Protein AF-0000000082537291 (afdb_homodimer)

Structure (mmCIF, N/CA/C/O backbone):
data_AF-0000000082537291-model_v1
#
loop_
_entity.id
_entity.type
_entity.pdbx_description
1 polymer 'ABC transporter'
#
loop_
_atom_site.group_PDB
_atom_site.id
_atom_site.type_symbol
_atom_site.label_atom_id
_atom_site.label_alt_id
_atom_site.label_comp_id
_atom_site.label_asym_id
_atom_site.label_entity_id
_atom_site.label_seq_id
_atom_site.pdbx_PDB_ins_code
_atom_site.Cartn_x
_atom_site.Cartn_y
_atom_site.Cartn_z
_atom_site.occupancy
_atom_site.B_iso_or_equiv
_atom_site.auth_seq_id
_atom_site.auth_comp_id
_atom_site.auth_asym_id
_atom_site.auth_atom_id
_atom_site.pdbx_PDB_model_num
ATOM 1 N N . MET A 1 1 ? 21.641 7.918 36.719 1 26.25 1 MET A N 1
ATOM 2 C CA . MET A 1 1 ? 20.453 7.102 36.469 1 26.25 1 MET A CA 1
ATOM 3 C C . MET A 1 1 ? 20.688 6.133 35.312 1 26.25 1 MET A C 1
ATOM 5 O O . MET A 1 1 ? 21.078 6.547 34.219 1 26.25 1 MET A O 1
ATOM 9 N N . SER A 1 2 ? 20.906 4.855 35.594 1 30.38 2 SER A N 1
ATOM 10 C CA . SER A 1 2 ? 21.422 3.814 34.719 1 30.38 2 SER A CA 1
ATOM 11 C C . SER A 1 2 ? 20.484 3.6 33.531 1 30.38 2 SER A C 1
ATOM 13 O O . SER A 1 2 ? 19.297 3.891 33.594 1 30.38 2 SER A O 1
ATOM 15 N N . ASP A 1 3 ? 21.094 3.266 32.312 1 40.59 3 ASP A N 1
ATOM 16 C CA . ASP A 1 3 ? 20.547 3.033 30.969 1 40.59 3 ASP A CA 1
ATOM 17 C C . ASP A 1 3 ? 19.391 2.051 31.016 1 40.59 3 ASP A C 1
ATOM 19 O O . ASP A 1 3 ? 18.484 2.113 30.172 1 40.59 3 ASP A O 1
ATOM 23 N N . ASP A 1 4 ? 19.406 1.144 32.031 1 41.31 4 ASP A N 1
ATOM 24 C CA . ASP A 1 4 ? 18.406 0.09 32.156 1 41.31 4 ASP A CA 1
ATOM 25 C C . ASP A 1 4 ? 17.062 0.653 32.625 1 41.31 4 ASP A C 1
ATOM 27 O O . ASP A 1 4 ? 16 0.195 32.188 1 41.31 4 ASP A O 1
ATOM 31 N N . GLU A 1 5 ? 17.078 1.66 33.531 1 39.53 5 GLU A N 1
ATOM 32 C CA . GLU A 1 5 ? 15.844 2.174 34.125 1 39.53 5 GLU A CA 1
ATOM 33 C C . GLU A 1 5 ? 15.039 2.969 33.094 1 39.53 5 GLU A C 1
ATOM 35 O O . GLU A 1 5 ? 13.812 2.984 33.125 1 39.53 5 GLU A O 1
ATOM 40 N N . SER A 1 6 ? 15.773 3.572 32.188 1 35.44 6 SER A N 1
ATOM 41 C CA . SER A 1 6 ? 15.07 4.367 31.188 1 35.44 6 SER A CA 1
ATOM 42 C C . SER A 1 6 ? 14.328 3.477 30.203 1 35.44 6 SER A C 1
ATOM 44 O O . SER A 1 6 ? 13.242 3.826 29.734 1 35.44 6 SER A O 1
ATOM 46 N N . ILE A 1 7 ? 14.875 2.27 30 1 39.62 7 ILE A N 1
ATOM 47 C CA . ILE A 1 7 ? 14.219 1.334 29.094 1 39.62 7 ILE A CA 1
ATOM 48 C C . ILE A 1 7 ? 12.969 0.764 29.75 1 39.62 7 ILE A C 1
ATOM 50 O O . ILE A 1 7 ? 11.93 0.607 29.109 1 39.62 7 ILE A O 1
ATOM 54 N N . GLU A 1 8 ? 13.008 0.673 31.094 1 37.75 8 GLU A N 1
ATOM 55 C CA . GLU A 1 8 ? 11.859 0.119 31.797 1 37.75 8 GLU A CA 1
ATOM 56 C C . GLU A 1 8 ? 10.703 1.115 31.828 1 37.75 8 GLU A C 1
ATOM 58 O O . GLU A 1 8 ? 9.539 0.734 31.672 1 37.75 8 GLU A O 1
ATOM 63 N N . THR A 1 9 ? 11.023 2.363 32.031 1 34.62 9 THR A N 1
ATOM 64 C CA . THR A 1 9 ? 9.961 3.359 32.094 1 34.62 9 THR A CA 1
ATOM 65 C C . THR A 1 9 ? 9.258 3.52 30.766 1 34.62 9 THR A C 1
ATOM 67 O O . THR A 1 9 ? 8.031 3.637 30.703 1 34.62 9 THR A O 1
ATOM 70 N N . ILE A 1 10 ? 10.023 3.416 29.734 1 35.31 10 ILE A N 1
ATOM 71 C CA . ILE A 1 10 ? 9.398 3.525 28.422 1 35.31 10 ILE A CA 1
ATOM 72 C C . ILE A 1 10 ? 8.586 2.268 28.125 1 35.31 10 ILE A C 1
ATOM 74 O O . ILE A 1 10 ? 7.488 2.346 27.562 1 35.31 10 ILE A O 1
ATOM 78 N N . SER A 1 11 ? 8.977 1.147 28.609 1 39.25 11 SER A N 1
ATOM 79 C CA . SER A 1 11 ? 8.211 -0.082 28.453 1 39.25 11 SER A CA 1
ATOM 80 C C . SER A 1 11 ? 6.91 -0.031 29.25 1 39.25 11 SER A C 1
ATOM 82 O O . SER A 1 11 ? 5.875 -0.514 28.797 1 39.25 11 SER A O 1
ATOM 84 N N . MET A 1 12 ? 6.906 0.588 30.484 1 38.28 12 MET A N 1
ATOM 85 C CA . MET A 1 12 ? 5.723 0.685 31.328 1 38.28 12 MET A CA 1
ATOM 86 C C . MET A 1 12 ? 4.715 1.672 30.734 1 38.28 12 MET A C 1
ATOM 88 O O . MET A 1 12 ? 3.506 1.455 30.828 1 38.28 12 MET A O 1
ATOM 92 N N . LEU A 1 13 ? 5.199 2.738 30.266 1 35.38 13 LEU A N 1
ATOM 93 C CA . LEU A 1 13 ? 4.281 3.662 29.609 1 35.38 13 LEU A CA 1
ATOM 94 C C . LEU A 1 13 ? 3.674 3.031 28.359 1 35.38 13 LEU A C 1
ATOM 96 O O . LEU A 1 13 ? 2.492 3.23 28.078 1 35.38 13 LEU A O 1
ATOM 100 N N . ASP A 1 14 ? 4.422 2.193 27.734 1 39.5 14 ASP A N 1
ATOM 101 C CA . ASP A 1 14 ? 3.975 1.479 26.531 1 39.5 14 ASP A CA 1
ATOM 102 C C . ASP A 1 14 ? 2.887 0.463 26.875 1 39.5 14 ASP A C 1
ATOM 104 O O . ASP A 1 14 ? 1.868 0.38 26.188 1 39.5 14 ASP A O 1
ATOM 108 N N . ASP A 1 15 ? 3.074 -0.214 27.984 1 42.41 15 ASP A N 1
ATOM 109 C CA . ASP A 1 15 ? 2.086 -1.213 28.375 1 42.41 15 ASP A CA 1
ATOM 110 C C . ASP A 1 15 ? 0.774 -0.552 28.797 1 42.41 15 ASP A C 1
ATOM 112 O O . ASP A 1 15 ? -0.306 -1.035 28.453 1 42.41 15 ASP A O 1
ATOM 116 N N . ASN A 1 16 ? 0.854 0.568 29.516 1 39.44 16 ASN A N 1
ATOM 117 C CA . ASN A 1 16 ? -0.371 1.223 29.969 1 39.44 16 ASN A CA 1
ATOM 118 C C . ASN A 1 16 ? -1.122 1.86 28.797 1 39.44 16 ASN A C 1
ATOM 120 O O . ASN A 1 16 ? -2.354 1.843 28.766 1 39.44 16 ASN A O 1
ATOM 124 N N . LEU A 1 17 ? -0.414 2.438 27.984 1 38 17 LEU A N 1
ATOM 125 C CA . LEU A 1 17 ? -1.086 2.986 26.812 1 38 17 LEU A CA 1
ATOM 126 C C . LEU A 1 17 ? -1.65 1.873 25.938 1 38 17 LEU A C 1
ATOM 128 O O . LEU A 1 17 ? -2.764 1.988 25.422 1 38 17 LEU A O 1
ATOM 132 N N . ILE A 1 18 ? -0.949 0.779 25.797 1 41.44 18 ILE A N 1
ATOM 133 C CA . ILE A 1 18 ? -1.439 -0.376 25.047 1 41.44 18 ILE A CA 1
ATOM 134 C C . ILE A 1 18 ? -2.656 -0.967 25.75 1 41.44 18 ILE A C 1
ATOM 136 O O . ILE A 1 18 ? -3.652 -1.307 25.109 1 41.44 18 ILE A O 1
ATOM 140 N N . ASP A 1 19 ? -2.588 -1.088 27.078 1 42.56 19 ASP A N 1
ATOM 141 C CA . ASP A 1 19 ? -3.725 -1.593 27.828 1 42.56 19 ASP A CA 1
ATOM 142 C C . ASP A 1 19 ? -4.93 -0.66 27.719 1 42.56 19 ASP A C 1
ATOM 144 O O . ASP A 1 19 ? -6.066 -1.117 27.594 1 42.56 19 ASP A O 1
ATOM 148 N N . MET A 1 20 ? -4.727 0.546 27.688 1 40.16 20 MET A N 1
ATOM 149 C CA . MET A 1 20 ? -5.812 1.507 27.531 1 40.16 20 MET A CA 1
ATOM 150 C C . MET A 1 20 ? -6.395 1.431 26.109 1 40.16 20 MET A C 1
ATOM 152 O O . MET A 1 20 ? -7.609 1.523 25.938 1 40.16 20 MET A O 1
ATOM 156 N N . LEU A 1 21 ? -5.527 1.212 25.188 1 39.09 21 LEU A N 1
ATOM 157 C CA . LEU A 1 21 ? -6.004 1.06 23.812 1 39.09 21 LEU A CA 1
ATOM 158 C C . LEU A 1 21 ? -6.66 -0.303 23.625 1 39.09 21 LEU A C 1
ATOM 160 O O . LEU A 1 21 ? -7.672 -0.413 22.922 1 39.09 21 LEU A O 1
ATOM 164 N N . ASP A 1 22 ? -6.156 -1.408 24.188 1 40.28 22 ASP A N 1
ATOM 165 C CA . ASP A 1 22 ? -6.754 -2.738 24.109 1 40.28 22 ASP A CA 1
ATOM 166 C C . ASP A 1 22 ? -8.109 -2.768 24.797 1 40.28 22 ASP A C 1
ATOM 168 O O . ASP A 1 22 ? -9.039 -3.439 24.344 1 40.28 22 ASP A O 1
ATOM 172 N N . SER A 1 23 ? -8.312 -2.172 25.922 1 40.03 23 SER A N 1
ATOM 173 C CA . SER A 1 23 ? -9.609 -2.16 26.594 1 40.03 23 SER A CA 1
ATOM 174 C C . SER A 1 23 ? -10.664 -1.463 25.75 1 40.03 23 SER A C 1
ATOM 176 O O . SER A 1 23 ? -11.836 -1.844 25.766 1 40.03 23 SER A O 1
ATOM 178 N N . SER A 1 24 ? -10.297 -0.549 25.031 1 36.28 24 SER A N 1
ATOM 179 C CA . SER A 1 24 ? -11.273 0.112 24.172 1 36.28 24 SER A CA 1
ATOM 180 C C . SER A 1 24 ? -11.586 -0.736 22.938 1 36.28 24 SER A C 1
ATOM 182 O O . SER A 1 24 ? -12.711 -0.715 22.438 1 36.28 24 SER A O 1
ATOM 184 N N . VAL A 1 25 ? -10.633 -1.532 22.453 1 36.28 25 VAL A N 1
ATOM 185 C CA . VAL A 1 25 ? -10.836 -2.375 21.281 1 36.28 25 VAL A CA 1
ATOM 186 C C . VAL A 1 25 ? -11.562 -3.656 21.688 1 36.28 25 VAL A C 1
ATOM 188 O O . VAL A 1 25 ? -12.344 -4.199 20.906 1 36.28 25 VAL A O 1
ATOM 191 N N . SER A 1 26 ? -11.461 -4.238 22.812 1 36.31 26 SER A N 1
ATOM 192 C CA . SER A 1 26 ? -12.117 -5.488 23.203 1 36.31 26 SER A CA 1
ATOM 193 C C . SER A 1 26 ? -13.633 -5.359 23.141 1 36.31 26 SER A C 1
ATOM 195 O O . SER A 1 26 ? -14.336 -6.34 22.891 1 36.31 26 SER A O 1
ATOM 197 N N . SER A 1 27 ? -14.188 -4.215 23.422 1 34.38 27 SER A N 1
ATOM 198 C CA . SER A 1 27 ? -15.648 -4.176 23.391 1 34.38 27 SER A CA 1
ATOM 199 C C . SER A 1 27 ? -16.172 -4.387 21.969 1 34.38 27 SER A C 1
ATOM 201 O O . SER A 1 27 ? -17.266 -4.934 21.781 1 34.38 27 SER A O 1
ATOM 203 N N . HIS A 1 28 ? -15.508 -3.93 21 1 31.02 28 HIS A N 1
ATOM 204 C CA . HIS A 1 28 ? -16.094 -3.92 19.656 1 31.02 28 HIS A CA 1
ATOM 205 C C . HIS A 1 28 ? -15.82 -5.23 18.922 1 31.02 28 HIS A C 1
ATOM 207 O O . HIS A 1 28 ? -16.328 -5.445 17.828 1 31.02 28 HIS A O 1
ATOM 213 N N . ASP A 1 29 ? -14.875 -6.027 19.281 1 32.38 29 ASP A N 1
ATOM 214 C CA . ASP A 1 29 ? -14.734 -7.316 18.609 1 32.38 29 ASP A CA 1
ATOM 215 C C . ASP A 1 29 ? -16 -8.156 18.766 1 32.38 29 ASP A C 1
ATOM 217 O O . ASP A 1 29 ? -16.234 -9.094 18 1 32.38 29 ASP A O 1
ATOM 221 N N . ARG A 1 30 ? -16.875 -7.887 19.703 1 33.53 30 ARG A N 1
ATOM 222 C CA . ARG A 1 30 ? -18.125 -8.617 19.875 1 33.53 30 ARG A CA 1
ATOM 223 C C . ARG A 1 30 ? -19.062 -8.359 18.719 1 33.53 30 ARG A C 1
ATOM 225 O O . ARG A 1 30 ? -19.859 -9.234 18.344 1 33.53 30 ARG A O 1
ATOM 232 N N . TYR A 1 31 ? -19.062 -7.109 18.203 1 30.95 31 TYR A N 1
ATOM 233 C CA . TYR A 1 31 ? -20.078 -6.82 17.188 1 30.95 31 TYR A CA 1
ATOM 234 C C . TYR A 1 31 ? -19.781 -7.539 15.883 1 30.95 31 TYR A C 1
ATOM 236 O O . TYR A 1 31 ? -20.688 -7.84 15.102 1 30.95 31 TYR A O 1
ATOM 244 N N . LEU A 1 32 ? -18.516 -7.641 15.5 1 31.53 32 LEU A N 1
ATOM 245 C CA . LEU A 1 32 ? -18.328 -8.344 14.234 1 31.53 32 LEU A CA 1
ATOM 246 C C . LEU A 1 32 ? -18.688 -9.82 14.383 1 31.53 32 LEU A C 1
ATOM 248 O O . LEU A 1 32 ? -18.844 -10.523 13.383 1 31.53 32 LEU A O 1
ATOM 252 N N . ASP A 1 33 ? -18.656 -10.398 15.594 1 32.47 33 ASP A N 1
ATOM 253 C CA . ASP A 1 33 ? -19.062 -11.789 15.797 1 32.47 33 ASP A CA 1
ATOM 254 C C . ASP A 1 33 ? -20.562 -11.961 15.602 1 32.47 33 ASP A C 1
ATOM 256 O O . ASP A 1 33 ? -21.062 -13.086 15.609 1 32.47 33 ASP A O 1
ATOM 260 N N . ASP A 1 34 ? -21.375 -10.945 15.711 1 32.16 34 ASP A N 1
ATOM 261 C CA . ASP A 1 34 ? -22.781 -11.289 15.688 1 32.16 34 ASP A CA 1
ATOM 262 C C . ASP A 1 34 ? -23.188 -11.898 14.344 1 32.16 34 ASP A C 1
ATOM 264 O O . ASP A 1 34 ? -24.328 -12.344 14.172 1 32.16 34 ASP A O 1
ATOM 268 N N . ARG A 1 35 ? -22.625 -11.531 13.227 1 30.55 35 ARG A N 1
ATOM 269 C CA . ARG A 1 35 ? -23.25 -12.266 12.133 1 30.55 35 ARG A CA 1
ATOM 270 C C . ARG A 1 35 ? -22.891 -13.75 12.195 1 30.55 35 ARG A C 1
ATOM 272 O O . ARG A 1 35 ? -23.297 -14.523 11.32 1 30.55 35 ARG A O 1
ATOM 279 N N . LYS A 1 36 ? -21.797 -14.195 12.969 1 30.81 36 LYS A N 1
ATOM 280 C CA . LYS A 1 36 ? -21.625 -15.641 12.938 1 30.81 36 LYS A CA 1
ATOM 281 C C . LYS A 1 36 ? -22.781 -16.344 13.664 1 30.81 36 LYS A C 1
ATOM 283 O O . LYS A 1 36 ? -23.109 -17.484 13.344 1 30.81 36 LYS A O 1
ATOM 288 N N . ASP A 1 37 ? -23.219 -15.844 14.906 1 29 37 ASP A N 1
ATOM 289 C CA . ASP A 1 37 ? -23.781 -16.734 15.906 1 29 37 ASP A CA 1
ATOM 290 C C . ASP A 1 37 ? -25.25 -17.031 15.617 1 29 37 ASP A C 1
ATOM 292 O O . ASP A 1 37 ? -26 -17.469 16.5 1 29 37 ASP A O 1
ATOM 296 N N . SER A 1 38 ? -25.969 -16.891 14.562 1 25.97 38 SER A N 1
ATOM 297 C CA . SER A 1 38 ? -27.25 -17.375 15.055 1 25.97 38 SER A CA 1
ATOM 298 C C . SER A 1 38 ? -27.125 -18.75 15.711 1 25.97 38 SER A C 1
ATOM 300 O O . SER A 1 38 ? -27.812 -19.031 16.688 1 25.97 38 SER A O 1
ATOM 302 N N . HIS A 1 39 ? -26.812 -19.938 15.07 1 24.17 39 HIS A N 1
ATOM 303 C CA . HIS A 1 39 ? -27.203 -21.25 15.562 1 24.17 39 HIS A CA 1
ATOM 304 C C . HIS A 1 39 ? -26.25 -21.734 16.641 1 24.17 39 HIS A C 1
ATOM 306 O O . HIS A 1 39 ? -26.219 -22.938 16.953 1 24.17 39 HIS A O 1
ATOM 312 N N . LYS A 1 40 ? -25.281 -21.016 17.25 1 25.11 40 LYS A N 1
ATOM 313 C CA . LYS A 1 40 ? -24.422 -21.781 18.125 1 25.11 40 LYS A CA 1
ATOM 314 C C . LYS A 1 40 ? -25.172 -22.266 19.359 1 25.11 40 LYS A C 1
ATOM 316 O O . LYS A 1 40 ? -25.703 -21.469 20.109 1 25.11 40 LYS A O 1
ATOM 321 N N . ASP A 1 41 ? -25.828 -23.578 19.297 1 22.61 41 ASP A N 1
ATOM 322 C CA . ASP A 1 41 ? -26.078 -24.359 20.5 1 22.61 41 ASP A CA 1
ATOM 323 C C . ASP A 1 41 ? -24.891 -24.297 21.453 1 22.61 41 ASP A C 1
ATOM 325 O O . ASP A 1 41 ? -23.75 -24.094 21.031 1 22.61 41 ASP A O 1
ATOM 329 N N . SER A 1 42 ? -25.094 -24.156 22.828 1 22.94 42 SER A N 1
ATOM 330 C CA . SER A 1 42 ? -24.406 -23.922 24.094 1 22.94 42 SER A CA 1
ATOM 331 C C . SER A 1 42 ? -23.328 -24.969 24.344 1 22.94 42 SER A C 1
ATOM 333 O O . SER A 1 42 ? -22.75 -25.016 25.438 1 22.94 42 SER A O 1
ATOM 335 N N . HIS A 1 43 ? -23.109 -26.125 23.625 1 22.97 43 HIS A N 1
ATOM 336 C CA . HIS A 1 43 ? -22.406 -27.172 24.359 1 22.97 43 HIS A CA 1
ATOM 337 C C . HIS A 1 43 ? -20.953 -26.781 24.609 1 22.97 43 HIS A C 1
ATOM 339 O O . HIS A 1 43 ? -20.188 -26.641 23.656 1 22.97 43 HIS A O 1
ATOM 345 N N . LYS A 1 44 ? -20.656 -25.859 25.641 1 24.58 44 LYS A N 1
ATOM 346 C CA . LYS A 1 44 ? -19.344 -25.469 26.156 1 24.58 44 LYS A CA 1
ATOM 347 C C . LYS A 1 44 ? -18.562 -26.688 26.625 1 24.58 44 LYS A C 1
ATOM 349 O O . LYS A 1 44 ? -18.812 -27.219 27.719 1 24.58 44 LYS A O 1
ATOM 354 N N . ASP A 1 45 ? -18.406 -27.797 25.75 1 22.44 45 ASP A N 1
ATOM 355 C CA . ASP A 1 45 ? -17.578 -28.844 26.328 1 22.44 45 ASP A CA 1
ATOM 356 C C . ASP A 1 45 ? -16.25 -28.297 26.828 1 22.44 45 ASP A C 1
ATOM 358 O O . ASP A 1 45 ? -15.562 -27.578 26.094 1 22.44 45 ASP A O 1
ATOM 362 N N . ASN A 1 46 ? -16.094 -28.078 28.188 1 23.2 46 ASN A N 1
ATOM 363 C CA . ASN A 1 46 ? -15.078 -27.719 29.172 1 23.2 46 ASN A CA 1
ATOM 364 C C . ASN A 1 46 ? -13.781 -28.484 28.953 1 23.2 46 ASN A C 1
ATOM 366 O O . ASN A 1 46 ? -12.867 -28.406 29.781 1 23.2 46 ASN A O 1
ATOM 370 N N . HIS A 1 47 ? -13.812 -29.531 28.078 1 23.7 47 HIS A N 1
ATOM 371 C CA . HIS A 1 47 ? -12.836 -30.547 28.469 1 23.7 47 HIS A CA 1
ATOM 372 C C . HIS A 1 47 ? -11.414 -30.062 28.219 1 23.7 47 HIS A C 1
ATOM 374 O O . HIS A 1 47 ? -10.461 -30.828 28.312 1 23.7 47 HIS A O 1
ATOM 380 N N . ASP A 1 48 ? -11.281 -28.922 27.562 1 23.59 48 ASP A N 1
ATOM 381 C CA . ASP A 1 48 ? -9.984 -28.953 26.906 1 23.59 48 ASP A CA 1
ATOM 382 C C . ASP A 1 48 ? -8.852 -28.781 27.922 1 23.59 48 ASP A C 1
ATOM 384 O O . ASP A 1 48 ? -7.703 -28.547 27.531 1 23.59 48 ASP A O 1
ATOM 388 N N . ASN A 1 49 ? -9.281 -28.609 29.25 1 22.95 49 ASN A N 1
ATOM 389 C CA . ASN A 1 49 ? -8.211 -27.984 30.016 1 22.95 49 ASN A CA 1
ATOM 390 C C . ASN A 1 49 ? -7 -28.906 30.141 1 22.95 49 ASN A C 1
ATOM 392 O O . ASN A 1 49 ? -5.883 -28.438 30.359 1 22.95 49 ASN A O 1
ATOM 396 N N . GLU A 1 50 ? -7.301 -30.172 30.484 1 23.14 50 GLU A N 1
ATOM 397 C CA . GLU A 1 50 ? -6.426 -30.797 31.469 1 23.14 50 GLU A CA 1
ATOM 398 C C . GLU A 1 50 ? -5.098 -31.219 30.844 1 23.14 50 GLU A C 1
ATOM 400 O O . GLU A 1 50 ? -4.191 -31.672 31.547 1 23.14 50 GLU A O 1
ATOM 405 N N . TYR A 1 51 ? -5.113 -31.375 29.547 1 22.48 51 TYR A N 1
ATOM 406 C CA . TYR A 1 51 ? -4.102 -32.375 29.219 1 22.48 51 TYR A CA 1
ATOM 407 C C . TYR A 1 51 ? -2.699 -31.828 29.438 1 22.48 51 TYR A C 1
ATOM 409 O O . TYR A 1 51 ? -1.71 -32.469 29.094 1 22.48 51 TYR A O 1
ATOM 417 N N . ASP A 1 52 ? -2.641 -30.484 29.656 1 22.8 52 ASP A N 1
ATOM 418 C CA . ASP A 1 52 ? -1.262 -30.062 29.438 1 22.8 52 ASP A CA 1
ATOM 419 C C . ASP A 1 52 ? -0.341 -30.594 30.531 1 22.8 52 ASP A C 1
ATOM 421 O O . ASP A 1 52 ? 0.862 -30.328 30.516 1 22.8 52 ASP A O 1
ATOM 425 N N . ASP A 1 53 ? -1.026 -31.078 31.609 1 23.39 53 ASP A N 1
ATOM 426 C CA . ASP A 1 53 ? -0.149 -31.094 32.781 1 23.39 53 ASP A CA 1
ATOM 427 C C . ASP A 1 53 ? 0.929 -32.156 32.656 1 23.39 53 ASP A C 1
ATOM 429 O O . ASP A 1 53 ? 1.876 -32.188 33.438 1 23.39 53 ASP A O 1
ATOM 433 N N . VAL A 1 54 ? 0.528 -33.281 32 1 24.39 54 VAL A N 1
ATOM 434 C CA . VAL A 1 54 ? 1.216 -34.438 32.531 1 24.39 54 VAL A CA 1
ATOM 435 C C . VAL A 1 54 ? 2.688 -34.406 32.125 1 24.39 54 VAL A C 1
ATOM 437 O O . VAL A 1 54 ? 3.492 -35.188 32.625 1 24.39 54 VAL A O 1
ATOM 440 N N . LEU A 1 55 ? 3.012 -33.75 31.031 1 23.12 55 LEU A N 1
ATOM 441 C CA . LEU A 1 55 ? 4.297 -34.25 30.562 1 23.12 55 LEU A CA 1
ATOM 442 C C . LEU A 1 55 ? 5.434 -33.781 31.453 1 23.12 55 LEU A C 1
ATOM 444 O O . LEU A 1 55 ? 6.594 -33.781 31.047 1 23.12 55 LEU A O 1
ATOM 448 N N . SER A 1 56 ? 5.109 -33.219 32.656 1 23.78 56 SER A N 1
ATOM 449 C CA . SER A 1 56 ? 6.27 -32.688 33.344 1 23.78 56 SER A CA 1
ATOM 450 C C . SER A 1 56 ? 7.191 -33.812 33.844 1 23.78 56 SER A C 1
ATOM 452 O O . SER A 1 56 ? 8 -33.594 34.75 1 23.78 56 SER A O 1
ATOM 454 N N . ALA A 1 57 ? 6.949 -35.094 33.531 1 22.11 57 ALA A N 1
ATOM 455 C CA . ALA A 1 57 ? 7.758 -36 34.344 1 22.11 57 ALA A CA 1
ATOM 456 C C . ALA A 1 57 ? 9.242 -35.656 34.25 1 22.11 57 ALA A C 1
ATOM 458 O O . ALA A 1 57 ? 9.672 -35.031 33.281 1 22.11 57 ALA A O 1
ATOM 459 N N . ASP A 1 58 ? 10.125 -36.25 35.188 1 22.62 58 ASP A N 1
ATOM 460 C CA . ASP A 1 58 ? 11.352 -36.125 35.969 1 22.62 58 ASP A CA 1
ATOM 461 C C . ASP A 1 58 ? 12.586 -36.312 35.094 1 22.62 58 ASP A C 1
ATOM 463 O O . ASP A 1 58 ? 13.711 -36.375 35.594 1 22.62 58 ASP A O 1
ATOM 467 N N . SER A 1 59 ? 12.547 -36.969 33.906 1 25.88 59 SER A N 1
ATOM 468 C CA . SER A 1 59 ? 13.883 -37.5 33.688 1 25.88 59 SER A CA 1
ATOM 469 C C . SER A 1 59 ? 14.93 -36.406 33.625 1 25.88 59 SER A C 1
ATOM 471 O O . SER A 1 59 ? 14.805 -35.469 32.812 1 25.88 59 SER A O 1
ATOM 473 N N . SER A 1 60 ? 15.742 -36.125 34.688 1 25.75 60 SER A N 1
ATOM 474 C CA . SER A 1 60 ? 16.859 -35.281 35.062 1 25.75 60 SER A CA 1
ATOM 475 C C . SER A 1 60 ? 18 -35.344 34.031 1 25.75 60 SER A C 1
ATOM 477 O O . SER A 1 60 ? 19.109 -34.875 34.312 1 25.75 60 SER A O 1
ATOM 479 N N . SER A 1 61 ? 18.016 -36.25 33.062 1 26.69 61 SER A N 1
ATOM 480 C CA . SER A 1 61 ? 19.297 -36.156 32.375 1 26.69 61 SER A CA 1
ATOM 481 C C . SER A 1 61 ? 19.531 -34.75 31.859 1 26.69 61 SER A C 1
ATOM 483 O O . SER A 1 61 ? 18.672 -34.156 31.203 1 26.69 61 SER A O 1
ATOM 485 N N . GLN A 1 62 ? 20.359 -33.938 32.531 1 27.73 62 GLN A N 1
ATOM 486 C CA . GLN A 1 62 ? 20.906 -32.594 32.375 1 27.73 62 GLN A CA 1
ATOM 487 C C . GLN A 1 62 ? 21.344 -32.344 30.938 1 27.73 62 GLN A C 1
ATOM 489 O O . GLN A 1 62 ? 22.547 -32.281 30.656 1 27.73 62 GLN A O 1
ATOM 494 N N . SER A 1 63 ? 20.953 -33.062 29.938 1 29.73 63 SER A N 1
ATOM 495 C CA . SER A 1 63 ? 21.484 -32.531 28.688 1 29.73 63 SER A CA 1
ATOM 496 C C . SER A 1 63 ? 21.172 -31.047 28.547 1 29.73 63 SER A C 1
ATOM 498 O O . SER A 1 63 ? 20.031 -30.625 28.719 1 29.73 63 SER A O 1
ATOM 500 N N . ARG A 1 64 ? 22.156 -30.172 28.938 1 28.95 64 ARG A N 1
ATOM 501 C CA . ARG A 1 64 ? 22.203 -28.734 28.734 1 28.95 64 ARG A CA 1
ATOM 502 C C . ARG A 1 64 ? 21.547 -28.344 27.406 1 28.95 64 ARG A C 1
ATOM 504 O O . ARG A 1 64 ? 22.172 -28.469 26.344 1 28.95 64 ARG A O 1
ATOM 511 N N . GLN A 1 65 ? 20.359 -28.719 27.156 1 32.97 65 GLN A N 1
ATOM 512 C CA . GLN A 1 65 ? 19.656 -28.078 26.047 1 32.97 65 GLN A CA 1
ATOM 513 C C . GLN A 1 65 ? 19.844 -26.562 26.062 1 32.97 65 GLN A C 1
ATOM 515 O O . GLN A 1 65 ? 19.422 -25.891 27 1 32.97 65 GLN A O 1
ATOM 520 N N . THR A 1 66 ? 21.031 -26.078 25.781 1 36.38 66 THR A N 1
ATOM 521 C CA . THR A 1 66 ? 21.297 -24.672 25.562 1 36.38 66 THR A CA 1
ATOM 522 C C . THR A 1 66 ? 20.094 -23.984 24.922 1 36.38 66 THR A C 1
ATOM 524 O O . THR A 1 66 ? 19.656 -24.359 23.828 1 36.38 66 THR A O 1
ATOM 527 N N . SER A 1 67 ? 18.75 -23.484 25.844 1 40.31 67 SER A N 1
ATOM 528 C CA . SER A 1 67 ? 17.516 -22.781 25.5 1 40.31 67 SER A CA 1
ATOM 529 C C . SER A 1 67 ? 17.797 -21.688 24.469 1 40.31 67 SER A C 1
ATOM 531 O O . SER A 1 67 ? 18.625 -20.812 24.688 1 40.31 67 SER A O 1
ATOM 533 N N . LYS A 1 68 ? 18.516 -22.109 22.891 1 52.84 68 LYS A N 1
ATOM 534 C CA . LYS A 1 68 ? 18.469 -21.172 21.766 1 52.84 68 LYS A CA 1
ATOM 535 C C . LYS A 1 68 ? 17.688 -19.922 22.141 1 52.84 68 LYS A C 1
ATOM 537 O O . LYS A 1 68 ? 16.547 -20 22.609 1 52.84 68 LYS A O 1
ATOM 542 N N . ARG A 1 69 ? 18.547 -18.922 22.531 1 59.78 69 ARG A N 1
ATOM 543 C CA . ARG A 1 69 ? 17.922 -17.641 22.844 1 59.78 69 ARG A CA 1
ATOM 544 C C . ARG A 1 69 ? 17.203 -17.062 21.625 1 59.78 69 ARG A C 1
ATOM 546 O O . ARG A 1 69 ? 17.828 -16.859 20.578 1 59.78 69 ARG A O 1
ATOM 553 N N . VAL A 1 70 ? 16 -17.172 21.547 1 70.62 70 VAL A N 1
ATOM 554 C CA . VAL A 1 70 ? 15.125 -16.625 20.516 1 70.62 70 VAL A CA 1
ATOM 555 C C . VAL A 1 70 ? 14.883 -15.141 20.797 1 70.62 70 VAL A C 1
ATOM 557 O O . VAL A 1 70 ? 14.516 -14.758 21.906 1 70.62 70 VAL A O 1
ATOM 560 N N . GLU A 1 71 ? 15.547 -14.289 20 1 80.25 71 GLU A N 1
ATOM 561 C CA . GLU A 1 71 ? 15.305 -12.852 20.125 1 80.25 71 GLU A CA 1
ATOM 562 C C . GLU A 1 71 ? 14.281 -12.383 19.094 1 80.25 71 GLU A C 1
ATOM 564 O O . GLU A 1 71 ? 14.391 -12.695 17.906 1 80.25 71 GLU A O 1
ATOM 569 N N . LYS A 1 72 ? 13.312 -11.766 19.641 1 84.56 72 LYS A N 1
ATOM 570 C CA . LYS A 1 72 ? 12.312 -11.172 18.766 1 84.56 72 LYS A CA 1
ATOM 571 C C . LYS A 1 72 ? 12.797 -9.836 18.203 1 84.56 72 LYS A C 1
ATOM 573 O O . LYS A 1 72 ? 13.602 -9.148 18.844 1 84.56 72 LYS A O 1
ATOM 578 N N . ILE A 1 73 ? 12.461 -9.602 17.078 1 87.94 73 ILE A N 1
ATOM 579 C CA . ILE A 1 73 ? 12.789 -8.297 16.516 1 87.94 73 ILE A CA 1
ATOM 580 C C . ILE A 1 73 ? 12.016 -7.207 17.266 1 87.94 73 ILE A C 1
ATOM 582 O O . ILE A 1 73 ? 10.781 -7.238 17.312 1 87.94 73 ILE A O 1
ATOM 586 N N . ASP A 1 74 ? 12.727 -6.391 17.906 1 87 74 ASP A N 1
ATOM 587 C CA . ASP A 1 74 ? 12.141 -5.285 18.656 1 87 74 ASP A CA 1
ATOM 588 C C . ASP A 1 74 ? 12.375 -3.953 17.938 1 87 74 ASP A C 1
ATOM 590 O O . ASP A 1 74 ? 13.492 -3.432 17.938 1 87 74 ASP A O 1
ATOM 594 N N . ILE A 1 75 ? 11.328 -3.43 17.516 1 87.06 75 ILE A N 1
ATOM 595 C CA . ILE A 1 75 ? 11.398 -2.182 16.766 1 87.06 75 ILE A CA 1
ATOM 596 C C . ILE A 1 75 ? 11.859 -1.052 17.688 1 87.06 75 ILE A C 1
ATOM 598 O O . ILE A 1 75 ? 12.539 -0.124 17.234 1 87.06 75 ILE A O 1
ATOM 602 N N . ASN A 1 76 ? 11.547 -1.094 19.016 1 84.88 76 ASN A N 1
ATOM 603 C CA . ASN A 1 76 ? 11.984 -0.078 19.969 1 84.88 76 ASN A CA 1
ATOM 604 C C . ASN A 1 76 ? 13.508 -0.029 20.062 1 84.88 76 ASN A C 1
ATOM 606 O O . ASN A 1 76 ? 14.094 1.053 20.109 1 84.88 76 ASN A O 1
ATOM 610 N N . SER A 1 77 ? 14.016 -1.187 20.094 1 86.44 77 SER A N 1
ATOM 611 C CA . SER A 1 77 ? 15.469 -1.252 20.188 1 86.44 77 SER A CA 1
ATOM 612 C C . SER A 1 77 ? 16.125 -0.707 18.938 1 86.44 77 SER A C 1
ATOM 614 O O . SER A 1 77 ? 17.188 -0.061 19 1 86.44 77 SER A O 1
ATOM 616 N N . ILE A 1 78 ? 15.539 -0.983 17.844 1 88.88 78 ILE A N 1
ATOM 617 C CA . ILE A 1 78 ? 16.094 -0.521 16.578 1 88.88 78 ILE A CA 1
ATOM 618 C C . ILE A 1 78 ? 16.047 1.005 16.516 1 88.88 78 ILE A C 1
ATOM 620 O O . ILE A 1 78 ? 17.031 1.649 16.156 1 88.88 78 ILE A O 1
ATOM 624 N N . PHE A 1 79 ? 14.961 1.54 16.969 1 85.19 79 PHE A N 1
ATOM 625 C CA . PHE A 1 79 ? 14.82 2.992 16.953 1 85.19 79 PHE A CA 1
ATOM 626 C C . PHE A 1 79 ? 15.734 3.629 18 1 85.19 79 PHE A C 1
ATOM 628 O O . PHE A 1 79 ? 16.312 4.688 17.75 1 85.19 79 PHE A O 1
ATOM 635 N N . TRP A 1 80 ? 15.828 3.025 19.094 1 83.44 80 TRP A N 1
ATOM 636 C CA . TRP A 1 80 ? 16.688 3.547 20.156 1 83.44 80 TRP A CA 1
ATOM 637 C C . TRP A 1 80 ? 18.156 3.547 19.703 1 83.44 80 TRP A C 1
ATOM 639 O O . TRP A 1 80 ? 18.891 4.5 19.969 1 83.44 80 TRP A O 1
ATOM 649 N N . ASP A 1 81 ? 18.484 2.488 19.062 1 86.25 81 ASP A N 1
ATOM 650 C CA . ASP A 1 81 ? 19.859 2.414 18.562 1 86.25 81 ASP A CA 1
ATOM 651 C C . ASP A 1 81 ? 20.109 3.49 17.516 1 86.25 81 ASP A C 1
ATOM 653 O O . ASP A 1 81 ? 21.172 4.113 17.5 1 86.25 81 ASP A O 1
ATOM 657 N N . ALA A 1 82 ? 19.156 3.666 16.703 1 85.88 82 ALA A N 1
ATOM 658 C CA . ALA A 1 82 ? 19.297 4.688 15.672 1 85.88 82 ALA A CA 1
ATOM 659 C C . ALA A 1 82 ? 19.359 6.086 16.281 1 85.88 82 ALA A C 1
ATOM 661 O O . ALA A 1 82 ? 20.141 6.934 15.844 1 85.88 82 ALA A O 1
ATOM 662 N N . LEU A 1 83 ? 18.578 6.293 17.375 1 83.12 83 LEU A N 1
ATOM 663 C CA . LEU A 1 83 ? 18.547 7.574 18.062 1 83.12 83 LEU A CA 1
ATOM 664 C C . LEU A 1 83 ? 19.859 7.824 18.797 1 83.12 83 LEU A C 1
ATOM 666 O O . LEU A 1 83 ? 20.391 8.938 18.766 1 83.12 83 LEU A O 1
ATOM 670 N N . MET A 1 84 ? 20.453 6.785 19.375 1 82.62 84 MET A N 1
ATOM 671 C CA . MET A 1 84 ? 21.688 6.91 20.156 1 82.62 84 MET A CA 1
ATOM 672 C C . MET A 1 84 ? 22.875 7.156 19.25 1 82.62 84 MET A C 1
ATOM 674 O O . MET A 1 84 ? 23.859 7.777 19.656 1 82.62 84 MET A O 1
ATOM 678 N N . GLN A 1 85 ? 22.734 6.688 18.062 1 84.38 85 GLN A N 1
ATOM 679 C CA . GLN A 1 85 ? 23.812 6.914 17.109 1 84.38 85 GLN A CA 1
ATOM 680 C C . GLN A 1 85 ? 23.75 8.328 16.531 1 84.38 85 GLN A C 1
ATOM 682 O O . GLN A 1 85 ? 24.734 8.828 15.992 1 84.38 85 GLN A O 1
ATOM 687 N N . ASN A 1 86 ? 22.578 8.969 16.656 1 82.81 86 ASN A N 1
ATOM 688 C CA . ASN A 1 86 ? 22.391 10.336 16.172 1 82.81 86 ASN A CA 1
ATOM 689 C C . ASN A 1 86 ? 21.984 11.273 17.312 1 82.81 86 ASN A C 1
ATOM 691 O O . ASN A 1 86 ? 20.953 11.953 17.219 1 82.81 86 ASN A O 1
ATOM 695 N N . LYS A 1 87 ? 22.797 11.438 18.266 1 80.31 87 LYS A N 1
ATOM 696 C CA . LYS A 1 87 ? 22.516 12.203 19.484 1 80.31 87 LYS A CA 1
ATOM 697 C C . LYS A 1 87 ? 22.406 13.695 19.172 1 80.31 87 LYS A C 1
ATOM 699 O O . LYS A 1 87 ? 21.891 14.469 19.984 1 80.31 87 LYS A O 1
ATOM 704 N N . ILE A 1 88 ? 22.781 14.016 18 1 81.44 88 ILE A N 1
ATOM 705 C CA . ILE A 1 88 ? 22.797 15.422 17.641 1 81.44 88 ILE A CA 1
ATOM 706 C C . ILE A 1 88 ? 21.359 15.953 17.609 1 81.44 88 ILE A C 1
ATOM 708 O O . ILE A 1 88 ? 21.141 17.156 17.766 1 81.44 88 ILE A O 1
ATOM 712 N N . ILE A 1 89 ? 20.406 15.086 17.594 1 80.81 89 ILE A N 1
ATOM 713 C CA . ILE A 1 89 ? 19 15.5 17.547 1 80.81 89 ILE A CA 1
ATOM 714 C C . ILE A 1 89 ? 18.609 16.125 18.875 1 80.81 89 ILE A C 1
ATOM 716 O O . ILE A 1 89 ? 17.797 17.062 18.906 1 80.81 89 ILE A O 1
ATOM 720 N N . ILE A 1 90 ? 19.188 15.727 19.938 1 77.94 90 ILE A N 1
ATOM 721 C CA . ILE A 1 90 ? 18.891 16.266 21.25 1 77.94 90 ILE A CA 1
ATOM 722 C C . ILE A 1 90 ? 19.438 17.672 21.375 1 77.94 90 ILE A C 1
ATOM 724 O O . ILE A 1 90 ? 18.797 18.547 21.984 1 77.94 90 ILE A O 1
ATOM 728 N N . PHE A 1 91 ? 20.531 17.891 20.625 1 78.62 91 PHE A N 1
ATOM 729 C CA . PHE A 1 91 ? 21.141 19.219 20.672 1 78.62 91 PHE A CA 1
ATOM 730 C C . PHE A 1 91 ? 20.328 20.203 19.844 1 78.62 91 PHE A C 1
ATOM 732 O O . PHE A 1 91 ? 20.422 21.422 20.078 1 78.62 91 PHE A O 1
ATOM 739 N N . ALA A 1 92 ? 19.578 19.578 18.938 1 82.06 92 ALA A N 1
ATOM 740 C CA . ALA A 1 92 ? 18.766 20.469 18.125 1 82.06 92 ALA A CA 1
ATOM 741 C C . ALA A 1 92 ? 17.547 20.984 18.906 1 82.06 92 ALA A C 1
ATOM 743 O O . ALA A 1 92 ? 16.953 22 18.531 1 82.06 92 ALA A O 1
ATOM 744 N N . THR A 1 93 ? 17.219 20.438 20.078 1 81.56 93 THR A N 1
ATOM 745 C CA . THR A 1 93 ? 16.047 20.812 20.859 1 81.56 93 THR A CA 1
ATOM 746 C C . THR A 1 93 ? 16.328 22.078 21.672 1 81.56 93 THR A C 1
ATOM 748 O O . THR A 1 93 ? 15.422 22.875 21.922 1 81.56 93 THR A O 1
ATOM 751 N N . PHE A 1 94 ? 17.594 22.344 21.938 1 83.31 94 PHE A N 1
ATOM 752 C CA . PHE A 1 94 ? 17.922 23.469 22.797 1 83.31 94 PHE A CA 1
ATOM 753 C C . PHE A 1 94 ? 17.719 24.781 22.062 1 83.31 94 PHE A C 1
ATOM 755 O O . PHE A 1 94 ? 17.047 25.688 22.578 1 83.31 94 PHE A O 1
ATOM 762 N N . PRO A 1 95 ? 18.25 24.781 20.859 1 85.56 95 PRO A N 1
ATOM 763 C CA . PRO A 1 95 ? 17.969 26.031 20.141 1 85.56 95 PRO A CA 1
ATOM 764 C C . PRO A 1 95 ? 16.484 26.25 19.891 1 85.56 95 PRO A C 1
ATOM 766 O O . PRO A 1 95 ? 16.031 27.406 19.844 1 85.56 95 PRO A O 1
ATOM 769 N N . LEU A 1 96 ? 15.758 25.266 19.797 1 87.31 96 LEU A N 1
ATOM 770 C CA . LEU A 1 96 ? 14.32 25.391 19.609 1 87.31 96 LEU A CA 1
ATOM 771 C C . LEU A 1 96 ? 13.648 25.938 20.875 1 87.31 96 LEU A C 1
ATOM 773 O O . LEU A 1 96 ? 12.781 26.797 20.797 1 87.31 96 LEU A O 1
ATOM 777 N N . PHE A 1 97 ? 14.133 25.469 22 1 87.5 97 PHE A N 1
ATOM 778 C CA . PHE A 1 97 ? 13.625 25.922 23.281 1 87.5 97 PHE A CA 1
ATOM 779 C C . PHE A 1 97 ? 13.914 27.406 23.484 1 87.5 97 PHE A C 1
ATOM 781 O O . PHE A 1 97 ? 13.016 28.172 23.859 1 87.5 97 PHE A O 1
ATOM 788 N N . VAL A 1 98 ? 15.125 27.75 23.188 1 88.06 98 VAL A N 1
ATOM 789 C CA . VAL A 1 98 ? 15.539 29.125 23.359 1 88.06 98 VAL A CA 1
ATOM 790 C C . VAL A 1 98 ? 14.805 30.031 22.359 1 88.06 98 VAL A C 1
ATOM 792 O O . VAL A 1 98 ? 14.398 31.141 22.703 1 88.06 98 VAL A O 1
ATOM 795 N N . GLY A 1 99 ? 14.617 29.453 21.219 1 89.25 99 GLY A N 1
ATOM 796 C CA . GLY A 1 99 ? 13.898 30.203 20.203 1 89.25 99 GLY A CA 1
ATOM 797 C C . GLY A 1 99 ? 12.469 30.516 20.594 1 89.25 99 GLY A C 1
ATOM 798 O O . GLY A 1 99 ? 12.023 31.672 20.5 1 89.25 99 GLY A O 1
ATOM 799 N N . TYR A 1 100 ? 11.812 29.547 21.109 1 87.38 100 TYR A N 1
ATOM 800 C CA . TYR A 1 100 ? 10.43 29.766 21.531 1 87.38 100 TYR A CA 1
ATOM 801 C C . TYR A 1 100 ? 10.359 30.703 22.719 1 87.38 100 TYR A C 1
ATOM 803 O O . TYR A 1 100 ? 9.445 31.516 22.828 1 87.38 100 TYR A O 1
ATOM 811 N N . TYR A 1 101 ? 11.32 30.578 23.578 1 88.12 101 TYR A N 1
ATOM 812 C CA . TYR A 1 101 ? 11.359 31.453 24.734 1 88.12 101 TYR A CA 1
ATOM 813 C C . TYR A 1 101 ? 11.57 32.906 24.328 1 88.12 101 TYR A C 1
ATOM 815 O O . TYR A 1 101 ? 10.906 33.812 24.844 1 88.12 101 TYR A O 1
ATOM 823 N N . LEU A 1 102 ? 12.414 33.125 23.391 1 88.12 102 LEU A N 1
ATOM 824 C CA . LEU A 1 102 ? 12.695 34.469 22.906 1 88.12 102 LEU A CA 1
ATOM 825 C C . LEU A 1 102 ? 11.492 35.031 22.156 1 88.12 102 LEU A C 1
ATOM 827 O O . LEU A 1 102 ? 11.102 36.188 22.375 1 88.12 102 LEU A O 1
ATOM 831 N N . GLN A 1 103 ? 10.906 34.219 21.375 1 84.81 103 GLN A N 1
ATOM 832 C CA . GLN A 1 103 ? 9.82 34.656 20.5 1 84.81 103 GLN A CA 1
ATOM 833 C C . GLN A 1 103 ? 8.547 34.906 21.312 1 84.81 103 GLN A C 1
ATOM 835 O O . GLN A 1 103 ? 7.852 35.906 21.078 1 84.81 103 GLN A O 1
ATOM 840 N N . ASP A 1 104 ? 8.273 34.094 22.266 1 81.88 104 ASP A N 1
ATOM 841 C CA . ASP A 1 104 ? 6.949 34.125 22.875 1 81.88 104 ASP A CA 1
ATOM 842 C C . ASP A 1 104 ? 6.973 34.875 24.203 1 81.88 104 ASP A C 1
ATOM 844 O O . ASP A 1 104 ? 6.02 35.562 24.547 1 81.88 104 ASP A O 1
ATOM 848 N N . THR A 1 105 ? 8.117 34.781 24.922 1 81.06 105 THR A N 1
ATOM 849 C CA . THR A 1 105 ? 8.141 35.406 26.234 1 81.06 105 THR A CA 1
ATOM 850 C C . THR A 1 105 ? 8.875 36.719 26.203 1 81.06 105 THR A C 1
ATOM 852 O O . THR A 1 105 ? 8.305 37.781 26.531 1 81.06 105 THR A O 1
ATOM 855 N N . ILE A 1 106 ? 10.062 36.719 25.641 1 83 106 ILE A N 1
ATOM 856 C CA . ILE A 1 106 ? 10.875 37.938 25.688 1 83 106 ILE A CA 1
ATOM 857 C C . ILE A 1 106 ? 10.312 38.969 24.703 1 83 106 ILE A C 1
ATOM 859 O O . ILE A 1 106 ? 10.234 40.156 25.031 1 83 106 ILE A O 1
ATOM 863 N N . PHE A 1 107 ? 9.875 38.562 23.625 1 83.62 107 PHE A N 1
ATOM 864 C CA . PHE A 1 107 ? 9.328 39.469 22.625 1 83.62 107 PHE A CA 1
ATOM 865 C C . PHE A 1 107 ? 8.031 40.094 23.125 1 83.62 107 PHE A C 1
ATOM 867 O O . PHE A 1 107 ? 7.84 41.312 23.016 1 83.62 107 PHE A O 1
ATOM 874 N N . THR A 1 108 ? 7.188 39.25 23.688 1 79.12 108 THR A N 1
ATOM 875 C CA . THR A 1 108 ? 5.902 39.75 24.156 1 79.12 108 THR A CA 1
ATOM 876 C C . THR A 1 108 ? 6.094 40.75 25.312 1 79.12 108 THR A C 1
ATOM 878 O O . THR A 1 108 ? 5.391 41.75 25.391 1 79.12 108 THR A O 1
ATOM 881 N N . ARG A 1 109 ? 7.047 40.5 26.156 1 79.56 109 ARG A N 1
ATOM 882 C CA . ARG A 1 109 ? 7.336 41.406 27.25 1 79.56 109 ARG A CA 1
ATOM 883 C C . ARG A 1 109 ? 7.922 42.719 26.75 1 79.56 109 ARG A C 1
ATOM 885 O O . ARG A 1 109 ? 7.617 43.781 27.281 1 79.56 109 ARG A O 1
ATOM 892 N N . SER A 1 110 ? 8.742 42.594 25.719 1 77.75 110 SER A N 1
ATOM 893 C CA . SER A 1 110 ? 9.359 43.781 25.156 1 77.75 110 SER A CA 1
ATOM 894 C C . SER A 1 110 ? 8.32 44.688 24.469 1 77.75 110 SER A C 1
ATOM 896 O O . SER A 1 110 ? 8.375 45.906 24.578 1 77.75 110 SER A O 1
ATOM 898 N N . ILE A 1 111 ? 7.379 44.062 23.797 1 74.12 111 ILE A N 1
ATOM 899 C CA . ILE A 1 111 ? 6.309 44.812 23.141 1 74.12 111 ILE A CA 1
ATOM 900 C C . ILE A 1 111 ? 5.438 45.5 24.203 1 74.12 111 ILE A C 1
ATOM 902 O O . ILE A 1 111 ? 5.008 46.625 24.016 1 74.12 111 ILE A O 1
ATOM 906 N N . ALA A 1 112 ? 5.188 44.781 25.312 1 73.75 112 ALA A N 1
ATOM 907 C CA . ALA A 1 112 ? 4.34 45.281 26.391 1 73.75 112 ALA A CA 1
ATOM 908 C C . ALA A 1 112 ? 4.984 46.5 27.062 1 73.75 112 ALA A C 1
ATOM 910 O O . ALA A 1 112 ? 4.293 47.438 27.453 1 73.75 112 ALA A O 1
ATOM 911 N N . GLU A 1 113 ? 6.285 46.5 27.203 1 72.69 113 GLU A N 1
ATOM 912 C CA . GLU A 1 113 ? 7.004 47.625 27.828 1 72.69 113 GLU A CA 1
ATOM 913 C C . GLU A 1 113 ? 6.949 48.875 26.969 1 72.69 113 GLU A C 1
ATOM 915 O O . GLU A 1 113 ? 6.836 49.969 27.484 1 72.69 113 GLU A O 1
ATOM 920 N N . VAL A 1 114 ? 6.973 48.656 25.688 1 66.31 114 VAL A N 1
ATOM 921 C CA . VAL A 1 114 ? 6.977 49.781 24.781 1 66.31 114 VAL A CA 1
ATOM 922 C C . VAL A 1 114 ? 5.559 50.344 24.641 1 66.31 114 VAL A C 1
ATOM 924 O O . VAL A 1 114 ? 5.367 51.562 24.531 1 66.31 114 VAL A O 1
ATOM 927 N N . THR A 1 115 ? 4.559 49.438 24.734 1 61.12 115 THR A N 1
ATOM 928 C CA . THR A 1 115 ? 3.184 49.875 24.5 1 61.12 115 THR A CA 1
ATOM 929 C C . THR A 1 115 ? 2.582 50.469 25.781 1 61.12 115 THR A C 1
ATOM 931 O O . THR A 1 115 ? 1.646 51.281 25.703 1 61.12 115 THR A O 1
ATOM 934 N N . SER A 1 116 ? 3.018 50.031 27.016 1 57.66 116 SER A N 1
ATOM 935 C CA . SER A 1 116 ? 2.416 50.5 28.266 1 57.66 116 SER A CA 1
ATOM 936 C C . SER A 1 116 ? 2.775 51.969 28.531 1 57.66 116 SER A C 1
ATOM 938 O O . SER A 1 116 ? 2.02 52.688 29.188 1 57.66 116 SER A O 1
ATOM 940 N N . ASP A 1 117 ? 4.16 52.406 28.328 1 50.75 117 ASP A N 1
ATOM 941 C CA . ASP A 1 117 ? 4.57 53.781 28.625 1 50.75 117 ASP A CA 1
ATOM 942 C C . ASP A 1 117 ? 3.859 54.75 27.703 1 50.75 117 ASP A C 1
ATOM 944 O O . ASP A 1 117 ? 4.062 55.969 27.812 1 50.75 117 ASP A O 1
ATOM 948 N N . ILE A 1 118 ? 3.461 54.406 26.688 1 42.06 118 ILE A N 1
ATOM 949 C CA . ILE A 1 118 ? 2.934 55.375 25.734 1 42.06 118 ILE A CA 1
ATOM 950 C C . ILE A 1 118 ? 1.618 55.969 26.266 1 42.06 118 ILE A C 1
ATOM 952 O O . ILE A 1 118 ? 0.605 55.25 26.312 1 42.06 118 ILE A O 1
ATOM 956 N N . PRO A 1 119 ? 1.688 56.719 27.219 1 39 119 PRO A N 1
ATOM 957 C CA . PRO A 1 119 ? 0.487 57.531 27.297 1 39 119 PRO A CA 1
ATOM 958 C C . PRO A 1 119 ? 0.017 58.031 25.922 1 39 119 PRO A C 1
ATOM 960 O O . PRO A 1 119 ? 0.823 58.531 25.125 1 39 119 PRO A O 1
ATOM 963 N N . GLY A 1 120 ? -1.327 57.781 25.438 1 39.97 120 GLY A N 1
ATOM 964 C CA . GLY A 1 120 ? -1.562 58.031 24.016 1 39.97 120 GLY A CA 1
ATOM 965 C C . GLY A 1 120 ? -0.609 57.25 23.125 1 39.97 120 GLY A C 1
ATOM 966 O O . GLY A 1 120 ? 0.608 57.312 23.297 1 39.97 120 GLY A O 1
ATOM 967 N N . PHE A 1 121 ? -0.839 55.969 22.672 1 43.44 121 PHE A N 1
ATOM 968 C CA . PHE A 1 121 ? 0.054 55.094 21.938 1 43.44 121 PHE A CA 1
ATOM 969 C C . PHE A 1 121 ? 1.178 55.875 21.281 1 43.44 121 PHE A C 1
ATOM 971 O O . PHE A 1 121 ? 2.078 55.281 20.672 1 43.44 121 PHE A O 1
ATOM 978 N N . VAL A 1 122 ? 0.909 56.938 20.656 1 41.88 122 VAL A N 1
ATOM 979 C CA . VAL A 1 122 ? 1.601 57.562 19.547 1 41.88 122 VAL A CA 1
ATOM 980 C C . VAL A 1 122 ? 2.918 58.188 20.031 1 41.88 122 VAL A C 1
ATOM 982 O O . VAL A 1 122 ? 3.486 59.062 19.375 1 41.88 122 VAL A O 1
ATOM 985 N N . ALA A 1 123 ? 3.244 58.062 21.203 1 43.97 123 ALA A N 1
ATOM 986 C CA . ALA A 1 123 ? 4.445 58.906 21.312 1 43.97 123 ALA A CA 1
ATOM 987 C C . ALA A 1 123 ? 5.508 58.469 20.312 1 43.97 123 ALA A C 1
ATOM 989 O O . ALA A 1 123 ? 5.363 57.438 19.656 1 43.97 123 ALA A O 1
ATOM 990 N N . ASP A 1 124 ? 6.84 59.062 20.359 1 48.28 124 ASP A N 1
ATOM 991 C CA . ASP A 1 124 ? 7.996 59.031 19.469 1 48.28 124 ASP A CA 1
ATOM 992 C C . ASP A 1 124 ? 8.5 57.625 19.266 1 48.28 124 ASP A C 1
ATOM 994 O O . ASP A 1 124 ? 9.297 57.125 20.062 1 48.28 124 ASP A O 1
ATOM 998 N N . ILE A 1 125 ? 7.695 56.781 18.781 1 54.47 125 ILE A N 1
ATOM 999 C CA . ILE A 1 125 ? 8.203 55.469 18.438 1 54.47 125 ILE A CA 1
ATOM 1000 C C . ILE A 1 125 ? 9.445 55.594 17.547 1 54.47 125 ILE A C 1
ATOM 1002 O O . ILE A 1 125 ? 9.359 56.062 16.422 1 54.47 125 ILE A O 1
ATOM 1006 N N . ASP A 1 126 ? 10.617 55.812 18.25 1 60.91 126 ASP A N 1
ATOM 1007 C CA . ASP A 1 126 ? 11.914 55.781 17.594 1 60.91 126 ASP A CA 1
ATOM 1008 C C . ASP A 1 126 ? 12.164 54.438 16.922 1 60.91 126 ASP A C 1
ATOM 1010 O O . ASP A 1 126 ? 11.828 53.406 17.484 1 60.91 126 ASP A O 1
ATOM 1014 N N . VAL A 1 127 ? 12.289 54.438 15.688 1 63.12 127 VAL A N 1
ATOM 1015 C CA . VAL A 1 127 ? 12.625 53.281 14.867 1 63.12 127 VAL A CA 1
ATOM 1016 C C . VAL A 1 127 ? 13.617 52.406 15.617 1 63.12 127 VAL A C 1
ATOM 1018 O O . VAL A 1 127 ? 13.539 51.156 15.539 1 63.12 127 VAL A O 1
ATOM 1021 N N . LYS A 1 128 ? 14.422 53.031 16.391 1 68.19 128 LYS A N 1
ATOM 1022 C CA . LYS A 1 128 ? 15.43 52.25 17.125 1 68.19 128 LYS A CA 1
ATOM 1023 C C . LYS A 1 128 ? 14.773 51.375 18.188 1 68.19 128 LYS A C 1
ATOM 1025 O O . LYS A 1 128 ? 15.172 50.25 18.391 1 68.19 128 LYS A O 1
ATOM 1030 N N . LYS A 1 129 ? 13.719 51.812 18.75 1 69.88 129 LYS A N 1
ATOM 1031 C CA . LYS A 1 129 ? 13.047 51.031 19.797 1 69.88 129 LYS A CA 1
ATOM 1032 C C . LYS A 1 129 ? 12.273 49.875 19.188 1 69.88 129 LYS A C 1
ATOM 1034 O O . LYS A 1 129 ? 12.227 48.781 19.781 1 69.88 129 LYS A O 1
ATOM 1039 N N . VAL A 1 130 ? 11.828 50.094 18 1 70.06 130 VAL A N 1
ATOM 1040 C CA . VAL A 1 130 ? 11.078 49.031 17.344 1 70.06 130 VAL A CA 1
ATOM 1041 C C . VAL A 1 130 ? 12.023 47.875 16.953 1 70.06 130 VAL A C 1
ATOM 1043 O O . VAL A 1 130 ? 11.688 46.719 17.109 1 70.06 130 VAL A O 1
ATOM 1046 N N . LEU A 1 131 ? 13.141 48.312 16.531 1 71.31 131 LEU A N 1
ATOM 1047 C CA . LEU A 1 131 ? 14.117 47.281 16.125 1 71.31 131 LEU A CA 1
ATOM 1048 C C . LEU A 1 131 ? 14.602 46.5 17.328 1 71.31 131 LEU A C 1
ATOM 1050 O O . LEU A 1 131 ? 14.844 45.281 17.219 1 71.31 131 LEU A O 1
ATOM 1054 N N . ILE A 1 132 ? 14.727 47.125 18.422 1 75.25 132 ILE A N 1
ATOM 1055 C CA . ILE A 1 132 ? 15.18 46.469 19.641 1 75.25 132 ILE A CA 1
ATOM 1056 C C . ILE A 1 132 ? 14.109 45.5 20.125 1 75.25 132 ILE A C 1
ATOM 1058 O O . ILE A 1 132 ? 14.422 44.406 20.609 1 75.25 132 ILE A O 1
ATOM 1062 N N . VAL A 1 133 ? 12.875 45.875 19.859 1 76.69 133 VAL A N 1
ATOM 1063 C CA . VAL A 1 133 ? 11.773 45.031 20.297 1 76.69 133 VAL A CA 1
ATOM 1064 C C . VAL A 1 133 ? 11.68 43.781 19.406 1 76.69 133 VAL A C 1
ATOM 1066 O O . VAL A 1 133 ? 11.297 42.719 19.859 1 76.69 133 VAL A O 1
ATOM 1069 N N . MET A 1 134 ? 12.219 43.906 18.156 1 80.88 134 MET A N 1
ATOM 1070 C CA . MET A 1 134 ? 12.078 42.812 17.203 1 80.88 134 MET A CA 1
ATOM 1071 C C . MET A 1 134 ? 13.297 41.875 17.25 1 80.88 134 MET A C 1
ATOM 1073 O O . MET A 1 134 ? 13.266 40.781 16.703 1 80.88 134 MET A O 1
ATOM 1077 N N . LEU A 1 135 ? 14.328 42.281 17.922 1 83.25 135 LEU A N 1
ATOM 1078 C CA . LEU A 1 135 ? 15.586 41.562 17.938 1 83.25 135 LEU A CA 1
ATOM 1079 C C . LEU A 1 135 ? 15.367 40.125 18.453 1 83.25 135 LEU A C 1
ATOM 1081 O O . LEU A 1 135 ? 15.852 39.156 17.844 1 83.25 135 LEU A O 1
ATOM 1085 N N . PRO A 1 136 ? 14.594 39.938 19.562 1 86.25 136 PRO A N 1
ATOM 1086 C CA . PRO A 1 136 ? 14.391 38.562 20.016 1 86.25 136 PRO A CA 1
ATOM 1087 C C . PRO A 1 136 ? 13.688 37.688 18.969 1 86.25 136 PRO A C 1
ATOM 1089 O O . PRO A 1 136 ? 13.984 36.5 18.859 1 86.25 136 PRO A O 1
ATOM 1092 N N . TYR A 1 137 ? 12.914 38.25 18.234 1 85.19 137 TYR A N 1
ATOM 1093 C CA . TYR A 1 137 ? 12.195 37.5 17.219 1 85.19 137 TYR A CA 1
ATOM 1094 C C . TYR A 1 137 ? 13.125 37.125 16.078 1 85.19 137 TYR A C 1
ATOM 1096 O O . TYR A 1 137 ? 13.023 36 15.539 1 85.19 137 TYR A O 1
ATOM 1104 N N . ILE A 1 138 ? 14.016 37.969 15.68 1 85.69 138 ILE A N 1
ATOM 1105 C CA . ILE A 1 138 ? 14.961 37.719 14.602 1 85.69 138 ILE A CA 1
ATOM 1106 C C . ILE A 1 138 ? 15.938 36.625 15.039 1 85.69 138 ILE A C 1
ATOM 1108 O O . ILE A 1 138 ? 16.25 35.719 14.273 1 85.69 138 ILE A O 1
ATOM 1112 N N . VAL A 1 139 ? 16.375 36.75 16.312 1 88.75 139 VAL A N 1
ATOM 1113 C CA . VAL A 1 139 ? 17.297 35.719 16.828 1 88.75 139 VAL A CA 1
ATOM 1114 C C . VAL A 1 139 ? 16.578 34.375 16.906 1 88.75 139 VAL A C 1
ATOM 1116 O O . VAL A 1 139 ? 17.188 33.344 16.609 1 88.75 139 VAL A O 1
ATOM 1119 N N . ALA A 1 140 ? 15.352 34.406 17.281 1 90.38 140 ALA A N 1
ATOM 1120 C CA . ALA A 1 140 ? 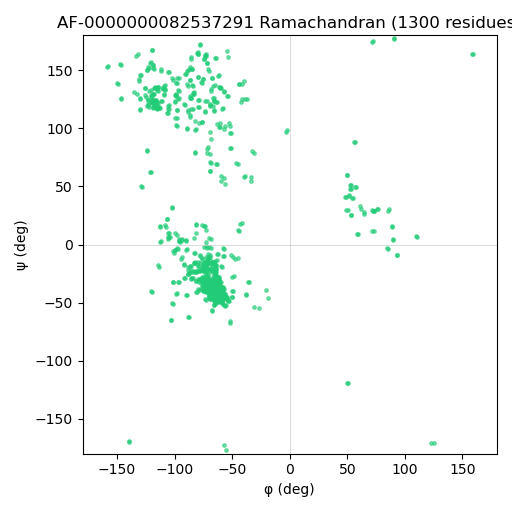14.578 33.156 17.344 1 90.38 140 ALA A CA 1
ATOM 1121 C C . ALA A 1 140 ? 14.477 32.531 15.953 1 90.38 140 ALA A C 1
ATOM 1123 O O . ALA A 1 140 ? 14.578 31.312 15.82 1 90.38 140 ALA A O 1
ATOM 1124 N N . LEU A 1 141 ? 14.344 33.312 14.93 1 88.75 141 LEU A N 1
ATOM 1125 C CA . LEU A 1 141 ? 14.227 32.812 13.57 1 88.75 141 LEU A CA 1
ATOM 1126 C C . LEU A 1 141 ? 15.508 32.094 13.133 1 88.75 141 LEU A C 1
ATOM 1128 O O . LEU A 1 141 ? 15.461 31.078 12.461 1 88.75 141 LEU A O 1
ATOM 1132 N N . ILE A 1 142 ? 16.578 32.688 13.531 1 89.88 142 ILE A N 1
ATOM 1133 C CA . ILE A 1 142 ? 17.875 32.094 13.195 1 89.88 142 ILE A CA 1
ATOM 1134 C C . ILE A 1 142 ? 18.047 30.766 13.938 1 89.88 142 ILE A C 1
ATOM 1136 O O . ILE A 1 142 ? 18.5 29.781 13.359 1 89.88 142 ILE A O 1
ATOM 1140 N N . LEU A 1 143 ? 17.625 30.75 15.172 1 90.69 143 LEU A N 1
ATOM 1141 C CA . LEU A 1 143 ? 17.734 29.531 15.961 1 90.69 143 LEU A CA 1
ATOM 1142 C C . LEU A 1 143 ? 16.812 28.453 15.406 1 90.69 143 LEU A C 1
ATOM 1144 O O . LEU A 1 143 ? 17.172 27.266 15.375 1 90.69 143 LEU A O 1
ATOM 1148 N N . PHE A 1 144 ? 15.656 28.906 14.961 1 89.56 144 PHE A N 1
ATOM 1149 C CA . PHE A 1 144 ? 14.734 27.953 14.367 1 89.56 144 PHE A CA 1
ATOM 1150 C C . PHE A 1 144 ? 15.328 27.359 13.086 1 89.56 144 PHE A C 1
ATOM 1152 O O . PHE A 1 144 ? 15.195 26.156 12.836 1 89.56 144 PHE A O 1
ATOM 1159 N N . TYR A 1 145 ? 15.953 28.203 12.344 1 89.12 145 TYR A N 1
ATOM 1160 C CA . TYR A 1 145 ? 16.562 27.766 11.094 1 89.12 145 TYR A CA 1
ATOM 1161 C C . TYR A 1 145 ? 17.625 26.703 11.352 1 89.12 145 TYR A C 1
ATOM 1163 O O . TYR A 1 145 ? 17.625 25.641 10.719 1 89.12 145 TYR A O 1
ATOM 1171 N N . ILE A 1 146 ? 18.469 26.938 12.289 1 88.44 146 ILE A N 1
ATOM 1172 C CA . ILE A 1 146 ? 19.562 26.031 12.602 1 88.44 146 ILE A CA 1
ATOM 1173 C C . ILE A 1 146 ? 19.016 24.734 13.18 1 88.44 146 ILE A C 1
ATOM 1175 O O . ILE A 1 146 ? 19.406 23.641 12.766 1 88.44 146 ILE A O 1
ATOM 1179 N N . SER A 1 147 ? 18.109 24.859 14.07 1 89.06 147 SER A N 1
ATOM 1180 C CA . SER A 1 147 ? 17.547 23.672 14.727 1 89.06 147 SER A CA 1
ATOM 1181 C C . SER A 1 147 ? 16.812 22.781 13.734 1 89.06 147 SER A C 1
ATOM 1183 O O . SER A 1 147 ? 16.953 21.562 13.781 1 89.06 147 SER A O 1
ATOM 1185 N N . ASN A 1 148 ? 16.141 23.391 12.789 1 87.69 148 ASN A N 1
ATOM 1186 C CA . ASN A 1 148 ? 15.336 22.594 11.867 1 87.69 148 ASN A CA 1
ATOM 1187 C C . ASN A 1 148 ? 16.203 21.875 10.844 1 87.69 148 ASN A C 1
ATOM 1189 O O . ASN A 1 148 ? 15.859 20.797 10.375 1 87.69 148 ASN A O 1
ATOM 1193 N N . ILE A 1 149 ? 17.328 22.453 10.547 1 87.25 149 ILE A N 1
ATOM 1194 C CA . ILE A 1 149 ? 18.234 21.781 9.625 1 87.25 149 ILE A CA 1
ATOM 1195 C C . ILE A 1 149 ? 18.812 20.531 10.289 1 87.25 149 ILE A C 1
ATOM 1197 O O . ILE A 1 149 ? 18.859 19.453 9.68 1 87.25 149 ILE A O 1
ATOM 1201 N N . ILE A 1 150 ? 19.188 20.719 11.484 1 87.31 150 ILE A N 1
ATOM 1202 C CA . ILE A 1 150 ? 19.781 19.609 12.219 1 87.31 150 ILE A CA 1
ATOM 1203 C C . ILE A 1 150 ? 18.734 18.531 12.438 1 87.31 150 ILE A C 1
ATOM 1205 O O . ILE A 1 150 ? 19.031 17.328 12.281 1 87.31 150 ILE A O 1
ATOM 1209 N N . MET A 1 151 ? 17.609 18.953 12.711 1 85.75 151 MET A N 1
ATOM 1210 C CA . MET A 1 151 ? 16.516 18 12.977 1 85.75 151 MET A CA 1
ATOM 1211 C C . MET A 1 151 ? 16.156 17.219 11.719 1 85.75 151 MET A C 1
ATOM 1213 O O . MET A 1 151 ? 15.961 16.016 11.766 1 85.75 151 MET A O 1
ATOM 1217 N N . ALA A 1 152 ? 16.062 17.922 10.656 1 83.31 152 ALA A N 1
ATOM 1218 C CA . ALA A 1 152 ? 15.688 17.281 9.398 1 83.31 152 ALA A CA 1
ATOM 1219 C C . ALA A 1 152 ? 16.734 16.234 8.992 1 83.31 152 ALA A C 1
ATOM 1221 O O . ALA A 1 152 ? 16.391 15.133 8.578 1 83.31 152 ALA A O 1
ATOM 1222 N N . LYS A 1 153 ? 17.984 16.578 9.156 1 86.12 153 LYS A N 1
ATOM 1223 C CA . LYS A 1 153 ? 19.078 15.664 8.812 1 86.12 153 LYS A CA 1
ATOM 1224 C C . LYS A 1 153 ? 19.094 14.461 9.75 1 86.12 153 LYS A C 1
ATOM 1226 O O . LYS A 1 153 ? 19.25 13.32 9.305 1 86.12 153 LYS A O 1
ATOM 1231 N N . SER A 1 154 ? 18.922 14.758 10.992 1 87 154 SER A N 1
ATOM 1232 C CA . SER A 1 154 ? 18.984 13.695 11.992 1 87 154 SER A CA 1
ATOM 1233 C C . SER A 1 154 ? 17.797 12.742 11.875 1 87 154 SER A C 1
ATOM 1235 O O . SER A 1 154 ? 17.953 11.531 11.992 1 87 154 SER A O 1
ATOM 1237 N N . THR A 1 155 ? 16.609 13.25 11.688 1 86 155 THR A N 1
ATOM 1238 C CA . THR A 1 155 ? 15.43 12.406 11.602 1 86 155 THR A CA 1
ATOM 1239 C C . THR A 1 155 ? 15.484 11.523 10.359 1 86 155 THR A C 1
ATOM 1241 O O . THR A 1 155 ? 15.07 10.359 10.398 1 86 155 THR A O 1
ATOM 1244 N N . THR A 1 156 ? 15.961 12.094 9.281 1 87.75 156 THR A N 1
ATOM 1245 C CA . THR A 1 156 ? 16.094 11.297 8.07 1 87.75 156 THR A CA 1
ATOM 1246 C C . THR A 1 156 ? 17.109 10.18 8.266 1 87.75 156 THR A C 1
ATOM 1248 O O . THR A 1 156 ? 16.891 9.047 7.824 1 87.75 156 THR A O 1
ATOM 1251 N N . ARG A 1 157 ? 18.203 10.531 8.867 1 88.56 157 ARG A N 1
ATOM 1252 C CA . ARG A 1 157 ? 19.219 9.523 9.133 1 88.56 157 ARG A CA 1
ATOM 1253 C C . ARG A 1 157 ? 18.672 8.414 10.031 1 88.56 157 ARG A C 1
ATOM 1255 O O . ARG A 1 157 ? 18.953 7.234 9.797 1 88.56 157 ARG A O 1
ATOM 1262 N N . ILE A 1 158 ? 17.969 8.758 11.031 1 88.5 158 ILE A N 1
ATOM 1263 C CA . ILE A 1 158 ? 17.391 7.785 11.961 1 88.5 158 ILE A CA 1
ATOM 1264 C C . ILE A 1 158 ? 16.422 6.875 11.219 1 88.5 158 ILE A C 1
ATOM 1266 O O . ILE A 1 15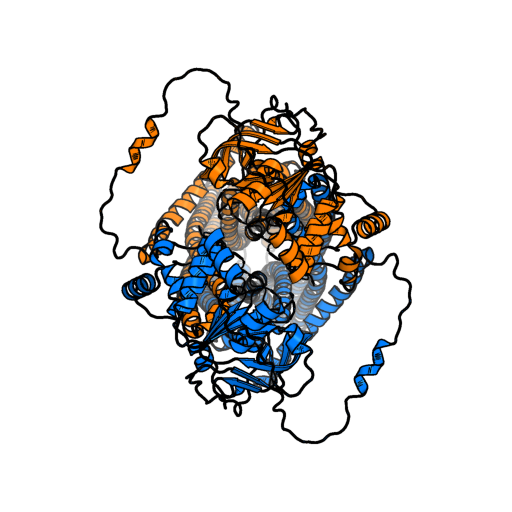8 ? 16.422 5.656 11.406 1 88.5 158 ILE A O 1
ATOM 1270 N N . GLU A 1 159 ? 15.539 7.461 10.422 1 89 159 GLU A N 1
ATOM 1271 C CA . GLU A 1 159 ? 14.555 6.695 9.664 1 89 159 GLU A CA 1
ATOM 1272 C C . GLU A 1 159 ? 15.234 5.684 8.742 1 89 159 GLU A C 1
ATOM 1274 O O . GLU A 1 159 ? 14.875 4.504 8.742 1 89 159 GLU A O 1
ATOM 1279 N N . LEU A 1 160 ? 16.25 6.16 8.023 1 90.56 160 LEU A N 1
ATOM 1280 C CA . LEU A 1 160 ? 16.906 5.297 7.047 1 90.56 160 LEU A CA 1
ATOM 1281 C C . LEU A 1 160 ? 17.734 4.23 7.746 1 90.56 160 LEU A C 1
ATOM 1283 O O . LEU A 1 160 ? 17.812 3.092 7.277 1 90.56 160 LEU A O 1
ATOM 1287 N N . MET A 1 161 ? 18.359 4.586 8.828 1 90.62 161 MET A N 1
ATOM 1288 C CA . MET A 1 161 ? 19.109 3.604 9.609 1 90.62 161 MET A CA 1
ATOM 1289 C C . MET A 1 161 ? 18.188 2.547 10.195 1 90.62 161 MET A C 1
ATOM 1291 O O . MET A 1 161 ? 18.547 1.37 10.273 1 90.62 161 MET A O 1
ATOM 1295 N N . ALA A 1 162 ? 17.031 3.02 10.641 1 90.12 162 ALA A N 1
ATOM 1296 C CA . ALA A 1 162 ? 16.062 2.078 11.188 1 90.12 162 ALA A CA 1
ATOM 1297 C C . ALA A 1 162 ? 15.586 1.099 10.117 1 90.12 162 ALA A C 1
ATOM 1299 O O . ALA A 1 162 ? 15.453 -0.099 10.375 1 90.12 162 ALA A O 1
ATOM 1300 N N . ILE A 1 163 ? 15.328 1.599 8.945 1 91.44 163 ILE A N 1
ATOM 1301 C CA . ILE A 1 163 ? 14.875 0.75 7.852 1 91.44 163 ILE A CA 1
ATOM 1302 C C . ILE A 1 163 ? 15.961 -0.271 7.508 1 91.44 163 ILE A C 1
ATOM 1304 O O . ILE A 1 163 ? 15.672 -1.457 7.328 1 91.44 163 ILE A O 1
ATOM 1308 N N . GLN A 1 164 ? 17.156 0.21 7.469 1 91.31 164 GLN A N 1
ATOM 1309 C CA . GLN A 1 164 ? 18.281 -0.678 7.148 1 91.31 164 GLN A CA 1
ATOM 1310 C C . GLN A 1 164 ? 18.453 -1.742 8.227 1 91.31 164 GLN A C 1
ATOM 1312 O O . GLN A 1 164 ? 18.609 -2.926 7.918 1 91.31 164 GLN A O 1
ATOM 1317 N N . SER A 1 165 ? 18.5 -1.277 9.438 1 90.62 165 SER A N 1
ATOM 1318 C CA . SER A 1 165 ? 18.672 -2.213 10.547 1 90.62 165 SER A CA 1
ATOM 1319 C C . SER A 1 165 ? 17.531 -3.234 10.586 1 90.62 165 SER A C 1
ATOM 1321 O O . SER A 1 165 ? 17.766 -4.414 10.859 1 90.62 165 SER A O 1
ATOM 1323 N N . LEU A 1 166 ? 16.328 -2.783 10.352 1 91.5 166 LEU A N 1
ATOM 1324 C CA . LEU A 1 166 ? 15.188 -3.686 10.328 1 91.5 166 LEU A CA 1
ATOM 1325 C C . LEU A 1 166 ? 15.32 -4.703 9.195 1 91.5 166 LEU A C 1
ATOM 1327 O O . LEU A 1 166 ? 15.047 -5.891 9.391 1 91.5 166 LEU A O 1
ATOM 1331 N N . THR A 1 167 ? 15.695 -4.238 8.047 1 90.56 167 THR A N 1
ATOM 1332 C CA . THR A 1 167 ? 15.859 -5.129 6.902 1 90.56 167 THR A CA 1
ATOM 1333 C C . THR A 1 167 ? 16.922 -6.18 7.188 1 90.56 167 THR A C 1
ATOM 1335 O O . THR A 1 167 ? 16.75 -7.355 6.859 1 90.56 167 THR A O 1
ATOM 1338 N N . ASP A 1 168 ? 18.016 -5.73 7.781 1 88.62 168 ASP A N 1
ATOM 1339 C CA . ASP A 1 168 ? 19.078 -6.652 8.156 1 88.62 168 ASP A CA 1
ATOM 1340 C C . ASP A 1 168 ? 18.562 -7.73 9.109 1 88.62 168 ASP A C 1
ATOM 1342 O O . ASP A 1 168 ? 18.844 -8.914 8.922 1 88.62 168 ASP A O 1
ATOM 1346 N N . LYS A 1 169 ? 17.859 -7.359 10.062 1 88.69 169 LYS A N 1
ATOM 1347 C CA . LYS A 1 169 ? 17.328 -8.289 11.055 1 88.69 169 LYS A CA 1
ATOM 1348 C C . LYS A 1 169 ? 16.281 -9.211 10.445 1 88.69 169 LYS A C 1
ATOM 1350 O O . LYS A 1 169 ? 16.172 -10.375 10.836 1 88.69 169 LYS A O 1
ATOM 1355 N N . LEU A 1 170 ? 15.531 -8.648 9.547 1 89.06 170 LEU A N 1
ATOM 1356 C CA . LEU A 1 170 ? 14.523 -9.461 8.867 1 89.06 170 LEU A CA 1
ATOM 1357 C C . LEU A 1 170 ? 15.18 -10.57 8.047 1 89.06 170 LEU A C 1
ATOM 1359 O O . LEU A 1 170 ? 14.727 -11.719 8.078 1 89.06 170 LEU A O 1
ATOM 1363 N N . ILE A 1 171 ? 16.203 -10.219 7.324 1 85.31 171 ILE A N 1
ATOM 1364 C CA . ILE A 1 171 ? 16.922 -11.203 6.527 1 85.31 171 ILE A CA 1
ATOM 1365 C C . ILE A 1 171 ? 17.5 -12.281 7.445 1 85.31 171 ILE A C 1
ATOM 1367 O O . ILE A 1 171 ? 17.422 -13.477 7.145 1 85.31 171 ILE A O 1
ATOM 1371 N N . GLU A 1 172 ? 17.969 -11.781 8.508 1 82.5 172 GLU A N 1
ATOM 1372 C CA . GLU A 1 172 ? 18.531 -12.719 9.477 1 82.5 172 GLU A CA 1
ATOM 1373 C C . GLU A 1 172 ? 17.438 -13.609 10.07 1 82.5 172 GLU A C 1
ATOM 1375 O O . GLU A 1 172 ? 17.641 -14.805 10.289 1 82.5 172 GLU A O 1
ATOM 1380 N N . SER A 1 173 ? 16.312 -13.039 10.344 1 83.38 173 SER A N 1
ATOM 1381 C CA . SER A 1 173 ? 15.195 -13.789 10.922 1 83.38 173 SER A CA 1
ATOM 1382 C C . SER A 1 173 ? 14.672 -14.836 9.945 1 83.38 173 SER A C 1
ATOM 1384 O O . SER A 1 173 ? 14.359 -15.961 10.344 1 83.38 173 SER A O 1
ATOM 1386 N N . ILE A 1 174 ? 14.547 -14.445 8.758 1 78.94 174 ILE A N 1
ATOM 1387 C CA . ILE A 1 174 ? 14.047 -15.375 7.75 1 78.94 174 ILE A CA 1
ATOM 1388 C C . ILE A 1 174 ? 15.031 -16.531 7.566 1 78.94 174 ILE A C 1
ATOM 1390 O O . ILE A 1 174 ? 14.625 -17.672 7.352 1 78.94 174 ILE A O 1
ATOM 1394 N N . LYS A 1 175 ? 16.234 -16.094 7.711 1 72.38 175 LYS A N 1
ATOM 1395 C CA . LYS A 1 175 ? 17.266 -17.125 7.637 1 72.38 175 LYS A CA 1
ATOM 1396 C C . LYS A 1 175 ? 17.109 -18.141 8.758 1 72.38 175 LYS A C 1
ATOM 1398 O O . LYS A 1 175 ? 17.297 -19.344 8.547 1 72.38 175 LYS A O 1
ATOM 1403 N N . THR A 1 176 ? 16.578 -17.594 9.859 1 70.25 176 THR A N 1
ATOM 1404 C CA . THR A 1 176 ? 16.547 -18.453 11.023 1 70.25 176 THR A CA 1
ATOM 1405 C C . THR A 1 176 ? 15.172 -19.094 11.195 1 70.25 176 THR A C 1
ATOM 1407 O O . THR A 1 176 ? 15.062 -20.266 11.539 1 70.25 176 THR A O 1
ATOM 1410 N N . THR A 1 177 ? 14.016 -18.297 11 1 66.12 177 THR A N 1
ATOM 1411 C CA . THR A 1 177 ? 12.688 -18.797 11.32 1 66.12 177 THR A CA 1
ATOM 1412 C C . THR A 1 177 ? 12.047 -19.453 10.102 1 66.12 177 THR A C 1
ATOM 1414 O O . THR A 1 177 ? 11.188 -20.328 10.242 1 66.12 177 THR A O 1
ATOM 1417 N N . LYS A 1 178 ? 12.523 -19.219 8.953 1 61.91 178 LYS A N 1
ATOM 1418 C CA . LYS A 1 178 ? 12.148 -19.812 7.672 1 61.91 178 LYS A CA 1
ATOM 1419 C C . LYS A 1 178 ? 10.641 -19.797 7.477 1 61.91 178 LYS A C 1
ATOM 1421 O O . LYS A 1 178 ? 10.055 -20.781 7.012 1 61.91 178 LYS A O 1
ATOM 1426 N N . LYS A 1 179 ? 9.844 -18.828 8.031 1 63.34 179 LYS A N 1
ATOM 1427 C CA . LYS A 1 179 ? 8.406 -18.656 7.84 1 63.34 179 LYS A CA 1
ATOM 1428 C C . LYS A 1 179 ? 8.117 -17.875 6.566 1 63.34 179 LYS A C 1
ATOM 1430 O O . LYS A 1 179 ? 8.859 -16.953 6.211 1 63.34 179 LYS A O 1
ATOM 1435 N N . PRO A 1 180 ? 7.043 -18.469 5.855 1 65.94 180 PRO A N 1
ATOM 1436 C CA . PRO A 1 180 ? 6.656 -17.672 4.688 1 65.94 180 PRO A CA 1
ATOM 1437 C C . PRO A 1 180 ? 6.191 -16.266 5.059 1 65.94 180 PRO A C 1
ATOM 1439 O O . PRO A 1 180 ? 5.57 -16.062 6.105 1 65.94 180 PRO A O 1
ATOM 1442 N N . ILE A 1 181 ? 6.707 -15.375 4.289 1 73.44 181 ILE A N 1
ATOM 1443 C CA . ILE A 1 181 ? 6.395 -13.977 4.578 1 73.44 181 ILE A CA 1
ATOM 1444 C C . ILE A 1 181 ? 5.57 -13.383 3.436 1 73.44 181 ILE A C 1
ATOM 1446 O O . ILE A 1 181 ? 5.848 -13.641 2.262 1 73.44 181 ILE A O 1
ATOM 1450 N N . ASN A 1 182 ? 4.52 -12.719 3.797 1 75.5 182 ASN A N 1
ATOM 1451 C CA . ASN A 1 182 ? 3.84 -11.867 2.828 1 75.5 182 ASN A CA 1
ATOM 1452 C C . ASN A 1 182 ? 4.602 -10.562 2.598 1 75.5 182 ASN A C 1
ATOM 1454 O O . ASN A 1 182 ? 4.543 -9.648 3.428 1 75.5 182 ASN A O 1
ATOM 1458 N N . VAL A 1 183 ? 5.203 -10.539 1.482 1 83.12 183 VAL A N 1
ATOM 1459 C CA . VAL A 1 183 ? 6.141 -9.453 1.217 1 83.12 183 VAL A CA 1
ATOM 1460 C C . VAL A 1 183 ? 5.395 -8.125 1.139 1 83.12 183 VAL A C 1
ATOM 1462 O O . VAL A 1 183 ? 5.879 -7.105 1.628 1 83.12 183 VAL A O 1
ATOM 1465 N N . ASN A 1 184 ? 4.223 -8.086 0.558 1 75 184 ASN A N 1
ATOM 1466 C CA . ASN A 1 184 ? 3.455 -6.852 0.441 1 75 184 ASN A CA 1
ATOM 1467 C C . ASN A 1 184 ? 3.059 -6.309 1.811 1 75 184 ASN A C 1
ATOM 1469 O O . ASN A 1 184 ? 3.166 -5.105 2.061 1 75 184 ASN A O 1
ATOM 1473 N N . ASP A 1 185 ? 2.617 -7.234 2.643 1 75.5 185 ASP A N 1
ATOM 1474 C CA . ASP A 1 185 ? 2.275 -6.824 4 1 75.5 185 ASP A CA 1
ATOM 1475 C C . ASP A 1 185 ? 3.504 -6.312 4.746 1 75.5 185 ASP A C 1
ATOM 1477 O O . ASP A 1 185 ? 3.416 -5.352 5.516 1 75.5 185 ASP A O 1
ATOM 1481 N N . LEU A 1 186 ? 4.562 -6.969 4.508 1 86.69 186 LEU A N 1
ATOM 1482 C CA . LEU A 1 186 ? 5.82 -6.582 5.137 1 86.69 186 LEU A CA 1
ATOM 1483 C C . LEU A 1 186 ? 6.215 -5.164 4.734 1 86.69 186 LEU A C 1
ATOM 1485 O O . LEU A 1 186 ? 6.559 -4.344 5.59 1 86.69 186 LEU A O 1
ATOM 1489 N N . ILE A 1 187 ? 6.102 -4.883 3.48 1 85.25 187 ILE A N 1
ATOM 1490 C CA . ILE A 1 187 ? 6.508 -3.578 2.969 1 85.25 187 ILE A CA 1
ATOM 1491 C C . ILE A 1 187 ? 5.578 -2.496 3.514 1 85.25 187 ILE A C 1
ATOM 1493 O O . ILE A 1 187 ? 6.02 -1.388 3.824 1 85.25 187 ILE A O 1
ATOM 1497 N N . LEU A 1 188 ? 4.312 -2.818 3.639 1 78 188 LEU A N 1
ATOM 1498 C CA . LEU A 1 188 ? 3.35 -1.872 4.191 1 78 188 LEU A CA 1
ATOM 1499 C C . LEU A 1 188 ? 3.721 -1.492 5.621 1 78 188 LEU A C 1
ATOM 1501 O O . LEU A 1 188 ? 3.594 -0.329 6.012 1 78 188 LEU A O 1
ATOM 1505 N N . HIS A 1 189 ? 4.195 -2.41 6.395 1 82.38 189 HIS A N 1
ATOM 1506 C CA . HIS A 1 189 ? 4.57 -2.139 7.777 1 82.38 189 HIS A CA 1
ATOM 1507 C C . HIS A 1 189 ? 5.906 -1.404 7.852 1 82.38 189 HIS A C 1
ATOM 1509 O O . HIS A 1 189 ? 6.117 -0.583 8.75 1 82.38 189 HIS A O 1
ATOM 1515 N N . ILE A 1 190 ? 6.766 -1.695 6.887 1 87.94 190 ILE A N 1
ATOM 1516 C CA . ILE A 1 190 ? 8.047 -0.995 6.863 1 87.94 190 ILE A CA 1
ATOM 1517 C C . ILE A 1 190 ? 7.824 0.48 6.539 1 87.94 190 ILE A C 1
ATOM 1519 O O . ILE A 1 190 ? 8.477 1.354 7.113 1 87.94 190 ILE A O 1
ATOM 1523 N N . LYS A 1 191 ? 6.883 0.706 5.668 1 81.62 191 LYS A N 1
ATOM 1524 C CA . LYS A 1 191 ? 6.582 2.078 5.266 1 81.62 191 LYS A CA 1
ATOM 1525 C C . LYS A 1 191 ? 6.062 2.893 6.445 1 81.62 191 LYS A C 1
ATOM 1527 O O . LYS A 1 191 ? 6.199 4.117 6.469 1 81.62 191 LYS A O 1
ATOM 1532 N N . LYS A 1 192 ? 5.566 2.277 7.461 1 79.5 192 LYS A N 1
ATOM 1533 C CA . LYS A 1 192 ? 5.035 2.955 8.641 1 79.5 192 LYS A CA 1
ATOM 1534 C C . LYS A 1 192 ? 6.156 3.521 9.5 1 79.5 192 LYS A C 1
ATOM 1536 O O . LYS A 1 192 ? 5.918 4.363 10.367 1 79.5 192 LYS A O 1
ATOM 1541 N N . ILE A 1 193 ? 7.359 3.09 9.281 1 81.62 193 ILE A N 1
ATOM 1542 C CA . ILE A 1 193 ? 8.508 3.586 10.023 1 81.62 193 ILE A CA 1
ATOM 1543 C C . ILE A 1 193 ? 8.695 5.078 9.758 1 81.62 193 ILE A C 1
ATOM 1545 O O . ILE A 1 193 ? 9.156 5.82 10.625 1 81.62 193 ILE A O 1
ATOM 1549 N N . GLY A 1 194 ? 8.258 5.445 8.562 1 73.81 194 GLY A N 1
ATOM 1550 C CA . GLY A 1 194 ? 8.367 6.852 8.211 1 73.81 194 GLY A CA 1
ATOM 1551 C C . GLY A 1 194 ? 7.5 7.75 9.078 1 73.81 194 GLY A C 1
ATOM 1552 O O . GLY A 1 194 ? 7.77 8.945 9.203 1 73.81 194 GLY A O 1
ATOM 1553 N N . ASP A 1 195 ? 6.535 7.188 9.758 1 68 195 ASP A N 1
ATOM 1554 C CA . ASP A 1 195 ? 5.637 7.965 10.609 1 68 195 ASP A CA 1
ATOM 1555 C C . ASP A 1 195 ? 6.359 8.469 11.859 1 68 195 ASP A C 1
ATOM 1557 O O . ASP A 1 195 ? 5.898 9.398 12.516 1 68 195 ASP A O 1
ATOM 1561 N N . THR A 1 196 ? 7.535 7.926 12.164 1 65.5 196 THR A N 1
ATOM 1562 C CA . THR A 1 196 ? 8.297 8.367 13.328 1 65.5 196 THR A CA 1
ATOM 1563 C C . THR A 1 196 ? 8.75 9.812 13.164 1 65.5 196 THR A C 1
ATOM 1565 O O . THR A 1 196 ? 8.766 10.578 14.133 1 65.5 196 THR A O 1
ATOM 1568 N N . LYS A 1 197 ? 9.031 10.125 11.914 1 69.5 197 LYS A N 1
ATOM 1569 C CA . LYS A 1 197 ? 9.406 11.508 11.625 1 69.5 197 LYS A CA 1
ATOM 1570 C C . LYS A 1 197 ? 8.266 12.469 11.969 1 69.5 197 LYS A C 1
ATOM 1572 O O . LYS A 1 197 ? 8.508 13.555 12.5 1 69.5 197 LYS A O 1
ATOM 1577 N N . HIS A 1 198 ? 7.168 11.953 11.883 1 71.06 198 HIS A N 1
ATOM 1578 C CA . HIS A 1 198 ? 5.996 12.781 12.133 1 71.06 198 HIS A CA 1
ATOM 1579 C C . HIS A 1 198 ? 5.785 13 13.625 1 71.06 198 HIS A C 1
ATOM 1581 O O . HIS A 1 198 ? 5.387 14.086 14.047 1 71.06 198 HIS A O 1
ATOM 1587 N N . ILE A 1 199 ? 6.199 12.039 14.461 1 75.19 199 ILE A N 1
ATOM 1588 C CA . ILE A 1 199 ? 6.023 12.133 15.906 1 75.19 199 ILE A CA 1
ATOM 1589 C C . ILE A 1 199 ? 6.941 13.211 16.469 1 75.19 199 ILE A C 1
ATOM 1591 O O . ILE A 1 199 ? 6.504 14.062 17.25 1 75.19 199 ILE A O 1
ATOM 1595 N N . TYR A 1 200 ? 8.125 13.195 16.047 1 73.19 200 TYR A N 1
ATOM 1596 C CA . TYR A 1 200 ? 9.094 14.172 16.531 1 73.19 200 TYR A CA 1
ATOM 1597 C C . TYR A 1 200 ? 8.688 15.586 16.125 1 73.19 200 TYR A C 1
ATOM 1599 O O . TYR A 1 200 ? 8.773 16.516 16.938 1 73.19 200 TYR A O 1
ATOM 1607 N N . ASN A 1 201 ? 8.219 15.672 14.93 1 74.31 201 ASN A N 1
ATOM 1608 C CA . ASN A 1 201 ? 7.824 17 14.445 1 74.31 201 ASN A CA 1
ATOM 1609 C C . ASN A 1 201 ? 6.613 17.531 15.211 1 74.31 201 ASN A C 1
ATOM 1611 O O . ASN A 1 201 ? 6.527 18.719 15.492 1 74.31 201 ASN A O 1
ATOM 1615 N N . ILE A 1 202 ? 5.73 16.688 15.609 1 78.12 202 ILE A N 1
ATOM 1616 C CA . ILE A 1 202 ? 4.531 17.078 16.344 1 78.12 202 ILE A CA 1
ATOM 1617 C C . ILE A 1 202 ? 4.914 17.562 17.734 1 78.12 202 ILE A C 1
ATOM 1619 O O . ILE A 1 202 ? 4.445 18.609 18.172 1 78.12 202 ILE A O 1
ATOM 1623 N N . VAL A 1 203 ? 5.859 16.906 18.375 1 78.25 203 VAL A N 1
ATOM 1624 C CA . VAL A 1 203 ? 6.25 17.234 19.75 1 78.25 203 VAL A CA 1
ATOM 1625 C C . VAL A 1 203 ? 7.02 18.547 19.75 1 78.25 203 VAL A C 1
ATOM 1627 O O . VAL A 1 203 ? 6.742 19.438 20.578 1 78.25 203 VAL A O 1
ATOM 1630 N N . MET A 1 204 ? 7.797 18.75 18.734 1 78.88 204 MET A N 1
ATOM 1631 C CA . MET A 1 204 ? 8.68 19.906 18.75 1 78.88 204 MET A CA 1
ATOM 1632 C C . MET A 1 204 ? 7.953 21.141 18.234 1 78.88 204 MET A C 1
ATOM 1634 O O . MET A 1 204 ? 8.234 22.266 18.688 1 78.88 204 MET A O 1
ATOM 1638 N N . THR A 1 205 ? 7 20.875 17.359 1 76.38 205 THR A N 1
ATOM 1639 C CA . THR A 1 205 ? 6.379 22.031 16.719 1 76.38 205 THR A CA 1
ATOM 1640 C C . THR A 1 205 ? 5.156 22.484 17.5 1 76.38 205 THR A C 1
ATOM 1642 O O . THR A 1 205 ? 4.844 23.688 17.516 1 76.38 205 THR A O 1
ATOM 1645 N N . TYR A 1 206 ? 4.488 21.562 18.203 1 81.12 206 TYR A N 1
ATOM 1646 C CA . TYR A 1 206 ? 3.221 21.969 18.797 1 81.12 206 TYR A CA 1
ATOM 1647 C C . TYR A 1 206 ? 3.25 21.828 20.312 1 81.12 206 TYR A C 1
ATOM 1649 O O . TYR A 1 206 ? 2.9 22.766 21.031 1 81.12 206 TYR A O 1
ATOM 1657 N N . ILE A 1 207 ? 3.812 20.812 20.844 1 83.81 207 ILE A N 1
ATOM 1658 C CA . ILE A 1 207 ? 3.736 20.547 22.281 1 83.81 207 ILE A CA 1
ATOM 1659 C C . ILE A 1 207 ? 4.75 21.406 23.031 1 83.81 207 ILE A C 1
ATOM 1661 O O . ILE A 1 207 ? 4.422 22.031 24.031 1 83.81 207 ILE A O 1
ATOM 1665 N N . LEU A 1 208 ? 5.918 21.531 22.484 1 85.94 208 LEU A N 1
ATOM 1666 C CA . LEU A 1 208 ? 6.992 22.25 23.156 1 85.94 208 LEU A CA 1
ATOM 1667 C C . LEU A 1 208 ? 6.652 23.734 23.297 1 85.94 208 LEU A C 1
ATOM 1669 O O . LEU A 1 208 ? 6.75 24.297 24.391 1 85.94 208 LEU A O 1
ATOM 1673 N N . PRO A 1 209 ? 6.188 24.328 22.172 1 87.06 209 PRO A N 1
ATOM 1674 C CA . PRO A 1 209 ? 5.859 25.75 22.328 1 87.06 209 PRO A CA 1
ATOM 1675 C C . PRO A 1 209 ? 4.711 25.984 23.312 1 87.06 209 PRO A C 1
ATOM 1677 O O . PRO A 1 209 ? 4.703 26.984 24.016 1 87.06 209 PRO A O 1
ATOM 1680 N N . THR A 1 210 ? 3.764 25.094 23.359 1 87.75 210 THR A N 1
ATOM 1681 C CA . THR A 1 210 ? 2.639 25.219 24.266 1 87.75 210 THR A CA 1
ATOM 1682 C C . THR A 1 210 ? 3.113 25.172 25.719 1 87.75 210 THR A C 1
ATOM 1684 O O . THR A 1 210 ? 2.658 25.953 26.562 1 87.75 210 THR A O 1
ATOM 1687 N N . LEU A 1 211 ? 4.082 24.391 26.016 1 89.06 211 LEU A N 1
ATOM 1688 C CA . LEU A 1 211 ? 4.617 24.25 27.359 1 89.06 211 LEU A CA 1
ATOM 1689 C C . LEU A 1 211 ? 5.445 25.484 27.734 1 89.06 211 LEU A C 1
ATOM 1691 O O . LEU A 1 211 ? 5.359 25.969 28.875 1 89.06 211 LEU A O 1
ATOM 1695 N N . ILE A 1 212 ? 6.152 26 26.797 1 90.19 212 ILE A N 1
ATOM 1696 C CA . ILE A 1 212 ? 7.031 27.125 27.062 1 90.19 212 ILE A CA 1
ATOM 1697 C C . ILE A 1 212 ? 6.191 28.375 27.359 1 90.19 212 ILE A C 1
ATOM 1699 O O . ILE A 1 212 ? 6.449 29.078 28.344 1 90.19 212 ILE A O 1
ATOM 1703 N N . VAL A 1 213 ? 5.168 28.578 26.5 1 90.19 213 VAL A N 1
ATOM 1704 C CA . VAL A 1 213 ? 4.309 29.734 26.719 1 90.19 213 VAL A CA 1
ATOM 1705 C C . VAL A 1 213 ? 3.521 29.562 28.016 1 90.19 213 VAL A C 1
ATOM 1707 O O . VAL A 1 213 ? 3.303 30.531 28.75 1 90.19 213 VAL A O 1
ATOM 1710 N N . GLY A 1 214 ? 3.109 28.328 28.266 1 90.75 214 GLY A N 1
ATOM 1711 C CA . GLY A 1 214 ? 2.434 28.047 29.516 1 90.75 214 GLY A CA 1
ATOM 1712 C C . GLY A 1 214 ? 3.287 28.359 30.734 1 90.75 214 GLY A C 1
ATOM 1713 O O . GLY A 1 214 ? 2.818 29 31.688 1 90.75 214 GLY A O 1
ATOM 1714 N N . PHE A 1 215 ? 4.543 28.078 30.672 1 91.94 215 PHE A N 1
ATOM 1715 C CA . PHE A 1 215 ? 5.469 28.359 31.766 1 91.94 215 PHE A CA 1
ATOM 1716 C C . PHE A 1 215 ? 5.711 29.859 31.891 1 91.94 215 PHE A C 1
ATOM 1718 O O . PHE A 1 215 ? 5.863 30.375 33 1 91.94 215 PHE A O 1
ATOM 1725 N N . GLY A 1 216 ? 5.762 30.469 30.703 1 90.81 216 GLY A N 1
ATOM 1726 C CA . GLY A 1 216 ? 5.902 31.922 30.734 1 90.81 216 GLY A CA 1
ATOM 1727 C C . GLY A 1 216 ? 4.742 32.625 31.406 1 90.81 216 GLY A C 1
ATOM 1728 O O . GLY A 1 216 ? 4.941 33.594 32.156 1 90.81 216 GLY A O 1
ATOM 1729 N N . LEU A 1 217 ? 3.553 32.156 31.203 1 92.56 217 LEU A N 1
ATOM 1730 C CA . LEU A 1 217 ? 2.361 32.719 31.828 1 92.56 217 LEU A CA 1
ATOM 1731 C C . LEU A 1 217 ? 2.393 32.531 33.344 1 92.56 217 LEU A C 1
ATOM 1733 O O . LEU A 1 217 ? 2.105 33.469 34.094 1 92.56 217 LEU A O 1
ATOM 1737 N N . VAL A 1 218 ? 2.768 31.359 33.781 1 93.62 218 VAL A N 1
ATOM 1738 C CA . VAL A 1 218 ? 2.84 31.062 35.188 1 93.62 218 VAL A CA 1
ATOM 1739 C C . VAL A 1 218 ? 3.898 31.953 35.844 1 93.62 218 VAL A C 1
ATOM 1741 O O . VAL A 1 218 ? 3.678 32.5 36.938 1 93.62 218 VAL A O 1
ATOM 1744 N N . TYR A 1 219 ? 4.977 32.156 35.156 1 92 219 TYR A N 1
ATOM 1745 C CA . TYR A 1 219 ? 6.078 32.938 35.688 1 92 219 TYR A CA 1
ATOM 1746 C C . TYR A 1 219 ? 5.648 34.406 35.875 1 92 219 TYR A C 1
ATOM 1748 O O . TYR A 1 219 ? 6.02 35.031 36.844 1 92 219 TYR A O 1
ATOM 1756 N N . ASN A 1 220 ? 4.867 34.969 34.938 1 90.44 220 ASN A N 1
ATOM 1757 C CA . ASN A 1 220 ? 4.391 36.344 35.031 1 90.44 220 ASN A CA 1
ATOM 1758 C C . ASN A 1 220 ? 3.498 36.531 36.25 1 90.44 220 ASN A C 1
ATOM 1760 O O . ASN A 1 220 ? 3.541 37.594 36.906 1 90.44 220 ASN A O 1
ATOM 1764 N N . PHE A 1 221 ? 2.721 35.594 36.594 1 93.12 221 PHE A N 1
ATOM 1765 C CA . PHE A 1 221 ? 1.812 35.688 37.719 1 93.12 221 PHE A CA 1
ATOM 1766 C C . PHE A 1 221 ? 2.561 35.531 39.031 1 93.12 221 PHE A C 1
ATOM 1768 O O . PHE A 1 221 ? 2.238 36.156 40.031 1 93.12 221 PHE A O 1
ATOM 1775 N N . VAL A 1 222 ? 3.57 34.688 39.031 1 93.06 222 VAL A N 1
ATOM 1776 C CA . VAL A 1 222 ? 4.344 34.438 40.25 1 93.06 222 VAL A CA 1
ATOM 1777 C C . VAL A 1 222 ? 5.098 35.719 40.656 1 93.06 222 VAL A C 1
ATOM 1779 O O . VAL A 1 222 ? 5.312 35.969 41.844 1 93.06 222 VAL A O 1
ATOM 1782 N N . GLN A 1 223 ? 5.512 36.531 39.688 1 89.56 223 GLN A N 1
ATOM 1783 C CA . GLN A 1 223 ? 6.188 37.781 40 1 89.56 223 GLN A CA 1
ATOM 1784 C C . GLN A 1 223 ? 5.266 38.75 40.719 1 89.56 223 GLN A C 1
ATOM 1786 O O . GLN A 1 223 ? 5.727 39.594 41.5 1 89.56 223 GLN A O 1
ATOM 1791 N N . GLY A 1 224 ? 4.012 38.625 40.531 1 87.5 224 GLY A N 1
ATOM 1792 C CA . GLY A 1 224 ? 3.059 39.438 41.25 1 87.5 224 GLY A CA 1
ATOM 1793 C C . GLY A 1 224 ? 2.65 38.844 42.562 1 87.5 224 GLY A C 1
ATOM 1794 O O . GLY A 1 224 ? 2.852 39.438 43.625 1 87.5 224 GLY A O 1
ATOM 1795 N N . ASP A 1 225 ? 2.018 37.656 42.5 1 92.06 225 ASP A N 1
ATOM 1796 C CA . ASP A 1 225 ? 1.542 36.938 43.656 1 92.06 225 ASP A CA 1
ATOM 1797 C C . ASP A 1 225 ? 1.642 35.438 43.438 1 92.06 225 ASP A C 1
ATOM 1799 O O . ASP A 1 225 ? 1.06 34.906 42.5 1 92.06 225 ASP A O 1
ATOM 1803 N N . GLY A 1 226 ? 2.295 34.75 44.312 1 91.12 226 GLY A N 1
ATOM 1804 C CA . GLY A 1 226 ? 2.514 33.312 44.219 1 91.12 226 GLY A CA 1
ATOM 1805 C C . GLY A 1 226 ? 1.225 32.5 44.188 1 91.12 226 GLY A C 1
ATOM 1806 O O . GLY A 1 226 ? 1.136 31.484 43.531 1 91.12 226 GLY A O 1
ATOM 1807 N N . TYR A 1 227 ? 0.234 33.062 44.906 1 92.19 227 TYR A N 1
ATOM 1808 C CA . TYR A 1 227 ? -1.047 32.375 44.969 1 92.19 227 TYR A CA 1
ATOM 1809 C C . TYR A 1 227 ? -1.729 32.375 43.594 1 92.19 227 TYR A C 1
ATOM 1811 O O . TYR A 1 227 ? -2.238 31.328 43.156 1 92.19 227 TYR A O 1
ATOM 1819 N N . TYR A 1 228 ? -1.649 33.438 42.844 1 91.81 228 TYR A N 1
ATOM 1820 C CA . TYR A 1 228 ? -2.26 33.531 41.531 1 91.81 228 TYR A CA 1
ATOM 1821 C C . TYR A 1 228 ? -1.477 32.719 40.5 1 91.81 228 TYR A C 1
ATOM 1823 O O . TYR A 1 228 ? -2.057 32.156 39.594 1 91.81 228 TYR A O 1
ATOM 1831 N N . GLY A 1 229 ? -0.184 32.594 40.75 1 93.44 229 GLY A N 1
ATOM 1832 C CA . GLY A 1 229 ? 0.623 31.75 39.906 1 93.44 229 GLY A CA 1
ATOM 1833 C C . GLY A 1 229 ? 0.257 30.281 40 1 93.44 229 GLY A C 1
ATOM 1834 O O . GLY A 1 229 ? 0.177 29.594 38.969 1 93.44 229 GLY A O 1
ATOM 1835 N N . LEU A 1 230 ? 0.012 29.891 41.125 1 94.12 230 LEU A N 1
ATOM 1836 C CA . LEU A 1 230 ? -0.379 28.5 41.344 1 94.12 230 LEU A CA 1
ATOM 1837 C C . LEU A 1 230 ? -1.756 28.234 40.75 1 94.12 230 LEU A C 1
ATOM 1839 O O . LEU A 1 230 ? -1.994 27.156 40.219 1 94.12 230 LEU A O 1
ATOM 1843 N N . LEU A 1 231 ? -2.604 29.188 40.875 1 93.38 231 LEU A N 1
ATOM 1844 C CA . LEU A 1 231 ? -3.945 29.016 40.312 1 93.38 231 LEU A CA 1
ATOM 1845 C C . LEU A 1 231 ? -3.9 28.875 38.781 1 93.38 231 LEU A C 1
ATOM 1847 O O . LEU A 1 231 ? -4.594 28.031 38.219 1 93.38 231 LEU A O 1
ATOM 1851 N N . VAL A 1 232 ? -3.09 29.672 38.156 1 94.56 232 VAL A N 1
ATOM 1852 C CA . VAL A 1 232 ? -2.961 29.609 36.719 1 94.56 232 VAL A CA 1
ATOM 1853 C C . VAL A 1 232 ? -2.322 28.281 36.312 1 94.56 232 VAL A C 1
ATOM 1855 O O . VAL A 1 232 ? -2.725 27.656 35.312 1 94.56 232 VAL A O 1
ATOM 1858 N N . ALA A 1 233 ? -1.365 27.844 37.094 1 94.56 233 ALA A N 1
ATOM 1859 C CA . ALA A 1 233 ? -0.729 26.562 36.812 1 94.56 233 ALA A CA 1
ATOM 1860 C C . ALA A 1 233 ? -1.741 25.422 36.875 1 94.56 233 ALA A C 1
ATOM 1862 O O . ALA A 1 233 ? -1.726 24.516 36.031 1 94.56 233 ALA A O 1
ATOM 1863 N N . ILE A 1 234 ? -2.611 25.469 37.781 1 94.06 234 ILE A N 1
ATOM 1864 C CA . ILE A 1 234 ? -3.627 24.438 37.938 1 94.06 234 ILE A CA 1
ATOM 1865 C C . ILE A 1 234 ? -4.594 24.469 36.75 1 94.06 234 ILE A C 1
ATOM 1867 O O . ILE A 1 234 ? -4.973 23.422 36.219 1 94.06 234 ILE A O 1
ATOM 1871 N N . ILE A 1 235 ? -4.949 25.641 36.344 1 92.88 235 ILE A N 1
ATOM 1872 C CA . ILE A 1 235 ? -5.859 25.781 35.188 1 92.88 235 ILE A CA 1
ATOM 1873 C C . ILE A 1 235 ? -5.23 25.156 33.938 1 92.88 235 ILE A C 1
ATOM 1875 O O . ILE A 1 235 ? -5.883 24.406 33.219 1 92.88 235 ILE A O 1
ATOM 1879 N N . LEU A 1 236 ? -3.988 25.406 33.781 1 92.69 236 LEU A N 1
ATOM 1880 C CA . LEU A 1 236 ? -3.303 24.906 32.594 1 92.69 236 LEU A CA 1
ATOM 1881 C C . LEU A 1 236 ? -3.133 23.391 32.656 1 92.69 236 LEU A C 1
ATOM 1883 O O . LEU A 1 236 ? -3.311 22.703 31.641 1 92.69 236 LEU A O 1
ATOM 1887 N N . ILE A 1 237 ? -2.828 22.891 33.781 1 91.25 237 ILE A N 1
ATOM 1888 C CA . ILE A 1 237 ? -2.635 21.453 33.938 1 91.25 237 ILE A CA 1
ATOM 1889 C C . ILE A 1 237 ? -3.963 20.734 33.719 1 91.25 237 ILE A C 1
ATOM 1891 O O . ILE A 1 237 ? -4.012 19.703 33.062 1 91.25 237 ILE A O 1
ATOM 1895 N N . VAL A 1 238 ? -5.023 21.25 34.281 1 90.88 238 VAL A N 1
ATOM 1896 C CA . VAL A 1 238 ? -6.344 20.656 34.125 1 90.88 238 VAL A CA 1
ATOM 1897 C C . VAL A 1 238 ? -6.758 20.672 32.656 1 90.88 238 VAL A C 1
ATOM 1899 O O . VAL A 1 238 ? -7.312 19.688 32.156 1 90.88 238 VAL A O 1
ATOM 1902 N N . MET A 1 239 ? -6.445 21.734 31.984 1 89.94 239 MET A N 1
ATOM 1903 C CA . MET A 1 239 ? -6.766 21.844 30.578 1 89.94 239 MET A CA 1
ATOM 1904 C C . MET A 1 239 ? -6.031 20.781 29.766 1 89.94 239 MET A C 1
ATOM 1906 O O . MET A 1 239 ? -6.617 20.156 28.875 1 89.94 239 MET A O 1
ATOM 1910 N N . MET A 1 240 ? -4.855 20.578 30.078 1 87.25 240 MET A N 1
ATOM 1911 C CA . MET A 1 240 ? -4.055 19.594 29.359 1 87.25 240 MET A CA 1
ATOM 1912 C C . MET A 1 240 ? -4.551 18.188 29.625 1 87.25 240 MET A C 1
ATOM 1914 O O . MET A 1 240 ? -4.574 17.344 28.719 1 87.25 240 MET A O 1
ATOM 1918 N N . LEU A 1 241 ? -4.949 17.938 30.812 1 88 241 LEU A N 1
ATOM 1919 C CA . LEU A 1 241 ? -5.434 16.609 31.172 1 88 241 LEU A CA 1
ATOM 1920 C C . LEU A 1 241 ? -6.77 16.312 30.5 1 88 241 LEU A C 1
ATOM 1922 O O . LEU A 1 241 ? -6.992 15.211 30 1 88 241 LEU A O 1
ATOM 1926 N N . VAL A 1 242 ? -7.621 17.297 30.5 1 88.88 242 VAL A N 1
ATOM 1927 C CA . VAL A 1 242 ? -8.922 17.125 29.859 1 88.88 242 VAL A CA 1
ATOM 1928 C C . VAL A 1 242 ? -8.734 16.891 28.359 1 88.88 242 VAL A C 1
ATOM 1930 O O . VAL A 1 242 ? -9.43 16.062 27.766 1 88.88 242 VAL A O 1
ATOM 1933 N N . THR A 1 243 ? -7.797 17.594 27.812 1 86.94 243 THR A N 1
ATOM 1934 C CA . THR A 1 243 ? -7.516 17.438 26.391 1 86.94 243 THR A CA 1
ATOM 1935 C C . THR A 1 243 ? -7.062 16.016 26.078 1 86.94 243 THR A C 1
ATOM 1937 O O . THR A 1 243 ? -7.566 15.375 25.156 1 86.94 243 THR A O 1
ATOM 1940 N N . THR A 1 244 ? -6.199 15.508 26.906 1 83 244 THR A N 1
ATOM 1941 C CA . THR A 1 244 ? -5.652 14.18 26.672 1 83 244 THR A CA 1
ATOM 1942 C C . THR A 1 244 ? -6.73 13.109 26.828 1 83 244 THR A C 1
ATOM 1944 O O . THR A 1 244 ? -6.805 12.172 26.031 1 83 244 THR A O 1
ATOM 1947 N N . LYS A 1 245 ? -7.555 13.297 27.75 1 85.12 245 LYS A N 1
ATOM 1948 C CA . LYS A 1 245 ? -8.602 12.312 28.016 1 85.12 245 LYS A CA 1
ATOM 1949 C C . LYS A 1 245 ? -9.625 12.289 26.875 1 85.12 245 LYS A C 1
ATOM 1951 O O . LYS A 1 245 ? -10 11.227 26.391 1 85.12 245 LYS A O 1
ATOM 1956 N N . LEU A 1 246 ? -10.047 13.469 26.469 1 84.38 246 LEU A N 1
ATOM 1957 C CA . LEU A 1 246 ? -11.062 13.562 25.422 1 84.38 246 LEU A CA 1
ATOM 1958 C C . LEU A 1 246 ? -10.508 13.078 24.078 1 84.38 246 LEU A C 1
ATOM 1960 O O . LEU A 1 246 ? -11.227 12.445 23.297 1 84.38 246 LEU A O 1
ATOM 1964 N N . GLU A 1 247 ? -9.273 13.336 23.875 1 81.06 247 GLU A N 1
ATOM 1965 C CA . GLU A 1 247 ? -8.656 12.922 22.609 1 81.06 247 GLU A CA 1
ATOM 1966 C C . GLU A 1 247 ? -8.461 11.414 22.562 1 81.06 247 GLU A C 1
ATOM 1968 O O . GLU A 1 247 ? -8.602 10.797 21.5 1 81.06 247 GLU A O 1
ATOM 1973 N N . LEU A 1 248 ? -8.164 10.812 23.641 1 77.88 248 LEU A N 1
ATOM 1974 C CA . LEU A 1 248 ? -7.996 9.359 23.703 1 77.88 248 LEU A CA 1
ATOM 1975 C C . LEU A 1 248 ? -9.312 8.648 23.375 1 77.88 248 LEU A C 1
ATOM 1977 O O . LEU A 1 248 ? -9.312 7.617 22.703 1 77.88 248 LEU A O 1
ATOM 1981 N N . ASP A 1 249 ? -10.383 9.242 23.75 1 77.62 249 ASP A N 1
ATOM 1982 C CA . ASP A 1 249 ? -11.695 8.672 23.453 1 77.62 249 ASP A CA 1
ATOM 1983 C C . ASP A 1 249 ? -12.008 8.789 21.969 1 77.62 249 ASP A C 1
ATOM 1985 O O . ASP A 1 249 ? -12.648 7.906 21.391 1 77.62 249 ASP A O 1
ATOM 1989 N N . SER A 1 250 ? -11.609 9.805 21.406 1 78.69 250 SER A N 1
ATOM 1990 C CA . SER A 1 250 ? -11.867 10.047 19.984 1 78.69 250 SER A CA 1
ATOM 1991 C C . SER A 1 250 ? -11.086 9.07 19.109 1 78.69 250 SER A C 1
ATOM 1993 O O . SER A 1 250 ? -11.469 8.812 17.969 1 78.69 250 SER A O 1
ATOM 1995 N N . ILE A 1 251 ? -10.086 8.516 19.641 1 74.56 251 ILE A N 1
ATOM 1996 C CA . ILE A 1 251 ? -9.211 7.633 18.875 1 74.56 251 ILE A CA 1
ATOM 1997 C C . ILE A 1 251 ? -9.93 6.32 18.578 1 74.56 251 ILE A C 1
ATOM 1999 O O . ILE A 1 251 ? -9.789 5.75 17.5 1 74.56 251 ILE A O 1
ATOM 2003 N N . SER A 1 252 ? -10.688 5.875 19.516 1 76.19 252 SER A N 1
ATOM 2004 C CA . SER A 1 252 ? -11.414 4.621 19.312 1 76.19 252 SER A CA 1
ATOM 2005 C C . SER A 1 252 ? -12.375 4.723 18.141 1 76.19 252 SER A C 1
ATOM 2007 O O . SER A 1 252 ? -12.5 3.785 17.344 1 76.19 252 SER A O 1
ATOM 2009 N N . HIS A 1 253 ? -13.008 5.832 18.031 1 78.25 253 HIS A N 1
ATOM 2010 C CA . HIS A 1 253 ? -13.938 6.035 16.922 1 78.25 253 HIS A CA 1
ATOM 2011 C C . HIS A 1 253 ? -13.195 6.141 15.586 1 78.25 253 HIS A C 1
ATOM 2013 O O . HIS A 1 253 ? -13.664 5.629 14.57 1 78.25 253 HIS A O 1
ATOM 2019 N N . ALA A 1 254 ? -12.07 6.746 15.648 1 74.88 254 ALA A N 1
ATOM 2020 C CA . ALA A 1 254 ? -11.258 6.883 14.438 1 74.88 254 ALA A CA 1
ATOM 2021 C C . ALA A 1 254 ? -10.758 5.52 13.961 1 74.88 254 ALA A C 1
ATOM 2023 O O . ALA A 1 254 ? -10.734 5.25 12.758 1 74.88 254 ALA A O 1
ATOM 2024 N N . TYR A 1 255 ? -10.484 4.734 14.898 1 74.94 255 TYR A N 1
ATOM 2025 C CA . TYR A 1 255 ? -10.008 3.391 14.586 1 74.94 255 TYR A CA 1
ATOM 2026 C C . TYR A 1 255 ? -11.094 2.574 13.898 1 74.94 255 TYR A C 1
ATOM 2028 O O . TYR A 1 255 ? -10.828 1.878 12.914 1 74.94 255 TYR A O 1
ATOM 2036 N N . ASN A 1 256 ? -12.266 2.699 14.367 1 79.31 256 ASN A N 1
ATOM 2037 C CA . ASN A 1 256 ? -13.383 1.961 13.781 1 79.31 256 ASN A CA 1
ATOM 2038 C C . ASN A 1 256 ? -13.664 2.41 12.352 1 79.31 256 ASN A C 1
ATOM 2040 O O . ASN A 1 256 ? -13.984 1.591 11.492 1 79.31 256 ASN A O 1
ATOM 2044 N N . THR A 1 257 ? -13.57 3.645 12.188 1 81.81 257 THR A N 1
ATOM 2045 C CA . THR A 1 257 ? -13.781 4.168 10.836 1 81.81 257 THR A CA 1
ATOM 2046 C C . THR A 1 257 ? -12.688 3.674 9.891 1 81.81 257 THR A C 1
ATOM 2048 O O . THR A 1 257 ? -12.977 3.244 8.773 1 81.81 257 THR A O 1
ATOM 2051 N N . GLU A 1 258 ? -11.508 3.691 10.352 1 77.81 258 GLU A N 1
ATOM 2052 C CA . GLU A 1 258 ? -10.383 3.246 9.531 1 77.81 258 GLU A CA 1
ATOM 2053 C C . GLU A 1 258 ? -10.508 1.765 9.188 1 77.81 258 GLU A C 1
ATOM 2055 O O . GLU A 1 258 ? -10.219 1.358 8.062 1 77.81 258 GLU A O 1
ATOM 2060 N N . THR A 1 259 ? -10.891 1.019 10.117 1 79.69 259 THR A N 1
ATOM 2061 C CA . THR A 1 259 ? -11.086 -0.409 9.883 1 79.69 259 THR A CA 1
ATOM 2062 C C . THR A 1 259 ? -12.18 -0.648 8.852 1 79.69 259 THR A C 1
ATOM 2064 O O . THR A 1 259 ? -12.047 -1.522 7.992 1 79.69 259 THR A O 1
ATOM 2067 N N . SER A 1 260 ? -13.234 0.121 8.984 1 85 260 SER A N 1
ATOM 2068 C CA . SER A 1 260 ? -14.328 -0.029 8.031 1 85 260 SER A CA 1
ATOM 2069 C C . SER A 1 260 ? -13.891 0.381 6.625 1 85 260 SER A C 1
ATOM 2071 O O . SER A 1 260 ? -14.32 -0.219 5.637 1 85 260 SER A O 1
ATOM 2073 N N . VAL A 1 261 ? -13.117 1.374 6.539 1 85.5 261 VAL A N 1
ATOM 2074 C CA . VAL A 1 261 ? -12.586 1.801 5.25 1 85.5 261 VAL A CA 1
ATOM 2075 C C . VAL A 1 261 ? -11.695 0.707 4.672 1 85.5 261 VAL A C 1
ATOM 2077 O O . VAL A 1 261 ? -11.734 0.429 3.473 1 85.5 261 VAL A O 1
ATOM 2080 N N . ASN A 1 262 ? -10.93 0.078 5.473 1 82.31 262 ASN A N 1
ATOM 2081 C CA . ASN A 1 262 ? -10.078 -1.019 5.031 1 82.31 262 ASN A CA 1
ATOM 2082 C C . ASN A 1 262 ? -10.898 -2.201 4.523 1 82.31 262 ASN A C 1
ATOM 2084 O O . ASN A 1 262 ? -10.5 -2.879 3.576 1 82.31 262 ASN A O 1
ATOM 2088 N N . VAL A 1 263 ? -11.969 -2.426 5.191 1 87.25 263 VAL A N 1
ATOM 2089 C CA . VAL A 1 263 ? -12.867 -3.48 4.73 1 87.25 263 VAL A CA 1
ATOM 2090 C C . VAL A 1 263 ? -13.383 -3.145 3.336 1 87.25 263 VAL A C 1
ATOM 2092 O O . VAL A 1 263 ? -13.5 -4.027 2.482 1 87.25 263 VAL A O 1
ATOM 2095 N N . LEU A 1 264 ? -13.672 -1.932 3.17 1 89.62 264 LEU A N 1
ATOM 2096 C CA . LEU A 1 264 ? -14.125 -1.485 1.859 1 89.62 264 LEU A CA 1
ATOM 2097 C C . LEU A 1 264 ? -13.055 -1.727 0.8 1 89.62 264 LEU A C 1
ATOM 2099 O O . LEU A 1 264 ? -13.352 -2.252 -0.276 1 89.62 264 LEU A O 1
ATOM 2103 N N . TYR A 1 265 ? -11.836 -1.404 1.074 1 87 265 TYR A N 1
ATOM 2104 C CA . TYR A 1 265 ? -10.727 -1.626 0.15 1 87 265 TYR A CA 1
ATOM 2105 C C . TYR A 1 265 ? -10.5 -3.115 -0.086 1 87 265 TYR A C 1
ATOM 2107 O O . TYR A 1 265 ? -10.195 -3.531 -1.204 1 87 265 TYR A O 1
ATOM 2115 N N . ASP A 1 266 ? -10.664 -3.838 0.942 1 86.44 266 ASP A N 1
ATOM 2116 C CA . ASP A 1 266 ? -10.516 -5.285 0.823 1 86.44 266 ASP A CA 1
ATOM 2117 C C . ASP A 1 266 ? -11.578 -5.875 -0.098 1 86.44 266 ASP A C 1
ATOM 2119 O O . ASP A 1 266 ? -11.305 -6.793 -0.871 1 86.44 266 ASP A O 1
ATOM 2123 N N . GLU A 1 267 ? -12.75 -5.402 0.084 1 90.31 267 GLU A N 1
ATOM 2124 C CA . GLU A 1 267 ? -13.836 -5.871 -0.771 1 90.31 267 GLU A CA 1
ATOM 2125 C C . GLU A 1 267 ? -13.578 -5.523 -2.234 1 90.31 267 GLU A C 1
ATOM 2127 O O . GLU A 1 267 ? -13.82 -6.34 -3.123 1 90.31 267 GLU A O 1
ATOM 2132 N N . ILE A 1 268 ? -13.133 -4.328 -2.477 1 92.06 268 ILE A N 1
ATOM 2133 C CA . ILE A 1 268 ? -12.797 -3.932 -3.84 1 92.06 268 ILE A CA 1
ATOM 2134 C C . ILE A 1 268 ? -11.656 -4.805 -4.359 1 92.06 268 ILE A C 1
ATOM 2136 O O . ILE A 1 268 ? -11.672 -5.238 -5.516 1 92.06 268 ILE A O 1
ATOM 2140 N N . HIS A 1 269 ? -10.688 -4.996 -3.49 1 88.31 269 HIS A N 1
ATOM 2141 C CA . HIS A 1 269 ? -9.57 -5.867 -3.838 1 88.31 269 HIS A CA 1
ATOM 2142 C C . HIS A 1 269 ? -10.055 -7.258 -4.223 1 88.31 269 HIS A C 1
ATOM 2144 O O . HIS A 1 269 ? -9.578 -7.84 -5.199 1 88.31 269 HIS A O 1
ATOM 2150 N N . GLU A 1 270 ? -10.953 -7.742 -3.512 1 89.12 270 GLU A N 1
ATOM 2151 C CA . GLU A 1 270 ? -11.508 -9.07 -3.77 1 89.12 270 GLU A CA 1
ATOM 2152 C C . GLU A 1 270 ? -12.273 -9.102 -5.09 1 89.12 270 GLU A C 1
ATOM 2154 O O . GLU A 1 270 ? -12.141 -10.055 -5.867 1 89.12 270 GLU A O 1
ATOM 2159 N N . ILE A 1 271 ? -13.078 -8.148 -5.309 1 90.31 271 ILE A N 1
ATOM 2160 C CA . ILE A 1 271 ? -13.867 -8.062 -6.535 1 90.31 271 ILE A CA 1
ATOM 2161 C C . ILE A 1 271 ? -12.93 -8 -7.742 1 90.31 271 ILE A C 1
ATOM 2163 O O . ILE A 1 271 ? -13.117 -8.727 -8.719 1 90.31 271 ILE A O 1
ATOM 2167 N N . MET A 1 272 ? -11.867 -7.227 -7.586 1 88.31 272 MET A N 1
ATOM 2168 C CA . MET A 1 272 ? -10.953 -7.023 -8.711 1 88.31 272 MET A CA 1
ATOM 2169 C C . MET A 1 272 ? -10.078 -8.25 -8.93 1 88.31 272 MET A C 1
ATOM 2171 O O . MET A 1 272 ? -9.719 -8.57 -10.062 1 88.31 272 MET A O 1
ATOM 2175 N N . THR A 1 273 ? -9.734 -8.852 -7.883 1 86.06 273 THR A N 1
ATOM 2176 C CA . THR A 1 273 ? -8.93 -10.07 -7.977 1 86.06 273 THR A CA 1
ATOM 2177 C C . THR A 1 273 ? -9.734 -11.195 -8.633 1 86.06 273 THR A C 1
ATOM 2179 O O . THR A 1 273 ? -9.188 -11.984 -9.406 1 86.06 273 THR A O 1
ATOM 2182 N N . ASN A 1 274 ? -11.047 -11.219 -8.289 1 87.94 274 ASN A N 1
ATOM 2183 C CA . ASN A 1 274 ? -11.93 -12.25 -8.82 1 87.94 274 ASN A CA 1
ATOM 2184 C C . ASN A 1 274 ? -12.805 -11.719 -9.961 1 87.94 274 ASN A C 1
ATOM 2186 O O . ASN A 1 274 ? -13.938 -12.156 -10.125 1 87.94 274 ASN A O 1
ATOM 2190 N N . ILE A 1 275 ? -12.305 -10.82 -10.672 1 86.06 275 ILE A N 1
ATOM 2191 C CA . ILE A 1 275 ? -13.117 -10.102 -11.648 1 86.06 275 ILE A CA 1
ATOM 2192 C C . ILE A 1 275 ? -13.609 -11.07 -12.719 1 86.06 275 ILE A C 1
ATOM 2194 O O . ILE A 1 275 ? -14.734 -10.938 -13.211 1 86.06 275 ILE A O 1
ATOM 2198 N N . ASP A 1 276 ? -12.781 -12.07 -13.141 1 81.31 276 ASP A N 1
ATOM 2199 C CA . ASP A 1 276 ? -13.195 -13.039 -14.148 1 81.31 276 ASP A CA 1
ATOM 2200 C C . ASP A 1 276 ? -14.414 -13.836 -13.672 1 81.31 276 ASP A C 1
ATOM 2202 O O . ASP A 1 276 ? -15.367 -14.039 -14.43 1 81.31 276 ASP A O 1
ATOM 2206 N N . SER A 1 277 ? -14.297 -14.188 -12.422 1 85.44 277 SER A N 1
ATOM 2207 C CA . SER A 1 277 ? -15.414 -14.938 -11.852 1 85.44 277 SER A CA 1
ATOM 2208 C C . SER A 1 277 ? -16.656 -14.055 -11.719 1 85.44 277 SER A C 1
ATOM 2210 O O . SER A 1 277 ? -17.781 -14.523 -11.922 1 85.44 277 SER A O 1
ATOM 2212 N N . VAL A 1 278 ? -16.469 -12.82 -11.406 1 87.94 278 VAL A N 1
ATOM 2213 C CA . VAL A 1 278 ? -17.578 -11.883 -11.234 1 87.94 278 VAL A CA 1
ATOM 2214 C C . VAL A 1 278 ? -18.281 -11.664 -12.57 1 87.94 278 VAL A C 1
ATOM 2216 O O . VAL A 1 278 ? -19.516 -11.625 -12.633 1 87.94 278 VAL A O 1
ATOM 2219 N N . LEU A 1 279 ? -17.531 -11.555 -13.578 1 82.44 279 LEU A N 1
ATOM 2220 C CA . LEU A 1 279 ? -18.078 -11.305 -14.906 1 82.44 279 LEU A CA 1
ATOM 2221 C C . LEU A 1 279 ? -18.75 -12.555 -15.461 1 82.44 279 LEU A C 1
ATOM 2223 O O . LEU A 1 279 ? -19.828 -12.477 -16.062 1 82.44 279 LEU A O 1
ATOM 2227 N N . THR A 1 280 ? -18.141 -13.672 -15.234 1 83.56 280 THR A N 1
ATOM 2228 C CA . THR A 1 280 ? -18.625 -14.898 -15.836 1 83.56 280 THR A CA 1
ATOM 2229 C C . THR A 1 280 ? -19.812 -15.453 -15.055 1 83.56 280 THR A C 1
ATOM 2231 O O . THR A 1 280 ? -20.609 -16.234 -15.586 1 83.56 280 THR A O 1
ATOM 2234 N N . SER A 1 281 ? -19.922 -15.047 -13.773 1 86.44 281 SER A N 1
ATOM 2235 C CA . SER A 1 281 ? -21.031 -15.516 -12.961 1 86.44 281 SER A CA 1
ATOM 2236 C C . SER A 1 281 ? -22.172 -14.492 -12.945 1 86.44 281 SER A C 1
ATOM 2238 O O . SER A 1 281 ? -23.188 -14.703 -12.281 1 86.44 281 SER A O 1
ATOM 2240 N N . ASN A 1 282 ? -22.094 -13.414 -13.641 1 83.5 282 ASN A N 1
ATOM 2241 C CA . ASN A 1 282 ? -23.109 -12.367 -13.742 1 83.5 282 ASN A CA 1
ATOM 2242 C C . ASN A 1 282 ? -23.516 -11.844 -12.359 1 83.5 282 ASN A C 1
ATOM 2244 O O . ASN A 1 282 ? -24.703 -11.734 -12.062 1 83.5 282 ASN A O 1
ATOM 2248 N N . THR A 1 283 ? -22.547 -11.703 -11.516 1 87.81 283 THR A N 1
ATOM 2249 C CA . THR A 1 283 ? -22.812 -11.242 -10.156 1 87.81 283 THR A CA 1
ATOM 2250 C C . THR A 1 283 ? -22.344 -9.805 -9.969 1 87.81 283 THR A C 1
ATOM 2252 O O . THR A 1 283 ? -22.125 -9.359 -8.836 1 87.81 283 THR A O 1
ATOM 2255 N N . GLN A 1 284 ? -22.219 -9.078 -11.008 1 86.56 284 GLN A N 1
ATOM 2256 C CA . GLN A 1 284 ? -21.719 -7.707 -10.93 1 86.56 284 GLN A CA 1
ATOM 2257 C C . GLN A 1 284 ? -22.641 -6.84 -10.07 1 86.56 284 GLN A C 1
ATOM 2259 O O . GLN A 1 284 ? -22.172 -6.105 -9.195 1 86.56 284 GLN A O 1
ATOM 2264 N N . GLU A 1 285 ? -23.922 -6.949 -10.297 1 85.75 285 GLU A N 1
ATOM 2265 C CA . GLU A 1 285 ? -24.891 -6.121 -9.578 1 85.75 285 GLU A CA 1
ATOM 2266 C C . GLU A 1 285 ? -24.906 -6.465 -8.086 1 85.75 285 GLU A C 1
ATOM 2268 O O . GLU A 1 285 ? -25.016 -5.578 -7.242 1 85.75 285 GLU A O 1
ATOM 2273 N N . GLN A 1 286 ? -24.766 -7.715 -7.891 1 88.75 286 GLN A N 1
ATOM 2274 C CA . GLN A 1 286 ? -24.734 -8.141 -6.496 1 88.75 286 GLN A CA 1
ATOM 2275 C C . GLN A 1 286 ? -23.5 -7.602 -5.781 1 88.75 286 GLN A C 1
ATOM 2277 O O . GLN A 1 286 ? -23.578 -7.164 -4.633 1 88.75 286 GLN A O 1
ATOM 2282 N N . GLU A 1 287 ? -22.375 -7.699 -6.434 1 90.5 287 GLU A N 1
ATOM 2283 C CA . GLU A 1 287 ? -21.141 -7.203 -5.836 1 90.5 287 GLU A CA 1
ATOM 2284 C C . GLU A 1 287 ? -21.188 -5.691 -5.633 1 90.5 287 GLU A C 1
ATOM 2286 O O . GLU A 1 287 ? -20.688 -5.18 -4.633 1 90.5 287 GLU A O 1
ATOM 2291 N N . ILE A 1 288 ? -21.859 -5.012 -6.543 1 89.88 288 ILE A N 1
ATOM 2292 C CA . ILE A 1 288 ? -22 -3.562 -6.434 1 89.88 288 ILE A CA 1
ATOM 2293 C C . ILE A 1 288 ? -22.938 -3.221 -5.27 1 89.88 288 ILE A C 1
ATOM 2295 O O . ILE A 1 288 ? -22.688 -2.262 -4.535 1 89.88 288 ILE A O 1
ATOM 2299 N N . GLU A 1 289 ? -23.922 -3.988 -5.102 1 90.69 289 GLU A N 1
ATOM 2300 C CA . GLU A 1 289 ? -24.844 -3.775 -3.99 1 90.69 289 GLU A CA 1
ATOM 2301 C C . GLU A 1 289 ? -24.172 -4.043 -2.65 1 90.69 289 GLU A C 1
ATOM 2303 O O . GLU A 1 289 ? -24.391 -3.316 -1.679 1 90.69 289 GLU A O 1
ATOM 2308 N N . ASN A 1 290 ? -23.422 -5.09 -2.627 1 90.38 290 ASN A N 1
ATOM 2309 C CA . ASN A 1 290 ? -22.656 -5.379 -1.417 1 90.38 290 ASN A CA 1
ATOM 2310 C C . ASN A 1 290 ? -21.688 -4.25 -1.081 1 90.38 290 ASN A C 1
ATOM 2312 O O . ASN A 1 290 ? -21.531 -3.889 0.086 1 90.38 290 ASN A O 1
ATOM 2316 N N . LEU A 1 291 ? -21.094 -3.771 -2.092 1 91.75 291 LEU A N 1
ATOM 2317 C CA . LEU A 1 291 ? -20.172 -2.66 -1.912 1 91.75 291 LEU A CA 1
ATOM 2318 C C . LEU A 1 291 ? -20.906 -1.421 -1.405 1 91.75 291 LEU A C 1
ATOM 2320 O O . LEU A 1 291 ? -20.375 -0.678 -0.577 1 91.75 291 LEU A O 1
ATOM 2324 N N . GLN A 1 292 ? -22.125 -1.203 -1.882 1 92.62 292 GLN A N 1
ATOM 2325 C CA . GLN A 1 292 ? -22.922 -0.069 -1.44 1 92.62 292 GLN A CA 1
ATOM 2326 C C . GLN A 1 292 ? -23.297 -0.202 0.032 1 92.62 292 GLN A C 1
ATOM 2328 O O . GLN A 1 292 ? -23.312 0.787 0.768 1 92.62 292 GLN A O 1
ATOM 2333 N N . ALA A 1 293 ? -23.578 -1.378 0.411 1 92.5 293 ALA A N 1
ATOM 2334 C CA . ALA A 1 293 ? -23.906 -1.616 1.812 1 92.5 293 ALA A CA 1
ATOM 2335 C C . ALA A 1 293 ? -22.719 -1.329 2.719 1 92.5 293 ALA A C 1
ATOM 2337 O O . ALA A 1 293 ? -22.875 -0.701 3.77 1 92.5 293 ALA A O 1
ATOM 2338 N N . THR A 1 294 ? -21.578 -1.786 2.316 1 91.75 294 THR A N 1
ATOM 2339 C CA . THR A 1 294 ? -20.375 -1.531 3.088 1 91.75 294 THR A CA 1
ATOM 2340 C C . THR A 1 294 ? -20.031 -0.042 3.096 1 91.75 294 THR A C 1
ATOM 2342 O O . THR A 1 294 ? -19.578 0.493 4.113 1 91.75 294 THR A O 1
ATOM 2345 N N . LYS A 1 295 ? -20.266 0.572 1.934 1 92.38 295 LYS A N 1
ATOM 2346 C CA . LYS A 1 295 ? -20.062 2.014 1.822 1 92.38 295 LYS A CA 1
ATOM 2347 C C . LYS A 1 295 ? -20.953 2.771 2.799 1 92.38 295 LYS A C 1
ATOM 2349 O O . LYS A 1 295 ? -20.5 3.689 3.484 1 92.38 295 LYS A O 1
ATOM 2354 N N . ASN A 1 296 ? -22.219 2.402 2.922 1 92.5 296 ASN A N 1
ATOM 2355 C CA . ASN A 1 296 ? -23.156 3.074 3.816 1 92.5 296 ASN A CA 1
ATOM 2356 C C . ASN A 1 296 ? -22.781 2.871 5.281 1 92.5 296 ASN A C 1
ATOM 2358 O O . ASN A 1 296 ? -22.875 3.799 6.086 1 92.5 296 ASN A O 1
ATOM 2362 N N . LYS A 1 297 ? -22.375 1.71 5.539 1 92.25 297 LYS A N 1
ATOM 2363 C CA . LYS A 1 297 ? -21.906 1.446 6.898 1 92.25 297 LYS A CA 1
ATOM 2364 C C . LYS A 1 297 ? -20.688 2.283 7.234 1 92.25 297 LYS A C 1
ATOM 2366 O O . LYS A 1 297 ? -20.578 2.838 8.328 1 92.25 297 LYS A O 1
ATOM 2371 N N . THR A 1 298 ? -19.766 2.336 6.312 1 90.56 298 THR A N 1
ATOM 2372 C CA . THR A 1 298 ? -18.547 3.131 6.504 1 90.56 298 THR A CA 1
ATOM 2373 C C . THR A 1 298 ? -18.891 4.609 6.652 1 90.56 298 THR A C 1
ATOM 2375 O O . THR A 1 298 ? -18.297 5.312 7.469 1 90.56 298 THR A O 1
ATOM 2378 N N . TYR A 1 299 ? -19.875 5.035 5.895 1 91.19 299 TYR A N 1
ATOM 2379 C CA . TYR A 1 299 ? -20.312 6.426 5.973 1 91.19 299 TYR A CA 1
ATOM 2380 C C . TYR A 1 299 ? -20.875 6.746 7.355 1 91.19 299 TYR A C 1
ATOM 2382 O O . TYR A 1 299 ? -20.531 7.773 7.945 1 91.19 299 TYR A O 1
ATOM 2390 N N . ASP A 1 300 ? -21.672 5.871 7.871 1 91 300 ASP A N 1
ATOM 2391 C CA . ASP A 1 300 ? -22.281 6.098 9.18 1 91 300 ASP A CA 1
ATOM 2392 C C . ASP A 1 300 ? -21.234 6.141 10.281 1 91 300 ASP A C 1
ATOM 2394 O O . ASP A 1 300 ? -21.281 7.004 11.156 1 91 300 ASP A O 1
ATOM 2398 N N . LEU A 1 301 ? -20.312 5.293 10.211 1 88.75 301 LEU A N 1
ATOM 2399 C CA . LEU A 1 301 ? -19.234 5.266 11.203 1 88.75 301 LEU A CA 1
ATOM 2400 C C . LEU A 1 301 ? -18.359 6.508 11.078 1 88.75 301 LEU A C 1
ATOM 2402 O O . LEU A 1 301 ? -17.938 7.074 12.094 1 88.75 301 LEU A O 1
ATOM 2406 N N . ALA A 1 302 ? -18.109 6.879 9.844 1 86.25 302 ALA A N 1
ATOM 2407 C CA . ALA A 1 302 ? -17.281 8.062 9.602 1 86.25 302 ALA A CA 1
ATOM 2408 C C . ALA A 1 302 ? -17.984 9.328 10.094 1 86.25 302 ALA A C 1
ATOM 2410 O O . ALA A 1 302 ? -17.344 10.219 10.648 1 86.25 302 ALA A O 1
ATOM 2411 N N . CYS A 1 303 ? -19.281 9.406 9.898 1 87.62 303 CYS A N 1
ATOM 2412 C CA . CYS A 1 303 ? -20.047 10.555 10.359 1 87.62 303 CYS A CA 1
ATOM 2413 C C . CYS A 1 303 ? -20.062 10.625 11.883 1 87.62 303 CYS A C 1
ATOM 2415 O O . CYS A 1 303 ? -19.922 11.703 12.461 1 87.62 303 CYS A O 1
ATOM 2417 N N . LEU A 1 304 ? -20.203 9.492 12.5 1 86.62 304 LEU A N 1
ATOM 2418 C CA . LEU A 1 304 ? -20.172 9.445 13.961 1 86.62 304 LEU A CA 1
ATOM 2419 C C . LEU A 1 304 ? -18.812 9.852 14.492 1 86.62 304 LEU A C 1
ATOM 2421 O O . LEU A 1 304 ? -18.719 10.617 15.453 1 86.62 304 LEU A O 1
ATOM 2425 N N . SER A 1 305 ? -17.797 9.359 13.867 1 86.06 305 SER A N 1
ATOM 2426 C CA . SER A 1 305 ? -16.438 9.703 14.273 1 86.06 305 SER A CA 1
ATOM 2427 C C . SER A 1 305 ? -16.172 11.195 14.078 1 86.06 305 SER A C 1
ATOM 2429 O O . SER A 1 305 ? -15.539 11.828 14.922 1 86.06 305 SER A O 1
ATOM 2431 N N . SER A 1 306 ? -16.672 11.734 12.977 1 83.56 306 SER A N 1
ATOM 2432 C CA . SER A 1 306 ? -16.5 13.156 12.695 1 83.56 306 SER A CA 1
ATOM 2433 C C . SER A 1 306 ? -17.25 14.016 13.703 1 83.56 306 SER A C 1
ATOM 2435 O O . SER A 1 306 ? -16.75 15.062 14.133 1 83.56 306 SER A O 1
ATOM 2437 N N . LEU A 1 307 ? -18.391 13.617 14.117 1 86.31 307 LEU A N 1
ATOM 2438 C CA . LEU A 1 307 ? -19.172 14.344 15.117 1 86.31 307 LEU A CA 1
ATOM 2439 C C . LEU A 1 307 ? -18.453 14.328 16.469 1 86.31 307 LEU A C 1
ATOM 2441 O O . LEU A 1 307 ? -18.391 15.359 17.141 1 86.31 307 LEU A O 1
ATOM 2445 N N . ASN A 1 308 ? -18 13.18 16.781 1 86.5 308 ASN A N 1
ATOM 2446 C CA . ASN A 1 308 ? -17.281 13.078 18.047 1 86.5 308 ASN A CA 1
ATOM 2447 C C . ASN A 1 308 ? -16.016 13.914 18.047 1 86.5 308 ASN A C 1
ATOM 2449 O O . ASN A 1 308 ? -15.68 14.562 19.031 1 86.5 308 ASN A O 1
ATOM 2453 N N . ASN A 1 309 ? -15.336 13.859 16.938 1 84.19 309 ASN A N 1
ATOM 2454 C CA . ASN A 1 309 ? -14.133 14.672 16.797 1 84.19 309 ASN A CA 1
ATOM 2455 C C . ASN A 1 309 ? -14.453 16.172 16.859 1 84.19 309 ASN A C 1
ATOM 2457 O O . ASN A 1 309 ? -13.711 16.938 17.453 1 84.19 309 ASN A O 1
ATOM 2461 N N . ASN A 1 310 ? -15.523 16.5 16.234 1 85.94 310 ASN A N 1
ATOM 2462 C CA . ASN A 1 310 ? -15.953 17.891 16.25 1 85.94 310 ASN A CA 1
ATOM 2463 C C . ASN A 1 310 ? -16.359 18.328 17.672 1 85.94 310 ASN A C 1
ATOM 2465 O O . ASN A 1 310 ? -16.016 19.422 18.094 1 85.94 310 ASN A O 1
ATOM 2469 N N . ASN A 1 311 ? -17.016 17.438 18.328 1 87.56 311 ASN A N 1
ATOM 2470 C CA . ASN A 1 311 ? -17.406 17.734 19.703 1 87.56 311 ASN A CA 1
ATOM 2471 C C . ASN A 1 311 ? -16.188 17.891 20.609 1 87.56 311 ASN A C 1
ATOM 2473 O O . ASN A 1 311 ? -16.141 18.797 21.453 1 87.56 311 ASN A O 1
ATOM 2477 N N . THR A 1 312 ? -15.281 17.078 20.359 1 86.56 312 THR A N 1
ATOM 2478 C CA . THR A 1 312 ? -14.062 17.156 21.156 1 86.56 312 THR A CA 1
ATOM 2479 C C . THR A 1 312 ? -13.273 18.422 20.844 1 86.56 312 THR A C 1
ATOM 2481 O O . THR A 1 312 ? -12.891 19.156 21.734 1 86.56 312 THR A O 1
ATOM 2484 N N . THR A 1 313 ? -13.109 18.734 19.547 1 85.5 313 THR A N 1
ATOM 2485 C CA . THR A 1 313 ? -12.305 19.875 19.125 1 85.5 313 THR A CA 1
ATOM 2486 C C . THR A 1 313 ? -12.93 21.188 19.578 1 85.5 313 THR A C 1
ATOM 2488 O O . THR A 1 313 ? -12.266 22 20.219 1 85.5 313 THR A O 1
ATOM 2491 N N . TYR A 1 314 ? -14.148 21.359 19.375 1 86.56 314 TYR A N 1
ATOM 2492 C CA . TYR A 1 314 ? -14.773 22.625 19.688 1 86.56 314 TYR A CA 1
ATOM 2493 C C . TYR A 1 314 ? -15.156 22.719 21.156 1 86.56 314 TYR A C 1
ATOM 2495 O O . TYR A 1 314 ? -15.227 23.812 21.719 1 86.56 314 TYR A O 1
ATOM 2503 N N . GLY A 1 315 ? -15.312 21.453 21.766 1 86.69 315 GLY A N 1
ATOM 2504 C CA . GLY A 1 315 ? -15.43 21.453 23.203 1 86.69 315 GLY A CA 1
ATOM 2505 C C . GLY A 1 315 ? -14.172 21.938 23.906 1 86.69 315 GLY A C 1
ATOM 2506 O O . GLY A 1 315 ? -14.234 22.75 24.828 1 86.69 315 GLY A O 1
ATOM 2507 N N . LEU A 1 316 ? -13.109 21.531 23.375 1 88.56 316 LEU A N 1
ATOM 2508 C CA . LEU A 1 316 ? -11.828 21.922 23.953 1 88.56 316 LEU A CA 1
ATOM 2509 C C . LEU A 1 316 ? -11.516 23.375 23.641 1 88.56 316 LEU A C 1
ATOM 2511 O O . LEU A 1 316 ? -10.898 24.078 24.453 1 88.56 316 LEU A O 1
ATOM 2515 N N . GLN A 1 317 ? -11.953 23.859 22.5 1 87.19 317 GLN A N 1
ATOM 2516 C CA . GLN A 1 317 ? -11.766 25.266 22.172 1 87.19 317 GLN A CA 1
ATOM 2517 C C . GLN A 1 317 ? -12.586 26.156 23.094 1 87.19 317 GLN A C 1
ATOM 2519 O O . GLN A 1 317 ? -12.117 27.234 23.5 1 87.19 317 GLN A O 1
ATOM 2524 N N . ALA A 1 318 ? -13.766 25.672 23.406 1 85.75 318 ALA A N 1
ATOM 2525 C CA . ALA A 1 318 ? -14.586 26.406 24.359 1 85.75 318 ALA A CA 1
ATOM 2526 C C . ALA A 1 318 ? -13.922 26.469 25.719 1 85.75 318 ALA A C 1
ATOM 2528 O O . ALA A 1 318 ? -13.93 27.516 26.375 1 85.75 318 ALA A O 1
ATOM 2529 N N . ILE A 1 319 ? -13.32 25.406 26.047 1 88.25 319 ILE A N 1
ATOM 2530 C CA . ILE A 1 319 ? -12.625 25.359 27.328 1 88.25 319 ILE A CA 1
ATOM 2531 C C . ILE A 1 319 ? -11.414 26.281 27.297 1 88.25 319 ILE A C 1
ATOM 2533 O O . ILE A 1 319 ? -11.094 26.938 28.281 1 88.25 319 ILE A O 1
ATOM 2537 N N . SER A 1 320 ? -10.812 26.312 26.109 1 88.25 320 SER A N 1
ATOM 2538 C CA . SER A 1 320 ? -9.648 27.188 25.969 1 88.25 320 SER A CA 1
ATOM 2539 C C . SER A 1 320 ? -10.047 28.656 26.109 1 88.25 320 SER A C 1
ATOM 2541 O O . SER A 1 320 ? -9.328 29.438 26.75 1 88.25 320 SER A O 1
ATOM 2543 N N . ILE A 1 321 ? -11.148 29.031 25.594 1 84.38 321 ILE A N 1
ATOM 2544 C CA . ILE A 1 321 ? -11.617 30.406 25.688 1 84.38 321 ILE A CA 1
ATOM 2545 C C . ILE A 1 321 ? -11.984 30.734 27.125 1 84.38 321 ILE A C 1
ATOM 2547 O O . ILE A 1 321 ? -11.633 31.797 27.641 1 84.38 321 ILE A O 1
ATOM 2551 N N . ALA A 1 322 ? -12.625 29.797 27.719 1 85.12 322 ALA A N 1
ATOM 2552 C CA . ALA A 1 322 ? -13 29.984 29.125 1 85.12 322 ALA A CA 1
ATOM 2553 C C . ALA A 1 322 ? -11.766 30.156 30 1 85.12 322 ALA A C 1
ATOM 2555 O O . ALA A 1 322 ? -11.75 31 30.906 1 85.12 322 ALA A O 1
ATOM 2556 N N . SER A 1 323 ? -10.789 29.375 29.703 1 88.19 323 SER A N 1
ATOM 2557 C CA . SER A 1 323 ? -9.555 29.469 30.469 1 88.19 323 SER A CA 1
ATOM 2558 C C . SER A 1 323 ? -8.852 30.797 30.234 1 88.19 323 SER A C 1
ATOM 2560 O O . SER A 1 323 ? -8.305 31.406 31.156 1 88.19 323 SER A O 1
ATOM 2562 N N . MET A 1 324 ? -8.867 31.234 29 1 85.88 324 MET A N 1
ATOM 2563 C CA . MET A 1 324 ? -8.25 32.5 28.656 1 85.88 324 MET A CA 1
ATOM 2564 C C . MET A 1 324 ? -8.945 33.656 29.391 1 85.88 324 MET A C 1
ATOM 2566 O O . MET A 1 324 ? -8.281 34.562 29.906 1 85.88 324 MET A O 1
ATOM 2570 N N . LEU A 1 325 ? -10.25 33.594 29.469 1 83.69 325 LEU A N 1
ATOM 2571 C CA . LEU A 1 325 ? -11.008 34.625 30.172 1 83.69 325 LEU A CA 1
ATOM 2572 C C . LEU A 1 325 ? -10.711 34.594 31.672 1 83.69 325 LEU A C 1
ATOM 2574 O O . LEU A 1 325 ? -10.562 35.625 32.312 1 83.69 325 LEU A O 1
ATOM 2578 N N . GLY A 1 326 ? -10.625 33.344 32.125 1 85 326 GLY A N 1
ATOM 2579 C CA . GLY A 1 326 ? -10.281 33.219 33.531 1 85 326 GLY A CA 1
ATOM 2580 C C . GLY A 1 326 ? -8.906 33.75 33.875 1 85 326 GLY A C 1
ATOM 2581 O O . GLY A 1 326 ? -8.742 34.469 34.875 1 85 326 GLY A O 1
ATOM 2582 N N . ILE A 1 327 ? -7.953 33.5 33.062 1 89.44 327 ILE A N 1
ATOM 2583 C CA . ILE A 1 327 ? -6.582 33.938 33.281 1 89.44 327 ILE A CA 1
ATOM 2584 C C . ILE A 1 327 ? -6.5 35.469 33.188 1 89.44 327 ILE A C 1
ATOM 2586 O O . ILE A 1 327 ? -5.824 36.125 33.969 1 89.44 327 ILE A O 1
ATOM 2590 N N . ASN A 1 328 ? -7.152 36 32.188 1 83.25 328 ASN A N 1
ATOM 2591 C CA . ASN A 1 328 ? -7.129 37.469 32 1 83.25 328 ASN A CA 1
ATOM 2592 C C . ASN A 1 328 ? -7.867 38.156 33.156 1 83.25 328 ASN A C 1
ATOM 2594 O O . ASN A 1 328 ? -7.488 39.25 33.531 1 83.25 328 ASN A O 1
ATOM 2598 N N . TYR A 1 329 ? -8.859 37.5 33.656 1 83.19 329 TYR A N 1
ATOM 2599 C CA . TYR A 1 329 ? -9.555 38.062 34.812 1 83.19 329 TYR A CA 1
ATOM 2600 C C . TYR A 1 329 ? -8.641 38.062 36.031 1 83.19 329 TYR A C 1
ATOM 2602 O O . TYR A 1 329 ? -8.609 39.062 36.781 1 83.19 329 TYR A O 1
ATOM 2610 N N . LEU A 1 330 ? -7.957 37.062 36.219 1 88.44 330 LEU A N 1
ATOM 2611 C CA . LEU A 1 330 ? -7.02 37 37.344 1 88.44 330 LEU A CA 1
ATOM 2612 C C . LEU A 1 330 ? -5.918 38.062 37.188 1 88.44 330 LEU A C 1
ATOM 2614 O O . LEU A 1 330 ? -5.484 38.656 38.156 1 88.44 330 LEU A O 1
ATOM 2618 N N . SER A 1 331 ? -5.523 38.25 36 1 87 331 SER A N 1
ATOM 2619 C CA . SER A 1 331 ? -4.504 39.281 35.719 1 87 331 SER A CA 1
ATOM 2620 C C . SER A 1 331 ? -5.031 40.688 36 1 87 331 SER A C 1
ATOM 2622 O O . SER A 1 331 ? -4.297 41.531 36.5 1 87 331 SER A O 1
ATOM 2624 N N . TYR A 1 332 ? -6.234 40.812 35.656 1 80.44 332 TYR A N 1
ATOM 2625 C CA . TYR A 1 332 ? -6.867 42.094 35.938 1 80.44 332 TYR A CA 1
ATOM 2626 C C . TYR A 1 332 ? -6.977 42.344 37.438 1 80.44 332 TYR A C 1
ATOM 2628 O O . TYR A 1 332 ? -6.754 43.469 37.906 1 80.44 332 TYR A O 1
ATOM 2636 N N . ARG A 1 333 ? -7.34 41.406 38.156 1 83.88 333 ARG A N 1
ATOM 2637 C CA . ARG A 1 333 ? -7.441 41.531 39.625 1 83.88 333 ARG A CA 1
ATOM 2638 C C . ARG A 1 333 ? -6.09 41.875 40.219 1 83.88 333 ARG A C 1
ATOM 2640 O O . ARG A 1 333 ? -6.012 42.688 41.156 1 83.88 333 ARG A O 1
ATOM 2647 N N . LEU A 1 334 ? -5.082 41.312 39.719 1 88 334 LEU A N 1
ATOM 2648 C CA . LEU A 1 334 ? -3.742 41.625 40.219 1 88 334 LEU A CA 1
ATOM 2649 C C . LEU A 1 334 ? -3.318 43.031 39.875 1 88 334 LEU A C 1
ATOM 2651 O O . LEU A 1 334 ? -2.662 43.719 40.656 1 88 334 LEU A O 1
ATOM 2655 N N . TYR A 1 335 ? -3.688 43.375 38.719 1 82.31 335 TYR A N 1
ATOM 2656 C CA . TYR A 1 335 ? -3.363 44.719 38.281 1 82.31 335 TYR A CA 1
ATOM 2657 C C . TYR A 1 335 ? -4.109 45.781 39.094 1 82.31 335 TYR A C 1
ATOM 2659 O O . TYR A 1 335 ? -3.539 46.812 39.469 1 82.31 335 TYR A O 1
ATOM 2667 N N . SER A 1 336 ? -5.402 45.531 39.406 1 81.38 336 SER A N 1
ATOM 2668 C CA . SER A 1 336 ? -6.223 46.469 40.188 1 81.38 336 SER A CA 1
ATOM 2669 C C . SER A 1 336 ? -5.699 46.594 41.594 1 81.38 336 SER A C 1
ATOM 2671 O O . SER A 1 336 ? -5.879 47.656 42.25 1 81.38 336 SER A O 1
ATOM 2673 N N . GLN A 1 337 ? -5.074 45.594 42.031 1 87.44 337 GLN A N 1
ATOM 2674 C CA . GLN A 1 337 ? -4.512 45.625 43.375 1 87.44 337 GLN A CA 1
ATOM 2675 C C . GLN A 1 337 ? -3.086 46.156 43.375 1 87.44 337 GLN A C 1
ATOM 2677 O O . GLN A 1 337 ? -2.398 46.125 44.406 1 87.44 337 GLN A O 1
ATOM 2682 N N . SER A 1 338 ? -2.564 46.594 42.188 1 85.56 338 SER A N 1
ATOM 2683 C CA . SER A 1 338 ? -1.252 47.188 42 1 85.56 338 SER A CA 1
ATOM 2684 C C . SER A 1 338 ? -0.135 46.219 42.312 1 85.56 338 SER A C 1
ATOM 2686 O O . SER A 1 338 ? 0.911 46.594 42.844 1 85.56 338 SER A O 1
ATOM 2688 N N . LYS A 1 339 ? -0.465 45.031 42.156 1 89.31 339 LYS A N 1
ATOM 2689 C CA . LYS A 1 339 ? 0.546 44.031 42.375 1 89.31 339 LYS A CA 1
ATOM 2690 C C . LYS A 1 339 ? 1.383 43.75 41.125 1 89.31 339 LYS A C 1
ATOM 2692 O O . LYS A 1 339 ? 2.49 43.219 41.219 1 89.31 339 LYS A O 1
ATOM 2697 N N . ILE A 1 340 ? 0.838 44.031 40.031 1 86.44 340 ILE A N 1
ATOM 2698 C CA . ILE A 1 340 ? 1.582 43.938 38.781 1 86.44 340 ILE A CA 1
ATOM 2699 C C . ILE A 1 340 ? 1.565 45.25 38.031 1 86.44 340 ILE A C 1
ATOM 2701 O O . ILE A 1 340 ? 0.667 46.094 38.25 1 86.44 340 ILE A O 1
ATOM 2705 N N . THR A 1 341 ? 2.688 45.406 37.281 1 81.38 341 THR A N 1
ATOM 2706 C CA . THR A 1 341 ? 2.824 46.656 36.531 1 81.38 341 THR A CA 1
ATOM 2707 C C . THR A 1 341 ? 1.996 46.625 35.25 1 81.38 341 THR A C 1
ATOM 2709 O O . THR A 1 341 ? 1.529 45.531 34.844 1 81.38 341 THR A O 1
ATOM 2712 N N . GLY A 1 342 ? 1.753 47.688 34.656 1 74.5 342 GLY A N 1
ATOM 2713 C CA . GLY A 1 342 ? 1.015 47.812 33.406 1 74.5 342 GLY A CA 1
ATOM 2714 C C . GLY A 1 342 ? 1.594 46.969 32.281 1 74.5 342 GLY A C 1
ATOM 2715 O O . GLY A 1 342 ? 0.882 46.156 31.672 1 74.5 342 GLY A O 1
ATOM 2716 N N . PRO A 1 343 ? 2.916 47.062 32.188 1 75.81 343 PRO A N 1
ATOM 2717 C CA . PRO A 1 343 ? 3.545 46.25 31.156 1 75.81 343 PRO A CA 1
ATOM 2718 C C . PRO A 1 343 ? 3.404 44.75 31.406 1 75.81 343 PRO A C 1
ATOM 2720 O O . PRO A 1 343 ? 3.191 43.969 30.453 1 75.81 343 PRO A O 1
ATOM 2723 N N . LEU A 1 344 ? 3.486 44.375 32.562 1 83.44 344 LEU A N 1
ATOM 2724 C CA . LEU A 1 344 ? 3.355 42.938 32.875 1 83.44 344 LEU A CA 1
ATOM 2725 C C . LEU A 1 344 ? 1.929 42.469 32.656 1 83.44 344 LEU A C 1
ATOM 2727 O O . LEU A 1 344 ? 1.714 41.312 32.25 1 83.44 344 LEU A O 1
ATOM 2731 N N . PHE A 1 345 ? 0.976 43.281 32.906 1 81.25 345 PHE A N 1
ATOM 2732 C CA . PHE A 1 345 ? -0.417 42.969 32.625 1 81.25 345 PHE A CA 1
ATOM 2733 C C . PHE A 1 345 ? -0.64 42.75 31.125 1 81.25 345 PHE A C 1
ATOM 2735 O O . PHE A 1 345 ? -1.237 41.781 30.719 1 81.25 345 PHE A O 1
ATOM 2742 N N . THR A 1 346 ? -0.073 43.719 30.328 1 75.5 346 THR A N 1
ATOM 2743 C CA . THR A 1 346 ? -0.219 43.625 28.875 1 75.5 346 THR A CA 1
ATOM 2744 C C . THR A 1 346 ? 0.487 42.375 28.344 1 75.5 346 THR A C 1
ATOM 2746 O O . THR A 1 346 ? -0.022 41.719 27.438 1 75.5 346 THR A O 1
ATOM 2749 N N . ALA A 1 347 ? 1.545 42.125 28.875 1 82.19 347 ALA A N 1
ATOM 2750 C CA . ALA A 1 347 ? 2.285 40.938 28.453 1 82.19 347 ALA A CA 1
ATOM 2751 C C . ALA A 1 347 ? 1.489 39.656 28.734 1 82.19 347 ALA A C 1
ATOM 2753 O O . ALA A 1 347 ? 1.504 38.719 27.938 1 82.19 347 ALA A O 1
ATOM 2754 N N . THR A 1 348 ? 0.852 39.562 29.859 1 84.12 348 THR A N 1
ATOM 2755 C CA . THR A 1 348 ? 0.072 38.406 30.234 1 84.12 348 THR A CA 1
ATOM 2756 C C . THR A 1 348 ? -1.112 38.219 29.281 1 84.12 348 THR A C 1
ATOM 2758 O O . THR A 1 348 ? -1.444 37.094 28.906 1 84.12 348 THR A O 1
ATOM 2761 N N . VAL A 1 349 ? -1.719 39.25 28.875 1 78.06 349 VAL A N 1
ATOM 2762 C CA . VAL A 1 349 ? -2.854 39.188 27.953 1 78.06 349 VAL A CA 1
ATOM 2763 C C . VAL A 1 349 ? -2.385 38.688 26.594 1 78.06 349 VAL A C 1
ATOM 2765 O O . VAL A 1 349 ? -3.008 37.781 26 1 78.06 349 VAL A O 1
ATOM 2768 N N . LEU A 1 350 ? -1.253 39.219 26.109 1 76.94 350 LEU A N 1
ATOM 2769 C CA . LEU A 1 350 ? -0.715 38.781 24.828 1 76.94 350 LEU A CA 1
ATOM 2770 C C . LEU A 1 350 ? -0.288 37.344 24.859 1 76.94 350 LEU A C 1
ATOM 2772 O O . LEU A 1 350 ? -0.556 36.562 23.922 1 76.94 350 LEU A O 1
ATOM 2776 N N . MET A 1 351 ? 0.293 36.938 25.906 1 85.88 351 MET A N 1
ATOM 2777 C CA . MET A 1 351 ? 0.767 35.562 26.031 1 85.88 351 MET A CA 1
ATOM 2778 C C . MET A 1 351 ? -0.405 34.594 26.141 1 85.88 351 MET A C 1
ATOM 2780 O O . MET A 1 351 ? -0.317 33.469 25.672 1 85.88 351 MET A O 1
ATOM 2784 N N . SER A 1 352 ? -1.459 35.062 26.781 1 85.31 352 SER A N 1
ATOM 2785 C CA . SER A 1 352 ? -2.637 34.188 26.859 1 85.31 352 SER A CA 1
ATOM 2786 C C . SER A 1 352 ? -3.238 33.969 25.484 1 85.31 352 SER A C 1
ATOM 2788 O O . SER A 1 352 ? -3.744 32.875 25.203 1 85.31 352 SER A O 1
ATOM 2790 N N . LEU A 1 353 ? -3.143 34.938 24.625 1 78.56 353 LEU A N 1
ATOM 2791 C CA . LEU A 1 353 ? -3.611 34.781 23.25 1 78.56 353 LEU A CA 1
ATOM 2792 C C . LEU A 1 353 ? -2.723 33.781 22.484 1 78.56 353 LEU A C 1
ATOM 2794 O O . LEU A 1 353 ? -3.221 32.938 21.734 1 78.56 353 LEU A O 1
ATOM 2798 N N . LEU A 1 354 ? -1.449 33.969 22.703 1 84 354 LEU A N 1
ATOM 2799 C CA . LEU A 1 354 ? -0.507 33.062 22.062 1 84 354 LEU A CA 1
ATOM 2800 C C . LEU A 1 354 ? -0.727 31.609 22.531 1 84 354 LEU A C 1
ATOM 2802 O O . LEU A 1 354 ? -0.655 30.672 21.75 1 84 354 LEU A O 1
ATOM 2806 N N . PHE A 1 355 ? -0.965 31.516 23.812 1 87.12 355 PHE A N 1
ATOM 2807 C CA . PHE A 1 355 ? -1.211 30.203 24.391 1 87.12 355 PHE A CA 1
ATOM 2808 C C . PHE A 1 355 ? -2.436 29.562 23.75 1 87.12 355 PHE A C 1
ATOM 2810 O O . PHE A 1 355 ? -2.428 28.359 23.453 1 87.12 355 PHE A O 1
ATOM 2817 N N . MET A 1 356 ? -3.43 30.344 23.625 1 83.75 356 MET A N 1
ATOM 2818 C CA . MET A 1 356 ? -4.648 29.812 23 1 83.75 356 MET A CA 1
ATOM 2819 C C . MET A 1 356 ? -4.375 29.312 21.594 1 83.75 356 MET A C 1
ATOM 2821 O O . MET A 1 356 ? -4.891 28.266 21.203 1 83.75 356 MET A O 1
ATOM 2825 N N . ASP A 1 357 ? -3.609 29.969 20.906 1 78.38 357 ASP A N 1
ATOM 2826 C CA . ASP A 1 357 ? -3.262 29.578 19.547 1 78.38 357 ASP A CA 1
ATOM 2827 C C . ASP A 1 357 ? -2.48 28.266 19.531 1 78.38 357 ASP A C 1
ATOM 2829 O O . ASP A 1 357 ? -2.828 27.344 18.781 1 78.38 357 ASP A O 1
ATOM 2833 N N . TYR A 1 358 ? -1.443 28.203 20.297 1 84.94 358 TYR A N 1
ATOM 2834 C CA . TYR A 1 358 ? -0.641 27 20.391 1 84.94 358 TYR A CA 1
ATOM 2835 C C . TYR A 1 358 ? -1.484 25.812 20.875 1 84.94 358 TYR A C 1
ATOM 2837 O O . TYR A 1 358 ? -1.296 24.688 20.406 1 84.94 358 TYR A O 1
ATOM 2845 N N . TYR A 1 359 ? -2.367 26.156 21.75 1 86.38 359 TYR A N 1
ATOM 2846 C CA . TYR A 1 359 ? -3.215 25.109 22.328 1 86.38 359 TYR A CA 1
ATOM 2847 C C . TYR A 1 359 ? -4.125 24.516 21.25 1 86.38 359 TYR A C 1
ATOM 2849 O O . TYR A 1 359 ? -4.355 23.297 21.234 1 86.38 359 TYR A O 1
ATOM 2857 N N . ASN A 1 360 ? -4.621 25.297 20.438 1 80.62 360 ASN A N 1
ATOM 2858 C CA . ASN A 1 360 ? -5.461 24.797 19.359 1 80.62 360 ASN A CA 1
ATOM 2859 C C . ASN A 1 360 ? -4.703 23.828 18.453 1 80.62 360 ASN A C 1
ATOM 2861 O O . ASN A 1 360 ? -5.246 22.797 18.047 1 80.62 360 ASN A O 1
ATOM 2865 N N . TYR A 1 361 ? -3.52 24.109 18.266 1 77.56 361 TYR A N 1
ATOM 2866 C CA . TYR A 1 361 ? -2.713 23.219 17.453 1 77.56 361 TYR A CA 1
ATOM 2867 C C . TYR A 1 361 ? -2.377 21.938 18.203 1 77.56 361 TYR A C 1
ATOM 2869 O O . TYR A 1 361 ? -2.275 20.859 17.609 1 77.56 361 TYR A O 1
ATOM 2877 N N . CYS A 1 362 ? -2.199 22.109 19.422 1 81.5 362 CYS A N 1
ATOM 2878 C CA . CYS A 1 362 ? -1.868 20.969 20.266 1 81.5 362 CYS A CA 1
ATOM 2879 C C . CYS A 1 362 ? -3.008 19.953 20.297 1 81.5 362 CYS A C 1
ATOM 2881 O O . CYS A 1 362 ? -2.771 18.75 20.359 1 81.5 362 CYS A O 1
ATOM 2883 N N . ILE A 1 363 ? -4.211 20.5 20.203 1 82 363 ILE A N 1
ATOM 2884 C CA . ILE A 1 363 ? -5.375 19.625 20.172 1 82 363 ILE A CA 1
ATOM 2885 C C . ILE A 1 363 ? -5.285 18.672 18.984 1 82 363 ILE A C 1
ATOM 2887 O O . ILE A 1 363 ? -5.406 17.453 19.141 1 82 363 ILE A O 1
ATOM 2891 N N . HIS A 1 364 ? -4.941 19.172 17.828 1 72.56 364 HIS A N 1
ATOM 2892 C CA . HIS A 1 364 ? -4.84 18.359 16.625 1 72.56 364 HIS A CA 1
ATOM 2893 C C . HIS A 1 364 ? -3.602 17.469 16.656 1 72.56 364 HIS A C 1
ATOM 2895 O O . HIS A 1 364 ? -3.648 16.312 16.219 1 72.56 364 HIS A O 1
ATOM 2901 N N . ALA A 1 365 ? -2.59 17.953 17.219 1 76.69 365 ALA A N 1
ATOM 2902 C CA . ALA A 1 365 ? -1.316 17.25 17.297 1 76.69 365 ALA A CA 1
ATOM 2903 C C . ALA A 1 365 ? -1.429 16.016 18.188 1 76.69 365 ALA A C 1
ATOM 2905 O O . ALA A 1 365 ? -0.848 14.969 17.891 1 76.69 365 ALA A O 1
ATOM 2906 N N . ILE A 1 366 ? -2.189 16.203 19.25 1 79.12 366 ILE A N 1
ATOM 2907 C CA . ILE A 1 366 ? -2.328 15.086 20.172 1 79.12 366 ILE A CA 1
ATOM 2908 C C . ILE A 1 366 ? -3.084 13.938 19.5 1 79.12 366 ILE A C 1
ATOM 2910 O O . ILE A 1 366 ? -2.725 12.773 19.672 1 79.12 366 ILE A O 1
ATOM 2914 N N . GLY A 1 367 ? -4.082 14.281 18.719 1 70.94 367 GLY A N 1
ATOM 2915 C CA . GLY A 1 367 ? -4.789 13.258 17.953 1 70.94 367 GLY A CA 1
ATOM 2916 C C . GLY A 1 367 ? -3.896 12.523 16.969 1 70.94 367 GLY A C 1
ATOM 2917 O O . GLY A 1 367 ? -3.924 11.289 16.906 1 70.94 367 GLY A O 1
ATOM 2918 N N . ASP A 1 368 ? -3.051 13.25 16.328 1 72.5 368 ASP A N 1
ATOM 2919 C CA . ASP A 1 368 ? -2.109 12.672 15.367 1 72.5 368 ASP A CA 1
ATOM 2920 C C . ASP A 1 368 ? -1.091 11.781 16.078 1 72.5 368 ASP A C 1
ATOM 2922 O O . ASP A 1 368 ? -0.703 10.734 15.562 1 72.5 368 ASP A O 1
ATOM 2926 N N . LEU A 1 369 ? -0.679 12.234 17.234 1 75.88 369 LEU A N 1
ATOM 2927 C CA . LEU A 1 369 ? 0.291 11.484 18.031 1 75.88 369 LEU A CA 1
ATOM 2928 C C . LEU A 1 369 ? -0.281 10.141 18.469 1 75.88 369 LEU A C 1
ATOM 2930 O O . LEU A 1 369 ? 0.386 9.109 18.344 1 75.88 369 LEU A O 1
ATOM 2934 N N . ILE A 1 370 ? -1.455 10.195 18.844 1 71.81 370 ILE A N 1
ATOM 2935 C CA . ILE A 1 370 ? -2.096 8.969 19.312 1 71.81 370 ILE A CA 1
ATOM 2936 C C . ILE A 1 370 ? -2.279 8.008 18.141 1 71.81 370 ILE A C 1
ATOM 2938 O O . ILE A 1 370 ? -2.016 6.809 18.281 1 71.81 370 ILE A O 1
ATOM 2942 N N . ASN A 1 371 ? -2.652 8.523 16.969 1 69.38 371 ASN A N 1
ATOM 2943 C CA . ASN A 1 371 ? -2.787 7.699 15.766 1 69.38 371 ASN A CA 1
ATOM 2944 C C . ASN A 1 371 ? -1.454 7.082 15.359 1 69.38 371 ASN A C 1
ATOM 2946 O O . ASN A 1 371 ? -1.396 5.906 14.992 1 69.38 371 ASN A O 1
ATOM 2950 N N . SER A 1 372 ? -0.45 7.891 15.43 1 72.38 372 SER A N 1
ATOM 2951 C CA . SER A 1 372 ? 0.883 7.398 15.094 1 72.38 372 SER A CA 1
ATOM 2952 C C . SER A 1 372 ? 1.344 6.332 16.078 1 72.38 372 SER A C 1
ATOM 2954 O O . SER A 1 372 ? 1.998 5.363 15.688 1 72.38 372 SER A O 1
ATOM 2956 N N . MET A 1 373 ? 0.955 6.527 17.297 1 73.88 373 MET A N 1
ATOM 2957 C CA . MET A 1 373 ? 1.302 5.543 18.312 1 73.88 373 MET A CA 1
ATOM 2958 C C . MET A 1 373 ? 0.563 4.23 18.078 1 73.88 373 MET A C 1
ATOM 2960 O O . MET A 1 373 ? 1.109 3.152 18.328 1 73.88 373 MET A O 1
ATOM 2964 N N . GLY A 1 374 ? -0.627 4.348 17.609 1 68.38 374 GLY A N 1
ATOM 2965 C CA . GLY A 1 374 ? -1.366 3.152 17.234 1 68.38 374 GLY A CA 1
ATOM 2966 C C . GLY A 1 374 ? -0.707 2.377 16.109 1 68.38 374 GLY A C 1
ATOM 2967 O O . GLY A 1 374 ? -0.562 1.154 16.188 1 68.38 374 GLY A O 1
ATOM 2968 N N . ARG A 1 375 ? -0.244 3.105 15.102 1 72.25 375 ARG A N 1
ATOM 2969 C CA . ARG A 1 375 ? 0.467 2.469 13.992 1 72.25 375 ARG A CA 1
ATOM 2970 C C . ARG A 1 375 ? 1.768 1.834 14.477 1 72.25 375 ARG A C 1
ATOM 2972 O O . ARG A 1 375 ? 2.15 0.759 14.008 1 72.25 375 ARG A O 1
ATOM 2979 N N . PHE A 1 376 ? 2.355 2.496 15.352 1 76.19 376 PHE A N 1
ATOM 2980 C CA . PHE A 1 376 ? 3.59 1.973 15.93 1 76.19 376 PHE A CA 1
ATOM 2981 C C . PHE A 1 376 ? 3.33 0.676 16.688 1 76.19 376 PHE A C 1
ATOM 2983 O O . PHE A 1 376 ? 4.125 -0.264 16.609 1 76.19 376 PHE A O 1
ATOM 2990 N N . LYS A 1 377 ? 2.273 0.657 17.328 1 75.19 377 LYS A N 1
ATOM 2991 C CA . LYS A 1 377 ? 1.91 -0.548 18.078 1 75.19 377 LYS A CA 1
ATOM 2992 C C . LYS A 1 377 ? 1.645 -1.715 17.125 1 75.19 377 LYS A C 1
ATOM 2994 O O . LYS A 1 377 ? 2.037 -2.85 17.406 1 75.19 377 LYS A O 1
ATOM 2999 N N . GLU A 1 378 ? 1.017 -1.453 16.125 1 77.5 378 GLU A N 1
ATOM 3000 C CA . GLU A 1 378 ? 0.767 -2.48 15.117 1 77.5 378 GLU A CA 1
ATOM 3001 C C . GLU A 1 378 ? 2.072 -3.002 14.523 1 77.5 378 GLU A C 1
ATOM 3003 O O . GLU A 1 378 ? 2.227 -4.207 14.312 1 77.5 378 GLU A O 1
ATOM 3008 N N . MET A 1 379 ? 2.967 -2.096 14.281 1 82 379 MET A N 1
ATOM 3009 C CA . MET A 1 379 ? 4.27 -2.475 13.742 1 82 379 MET A CA 1
ATOM 3010 C C . MET A 1 379 ? 5.031 -3.352 14.734 1 82 379 MET A C 1
ATOM 3012 O O . MET A 1 379 ? 5.656 -4.34 14.344 1 82 379 MET A O 1
ATOM 3016 N N . LYS A 1 380 ? 4.965 -2.936 15.977 1 82.81 380 LYS A N 1
ATOM 3017 C CA . LYS A 1 380 ? 5.648 -3.689 17.016 1 82.81 380 LYS A CA 1
ATOM 3018 C C . LYS A 1 380 ? 5.109 -5.113 17.109 1 82.81 380 LYS A C 1
ATOM 3020 O O . LYS A 1 380 ? 5.879 -6.066 17.25 1 82.81 380 LYS A O 1
ATOM 3025 N N . LYS A 1 381 ? 3.846 -5.215 16.984 1 82.31 381 LYS A N 1
ATOM 3026 C CA . LYS A 1 381 ? 3.215 -6.531 17.031 1 82.31 381 LYS A CA 1
ATOM 3027 C C . LYS A 1 381 ? 3.584 -7.359 15.805 1 82.31 381 LYS A C 1
ATOM 3029 O O . LYS A 1 381 ? 3.906 -8.547 15.922 1 82.31 381 LYS A O 1
ATOM 3034 N N . TYR A 1 382 ? 3.557 -6.781 14.703 1 83.12 382 TYR A N 1
ATOM 3035 C CA . TYR A 1 382 ? 3.848 -7.48 13.461 1 83.12 382 TYR A CA 1
ATOM 3036 C C . TYR A 1 382 ? 5.289 -7.977 13.43 1 83.12 382 TYR A C 1
ATOM 3038 O O . TYR A 1 382 ? 5.543 -9.148 13.148 1 83.12 382 TYR A O 1
ATOM 3046 N N . PHE A 1 383 ? 6.227 -7.098 13.734 1 88.38 383 PHE A N 1
ATOM 3047 C CA . PHE A 1 383 ? 7.637 -7.449 13.625 1 88.38 383 PHE A CA 1
ATOM 3048 C C . PHE A 1 383 ? 8.07 -8.297 14.812 1 88.38 383 PHE A C 1
ATOM 3050 O O . PHE A 1 383 ? 9.086 -9 14.742 1 88.38 383 PHE A O 1
ATOM 3057 N N . GLY A 1 384 ? 7.336 -8.156 15.836 1 84.62 384 GLY A N 1
ATOM 3058 C CA . GLY A 1 384 ? 7.621 -8.992 17 1 84.62 384 GLY A CA 1
ATOM 3059 C C . GLY A 1 384 ? 7.418 -10.469 16.719 1 84.62 384 GLY A C 1
ATOM 3060 O O . GLY A 1 384 ? 7.941 -11.312 17.453 1 84.62 384 GLY A O 1
ATOM 3061 N N . GLU A 1 385 ? 6.711 -10.781 15.703 1 81.12 385 GLU A N 1
ATOM 3062 C CA . GLU A 1 385 ? 6.461 -12.18 15.344 1 81.12 385 GLU A CA 1
ATOM 3063 C C . GLU A 1 385 ? 7.695 -12.812 14.711 1 81.12 385 GLU A C 1
ATOM 3065 O O . GLU A 1 385 ? 7.816 -14.039 14.68 1 81.12 385 GLU A O 1
ATOM 3070 N N . PHE A 1 386 ? 8.57 -11.977 14.25 1 83.94 386 PHE A N 1
ATOM 3071 C CA . PHE A 1 386 ? 9.789 -12.5 13.641 1 83.94 386 PHE A CA 1
ATOM 3072 C C . PHE A 1 386 ? 10.852 -12.766 14.703 1 83.94 386 PHE A C 1
ATOM 3074 O O . PHE A 1 386 ? 11.125 -11.906 15.539 1 83.94 386 PHE A O 1
ATOM 3081 N N . LYS A 1 387 ? 11.344 -13.984 14.703 1 80.94 387 LYS A N 1
ATOM 3082 C CA . LYS A 1 387 ? 12.305 -14.391 15.727 1 80.94 387 LYS A CA 1
ATOM 3083 C C . LYS A 1 387 ? 13.672 -14.68 15.109 1 80.94 387 LYS A C 1
ATOM 3085 O O . LYS A 1 387 ? 13.758 -15.195 14 1 80.94 387 LYS A O 1
ATOM 3090 N N . ILE A 1 388 ? 14.633 -14.188 15.75 1 77.25 388 ILE A N 1
ATOM 3091 C CA . ILE A 1 388 ? 16.016 -14.469 15.375 1 77.25 388 ILE A CA 1
ATOM 3092 C C . ILE A 1 388 ? 16.625 -15.461 16.359 1 77.25 388 ILE A C 1
ATOM 3094 O O . ILE A 1 388 ? 16.578 -15.258 17.562 1 77.25 388 ILE A O 1
ATOM 3098 N N . ILE A 1 389 ? 17.031 -16.562 15.852 1 66.69 389 ILE A N 1
ATOM 3099 C CA . ILE A 1 389 ? 17.656 -17.578 16.688 1 66.69 389 ILE A CA 1
ATOM 3100 C C . ILE A 1 389 ? 19.156 -17.344 16.766 1 66.69 389 ILE A C 1
ATOM 3102 O O . ILE A 1 389 ? 19.859 -17.391 15.734 1 66.69 389 ILE A O 1
ATOM 3106 N N . LYS A 1 390 ? 19.562 -16.734 17.859 1 62.12 390 LYS A N 1
ATOM 3107 C CA . LYS A 1 390 ? 21 -16.594 18.047 1 62.12 390 LYS A CA 1
ATOM 3108 C C . LYS A 1 390 ? 21.609 -17.875 18.609 1 62.12 390 LYS A C 1
ATOM 3110 O O . LYS A 1 390 ? 21.188 -18.375 19.641 1 62.12 390 LYS A O 1
ATOM 3115 N N . LEU A 1 391 ? 22.203 -18.688 17.75 1 54.41 391 LEU A N 1
ATOM 3116 C CA . LEU A 1 391 ? 22.875 -19.891 18.219 1 54.41 391 LEU A CA 1
ATOM 3117 C C . LEU A 1 391 ? 23.906 -19.562 19.297 1 54.41 391 LEU A C 1
ATOM 3119 O O . LEU A 1 391 ? 24.531 -18.5 19.25 1 54.41 391 LEU A O 1
ATOM 3123 N N . PRO A 1 392 ? 23.922 -20.188 20.469 1 48.59 392 PRO A N 1
ATOM 3124 C CA . PRO A 1 392 ? 24.922 -19.984 21.516 1 48.59 392 PRO A CA 1
ATOM 3125 C C . PRO A 1 392 ? 26.344 -19.938 20.969 1 48.59 392 PRO A C 1
ATOM 3127 O O . PRO A 1 392 ? 26.641 -20.516 19.922 1 48.59 392 PRO A O 1
ATOM 3130 N N . GLU A 1 393 ? 27.125 -19.016 21.484 1 48.06 393 GLU A N 1
ATOM 3131 C CA . GLU A 1 393 ? 28.531 -18.859 21.172 1 48.06 393 GLU A CA 1
ATOM 3132 C C . GLU A 1 393 ? 29.219 -20.219 21 1 48.06 393 GLU A C 1
ATOM 3134 O O . GLU A 1 393 ? 30.125 -20.359 20.172 1 48.06 393 GLU A O 1
ATOM 3139 N N . GLU A 1 394 ? 28.922 -21.125 21.844 1 43.81 394 GLU A N 1
ATOM 3140 C CA . GLU A 1 394 ? 29.531 -22.453 21.797 1 43.81 394 GLU A CA 1
ATOM 3141 C C . GLU A 1 394 ? 29.141 -23.203 20.531 1 43.81 394 GLU A C 1
ATOM 3143 O O . GLU A 1 394 ? 29.875 -24.062 20.062 1 43.81 394 GLU A O 1
ATOM 3148 N N . GLU A 1 395 ? 27.938 -23.328 20.141 1 45.62 395 GLU A N 1
ATOM 3149 C CA . GLU A 1 395 ? 27.5 -23.953 18.906 1 45.62 395 GLU A CA 1
ATOM 3150 C C . GLU A 1 395 ? 27.906 -23.125 17.688 1 45.62 395 GLU A C 1
ATOM 3152 O O . GLU A 1 395 ? 27.438 -23.375 16.578 1 45.62 395 GLU A O 1
ATOM 3157 N N . LYS A 1 396 ? 28.453 -22.094 17.938 1 50.12 396 LYS A N 1
ATOM 3158 C CA . LYS A 1 396 ? 29.375 -21.453 17 1 50.12 396 LYS A CA 1
ATOM 3159 C C . LYS A 1 396 ? 30.328 -22.469 16.375 1 50.12 396 LYS A C 1
ATOM 3161 O O . LYS A 1 396 ? 31.266 -22.094 15.664 1 50.12 396 LYS A O 1
ATOM 3166 N N . SER A 1 397 ? 29.906 -23.547 16.656 1 54.31 397 SER A N 1
ATOM 3167 C CA . SER A 1 397 ? 30.703 -24.734 16.328 1 54.31 397 SER A CA 1
ATOM 3168 C C . SER A 1 397 ? 30.5 -25.141 14.883 1 54.31 397 SER A C 1
ATOM 3170 O O . SER A 1 397 ? 31.047 -26.172 14.445 1 54.31 397 SER A O 1
ATOM 3172 N N . ARG A 1 398 ? 29.562 -24.5 14.203 1 66.5 398 ARG A N 1
ATOM 3173 C CA . ARG A 1 398 ? 29.594 -24.844 12.789 1 66.5 398 ARG A CA 1
ATOM 3174 C C . ARG A 1 398 ? 30.906 -24.391 12.141 1 66.5 398 ARG A C 1
ATOM 3176 O O . ARG A 1 398 ? 30.984 -23.281 11.602 1 66.5 398 ARG A O 1
ATOM 3183 N N . GLN A 1 399 ? 31.859 -25 12.5 1 72.25 399 GLN A N 1
ATOM 3184 C CA . GLN A 1 399 ? 33.188 -24.641 12.047 1 72.25 399 GLN A CA 1
ATOM 3185 C C . GLN A 1 399 ? 33.625 -25.516 10.875 1 72.25 399 GLN A C 1
ATOM 3187 O O . GLN A 1 399 ? 34.562 -25.156 10.148 1 72.25 399 GLN A O 1
ATOM 3192 N N . LEU A 1 400 ? 32.625 -26.422 10.68 1 85.31 400 LEU A N 1
ATOM 3193 C CA . LEU A 1 400 ? 33.125 -27.344 9.648 1 85.31 400 LEU A CA 1
ATOM 3194 C C . LEU A 1 400 ? 32.75 -26.828 8.258 1 85.31 400 LEU A C 1
ATOM 3196 O O . LEU A 1 400 ? 31.672 -26.266 8.062 1 85.31 400 LEU A O 1
ATOM 3200 N N . THR A 1 401 ? 33.656 -26.891 7.258 1 90.56 401 THR A N 1
ATOM 3201 C CA . THR A 1 401 ? 33.375 -26.547 5.867 1 90.56 401 THR A CA 1
ATOM 3202 C C . THR A 1 401 ? 32.938 -27.781 5.078 1 90.56 401 THR A C 1
ATOM 3204 O O . THR A 1 401 ? 33.656 -28.766 5.012 1 90.56 401 THR A O 1
ATOM 3207 N N . LEU A 1 402 ? 31.797 -27.688 4.551 1 91.75 402 LEU A N 1
ATOM 3208 C CA . LEU A 1 402 ? 31.266 -28.812 3.787 1 91.75 402 LEU A CA 1
ATOM 3209 C C . LEU A 1 402 ? 32.031 -29 2.482 1 91.75 402 LEU A C 1
ATOM 3211 O O . LEU A 1 402 ? 32.188 -28.047 1.703 1 91.75 402 LEU A O 1
ATOM 3215 N N . LYS A 1 403 ? 32.594 -30.094 2.326 1 91.94 403 LYS A N 1
ATOM 3216 C CA . LYS A 1 403 ? 33.25 -30.484 1.076 1 91.94 403 LYS A CA 1
ATOM 3217 C C . LYS A 1 403 ? 32.531 -31.688 0.441 1 91.94 403 LYS A C 1
ATOM 3219 O O . LYS A 1 403 ? 32.562 -32.781 1.002 1 91.94 403 LYS A O 1
ATOM 3224 N N . VAL A 1 404 ? 32.031 -31.453 -0.673 1 93.44 404 VAL A N 1
ATOM 3225 C CA . VAL A 1 404 ? 31.25 -32.531 -1.302 1 93.44 404 VAL A CA 1
ATOM 3226 C C . VAL A 1 404 ? 32.125 -33.25 -2.35 1 93.44 404 VAL A C 1
ATOM 3228 O O . VAL A 1 404 ? 32.656 -32.594 -3.25 1 93.44 404 VAL A O 1
ATOM 3231 N N . SER A 1 405 ? 32.281 -34.469 -2.211 1 90.81 405 SER A N 1
ATOM 3232 C CA . SER A 1 405 ? 33 -35.281 -3.18 1 90.81 405 SER A CA 1
ATOM 3233 C C . SER A 1 405 ? 32.031 -36.094 -4.066 1 90.81 405 SER A C 1
ATOM 3235 O O . SER A 1 405 ? 31.844 -35.75 -5.238 1 90.81 405 SER A O 1
ATOM 3237 N N . LYS A 1 406 ? 31.281 -37.031 -3.516 1 90.69 406 LYS A N 1
ATOM 3238 C CA . LYS A 1 406 ? 30.328 -37.844 -4.262 1 90.69 406 LYS A CA 1
ATOM 3239 C C . LYS A 1 406 ? 28.922 -37.25 -4.16 1 90.69 406 LYS A C 1
ATOM 3241 O O . LYS A 1 406 ? 28.156 -37.281 -5.125 1 90.69 406 LYS A O 1
ATOM 3246 N N . GLY A 1 407 ? 28.641 -36.656 -3.068 1 94.44 407 GLY A N 1
ATOM 3247 C CA . GLY A 1 407 ? 27.328 -36.094 -2.854 1 94.44 407 GLY A CA 1
ATOM 3248 C C . GLY A 1 407 ? 26.312 -37.062 -2.324 1 94.44 407 GLY A C 1
ATOM 3249 O O . GLY A 1 407 ? 25.125 -37.031 -2.682 1 94.44 407 GLY A O 1
ATOM 3250 N N . ASP A 1 408 ? 26.766 -38.094 -1.552 1 94.81 408 ASP A N 1
ATOM 3251 C CA . ASP A 1 408 ? 25.875 -39.031 -0.874 1 94.81 408 ASP A CA 1
ATOM 3252 C C . ASP A 1 408 ? 25.109 -38.312 0.243 1 94.81 408 ASP A C 1
ATOM 3254 O O . ASP A 1 408 ? 25.672 -37.562 1.021 1 94.81 408 ASP A O 1
ATOM 3258 N N . ILE A 1 409 ? 23.812 -38.562 0.278 1 95.62 409 ILE A N 1
ATOM 3259 C CA . ILE A 1 409 ? 22.984 -37.938 1.3 1 95.62 409 ILE A CA 1
ATOM 3260 C C . ILE A 1 409 ? 22.328 -39 2.164 1 95.62 409 ILE A C 1
ATOM 3262 O O . ILE A 1 409 ? 21.703 -39.938 1.646 1 95.62 409 ILE A O 1
ATOM 3266 N N . ASN A 1 410 ? 22.562 -38.969 3.424 1 94.62 410 ASN A N 1
ATOM 3267 C CA . ASN A 1 410 ? 21.969 -39.906 4.387 1 94.62 410 ASN A CA 1
ATOM 3268 C C . ASN A 1 410 ? 21.203 -39.156 5.477 1 94.62 410 ASN A C 1
ATOM 3270 O O . ASN A 1 410 ? 21.766 -38.312 6.176 1 94.62 410 ASN A O 1
ATOM 3274 N N . ILE A 1 411 ? 19.953 -39.438 5.59 1 93.81 411 ILE A N 1
ATOM 3275 C CA . ILE A 1 411 ? 19.078 -38.812 6.594 1 93.81 411 ILE A CA 1
ATOM 3276 C C . ILE A 1 411 ? 18.672 -39.875 7.621 1 93.81 411 ILE A C 1
ATOM 3278 O O . ILE A 1 411 ? 18.141 -40.938 7.262 1 93.81 411 ILE A O 1
ATOM 3282 N N . LYS A 1 412 ? 18.969 -39.562 8.867 1 90.81 412 LYS A N 1
ATOM 3283 C CA . LYS A 1 412 ? 18.641 -40.469 9.961 1 90.81 412 LYS A CA 1
ATOM 3284 C C . LYS A 1 412 ? 17.766 -39.781 11.008 1 90.81 412 LYS A C 1
ATOM 3286 O O . LYS A 1 412 ? 18.141 -38.75 11.547 1 90.81 412 LYS A O 1
ATOM 3291 N N . ASN A 1 413 ? 16.594 -40.375 11.305 1 89.56 413 ASN A N 1
ATOM 3292 C CA . ASN A 1 413 ? 15.68 -39.938 12.352 1 89.56 413 ASN A CA 1
ATOM 3293 C C . ASN A 1 413 ? 15.344 -38.469 12.219 1 89.56 413 ASN A C 1
ATOM 3295 O O . ASN A 1 413 ? 15.5 -37.688 13.172 1 89.56 413 ASN A O 1
ATOM 3299 N N . LEU A 1 414 ? 14.969 -38.156 11.094 1 89.38 414 LEU A N 1
ATOM 3300 C CA . LEU A 1 414 ? 14.656 -36.75 10.812 1 89.38 414 LEU A CA 1
ATOM 3301 C C . LEU A 1 414 ? 13.266 -36.375 11.328 1 89.38 414 LEU A C 1
ATOM 3303 O O . LEU A 1 414 ? 12.297 -37.094 11.07 1 89.38 414 LEU A O 1
ATOM 3307 N N . THR A 1 415 ? 13.195 -35.406 12.117 1 88.25 415 THR A N 1
ATOM 3308 C CA . THR A 1 415 ? 11.945 -34.781 12.531 1 88.25 415 THR A CA 1
ATOM 3309 C C . THR A 1 415 ? 11.898 -33.344 12.094 1 88.25 415 THR A C 1
ATOM 3311 O O . THR A 1 415 ? 12.797 -32.562 12.398 1 88.25 415 THR A O 1
ATOM 3314 N N . LEU A 1 416 ? 10.938 -33.031 11.281 1 85.69 416 LEU A N 1
ATOM 3315 C CA . LEU A 1 416 ? 10.82 -31.672 10.711 1 85.69 416 LEU A CA 1
ATOM 3316 C C . LEU A 1 416 ? 9.406 -31.141 10.883 1 85.69 416 LEU A C 1
ATOM 3318 O O . LEU A 1 416 ? 8.43 -31.844 10.617 1 85.69 416 LEU A O 1
ATOM 3322 N N . LYS A 1 417 ? 9.305 -30 11.469 1 74.81 417 LYS A N 1
ATOM 3323 C CA . LYS A 1 417 ? 8.031 -29.312 11.625 1 74.81 417 LYS A CA 1
ATOM 3324 C C . LYS A 1 417 ? 7.957 -28.078 10.734 1 74.81 417 LYS A C 1
ATOM 3326 O O . LYS A 1 417 ? 8.953 -27.359 10.562 1 74.81 417 LYS A O 1
ATOM 3331 N N . TYR A 1 418 ? 6.875 -27.938 9.953 1 67.94 418 TYR A N 1
ATOM 3332 C CA . TYR A 1 418 ? 6.629 -26.766 9.133 1 67.94 418 TYR A CA 1
ATOM 3333 C C . TYR A 1 418 ? 5.32 -26.078 9.531 1 67.94 418 TYR A C 1
ATOM 3335 O O . TYR A 1 418 ? 4.258 -26.703 9.492 1 67.94 418 TYR A O 1
ATOM 3343 N N . GLU A 1 419 ? 5.371 -24.812 9.867 1 61.88 419 GLU A N 1
ATOM 3344 C CA . GLU A 1 419 ? 4.223 -24.016 10.305 1 61.88 419 GLU A CA 1
ATOM 3345 C C . GLU A 1 419 ? 3.469 -24.719 11.43 1 61.88 419 GLU A C 1
ATOM 3347 O O . GLU A 1 419 ? 2.246 -24.875 11.367 1 61.88 419 GLU A O 1
ATOM 3352 N N . GLY A 1 420 ? 4.176 -25.266 12.32 1 62.84 420 GLY A N 1
ATOM 3353 C CA . GLY A 1 420 ? 3.588 -25.859 13.508 1 62.84 420 GLY A CA 1
ATOM 3354 C C . GLY A 1 420 ? 3.133 -27.297 13.289 1 62.84 420 GLY A C 1
ATOM 3355 O O . GLY A 1 420 ? 2.742 -27.984 14.242 1 62.84 420 GLY A O 1
ATOM 3356 N N . LYS A 1 421 ? 3.252 -27.781 12.094 1 69.25 421 LYS A N 1
ATOM 3357 C CA . LYS A 1 421 ? 2.826 -29.141 11.789 1 69.25 421 LYS A CA 1
ATOM 3358 C C . LYS A 1 421 ? 4.027 -30.047 11.523 1 69.25 421 LYS A C 1
ATOM 3360 O O . LYS A 1 421 ? 4.996 -29.641 10.891 1 69.25 421 LYS A O 1
ATOM 3365 N N . THR A 1 422 ? 3.957 -31.188 12.133 1 80.44 422 THR A N 1
ATOM 3366 C CA . THR A 1 422 ? 5.027 -32.156 11.906 1 80.44 422 THR A CA 1
ATOM 3367 C C . THR A 1 422 ? 4.906 -32.781 10.516 1 80.44 422 THR A C 1
ATOM 3369 O O . THR A 1 422 ? 3.902 -33.406 10.203 1 80.44 422 THR A O 1
ATOM 3372 N N . VAL A 1 423 ? 5.82 -32.531 9.68 1 81.69 423 VAL A N 1
ATOM 3373 C CA . VAL A 1 423 ? 5.812 -33.031 8.312 1 81.69 423 VAL A CA 1
ATOM 3374 C C . VAL A 1 423 ? 6.52 -34.406 8.266 1 81.69 423 VAL A C 1
ATOM 3376 O O . VAL A 1 423 ? 6.062 -35.312 7.586 1 81.69 423 VAL A O 1
ATOM 3379 N N . PHE A 1 424 ? 7.645 -34.5 8.961 1 86.56 424 PHE A N 1
ATOM 3380 C CA . PHE A 1 424 ? 8.406 -35.75 9.047 1 86.56 424 PHE A CA 1
ATOM 3381 C C . PHE A 1 424 ? 8.633 -36.125 10.5 1 86.56 424 PHE A C 1
ATOM 3383 O O . PHE A 1 424 ? 8.883 -35.281 11.352 1 86.56 424 PHE A O 1
ATOM 3390 N N . SER A 1 425 ? 8.406 -37.375 10.758 1 87.44 425 SER A N 1
ATOM 3391 C CA . SER A 1 425 ? 8.695 -37.938 12.07 1 87.44 425 SER A CA 1
ATOM 3392 C C . SER A 1 425 ? 9.523 -39.219 11.945 1 87.44 425 SER A C 1
ATOM 3394 O O . SER A 1 425 ? 9.062 -40.219 11.391 1 87.44 425 SER A O 1
ATOM 3396 N N . ASP A 1 426 ? 10.758 -39.188 12.484 1 86.25 426 ASP A N 1
ATOM 3397 C CA . ASP A 1 426 ? 11.688 -40.312 12.445 1 86.25 426 ASP A CA 1
ATOM 3398 C C . ASP A 1 426 ? 11.867 -40.812 11.023 1 86.25 426 ASP A C 1
ATOM 3400 O O . ASP A 1 426 ? 11.688 -42.031 10.766 1 86.25 426 ASP A O 1
ATOM 3404 N N . PHE A 1 427 ? 12.078 -39.906 10.172 1 89.12 427 PHE A N 1
ATOM 3405 C CA . PHE A 1 427 ? 12.188 -40.188 8.75 1 89.12 427 PHE A CA 1
ATOM 3406 C C . PHE A 1 427 ? 13.625 -40.562 8.383 1 89.12 427 PHE A C 1
ATOM 3408 O O . PHE A 1 427 ? 14.57 -39.906 8.805 1 89.12 427 PHE A O 1
ATOM 3415 N N . ASN A 1 428 ? 13.812 -41.75 7.723 1 90.81 428 ASN A N 1
ATOM 3416 C CA . ASN A 1 428 ? 15.117 -42.219 7.277 1 90.81 428 ASN A CA 1
ATOM 3417 C C . ASN A 1 428 ? 15.18 -42.375 5.758 1 90.81 428 ASN A C 1
ATOM 3419 O O . ASN A 1 428 ? 14.273 -42.938 5.145 1 90.81 428 ASN A O 1
ATOM 3423 N N . LEU A 1 429 ? 16.234 -41.781 5.199 1 91.81 429 LEU A N 1
ATOM 3424 C CA . LEU A 1 429 ? 16.359 -41.781 3.744 1 91.81 429 LEU A CA 1
ATOM 3425 C C . LEU A 1 429 ? 17.828 -41.781 3.328 1 91.81 429 LEU A C 1
ATOM 3427 O O . LEU A 1 429 ? 18.656 -41.156 3.969 1 91.81 429 LEU A O 1
ATOM 3431 N N . ALA A 1 430 ? 18.141 -42.594 2.309 1 92.38 430 ALA A N 1
ATOM 3432 C CA . ALA A 1 430 ? 19.484 -42.594 1.742 1 92.38 430 ALA A CA 1
ATOM 3433 C C . ALA A 1 430 ? 19.453 -42.344 0.238 1 92.38 430 ALA A C 1
ATOM 3435 O O . ALA A 1 430 ? 18.688 -42.969 -0.49 1 92.38 430 ALA A O 1
ATOM 3436 N N . ILE A 1 431 ? 20.188 -41.406 -0.193 1 93.75 431 ILE A N 1
ATOM 3437 C CA . ILE A 1 431 ? 20.297 -41.062 -1.608 1 93.75 431 ILE A CA 1
ATOM 3438 C C . ILE A 1 431 ? 21.75 -41.25 -2.066 1 93.75 431 ILE A C 1
ATOM 3440 O O . ILE A 1 431 ? 22.672 -40.719 -1.457 1 93.75 431 ILE A O 1
ATOM 3444 N N . LYS A 1 432 ? 21.891 -41.969 -3.158 1 91.5 432 LYS A N 1
ATOM 3445 C CA . LYS A 1 432 ? 23.234 -42.219 -3.68 1 91.5 432 LYS A CA 1
ATOM 3446 C C . LYS A 1 432 ? 23.781 -41 -4.414 1 91.5 432 LYS A C 1
ATOM 3448 O O . LYS A 1 432 ? 23.047 -40.344 -5.152 1 91.5 432 LYS A O 1
ATOM 3453 N N . GLY A 1 433 ? 25.031 -40.719 -4.23 1 93.31 433 GLY A N 1
ATOM 3454 C CA . GLY A 1 433 ? 25.688 -39.594 -4.855 1 93.31 433 GLY A CA 1
ATOM 3455 C C . GLY A 1 433 ? 25.922 -39.781 -6.344 1 93.31 433 GLY A C 1
ATOM 3456 O O . GLY A 1 433 ? 25.906 -40.906 -6.84 1 93.31 433 GLY A O 1
ATOM 3457 N N . ASN A 1 434 ? 26.047 -38.656 -7.031 1 92.62 434 ASN A N 1
ATOM 3458 C CA . ASN A 1 434 ? 26.375 -38.625 -8.453 1 92.62 434 ASN A CA 1
ATOM 3459 C C . ASN A 1 434 ? 25.312 -39.312 -9.289 1 92.62 434 ASN A C 1
ATOM 3461 O O . ASN A 1 434 ? 25.625 -40.062 -10.219 1 92.62 434 ASN A O 1
ATOM 3465 N N . THR A 1 435 ? 24.094 -39.219 -8.766 1 91.12 435 THR A N 1
ATOM 3466 C CA . THR A 1 435 ? 22.953 -39.781 -9.484 1 91.12 435 THR A CA 1
ATOM 3467 C C . THR A 1 435 ? 21.797 -38.781 -9.547 1 91.12 435 THR A C 1
ATOM 3469 O O . THR A 1 435 ? 21.797 -37.781 -8.844 1 91.12 435 THR A O 1
ATOM 3472 N N . VAL A 1 436 ? 20.906 -39.094 -10.453 1 92.62 436 VAL A N 1
ATOM 3473 C CA . VAL A 1 436 ? 19.672 -38.344 -10.555 1 92.62 436 VAL A CA 1
ATOM 3474 C C . VAL A 1 436 ? 18.531 -39.094 -9.859 1 92.62 436 VAL A C 1
ATOM 3476 O O . VAL A 1 436 ? 18.141 -40.188 -10.312 1 92.62 436 VAL A O 1
ATOM 3479 N N . THR A 1 437 ? 18.094 -38.594 -8.758 1 92.69 437 THR A N 1
ATOM 3480 C CA . THR A 1 437 ? 17.047 -39.25 -7.961 1 92.69 437 THR A CA 1
ATOM 3481 C C . THR A 1 437 ? 15.742 -38.469 -8.055 1 92.69 437 THR A C 1
ATOM 3483 O O . THR A 1 437 ? 15.734 -37.219 -7.98 1 92.69 437 THR A O 1
ATOM 3486 N N . GLY A 1 438 ? 14.695 -39.156 -8.273 1 91.44 438 GLY A N 1
ATOM 3487 C CA . GLY A 1 438 ? 13.367 -38.562 -8.305 1 91.44 438 GLY A CA 1
ATOM 3488 C C . GLY A 1 438 ? 12.602 -38.75 -7.008 1 91.44 438 GLY A C 1
ATOM 3489 O O . GLY A 1 438 ? 12.602 -39.844 -6.426 1 91.44 438 GLY A O 1
ATOM 3490 N N . LEU A 1 439 ? 12.094 -37.656 -6.484 1 90.69 439 LEU A N 1
ATOM 3491 C CA . LEU A 1 439 ? 11.195 -37.688 -5.336 1 90.69 439 LEU A CA 1
ATOM 3492 C C . LEU A 1 439 ? 9.734 -37.594 -5.785 1 90.69 439 LEU A C 1
ATOM 3494 O O . LEU A 1 439 ? 9.312 -36.594 -6.367 1 90.69 439 LEU A O 1
ATOM 3498 N N . VAL A 1 440 ? 9.039 -38.656 -5.512 1 82.38 440 VAL A N 1
ATOM 3499 C CA . VAL A 1 440 ? 7.645 -38.719 -5.926 1 82.38 440 VAL A CA 1
ATOM 3500 C C . VAL A 1 440 ? 6.75 -38.906 -4.707 1 82.38 440 VAL A C 1
ATOM 3502 O O . VAL A 1 440 ? 7.219 -39.312 -3.637 1 82.38 440 VAL A O 1
ATOM 3505 N N . GLY A 1 441 ? 5.508 -38.531 -4.82 1 75.62 441 GLY A N 1
ATOM 3506 C CA . GLY A 1 441 ? 4.516 -38.594 -3.76 1 75.62 441 GLY A CA 1
ATOM 3507 C C . GLY A 1 441 ? 3.348 -37.656 -3.953 1 75.62 441 GLY A C 1
ATOM 3508 O O . GLY A 1 441 ? 3.414 -36.75 -4.77 1 75.62 441 GLY A O 1
ATOM 3509 N N . PRO A 1 442 ? 2.375 -37.938 -3.24 1 70.25 442 PRO A N 1
ATOM 3510 C CA . PRO A 1 442 ? 1.203 -37.062 -3.355 1 70.25 442 PRO A CA 1
ATOM 3511 C C . PRO A 1 442 ? 1.483 -35.656 -2.891 1 70.25 442 PRO A C 1
ATOM 3513 O O . PRO A 1 442 ? 2.498 -35.406 -2.236 1 70.25 442 PRO A O 1
ATOM 3516 N N . ILE A 1 443 ? 0.621 -34.781 -3.342 1 67.94 443 ILE A N 1
ATOM 3517 C CA . ILE A 1 443 ? 0.709 -33.406 -2.914 1 67.94 443 ILE A CA 1
ATOM 3518 C C . ILE A 1 443 ? 0.62 -33.312 -1.393 1 67.94 443 ILE A C 1
ATOM 3520 O O . ILE A 1 443 ? -0.206 -34 -0.776 1 67.94 443 ILE A O 1
ATOM 3524 N N . GLY A 1 444 ? 1.494 -32.594 -0.771 1 69.88 444 GLY A N 1
ATOM 3525 C CA . GLY A 1 444 ? 1.496 -32.438 0.673 1 69.88 444 GLY A CA 1
ATOM 3526 C C . GLY A 1 444 ? 2.314 -33.469 1.396 1 69.88 444 GLY A C 1
ATOM 3527 O O . GLY A 1 444 ? 2.338 -33.531 2.629 1 69.88 444 GLY A O 1
ATOM 3528 N N . SER A 1 445 ? 2.977 -34.312 0.612 1 75.94 445 SER A N 1
ATOM 3529 C CA . SER A 1 445 ? 3.736 -35.375 1.235 1 75.94 445 SER A CA 1
ATOM 3530 C C . SER A 1 445 ? 5 -34.844 1.904 1 75.94 445 SER A C 1
ATOM 3532 O O . SER A 1 445 ? 5.609 -35.531 2.725 1 75.94 445 SER A O 1
ATOM 3534 N N . GLY A 1 446 ? 5.434 -33.625 1.59 1 81.81 446 GLY A N 1
ATOM 3535 C CA . GLY A 1 446 ? 6.59 -33.031 2.236 1 81.81 446 GLY A CA 1
ATOM 3536 C C . GLY A 1 446 ? 7.789 -32.906 1.315 1 81.81 446 GLY A C 1
ATOM 3537 O O . GLY A 1 446 ? 8.891 -32.562 1.762 1 81.81 446 GLY A O 1
ATOM 3538 N N . LYS A 1 447 ? 7.695 -33.188 0.055 1 87.44 447 LYS A N 1
ATOM 3539 C CA . LYS A 1 447 ? 8.789 -33.156 -0.91 1 87.44 447 LYS A CA 1
ATOM 3540 C C . LYS A 1 447 ? 9.5 -31.797 -0.876 1 87.44 447 LYS A C 1
ATOM 3542 O O . LYS A 1 447 ? 10.727 -31.734 -0.784 1 87.44 447 LYS A O 1
ATOM 3547 N N . THR A 1 448 ? 8.68 -30.703 -0.929 1 83.62 448 THR A N 1
ATOM 3548 C CA . THR A 1 448 ? 9.227 -29.344 -0.93 1 83.62 448 THR A CA 1
ATOM 3549 C C . THR A 1 448 ? 9.969 -29.062 0.373 1 83.62 448 THR A C 1
ATOM 3551 O O . THR A 1 448 ? 11.047 -28.469 0.36 1 83.62 448 THR A O 1
ATOM 3554 N N . THR A 1 449 ? 9.43 -29.484 1.474 1 83.81 449 THR A N 1
ATOM 3555 C CA . THR A 1 449 ? 10.031 -29.281 2.783 1 83.81 449 THR A CA 1
ATOM 3556 C C . THR A 1 449 ? 11.375 -30 2.887 1 83.81 449 THR A C 1
ATOM 3558 O O . THR A 1 449 ? 12.328 -29.469 3.467 1 83.81 449 THR A O 1
ATOM 3561 N N . LEU A 1 450 ? 11.383 -31.172 2.361 1 90.12 450 LEU A N 1
ATOM 3562 C CA . LEU A 1 450 ? 12.609 -31.969 2.379 1 90.12 450 LEU A CA 1
ATOM 3563 C C . LEU A 1 450 ? 13.703 -31.281 1.571 1 90.12 450 LEU A C 1
ATOM 3565 O O . LEU A 1 450 ? 14.852 -31.203 2.02 1 90.12 450 LEU A O 1
ATOM 3569 N N . LEU A 1 451 ? 13.383 -30.828 0.388 1 91.56 451 LEU A N 1
ATOM 3570 C CA . LEU A 1 451 ? 14.352 -30.156 -0.468 1 91.56 451 LEU A CA 1
ATOM 3571 C C . LEU A 1 451 ? 14.852 -28.875 0.187 1 91.56 451 LEU A C 1
ATOM 3573 O O . LEU A 1 451 ? 16.047 -28.562 0.138 1 91.56 451 LEU A O 1
ATOM 3577 N N . LYS A 1 452 ? 13.984 -28.125 0.769 1 85.62 452 LYS A N 1
ATOM 3578 C CA . LYS A 1 452 ? 14.359 -26.891 1.447 1 85.62 452 LYS A CA 1
ATOM 3579 C C . LYS A 1 452 ? 15.297 -27.172 2.621 1 85.62 452 LYS A C 1
ATOM 3581 O O . LYS A 1 452 ? 16.203 -26.391 2.893 1 85.62 452 LYS A O 1
ATOM 3586 N N . MET A 1 453 ? 15.047 -28.188 3.297 1 86.19 453 MET A N 1
ATOM 3587 C CA . MET A 1 453 ? 15.906 -28.594 4.402 1 86.19 453 MET A CA 1
ATOM 3588 C C . MET A 1 453 ? 17.312 -28.906 3.906 1 86.19 453 MET A C 1
ATOM 3590 O O . MET A 1 453 ? 18.297 -28.469 4.496 1 86.19 453 MET A O 1
ATOM 3594 N N . LEU A 1 454 ? 17.344 -29.641 2.85 1 90.62 454 LEU A N 1
ATOM 3595 C CA . LEU A 1 454 ? 18.625 -30.016 2.289 1 90.62 454 LEU A CA 1
ATOM 3596 C C . LEU A 1 454 ? 19.391 -28.797 1.794 1 90.62 454 LEU A C 1
ATOM 3598 O O . LEU A 1 454 ? 20.625 -28.797 1.792 1 90.62 454 LEU A O 1
ATOM 3602 N N . ALA A 1 455 ? 18.625 -27.812 1.359 1 88.19 455 ALA A N 1
ATOM 3603 C CA . ALA A 1 455 ? 19.234 -26.578 0.865 1 88.19 455 ALA A CA 1
ATOM 3604 C C . ALA A 1 455 ? 19.688 -25.688 2.02 1 88.19 455 ALA A C 1
ATOM 3606 O O . ALA A 1 455 ? 20.328 -24.656 1.802 1 88.19 455 ALA A O 1
ATOM 3607 N N . GLY A 1 456 ? 19.297 -26.062 3.219 1 79.25 456 GLY A N 1
ATOM 3608 C CA . GLY A 1 456 ? 19.672 -25.281 4.391 1 79.25 456 GLY A CA 1
ATOM 3609 C C . GLY A 1 456 ? 18.688 -24.172 4.711 1 79.25 456 GLY A C 1
ATOM 3610 O O . GLY A 1 456 ? 19.016 -23.25 5.461 1 79.25 456 GLY A O 1
ATOM 3611 N N . ILE A 1 457 ? 17.562 -24.188 4.176 1 75.44 457 ILE A N 1
ATOM 3612 C CA . ILE A 1 457 ? 16.594 -23.109 4.312 1 75.44 457 ILE A CA 1
ATOM 3613 C C . ILE A 1 457 ? 15.727 -23.344 5.551 1 75.44 457 ILE A C 1
ATOM 3615 O O . ILE A 1 457 ? 15.242 -22.391 6.164 1 75.44 457 ILE A O 1
ATOM 3619 N N . THR A 1 458 ? 15.562 -24.641 6.004 1 73.94 458 THR A N 1
ATOM 3620 C CA . THR A 1 458 ? 14.695 -24.969 7.129 1 73.94 458 THR A CA 1
ATOM 3621 C C . THR A 1 458 ? 15.469 -25.688 8.227 1 73.94 458 THR A C 1
ATOM 3623 O O . THR A 1 458 ? 16.422 -26.422 7.941 1 73.94 458 THR A O 1
ATOM 3626 N N . GLU A 1 459 ? 14.977 -25.5 9.414 1 73.06 459 GLU A N 1
ATOM 3627 C CA . GLU A 1 459 ? 15.586 -26.203 10.539 1 73.06 459 GLU A CA 1
ATOM 3628 C C . GLU A 1 459 ? 15 -27.609 10.68 1 73.06 459 GLU A C 1
ATOM 3630 O O . GLU A 1 459 ? 13.898 -27.875 10.203 1 73.06 459 GLU A O 1
ATOM 3635 N N . TYR A 1 460 ? 15.906 -28.391 11.219 1 79.62 460 TYR A N 1
ATOM 3636 C CA . TYR A 1 460 ? 15.5 -29.781 11.391 1 79.62 460 TYR A CA 1
ATOM 3637 C C . TYR A 1 460 ? 16.141 -30.391 12.633 1 79.62 460 TYR A C 1
ATOM 3639 O O . TYR A 1 460 ? 17.078 -29.828 13.195 1 79.62 460 TYR A O 1
ATOM 3647 N N . ASN A 1 461 ? 15.477 -31.359 13.102 1 82.75 461 ASN A N 1
ATOM 3648 C CA . ASN A 1 461 ? 16.047 -32.219 14.133 1 82.75 461 ASN A CA 1
ATOM 3649 C C . ASN A 1 461 ? 16.391 -33.594 13.586 1 82.75 461 ASN A C 1
ATOM 3651 O O . ASN A 1 461 ? 15.633 -34.156 12.781 1 82.75 461 ASN A O 1
ATOM 3655 N N . GLY A 1 462 ? 17.531 -34.062 13.992 1 88.31 462 GLY A N 1
ATOM 3656 C CA . GLY A 1 462 ? 18.031 -35.312 13.469 1 88.31 462 GLY A CA 1
ATOM 3657 C C . GLY A 1 462 ? 19.391 -35.188 12.82 1 88.31 462 GLY A C 1
ATOM 3658 O O . GLY A 1 462 ? 20.094 -34.219 13.016 1 88.31 462 GLY A O 1
ATOM 3659 N N . ASP A 1 463 ? 19.75 -36.344 12.148 1 90.12 463 ASP A N 1
ATOM 3660 C CA . ASP A 1 463 ? 21.078 -36.344 11.539 1 90.12 463 ASP A CA 1
ATOM 3661 C C . ASP A 1 463 ? 20.984 -36.375 10.016 1 90.12 463 ASP A C 1
ATOM 3663 O O . ASP A 1 463 ? 20.359 -37.281 9.445 1 90.12 463 ASP A O 1
ATOM 3667 N N . VAL A 1 464 ? 21.469 -35.375 9.461 1 93.06 464 VAL A N 1
ATOM 3668 C CA . VAL A 1 464 ? 21.562 -35.312 8.008 1 93.06 464 VAL A CA 1
ATOM 3669 C C . VAL A 1 464 ? 23.031 -35.25 7.586 1 93.06 464 VAL A C 1
ATOM 3671 O O . VAL A 1 464 ? 23.75 -34.312 7.973 1 93.06 464 VAL A O 1
ATOM 3674 N N . LEU A 1 465 ? 23.391 -36.25 6.82 1 94.56 465 LEU A N 1
ATOM 3675 C CA . LEU A 1 465 ? 24.797 -36.344 6.43 1 94.56 465 LEU A CA 1
ATOM 3676 C C . LEU A 1 465 ? 24.953 -36.219 4.918 1 94.56 465 LEU A C 1
ATOM 3678 O O . LEU A 1 465 ? 24.172 -36.781 4.156 1 94.56 465 LEU A O 1
ATOM 3682 N N . ILE A 1 466 ? 25.891 -35.438 4.516 1 95.25 466 ILE A N 1
ATOM 3683 C CA . ILE A 1 466 ? 26.344 -35.375 3.129 1 95.25 466 ILE A CA 1
ATOM 3684 C C . ILE A 1 466 ? 27.797 -35.875 3.041 1 95.25 466 ILE A C 1
ATOM 3686 O O . ILE A 1 466 ? 28.703 -35.281 3.621 1 95.25 466 ILE A O 1
ATOM 3690 N N . ASP A 1 467 ? 27.984 -36.938 2.33 1 95.25 467 ASP A N 1
ATOM 3691 C CA . ASP A 1 467 ? 29.281 -37.625 2.295 1 95.25 467 ASP A CA 1
ATOM 3692 C C . ASP A 1 467 ? 29.828 -37.844 3.705 1 95.25 467 ASP A C 1
ATOM 3694 O O . ASP A 1 467 ? 30.969 -37.5 3.998 1 95.25 467 ASP A O 1
ATOM 3698 N N . ASN A 1 468 ? 29 -38.188 4.57 1 91.94 468 ASN A N 1
ATOM 3699 C CA . ASN A 1 468 ? 29.297 -38.562 5.953 1 91.94 468 ASN A CA 1
ATOM 3700 C C . ASN A 1 468 ? 29.672 -37.344 6.793 1 91.94 468 ASN A C 1
ATOM 3702 O O . ASN A 1 468 ? 30.234 -37.5 7.879 1 91.94 468 ASN A O 1
ATOM 3706 N N . GLN A 1 469 ? 29.453 -36.219 6.273 1 92.81 469 GLN A N 1
ATOM 3707 C CA . GLN A 1 469 ? 29.625 -35 7.035 1 92.81 469 GLN A CA 1
ATOM 3708 C C . GLN A 1 469 ? 28.281 -34.5 7.57 1 92.81 469 GLN A C 1
ATOM 3710 O O . GLN A 1 469 ? 27.328 -34.312 6.809 1 92.81 469 GLN A O 1
ATOM 3715 N N . PRO A 1 470 ? 28.297 -34.25 8.82 1 90.75 470 PRO A N 1
ATOM 3716 C CA . PRO A 1 470 ? 27.031 -33.781 9.383 1 90.75 470 PRO A CA 1
ATOM 3717 C C . PRO A 1 470 ? 26.719 -32.344 8.977 1 90.75 470 PRO A C 1
ATOM 3719 O O . PRO A 1 470 ? 27.484 -31.406 9.273 1 90.75 470 PRO A O 1
ATOM 3722 N N . LEU A 1 471 ? 25.625 -32.125 8.391 1 89.62 471 LEU A N 1
ATOM 3723 C CA . LEU A 1 471 ? 25.203 -30.812 7.895 1 89.62 471 LEU A CA 1
ATOM 3724 C C . LEU A 1 471 ? 25.047 -29.828 9.047 1 89.62 471 LEU A C 1
ATOM 3726 O O . LEU A 1 471 ? 25.281 -28.625 8.883 1 89.62 471 LEU A O 1
ATOM 3730 N N . ALA A 1 472 ? 24.641 -30.344 10.195 1 83.12 472 ALA A N 1
ATOM 3731 C CA . ALA A 1 472 ? 24.391 -29.5 11.367 1 83.12 472 ALA A CA 1
ATOM 3732 C C . ALA A 1 472 ? 25.688 -28.844 11.852 1 83.12 472 ALA A C 1
ATOM 3734 O O . ALA A 1 472 ? 25.641 -27.797 12.508 1 83.12 472 ALA A O 1
ATOM 3735 N N . LYS A 1 473 ? 26.797 -29.391 11.484 1 86 473 LYS A N 1
ATOM 3736 C CA . LYS A 1 473 ? 28.094 -28.875 11.938 1 86 473 LYS A CA 1
ATOM 3737 C C . LYS A 1 473 ? 28.75 -28.016 10.867 1 86 473 LYS A C 1
ATOM 3739 O O . LYS A 1 473 ? 29.781 -27.391 11.109 1 86 473 LYS A O 1
ATOM 3744 N N . CYS A 1 474 ? 28.203 -27.984 9.75 1 88.44 474 CYS A N 1
ATOM 3745 C CA . CYS A 1 474 ? 28.781 -27.203 8.656 1 88.44 474 CYS A CA 1
ATOM 3746 C C . CYS A 1 474 ? 28.266 -25.766 8.68 1 88.44 474 CYS A C 1
ATOM 3748 O O . CYS A 1 474 ? 27.172 -25.5 9.156 1 88.44 474 CYS A O 1
ATOM 3750 N N . THR A 1 475 ? 29.156 -24.922 8.188 1 83.88 475 THR A N 1
ATOM 3751 C CA . THR A 1 475 ? 28.75 -23.516 8.094 1 83.88 475 THR A CA 1
ATOM 3752 C C . THR A 1 475 ? 27.703 -23.328 7.004 1 83.88 475 THR A C 1
ATOM 3754 O O . THR A 1 475 ? 27.703 -24.047 6.008 1 83.88 475 THR A O 1
ATOM 3757 N N . TYR A 1 476 ? 26.844 -22.344 7.18 1 81.12 476 TYR A N 1
ATOM 3758 C CA . TYR A 1 476 ? 25.797 -22.047 6.215 1 81.12 476 TYR A CA 1
ATOM 3759 C C . TYR A 1 476 ? 26.391 -21.688 4.855 1 81.12 476 TYR A C 1
ATOM 3761 O O . TYR A 1 476 ? 25.875 -22.109 3.818 1 81.12 476 TYR A O 1
ATOM 3769 N N . GLU A 1 477 ? 27.453 -20.953 4.895 1 83.44 477 GLU A N 1
ATOM 3770 C CA . GLU A 1 477 ? 28.109 -20.516 3.66 1 83.44 477 GLU A CA 1
ATOM 3771 C C . GLU A 1 477 ? 28.594 -21.719 2.85 1 83.44 477 GLU A C 1
ATOM 3773 O O . GLU A 1 477 ? 28.453 -21.75 1.627 1 83.44 477 GLU A O 1
ATOM 3778 N N . SER A 1 478 ? 29.125 -22.672 3.574 1 89 478 SER A N 1
ATOM 3779 C CA . SER A 1 478 ? 29.656 -23.844 2.885 1 89 478 SER A CA 1
ATOM 3780 C C . SER A 1 478 ? 28.531 -24.703 2.295 1 89 478 SER A C 1
ATOM 3782 O O . SER A 1 478 ? 28.703 -25.328 1.249 1 89 478 SER A O 1
ATOM 3784 N N . ILE A 1 479 ? 27.438 -24.703 2.928 1 89.5 479 ILE A N 1
ATOM 3785 C CA . ILE A 1 479 ? 26.297 -25.469 2.426 1 89.5 479 ILE A CA 1
ATOM 3786 C C . ILE A 1 479 ? 25.781 -24.828 1.138 1 89.5 479 ILE A C 1
ATOM 3788 O O . ILE A 1 479 ? 25.578 -25.516 0.133 1 89.5 479 ILE A O 1
ATOM 3792 N N . VAL A 1 480 ? 25.656 -23.578 1.174 1 87.44 480 VAL A N 1
ATOM 3793 C CA . VAL A 1 480 ? 25.062 -22.859 0.054 1 87.44 480 VAL A CA 1
ATOM 3794 C C . VAL A 1 480 ? 26.047 -22.828 -1.121 1 87.44 480 VAL A C 1
ATOM 3796 O O . VAL A 1 480 ? 25.625 -22.719 -2.277 1 87.44 480 VAL A O 1
ATOM 3799 N N . GLU A 1 481 ? 27.266 -22.984 -0.838 1 89.62 481 GLU A N 1
ATOM 3800 C CA . GLU A 1 481 ? 28.266 -23.031 -1.896 1 89.62 481 GLU A CA 1
ATOM 3801 C C . GLU A 1 481 ? 28.234 -24.359 -2.639 1 89.62 481 GLU A C 1
ATOM 3803 O O . GLU A 1 481 ? 28.672 -24.453 -3.783 1 89.62 481 GLU A O 1
ATOM 3808 N N . ASN A 1 482 ? 27.609 -25.312 -2 1 92.94 482 ASN A N 1
ATOM 3809 C CA . ASN A 1 482 ? 27.656 -26.656 -2.59 1 92.94 482 ASN A CA 1
ATOM 3810 C C . ASN A 1 482 ? 26.266 -27.109 -3.043 1 92.94 482 ASN A C 1
ATOM 3812 O O . ASN A 1 482 ? 26.141 -28.031 -3.838 1 92.94 482 ASN A O 1
ATOM 3816 N N . VAL A 1 483 ? 25.281 -26.469 -2.545 1 93.31 483 VAL A N 1
ATOM 3817 C CA . VAL A 1 483 ? 23.906 -26.922 -2.814 1 93.31 483 VAL A CA 1
ATOM 3818 C C . VAL A 1 483 ? 23.125 -25.812 -3.518 1 93.31 483 VAL A C 1
ATOM 3820 O O . VAL A 1 483 ? 23.047 -24.703 -3.018 1 93.31 483 VAL A O 1
ATOM 3823 N N . ALA A 1 484 ? 22.609 -26.125 -4.676 1 92.19 484 ALA A N 1
ATOM 3824 C CA . ALA A 1 484 ? 21.719 -25.219 -5.395 1 92.19 484 ALA A CA 1
ATOM 3825 C C . ALA A 1 484 ? 20.266 -25.641 -5.25 1 92.19 484 ALA A C 1
ATOM 3827 O O . ALA A 1 484 ? 19.969 -26.844 -5.215 1 92.19 484 ALA A O 1
ATOM 3828 N N . TYR A 1 485 ? 19.375 -24.672 -5.152 1 91.56 485 TYR A N 1
ATOM 3829 C CA . TYR A 1 485 ? 17.969 -24.969 -4.977 1 91.56 485 TYR A CA 1
ATOM 3830 C C . TYR A 1 485 ? 17.109 -24.094 -5.895 1 91.56 485 TYR A C 1
ATOM 3832 O O . TYR A 1 485 ? 17.328 -22.891 -5.996 1 91.56 485 TYR A O 1
ATOM 3840 N N . ILE A 1 486 ? 16.219 -24.766 -6.578 1 89.31 486 ILE A N 1
ATOM 3841 C CA . ILE A 1 486 ? 15.211 -24.078 -7.379 1 89.31 486 ILE A CA 1
ATOM 3842 C C . ILE A 1 486 ? 13.812 -24.422 -6.863 1 89.31 486 ILE A C 1
ATOM 3844 O O . ILE A 1 486 ? 13.438 -25.594 -6.816 1 89.31 486 ILE A O 1
ATOM 3848 N N . SER A 1 487 ? 13.102 -23.375 -6.555 1 86.88 487 SER A N 1
ATOM 3849 C CA . SER A 1 487 ? 11.758 -23.562 -6.012 1 86.88 487 SER A CA 1
ATOM 3850 C C . SER A 1 487 ? 10.75 -23.844 -7.121 1 86.88 487 SER A C 1
ATOM 3852 O O . SER A 1 487 ? 11.055 -23.688 -8.305 1 86.88 487 SER A O 1
ATOM 3854 N N . GLN A 1 488 ? 9.602 -24.328 -6.699 1 77.88 488 GLN A N 1
ATOM 3855 C CA . GLN A 1 488 ? 8.508 -24.656 -7.613 1 77.88 488 GLN A CA 1
ATOM 3856 C C . GLN A 1 488 ? 8.07 -23.422 -8.406 1 77.88 488 GLN A C 1
ATOM 3858 O O . GLN A 1 488 ? 7.746 -23.516 -9.594 1 77.88 488 GLN A O 1
ATOM 3863 N N . HIS A 1 489 ? 8.086 -22.266 -7.711 1 78.81 489 HIS A N 1
ATOM 3864 C CA . HIS A 1 489 ? 7.738 -21 -8.336 1 78.81 489 HIS A CA 1
ATOM 3865 C C . HIS A 1 489 ? 8.859 -19.984 -8.18 1 78.81 489 HIS A C 1
ATOM 3867 O O . HIS A 1 489 ? 8.758 -19.062 -7.371 1 78.81 489 HIS A O 1
ATOM 3873 N N . PRO A 1 490 ? 9.781 -20.172 -9.031 1 84.94 490 PRO A N 1
ATOM 3874 C CA . PRO A 1 490 ? 10.93 -19.266 -8.867 1 84.94 490 PRO A CA 1
ATOM 3875 C C . PRO A 1 490 ? 10.586 -17.812 -9.172 1 84.94 490 PRO A C 1
ATOM 3877 O O . PRO A 1 490 ? 9.789 -17.547 -10.07 1 84.94 490 PRO A O 1
ATOM 3880 N N . LYS A 1 491 ? 11.164 -16.969 -8.422 1 86.06 491 LYS A N 1
ATOM 3881 C CA . LYS A 1 491 ? 11.031 -15.539 -8.648 1 86.06 491 LYS A CA 1
ATOM 3882 C C . LYS A 1 491 ? 12.305 -14.953 -9.258 1 86.06 491 LYS A C 1
ATOM 3884 O O . LYS A 1 491 ? 13.383 -15.531 -9.117 1 86.06 491 LYS A O 1
ATOM 3889 N N . LEU A 1 492 ? 12.141 -13.945 -10.055 1 90.31 492 LEU A N 1
ATOM 3890 C CA . LEU A 1 492 ? 13.266 -13.297 -10.719 1 90.31 492 LEU A CA 1
ATOM 3891 C C . LEU A 1 492 ? 13.375 -11.836 -10.297 1 90.31 492 LEU A C 1
ATOM 3893 O O . LEU A 1 492 ? 12.383 -11.219 -9.906 1 90.31 492 LEU A O 1
ATOM 3897 N N . PHE A 1 493 ? 14.586 -11.375 -10.344 1 91.38 493 PHE A N 1
ATOM 3898 C CA . PHE A 1 493 ? 14.828 -9.961 -10.078 1 91.38 493 PHE A CA 1
ATOM 3899 C C . PHE A 1 493 ? 14.406 -9.117 -11.281 1 91.38 493 PHE A C 1
ATOM 3901 O O . PHE A 1 493 ? 14.547 -9.547 -12.43 1 91.38 493 PHE A O 1
ATOM 3908 N N . ASN A 1 494 ? 13.828 -7.922 -10.984 1 90 494 ASN A N 1
ATOM 3909 C CA . ASN A 1 494 ? 13.477 -7 -12.055 1 90 494 ASN A CA 1
ATOM 3910 C C . ASN A 1 494 ? 14.711 -6.406 -12.719 1 90 494 ASN A C 1
ATOM 3912 O O . ASN A 1 494 ? 14.93 -5.191 -12.672 1 90 494 ASN A O 1
ATOM 3916 N N . LYS A 1 495 ? 15.484 -7.258 -13.32 1 92.06 495 LYS A N 1
ATOM 3917 C CA . LYS A 1 495 ? 16.734 -6.945 -14.008 1 92.06 495 LYS A CA 1
ATOM 3918 C C . LYS A 1 495 ? 16.875 -7.742 -15.305 1 92.06 495 LYS A C 1
ATOM 3920 O O . LYS A 1 495 ? 15.906 -8.359 -15.758 1 92.06 495 LYS A O 1
ATOM 3925 N N . SER A 1 496 ? 18.031 -7.699 -15.883 1 93.38 496 SER A N 1
ATOM 3926 C CA . SER A 1 496 ? 18.266 -8.383 -17.156 1 93.38 496 SER A CA 1
ATOM 3927 C C . SER A 1 496 ? 18.375 -9.891 -16.953 1 93.38 496 SER A C 1
ATOM 3929 O O . SER A 1 496 ? 18.594 -10.367 -15.844 1 93.38 496 SER A O 1
ATOM 3931 N N . ILE A 1 497 ? 18.172 -10.641 -18.047 1 94.31 497 ILE A N 1
ATOM 3932 C CA . ILE A 1 497 ? 18.359 -12.086 -18.031 1 94.31 497 ILE A CA 1
ATOM 3933 C C . ILE A 1 497 ? 19.797 -12.406 -17.609 1 94.31 497 ILE A C 1
ATOM 3935 O O . ILE A 1 497 ? 20.031 -13.344 -16.844 1 94.31 497 ILE A O 1
ATOM 3939 N N . TYR A 1 498 ? 20.719 -11.594 -18.047 1 94.38 498 TYR A N 1
ATOM 3940 C CA . TYR A 1 498 ? 22.109 -11.758 -17.672 1 94.38 498 TYR A CA 1
ATOM 3941 C C . TYR A 1 498 ? 22.266 -11.695 -16.156 1 94.38 498 TYR A C 1
ATOM 3943 O O . TYR A 1 498 ? 22.922 -12.555 -15.562 1 94.38 498 TYR A O 1
ATOM 3951 N N . TYR A 1 499 ? 21.688 -10.656 -15.586 1 92.88 499 TYR A N 1
ATOM 3952 C CA . TYR A 1 499 ? 21.781 -10.477 -14.141 1 92.88 499 TYR A CA 1
ATOM 3953 C C . TYR A 1 499 ? 21.172 -11.664 -13.398 1 92.88 499 TYR A C 1
ATOM 3955 O O . TYR A 1 499 ? 21.75 -12.164 -12.43 1 92.88 499 TYR A O 1
ATOM 3963 N N . ASN A 1 500 ? 20.078 -12.102 -13.867 1 94.06 500 ASN A N 1
ATOM 3964 C CA . ASN A 1 500 ? 19.359 -13.188 -13.195 1 94.06 500 ASN A CA 1
ATOM 3965 C C . ASN A 1 500 ? 20.109 -14.508 -13.305 1 94.06 500 ASN A C 1
ATOM 3967 O O . ASN A 1 500 ? 20.172 -15.273 -12.336 1 94.06 500 ASN A O 1
ATOM 3971 N N . ILE A 1 501 ? 20.672 -14.758 -14.445 1 94 501 ILE A N 1
ATOM 3972 C CA . ILE A 1 501 ? 21.391 -16.016 -14.672 1 94 501 ILE A CA 1
ATOM 3973 C C . ILE A 1 501 ? 22.719 -15.992 -13.93 1 94 501 ILE A C 1
ATOM 3975 O O . ILE A 1 501 ? 23.188 -17.031 -13.445 1 94 501 ILE A O 1
ATOM 3979 N N . ASN A 1 502 ? 23.266 -14.805 -13.805 1 92.69 502 ASN A N 1
ATOM 3980 C CA . ASN A 1 502 ? 24.578 -14.656 -13.188 1 92.69 502 ASN A CA 1
ATOM 3981 C C . ASN A 1 502 ? 24.469 -14.359 -11.695 1 92.69 502 ASN A C 1
ATOM 3983 O O . ASN A 1 502 ? 25.469 -14.078 -11.039 1 92.69 502 ASN A O 1
ATOM 3987 N N . TYR A 1 503 ? 23.281 -14.383 -11.195 1 91.44 503 TYR A N 1
ATOM 3988 C CA . TYR A 1 503 ? 23.062 -14.055 -9.797 1 91.44 503 TYR A CA 1
ATOM 3989 C C . TYR A 1 503 ? 23.766 -15.055 -8.883 1 91.44 503 TYR A C 1
ATOM 3991 O O . TYR A 1 503 ? 23.516 -16.266 -8.977 1 91.44 503 TYR A O 1
ATOM 3999 N N . GLY A 1 504 ? 24.609 -14.625 -8.047 1 87.06 504 GLY A N 1
ATOM 4000 C CA . GLY A 1 504 ? 25.359 -15.5 -7.164 1 87.06 504 GLY A CA 1
ATOM 4001 C C . GLY A 1 504 ? 26.703 -15.906 -7.73 1 87.06 504 GLY A C 1
ATOM 4002 O O . GLY A 1 504 ? 27.484 -16.594 -7.066 1 87.06 504 GLY A O 1
ATOM 4003 N N . SER A 1 505 ? 26.922 -15.578 -8.984 1 89.19 505 SER A N 1
ATOM 4004 C CA . SER A 1 505 ? 28.188 -15.828 -9.664 1 89.19 505 SER A CA 1
ATOM 4005 C C . SER A 1 505 ? 28.828 -14.539 -10.156 1 89.19 505 SER A C 1
ATOM 4007 O O . SER A 1 505 ? 28.25 -13.461 -10 1 89.19 505 SER A O 1
ATOM 4009 N N . CYS A 1 506 ? 30.062 -14.633 -10.539 1 87.94 506 CYS A N 1
ATOM 4010 C CA . CYS A 1 506 ? 30.766 -13.445 -11.016 1 87.94 506 CYS A CA 1
ATOM 4011 C C . CYS A 1 506 ? 31.422 -13.711 -12.359 1 87.94 506 CYS A C 1
ATOM 4013 O O . CYS A 1 506 ? 32.625 -13.438 -12.539 1 87.94 506 CYS A O 1
ATOM 4015 N N . TYR A 1 507 ? 30.562 -14.234 -13.211 1 92.12 507 TYR A N 1
ATOM 4016 C CA . TYR A 1 507 ? 31.094 -14.492 -14.547 1 92.12 507 TYR A CA 1
ATOM 4017 C C . TYR A 1 507 ? 30.891 -13.289 -15.461 1 92.12 507 TYR A C 1
ATOM 4019 O O . TYR A 1 507 ? 29.906 -12.547 -15.305 1 92.12 507 TYR A O 1
ATOM 4027 N N . SER A 1 508 ? 31.797 -13.094 -16.328 1 92.94 508 SER A N 1
ATOM 4028 C CA . SER A 1 508 ? 31.641 -12.055 -17.344 1 92.94 508 SER A CA 1
ATOM 4029 C C . SER A 1 508 ? 30.609 -12.461 -18.391 1 92.94 508 SER A C 1
ATOM 4031 O O . SER A 1 508 ? 30.25 -13.633 -18.484 1 92.94 508 SER A O 1
ATOM 4033 N N . LYS A 1 509 ? 30.172 -11.547 -19.109 1 93 509 LYS A N 1
ATOM 4034 C CA . LYS A 1 509 ? 29.188 -11.812 -20.141 1 93 509 LYS A CA 1
ATOM 4035 C C . LYS A 1 509 ? 29.703 -12.812 -21.156 1 93 509 LYS A C 1
ATOM 4037 O O . LYS A 1 509 ? 28.953 -13.672 -21.641 1 93 509 LYS A O 1
ATOM 4042 N N . GLU A 1 510 ? 30.984 -12.68 -21.469 1 92.88 510 GLU A N 1
ATOM 4043 C CA . GLU A 1 510 ? 31.609 -13.586 -22.438 1 92.88 510 GLU A CA 1
ATOM 4044 C C . GLU A 1 510 ? 31.656 -15.016 -21.891 1 92.88 510 GLU A C 1
ATOM 4046 O O . GLU A 1 510 ? 31.406 -15.969 -22.625 1 92.88 510 GLU A O 1
ATOM 4051 N N . GLU A 1 511 ? 31.922 -15.094 -20.656 1 93.81 511 GLU A N 1
ATOM 4052 C CA . GLU A 1 511 ? 31.969 -16.406 -20.031 1 93.81 511 GLU A CA 1
ATOM 4053 C C . GLU A 1 511 ? 30.578 -17.062 -20 1 93.81 511 GLU A C 1
ATOM 4055 O O . GLU A 1 511 ? 30.453 -18.266 -20.203 1 93.81 511 GLU A O 1
ATOM 4060 N N . ILE A 1 512 ? 29.594 -16.281 -19.688 1 93.94 512 ILE A N 1
ATOM 4061 C CA . ILE A 1 512 ? 28.219 -16.781 -19.625 1 93.94 512 ILE A CA 1
ATOM 4062 C C . ILE A 1 512 ? 27.781 -17.266 -21 1 93.94 512 ILE A C 1
ATOM 4064 O O . ILE A 1 512 ? 27.141 -18.312 -21.125 1 93.94 512 ILE A O 1
ATOM 4068 N N . LEU A 1 513 ? 28.188 -16.5 -22.031 1 93.44 513 LEU A N 1
ATOM 4069 C CA . LEU A 1 513 ? 27.828 -16.891 -23.391 1 93.44 513 LEU A CA 1
ATOM 4070 C C . LEU A 1 513 ? 28.484 -18.219 -23.766 1 93.44 513 LEU A C 1
ATOM 4072 O O . LEU A 1 513 ? 27.875 -19.062 -24.422 1 93.44 513 LEU A O 1
ATOM 4076 N N . LYS A 1 514 ? 29.703 -18.359 -23.375 1 92.94 514 LYS A N 1
ATOM 4077 C CA . LYS A 1 514 ? 30.406 -19.609 -23.625 1 92.94 514 LYS A CA 1
ATOM 4078 C C . LYS A 1 514 ? 29.734 -20.781 -22.922 1 92.94 514 LYS A C 1
ATOM 4080 O O . LYS A 1 514 ? 29.578 -21.859 -23.5 1 92.94 514 LYS A O 1
ATOM 4085 N N . LYS A 1 515 ? 29.344 -20.578 -21.703 1 91.25 515 LYS A N 1
ATOM 4086 C CA . LYS A 1 515 ? 28.672 -21.625 -20.922 1 91.25 515 LYS A CA 1
ATOM 4087 C C . LYS A 1 515 ? 27.328 -21.984 -21.516 1 91.25 515 LYS A C 1
ATOM 4089 O O . LYS A 1 515 ? 26.953 -23.156 -21.562 1 91.25 515 LYS A O 1
ATOM 4094 N N . LEU A 1 516 ? 26.672 -21.016 -21.922 1 92.62 516 LEU A N 1
ATOM 4095 C CA . LEU A 1 516 ? 25.359 -21.234 -22.531 1 92.62 516 LEU A CA 1
ATOM 4096 C C . LEU A 1 516 ? 25.5 -22.016 -23.844 1 92.62 516 LEU A C 1
ATOM 4098 O O . LEU A 1 516 ? 24.672 -22.875 -24.141 1 92.62 516 LEU A O 1
ATOM 4102 N N . ASP A 1 517 ? 26.5 -21.672 -24.562 1 91.25 517 ASP A N 1
ATOM 4103 C CA . ASP A 1 517 ? 26.781 -22.375 -25.812 1 91.25 517 ASP A CA 1
ATOM 4104 C C . ASP A 1 517 ? 27.109 -23.844 -25.547 1 91.25 517 ASP A C 1
ATOM 4106 O O . ASP A 1 517 ? 26.641 -24.734 -26.25 1 91.25 517 ASP A O 1
ATOM 4110 N N . GLN A 1 518 ? 27.859 -24.094 -24.562 1 88.12 518 GLN A N 1
ATOM 4111 C CA . GLN A 1 518 ? 28.234 -25.453 -24.188 1 88.12 518 GLN A CA 1
ATOM 4112 C C . GLN A 1 518 ? 27.016 -26.25 -23.75 1 88.12 518 GLN A C 1
ATOM 4114 O O . GLN A 1 518 ? 26.953 -27.469 -23.984 1 88.12 518 GLN A O 1
ATOM 4119 N N . LEU A 1 519 ? 26.078 -25.547 -23.172 1 87.38 519 LEU A N 1
ATOM 4120 C CA . LEU A 1 519 ? 24.891 -26.234 -22.656 1 87.38 519 LEU A CA 1
ATOM 4121 C C . LEU A 1 519 ? 23.812 -26.312 -23.734 1 87.38 519 LEU A C 1
ATOM 4123 O O . LEU A 1 519 ? 22.766 -26.938 -23.531 1 87.38 519 LEU A O 1
ATOM 4127 N N . GLY A 1 520 ? 24.062 -25.703 -24.859 1 84.88 520 GLY A N 1
ATOM 4128 C CA . GLY A 1 520 ? 23.094 -25.734 -25.938 1 84.88 520 GLY A CA 1
ATOM 4129 C C . GLY A 1 520 ? 21.875 -24.859 -25.688 1 84.88 520 GLY A C 1
ATOM 4130 O O . GLY A 1 520 ? 20.766 -25.172 -26.125 1 84.88 520 GLY A O 1
ATOM 4131 N N . LEU A 1 521 ? 22.078 -23.781 -24.906 1 88.75 521 LEU A N 1
ATOM 4132 C CA . LEU A 1 521 ? 20.938 -22.984 -24.484 1 88.75 521 LEU A CA 1
ATOM 4133 C C . LEU A 1 521 ? 20.859 -21.672 -25.266 1 88.75 521 LEU A C 1
ATOM 4135 O O . LEU A 1 521 ? 19.984 -20.844 -25.031 1 88.75 521 LEU A O 1
ATOM 4139 N N . MET A 1 522 ? 21.688 -21.5 -26.25 1 88.69 522 MET A N 1
ATOM 4140 C CA . MET A 1 522 ? 21.75 -20.266 -27.031 1 88.69 522 MET A CA 1
ATOM 4141 C C . MET A 1 522 ? 20.438 -20.016 -27.766 1 88.69 522 MET A C 1
ATOM 4143 O O . MET A 1 522 ? 19.984 -18.875 -27.859 1 88.69 522 MET A O 1
ATOM 4147 N N . PRO A 1 523 ? 19.828 -21.047 -28.281 1 83.69 523 PRO A N 1
ATOM 4148 C CA . PRO A 1 523 ? 18.562 -20.812 -28.953 1 83.69 523 PRO A CA 1
ATOM 4149 C C . PRO A 1 523 ? 17.5 -20.234 -28.031 1 83.69 523 PRO A C 1
ATOM 4151 O O . PRO A 1 523 ? 16.688 -19.391 -28.453 1 83.69 523 PRO A O 1
ATOM 4154 N N . PHE A 1 524 ? 17.516 -20.641 -26.828 1 82.69 524 PHE A N 1
ATOM 4155 C CA . PHE A 1 524 ? 16.562 -20.125 -25.859 1 82.69 524 PHE A CA 1
ATOM 4156 C C . PHE A 1 524 ? 16.781 -18.641 -25.625 1 82.69 524 PHE A C 1
ATOM 4158 O O . PHE A 1 524 ? 15.836 -17.859 -25.594 1 82.69 524 PHE A O 1
ATOM 4165 N N . ILE A 1 525 ? 18 -18.297 -25.469 1 89.06 525 ILE A N 1
ATOM 4166 C CA . ILE A 1 525 ? 18.359 -16.906 -25.188 1 89.06 525 ILE A CA 1
ATOM 4167 C C . ILE A 1 525 ? 18.062 -16.047 -26.422 1 89.06 525 ILE A C 1
ATOM 4169 O O . ILE A 1 525 ? 17.625 -14.914 -26.297 1 89.06 525 ILE A O 1
ATOM 4173 N N . ASN A 1 526 ? 18.297 -16.641 -27.547 1 86.62 526 ASN A N 1
ATOM 4174 C CA . ASN A 1 526 ? 18.109 -15.914 -28.797 1 86.62 526 ASN A CA 1
ATOM 4175 C C . ASN A 1 526 ? 16.625 -15.68 -29.094 1 86.62 526 ASN A C 1
ATOM 4177 O O . ASN A 1 526 ? 16.281 -14.836 -29.922 1 86.62 526 ASN A O 1
ATOM 4181 N N . SER A 1 527 ? 15.789 -16.375 -28.422 1 80.75 527 SER A N 1
ATOM 4182 C CA . SER A 1 527 ? 14.352 -16.203 -28.625 1 80.75 527 SER A CA 1
ATOM 4183 C C . SER A 1 527 ? 13.844 -14.914 -28.016 1 80.75 527 SER A C 1
ATOM 4185 O O . SER A 1 527 ? 12.766 -14.43 -28.375 1 80.75 527 SER A O 1
ATOM 4187 N N . PHE A 1 528 ? 14.656 -14.344 -27.141 1 86.31 528 PHE A N 1
ATOM 4188 C CA . PHE A 1 528 ? 14.281 -13.07 -26.547 1 86.31 528 PHE A CA 1
ATOM 4189 C C . PHE A 1 528 ? 14.734 -11.906 -27.422 1 86.31 528 PHE A C 1
ATOM 4191 O O . PHE A 1 528 ? 15.844 -11.93 -27.953 1 86.31 528 PHE A O 1
ATOM 4198 N N . PRO A 1 529 ? 13.922 -10.844 -27.531 1 82.88 529 PRO A N 1
ATOM 4199 C CA . PRO A 1 529 ? 14.25 -9.727 -28.406 1 82.88 529 PRO A CA 1
ATOM 4200 C C . PRO A 1 529 ? 15.578 -9.062 -28.047 1 82.88 529 PRO A C 1
ATOM 4202 O O . PRO A 1 529 ? 16.359 -8.711 -28.938 1 82.88 529 PRO A O 1
ATOM 4205 N N . GLN A 1 530 ? 15.922 -8.867 -26.828 1 91.75 530 GLN A N 1
ATOM 4206 C CA . GLN A 1 530 ? 17.172 -8.234 -26.391 1 91.75 530 GLN A CA 1
ATOM 4207 C C . GLN A 1 530 ? 18.125 -9.258 -25.781 1 91.75 530 GLN A C 1
ATOM 4209 O O . GLN A 1 530 ? 19.031 -8.898 -25.047 1 91.75 530 GLN A O 1
ATOM 4214 N N . LYS A 1 531 ? 17.844 -10.477 -26.047 1 92.5 531 LYS A N 1
ATOM 4215 C CA . LYS A 1 531 ? 18.688 -11.586 -25.625 1 92.5 531 LYS A CA 1
ATOM 4216 C C . LYS A 1 531 ? 19.031 -11.477 -24.141 1 92.5 531 LYS A C 1
ATOM 4218 O O . LYS A 1 531 ? 18.141 -11.336 -23.297 1 92.5 531 LYS A O 1
ATOM 4223 N N . LEU A 1 532 ? 20.312 -11.375 -23.812 1 92.94 532 LEU A N 1
ATOM 4224 C CA . LEU A 1 532 ? 20.75 -11.367 -22.406 1 92.94 532 LEU A CA 1
ATOM 4225 C C . LEU A 1 532 ? 20.375 -10.047 -21.734 1 92.94 532 LEU A C 1
ATOM 4227 O O . LEU A 1 532 ? 20.281 -9.977 -20.516 1 92.94 532 LEU A O 1
ATOM 4231 N N . ASP A 1 533 ? 20.094 -9.117 -22.516 1 92.69 533 ASP A N 1
ATOM 4232 C CA . ASP A 1 533 ? 19.828 -7.801 -21.953 1 92.69 533 ASP A CA 1
ATOM 4233 C C . ASP A 1 533 ? 18.328 -7.578 -21.766 1 92.69 533 ASP A C 1
ATOM 4235 O O . ASP A 1 533 ? 17.906 -6.531 -21.25 1 92.69 533 ASP A O 1
ATOM 4239 N N . THR A 1 534 ? 17.609 -8.547 -22.031 1 91.31 534 THR A N 1
ATOM 4240 C CA . THR A 1 534 ? 16.156 -8.438 -21.859 1 91.31 534 THR A CA 1
ATOM 4241 C C . THR A 1 534 ? 15.797 -8.281 -20.391 1 91.31 534 THR A C 1
ATOM 4243 O O . THR A 1 534 ? 16.219 -9.078 -19.547 1 91.31 534 THR A O 1
ATOM 4246 N N . VAL A 1 535 ? 15.07 -7.273 -20.125 1 90.19 535 VAL A N 1
ATOM 4247 C CA . VAL A 1 535 ? 14.594 -7.055 -18.766 1 90.19 535 VAL A CA 1
ATOM 4248 C C . VAL A 1 535 ? 13.328 -7.871 -18.531 1 90.19 535 VAL A C 1
ATOM 4250 O O . VAL A 1 535 ? 12.359 -7.766 -19.281 1 90.19 535 VAL A O 1
ATOM 4253 N N . VAL A 1 536 ? 13.281 -8.625 -17.438 1 88.62 536 VAL A N 1
ATOM 4254 C CA . VAL A 1 536 ? 12.219 -9.602 -17.219 1 88.62 536 VAL A CA 1
ATOM 4255 C C . VAL A 1 536 ? 11.016 -8.922 -16.562 1 88.62 536 VAL A C 1
ATOM 4257 O O . VAL A 1 536 ? 9.906 -9.453 -16.594 1 88.62 536 VAL A O 1
ATOM 4260 N N . GLY A 1 537 ? 11.172 -7.777 -15.977 1 81.25 537 GLY A N 1
ATOM 4261 C CA . GLY A 1 537 ? 10.07 -7.082 -15.336 1 81.25 537 GLY A CA 1
ATOM 4262 C C . GLY A 1 537 ? 9.914 -7.434 -13.867 1 81.25 537 GLY A C 1
ATOM 4263 O O . GLY A 1 537 ? 10.578 -8.344 -13.375 1 81.25 537 GLY A O 1
ATOM 4264 N N . LYS A 1 538 ? 8.961 -6.766 -13.227 1 77.38 538 LYS A N 1
ATOM 4265 C CA . LYS A 1 538 ? 8.711 -7.016 -11.805 1 77.38 538 LYS A CA 1
ATOM 4266 C C . LYS A 1 538 ? 8.188 -8.438 -11.586 1 77.38 538 LYS A C 1
ATOM 4268 O O . LYS A 1 538 ? 7.195 -8.836 -12.195 1 77.38 538 LYS A O 1
ATOM 4273 N N . GLU A 1 539 ? 8.883 -9.133 -10.773 1 75 539 GLU A N 1
ATOM 4274 C CA . GLU A 1 539 ? 8.562 -10.523 -10.461 1 75 539 GLU A CA 1
ATOM 4275 C C . GLU A 1 539 ? 8.438 -11.359 -11.727 1 75 539 GLU A C 1
ATOM 4277 O O . GLU A 1 539 ? 7.621 -12.281 -11.789 1 75 539 GLU A O 1
ATOM 4282 N N . GLY A 1 540 ? 9.109 -10.922 -12.797 1 76.44 540 GLY A N 1
ATOM 4283 C CA . GLY A 1 540 ? 9.102 -11.656 -14.055 1 76.44 540 GLY A CA 1
ATOM 4284 C C . GLY A 1 540 ? 7.812 -11.492 -14.836 1 76.44 540 GLY A C 1
ATOM 4285 O O . GLY A 1 540 ? 7.379 -12.414 -15.531 1 76.44 540 GLY A O 1
ATOM 4286 N N . SER A 1 541 ? 7.223 -10.359 -14.664 1 70.5 541 SER A N 1
ATOM 4287 C CA . SER A 1 541 ? 5.914 -10.125 -15.266 1 70.5 541 SER A CA 1
ATOM 4288 C C . SER A 1 541 ? 6.008 -10.086 -16.781 1 70.5 541 SER A C 1
ATOM 4290 O O . SER A 1 541 ? 5.012 -10.297 -17.484 1 70.5 541 SER A O 1
ATOM 4292 N N . LYS A 1 542 ? 7.184 -9.961 -17.359 1 73.88 542 LYS A N 1
ATOM 4293 C CA . LYS A 1 542 ? 7.352 -9.797 -18.797 1 73.88 542 LYS A CA 1
ATOM 4294 C C . LYS A 1 542 ? 7.723 -11.125 -19.469 1 73.88 542 LYS A C 1
ATOM 4296 O O . LYS A 1 542 ? 7.914 -11.188 -20.672 1 73.88 542 LYS A O 1
ATOM 4301 N N . VAL A 1 543 ? 7.93 -12.141 -18.688 1 76.38 543 VAL A N 1
ATOM 4302 C CA . VAL A 1 543 ? 8.281 -13.461 -19.219 1 76.38 543 VAL A CA 1
ATOM 4303 C C . VAL A 1 543 ? 7.203 -14.469 -18.828 1 76.38 543 VAL A C 1
ATOM 4305 O O . VAL A 1 543 ? 6.484 -14.273 -17.844 1 76.38 543 VAL A O 1
ATOM 4308 N N . SER A 1 544 ? 7.094 -15.445 -19.578 1 67.62 544 SER A N 1
ATOM 4309 C CA . SER A 1 544 ? 6.109 -16.484 -19.297 1 67.62 544 SER A CA 1
ATOM 4310 C C . SER A 1 544 ? 6.543 -17.344 -18.109 1 67.62 544 SER A C 1
ATOM 4312 O O . SER A 1 544 ? 7.707 -17.312 -17.703 1 67.62 544 SER A O 1
ATOM 4314 N N . GLY A 1 545 ? 5.609 -18.078 -17.516 1 71.69 545 GLY A N 1
ATOM 4315 C CA . GLY A 1 545 ? 5.91 -18.984 -16.422 1 71.69 545 GLY A CA 1
ATOM 4316 C C . GLY A 1 545 ? 6.992 -19.984 -16.75 1 71.69 545 GLY A C 1
ATOM 4317 O O . GLY A 1 545 ? 7.898 -20.219 -15.938 1 71.69 545 GLY A O 1
ATOM 4318 N N . GLY A 1 546 ? 6.902 -20.594 -17.922 1 74.62 546 GLY A N 1
ATOM 4319 C CA . GLY A 1 546 ? 7.91 -21.547 -18.359 1 74.62 546 GLY A CA 1
ATOM 4320 C C . GLY A 1 546 ? 9.281 -20.922 -18.547 1 74.62 546 GLY A C 1
ATOM 4321 O O . GLY A 1 546 ? 10.297 -21.516 -18.188 1 74.62 546 GLY A O 1
ATOM 4322 N N . GLN A 1 547 ? 9.281 -19.703 -19.062 1 77.81 547 GLN A N 1
ATOM 4323 C CA . GLN A 1 547 ? 10.539 -18.984 -19.25 1 77.81 547 GLN A CA 1
ATOM 4324 C C . GLN A 1 547 ? 11.188 -18.672 -17.906 1 77.81 547 GLN A C 1
ATOM 4326 O O . GLN A 1 547 ? 12.406 -18.781 -17.766 1 77.81 547 GLN A O 1
ATOM 4331 N N . LYS A 1 548 ? 10.391 -18.297 -16.984 1 84.81 548 LYS A N 1
ATOM 4332 C CA . LYS A 1 548 ? 10.883 -18 -15.641 1 84.81 548 LYS A CA 1
ATOM 4333 C C . LYS A 1 548 ? 11.57 -19.203 -15.023 1 84.81 548 LYS A C 1
ATOM 4335 O O . LYS A 1 548 ? 12.656 -19.094 -14.445 1 84.81 548 LYS A O 1
ATOM 4340 N N . GLN A 1 549 ? 10.898 -20.281 -15.133 1 84.62 549 GLN A N 1
ATOM 4341 C CA . GLN A 1 549 ? 11.43 -21.531 -14.602 1 84.62 549 GLN A CA 1
ATOM 4342 C C . GLN A 1 549 ? 12.75 -21.906 -15.281 1 84.62 549 GLN A C 1
ATOM 4344 O O . GLN A 1 549 ? 13.688 -22.344 -14.625 1 84.62 549 GLN A O 1
ATOM 4349 N N . PHE A 1 550 ? 12.719 -21.766 -16.5 1 86.25 550 PHE A N 1
ATOM 4350 C CA . PHE A 1 550 ? 13.914 -22.141 -17.266 1 86.25 550 PHE A CA 1
ATOM 4351 C 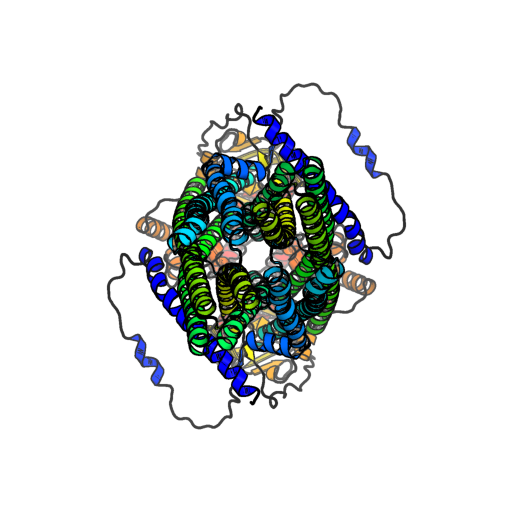C . PHE A 1 550 ? 15.07 -21.203 -16.938 1 86.25 550 PHE A C 1
ATOM 4353 O O . PHE A 1 550 ? 16.219 -21.656 -16.828 1 86.25 550 PHE A O 1
ATOM 4360 N N . ILE A 1 551 ? 14.867 -19.891 -16.812 1 89.94 551 ILE A N 1
ATOM 4361 C CA . ILE A 1 551 ? 15.898 -18.938 -16.422 1 89.94 551 ILE A CA 1
ATOM 4362 C C . ILE A 1 551 ? 16.453 -19.297 -15.055 1 89.94 551 ILE A C 1
ATOM 4364 O O . ILE A 1 551 ? 17.672 -19.25 -14.844 1 89.94 551 ILE A O 1
ATOM 4368 N N . ALA A 1 552 ? 15.602 -19.609 -14.141 1 90.38 552 ALA A N 1
ATOM 4369 C CA . ALA A 1 552 ? 16.031 -20.047 -12.805 1 90.38 552 ALA A CA 1
ATOM 4370 C C . ALA A 1 552 ? 16.875 -21.312 -12.883 1 90.38 552 ALA A C 1
ATOM 4372 O O . ALA A 1 552 ? 17.844 -21.469 -12.125 1 90.38 552 ALA A O 1
ATOM 4373 N N . LEU A 1 553 ? 16.5 -22.188 -13.742 1 89.19 553 LEU A N 1
ATOM 4374 C CA . LEU A 1 553 ? 17.266 -23.422 -13.945 1 89.19 553 LEU A CA 1
ATOM 4375 C C . LEU A 1 553 ? 18.672 -23.109 -14.453 1 89.19 553 LEU A C 1
ATOM 4377 O O . LEU A 1 553 ? 19.656 -23.672 -13.961 1 89.19 553 LEU A O 1
ATOM 4381 N N . ILE A 1 554 ? 18.719 -22.234 -15.484 1 90.44 554 ILE A N 1
ATOM 4382 C CA . ILE A 1 554 ? 20.016 -21.844 -16.047 1 90.44 554 ILE A CA 1
ATOM 4383 C C . ILE A 1 554 ? 20.891 -21.25 -14.953 1 90.44 554 ILE A C 1
ATOM 4385 O O . ILE A 1 554 ? 22.094 -21.516 -14.891 1 90.44 554 ILE A O 1
ATOM 4389 N N . ARG A 1 555 ? 20.312 -20.406 -14.109 1 91.81 555 ARG A N 1
ATOM 4390 C CA . ARG A 1 555 ? 21.031 -19.812 -12.984 1 91.81 555 ARG A CA 1
ATOM 4391 C C . ARG A 1 555 ? 21.688 -20.875 -12.125 1 91.81 555 ARG A C 1
ATOM 4393 O O . ARG A 1 555 ? 22.859 -20.766 -11.773 1 91.81 555 ARG A O 1
ATOM 4400 N N . SER A 1 556 ? 20.938 -21.859 -11.805 1 89.19 556 SER A N 1
ATOM 4401 C CA . SER A 1 556 ? 21.438 -22.922 -10.953 1 89.19 556 SER A CA 1
ATOM 4402 C C . SER A 1 556 ? 22.547 -23.703 -11.641 1 89.19 556 SER A C 1
ATOM 4404 O O . SER A 1 556 ? 23.5 -24.141 -10.984 1 89.19 556 SER A O 1
ATOM 4406 N N . LEU A 1 557 ? 22.453 -23.906 -12.922 1 88.81 557 LEU A N 1
ATOM 4407 C CA . LEU A 1 557 ? 23.453 -24.656 -13.68 1 88.81 557 LEU A CA 1
ATOM 4408 C C . LEU A 1 557 ? 24.75 -23.859 -13.805 1 88.81 557 LEU A C 1
ATOM 4410 O O . LEU A 1 557 ? 25.844 -24.438 -13.758 1 88.81 557 LEU A O 1
ATOM 4414 N N . ILE A 1 558 ? 24.547 -22.578 -13.992 1 89.88 558 ILE A N 1
ATOM 4415 C CA . ILE A 1 558 ? 25.688 -21.703 -14.141 1 89.88 558 ILE A CA 1
ATOM 4416 C C . ILE A 1 558 ? 26.484 -21.672 -12.828 1 89.88 558 ILE A C 1
ATOM 4418 O O . ILE A 1 558 ? 27.719 -21.594 -12.844 1 89.88 558 ILE A O 1
ATOM 4422 N N . GLN A 1 559 ? 25.812 -21.734 -11.734 1 89.94 559 GLN A N 1
ATOM 4423 C CA . GLN A 1 559 ? 26.484 -21.719 -10.438 1 89.94 559 GLN A CA 1
ATOM 4424 C C . GLN A 1 559 ? 27.344 -22.969 -10.25 1 89.94 559 GLN A C 1
ATOM 4426 O O . GLN A 1 559 ? 28.312 -22.953 -9.484 1 89.94 559 GLN A O 1
ATOM 4431 N N . ASP A 1 560 ? 27.031 -24.062 -10.953 1 88.25 560 ASP A N 1
ATOM 4432 C CA . ASP A 1 560 ? 27.844 -25.281 -11.039 1 88.25 560 ASP A CA 1
ATOM 4433 C C . ASP A 1 560 ? 28.094 -25.859 -9.656 1 88.25 560 ASP A C 1
ATOM 4435 O O . ASP A 1 560 ? 29.25 -26.141 -9.297 1 88.25 560 ASP A O 1
ATOM 4439 N N . LYS A 1 561 ? 27.094 -26.016 -8.859 1 92.25 561 LYS A N 1
ATOM 4440 C CA . LYS A 1 561 ? 27.219 -26.594 -7.523 1 92.25 561 LYS A CA 1
ATOM 4441 C C . LYS A 1 561 ? 27.141 -28.109 -7.562 1 92.25 561 LYS A C 1
ATOM 4443 O O . LYS A 1 561 ? 26.672 -28.688 -8.547 1 92.25 561 LYS A O 1
ATOM 4448 N N . SER A 1 562 ? 27.609 -28.75 -6.527 1 94.5 562 SER A N 1
ATOM 4449 C CA . SER A 1 562 ? 27.766 -30.203 -6.504 1 94.5 562 SER A CA 1
ATOM 4450 C C . SER A 1 562 ? 26.422 -30.906 -6.348 1 94.5 562 SER A C 1
ATOM 4452 O O . SER A 1 562 ? 26.25 -32.031 -6.828 1 94.5 562 SER A O 1
ATOM 4454 N N . ILE A 1 563 ? 25.547 -30.312 -5.668 1 95.69 563 ILE A N 1
ATOM 4455 C CA . ILE A 1 563 ? 24.234 -30.875 -5.438 1 95.69 563 ILE A CA 1
ATOM 4456 C C . ILE A 1 563 ? 23.156 -29.938 -5.988 1 95.69 563 ILE A C 1
ATOM 4458 O O . ILE A 1 563 ? 23.172 -28.734 -5.695 1 95.69 563 ILE A O 1
ATOM 4462 N N . LEU A 1 564 ? 22.312 -30.453 -6.793 1 95.25 564 LEU A N 1
ATOM 4463 C CA . LEU A 1 564 ? 21.234 -29.672 -7.395 1 95.25 564 LEU A CA 1
ATOM 4464 C C . LEU A 1 564 ? 19.875 -30.172 -6.918 1 95.25 564 LEU A C 1
ATOM 4466 O O . LEU A 1 564 ? 19.531 -31.328 -7.117 1 95.25 564 LEU A O 1
ATOM 4470 N N . LEU A 1 565 ? 19.141 -29.312 -6.227 1 95.75 565 LEU A N 1
ATOM 4471 C CA . LEU A 1 565 ? 17.797 -29.609 -5.758 1 95.75 565 LEU A CA 1
ATOM 4472 C C . LEU A 1 565 ? 16.75 -28.875 -6.594 1 95.75 565 LEU A C 1
ATOM 4474 O O . LEU A 1 565 ? 16.719 -27.641 -6.598 1 95.75 565 LEU A O 1
ATOM 4478 N N . LEU A 1 566 ? 15.922 -29.609 -7.27 1 93.81 566 LEU A N 1
ATOM 4479 C CA . LEU A 1 566 ? 14.922 -29.016 -8.156 1 93.81 566 LEU A CA 1
ATOM 4480 C C . LEU A 1 566 ? 13.508 -29.375 -7.699 1 93.81 566 LEU A C 1
ATOM 4482 O O . LEU A 1 566 ? 13.141 -30.547 -7.68 1 93.81 566 LEU A O 1
ATOM 4486 N N . ASP A 1 567 ? 12.734 -28.359 -7.363 1 90.06 567 ASP A N 1
ATOM 4487 C CA . ASP A 1 567 ? 11.367 -28.594 -6.902 1 90.06 567 ASP A CA 1
ATOM 4488 C C . ASP A 1 567 ? 10.359 -28.375 -8.031 1 90.06 567 ASP A C 1
ATOM 4490 O O . ASP A 1 567 ? 10.023 -27.234 -8.367 1 90.06 567 ASP A O 1
ATOM 4494 N N . GLU A 1 568 ? 9.875 -29.375 -8.594 1 84.81 568 GLU A N 1
ATOM 4495 C CA . GLU A 1 568 ? 8.914 -29.406 -9.688 1 84.81 568 GLU A CA 1
ATOM 4496 C C . GLU A 1 568 ? 9.352 -28.484 -10.828 1 84.81 568 GLU A C 1
ATOM 4498 O O . GLU A 1 568 ? 8.586 -27.625 -11.266 1 84.81 568 GLU A O 1
ATOM 4503 N N . PRO A 1 569 ? 10.469 -28.734 -11.375 1 85.5 569 PRO A N 1
ATOM 4504 C CA . PRO A 1 569 ? 11.047 -27.812 -12.352 1 85.5 569 PRO A CA 1
ATOM 4505 C C . PRO A 1 569 ? 10.336 -27.844 -13.703 1 85.5 569 PRO A C 1
ATOM 4507 O O . PRO A 1 569 ? 10.492 -26.938 -14.508 1 85.5 569 PRO A O 1
ATOM 4510 N N . SER A 1 570 ? 9.562 -28.906 -14 1 77.44 570 SER A N 1
ATOM 4511 C CA . SER A 1 570 ? 8.992 -29.062 -15.336 1 77.44 570 SER A CA 1
ATOM 4512 C C . SER A 1 570 ? 7.5 -28.75 -15.344 1 77.44 570 SER A C 1
ATOM 4514 O O . SER A 1 570 ? 6.832 -28.891 -16.375 1 77.44 570 SER A O 1
ATOM 4516 N N . SER A 1 571 ? 6.977 -28.281 -14.234 1 71.06 571 SER A N 1
ATOM 4517 C CA . SER A 1 571 ? 5.531 -28.141 -14.094 1 71.06 571 SER A CA 1
ATOM 4518 C C . SER A 1 571 ? 4.973 -27.141 -15.094 1 71.06 571 SER A C 1
ATOM 4520 O O . SER A 1 571 ? 3.857 -27.312 -15.594 1 71.06 571 SER A O 1
ATOM 4522 N N . SER A 1 572 ? 5.734 -26.156 -15.461 1 68.31 572 SER A N 1
ATOM 4523 C CA . SER A 1 572 ? 5.207 -25.109 -16.328 1 68.31 572 SER A CA 1
ATOM 4524 C C . SER A 1 572 ? 5.875 -25.141 -17.703 1 68.31 572 SER A C 1
ATOM 4526 O O . SER A 1 572 ? 5.75 -24.203 -18.484 1 68.31 572 SER A O 1
ATOM 4528 N N . LEU A 1 573 ? 6.562 -26.297 -18 1 73.62 573 LEU A N 1
ATOM 4529 C CA . LEU A 1 573 ? 7.293 -26.359 -19.25 1 73.62 573 LEU A CA 1
ATOM 4530 C C . LEU A 1 573 ? 6.465 -27.078 -20.328 1 73.62 573 LEU A C 1
ATOM 4532 O O . LEU A 1 573 ? 5.742 -28.031 -20.016 1 73.62 573 LEU A O 1
ATOM 4536 N N . ASP A 1 574 ? 6.578 -26.594 -21.547 1 69.62 574 ASP A N 1
ATOM 4537 C CA . ASP A 1 574 ? 6.008 -27.328 -22.672 1 69.62 574 ASP A CA 1
ATOM 4538 C C . ASP A 1 574 ? 6.895 -28.5 -23.062 1 69.62 574 ASP A C 1
ATOM 4540 O O . ASP A 1 574 ? 7.977 -28.688 -22.5 1 69.62 574 ASP A O 1
ATOM 4544 N N . ILE A 1 575 ? 6.379 -29.281 -23.953 1 67.56 575 ILE A N 1
ATOM 4545 C CA . ILE A 1 575 ? 7.039 -30.531 -24.312 1 67.56 575 ILE A CA 1
ATOM 4546 C C . ILE A 1 575 ? 8.43 -30.234 -24.859 1 67.56 575 ILE A C 1
ATOM 4548 O O . ILE A 1 575 ? 9.391 -30.953 -24.562 1 67.56 575 ILE A O 1
ATOM 4552 N N . THR A 1 576 ? 8.5 -29.203 -25.703 1 68.5 576 THR A N 1
ATOM 4553 C CA . THR A 1 576 ? 9.789 -28.844 -26.297 1 68.5 576 THR A CA 1
ATOM 4554 C C . THR A 1 576 ? 10.797 -28.484 -25.203 1 68.5 576 THR A C 1
ATOM 4556 O O . THR A 1 576 ? 11.93 -28.953 -25.219 1 68.5 576 THR A O 1
ATOM 4559 N N . ASN A 1 577 ? 10.383 -27.734 -24.312 1 76.12 577 ASN A N 1
ATOM 4560 C CA . ASN A 1 577 ? 11.258 -27.297 -23.25 1 76.12 577 ASN A CA 1
ATOM 4561 C C . ASN A 1 577 ? 11.523 -28.406 -22.234 1 76.12 577 ASN A C 1
ATOM 4563 O O . ASN A 1 577 ? 12.586 -28.453 -21.625 1 76.12 577 ASN A O 1
ATOM 4567 N N . LYS A 1 578 ? 10.57 -29.266 -22.094 1 79.12 578 LYS A N 1
ATOM 4568 C CA . LYS A 1 578 ? 10.805 -30.438 -21.234 1 79.12 578 LYS A CA 1
ATOM 4569 C C . LYS A 1 578 ? 11.906 -31.312 -21.812 1 79.12 578 LYS A C 1
ATOM 4571 O O . LYS A 1 578 ? 12.742 -31.844 -21.062 1 79.12 578 LYS A O 1
ATOM 4576 N N . ASN A 1 579 ? 11.812 -31.422 -23.141 1 76.75 579 ASN A N 1
ATOM 4577 C CA . ASN A 1 579 ? 12.859 -32.188 -23.797 1 76.75 579 ASN A CA 1
ATOM 4578 C C . ASN A 1 579 ? 14.234 -31.562 -23.609 1 76.75 579 ASN A C 1
ATOM 4580 O O . ASN A 1 579 ? 15.227 -32.25 -23.391 1 76.75 579 ASN A O 1
ATOM 4584 N N . LEU A 1 580 ? 14.25 -30.328 -23.75 1 79.75 580 LEU A N 1
ATOM 4585 C CA . LEU A 1 580 ? 15.5 -29.609 -23.516 1 79.75 580 LEU A CA 1
ATOM 4586 C C . LEU A 1 580 ? 15.969 -29.781 -22.078 1 79.75 580 LEU A C 1
ATOM 4588 O O . LEU A 1 580 ? 17.172 -29.938 -21.844 1 79.75 580 LEU A O 1
ATOM 4592 N N . PHE A 1 581 ? 15.109 -29.766 -21.234 1 85.38 581 PHE A N 1
ATOM 4593 C CA . PHE A 1 581 ? 15.406 -29.969 -19.812 1 85.38 581 PHE A CA 1
ATOM 4594 C C . PHE A 1 581 ? 16.016 -31.344 -19.578 1 85.38 581 PHE A C 1
ATOM 4596 O O . PHE A 1 581 ? 17.031 -31.469 -18.891 1 85.38 581 PHE A O 1
ATOM 4603 N N . ILE A 1 582 ? 15.375 -32.344 -20.141 1 85.56 582 ILE A N 1
ATOM 4604 C CA . ILE A 1 582 ? 15.852 -33.719 -20 1 85.56 582 ILE A CA 1
ATOM 4605 C C . ILE A 1 582 ? 17.266 -33.812 -20.562 1 85.56 582 ILE A C 1
ATOM 4607 O O . ILE A 1 582 ? 18.141 -34.406 -19.938 1 85.56 582 ILE A O 1
ATOM 4611 N N . LYS A 1 583 ? 17.422 -33.188 -21.734 1 83.19 583 LYS A N 1
ATOM 4612 C CA . LYS A 1 583 ? 18.734 -33.25 -22.359 1 83.19 583 LYS A CA 1
ATOM 4613 C C . LYS A 1 583 ? 19.781 -32.562 -21.484 1 83.19 583 LYS A C 1
ATOM 4615 O O . LYS A 1 583 ? 20.906 -33.062 -21.359 1 83.19 583 LYS A O 1
ATOM 4620 N N . LEU A 1 584 ? 19.422 -31.5 -20.906 1 87.69 584 LEU A N 1
ATOM 4621 C CA . LEU A 1 584 ? 20.359 -30.75 -20.078 1 87.69 584 LEU A CA 1
ATOM 4622 C C . LEU A 1 584 ? 20.75 -31.562 -18.844 1 87.69 584 LEU A C 1
ATOM 4624 O O . LEU A 1 584 ? 21.938 -31.641 -18.516 1 87.69 584 LEU A O 1
ATOM 4628 N N . ILE A 1 585 ? 19.828 -32.125 -18.219 1 89.44 585 ILE A N 1
ATOM 4629 C CA . ILE A 1 585 ? 20.078 -32.875 -16.984 1 89.44 585 ILE A CA 1
ATOM 4630 C C . ILE A 1 585 ? 20.875 -34.125 -17.297 1 89.44 585 ILE A C 1
ATOM 4632 O O . ILE A 1 585 ? 21.766 -34.531 -16.531 1 89.44 585 ILE A O 1
ATOM 4636 N N . LYS A 1 586 ? 20.562 -34.812 -18.422 1 86.25 586 LYS A N 1
ATOM 4637 C CA . LYS A 1 586 ? 21.266 -36.031 -18.812 1 86.25 586 LYS A CA 1
ATOM 4638 C C . LYS A 1 586 ? 22.75 -35.75 -19.078 1 86.25 586 LYS A C 1
ATOM 4640 O O . LYS A 1 586 ? 23.594 -36.625 -18.891 1 86.25 586 LYS A O 1
ATOM 4645 N N . ASN A 1 587 ? 22.984 -34.531 -19.484 1 85.06 587 ASN A N 1
ATOM 4646 C CA . ASN A 1 587 ? 24.359 -34.156 -19.844 1 85.06 587 ASN A CA 1
ATOM 4647 C C . ASN A 1 587 ? 25.188 -33.781 -18.609 1 85.06 587 ASN A C 1
ATOM 4649 O O . ASN A 1 587 ? 26.406 -33.719 -18.672 1 85.06 587 ASN A O 1
ATOM 4653 N N . ILE A 1 588 ? 24.516 -33.562 -17.562 1 87.44 588 ILE A N 1
ATOM 4654 C CA . ILE A 1 588 ? 25.234 -33.219 -16.328 1 87.44 588 ILE A CA 1
ATOM 4655 C C . ILE A 1 588 ? 25.781 -34.469 -15.68 1 87.44 588 ILE A C 1
ATOM 4657 O O . ILE A 1 588 ? 25.031 -35.406 -15.406 1 87.44 588 ILE A O 1
ATOM 4661 N N . LYS A 1 589 ? 27.172 -34.406 -15.617 1 82.56 589 LYS A N 1
ATOM 4662 C CA . LYS A 1 589 ? 27.828 -35.562 -15.008 1 82.56 589 LYS A CA 1
ATOM 4663 C C . LYS A 1 589 ? 28.469 -35.188 -13.672 1 82.56 589 LYS A C 1
ATOM 4665 O O . LYS A 1 589 ? 28.75 -34.031 -13.414 1 82.56 589 LYS A O 1
ATOM 4670 N N . ASN A 1 590 ? 28.547 -36.094 -12.758 1 87.88 590 ASN A N 1
ATOM 4671 C CA . ASN A 1 590 ? 29.281 -35.969 -11.508 1 87.88 590 ASN A CA 1
ATOM 4672 C C . ASN A 1 590 ? 28.578 -35.031 -10.531 1 87.88 590 ASN A C 1
ATOM 4674 O O . ASN A 1 590 ? 29.234 -34.25 -9.844 1 87.88 590 ASN A O 1
ATOM 4678 N N . LYS A 1 591 ? 27.344 -34.938 -10.602 1 92.38 591 LYS A N 1
ATOM 4679 C CA . LYS A 1 591 ? 26.562 -34.125 -9.656 1 92.38 591 LYS A CA 1
ATOM 4680 C C . LYS A 1 591 ? 25.406 -34.969 -9.086 1 92.38 591 LYS A C 1
ATOM 4682 O O . LYS A 1 591 ? 24.891 -35.875 -9.75 1 92.38 591 LYS A O 1
ATOM 4687 N N . THR A 1 592 ? 25.094 -34.719 -7.891 1 95.25 592 THR A N 1
ATOM 4688 C CA . THR A 1 592 ? 23.891 -35.312 -7.289 1 95.25 592 THR A CA 1
ATOM 4689 C C . THR A 1 592 ? 22.672 -34.438 -7.543 1 95.25 592 THR A C 1
ATOM 4691 O O . THR A 1 592 ? 22.656 -33.25 -7.141 1 95.25 592 THR A O 1
ATOM 4694 N N . ILE A 1 593 ? 21.75 -34.938 -8.266 1 95.25 593 ILE A N 1
ATOM 4695 C CA . ILE A 1 593 ? 20.562 -34.156 -8.633 1 95.25 593 ILE A CA 1
ATOM 4696 C C . ILE A 1 593 ? 19.328 -34.812 -8.023 1 95.25 593 ILE A C 1
ATOM 4698 O O . ILE A 1 593 ? 19.094 -36 -8.188 1 95.25 593 ILE A O 1
ATOM 4702 N N . ILE A 1 594 ? 18.578 -34.062 -7.258 1 95.56 594 ILE A N 1
ATOM 4703 C CA . ILE A 1 594 ? 17.312 -34.531 -6.68 1 95.56 594 ILE A CA 1
ATOM 4704 C C . ILE A 1 594 ? 16.172 -33.688 -7.254 1 95.56 594 ILE A C 1
ATOM 4706 O O . ILE A 1 594 ? 16.172 -32.469 -7.156 1 95.56 594 ILE A O 1
ATOM 4710 N N . ILE A 1 595 ? 15.227 -34.344 -7.855 1 93.94 595 ILE A N 1
ATOM 4711 C CA . ILE A 1 595 ? 14.125 -33.656 -8.516 1 93.94 595 ILE A CA 1
ATOM 4712 C C . ILE A 1 595 ? 12.797 -34.156 -7.938 1 93.94 595 ILE A C 1
ATOM 4714 O O . ILE A 1 595 ? 12.523 -35.375 -7.922 1 93.94 595 ILE A O 1
ATOM 4718 N N . SER A 1 596 ? 12.039 -33.25 -7.352 1 91.38 596 SER A N 1
ATOM 4719 C CA . SER A 1 596 ? 10.664 -33.562 -7 1 91.38 596 SER A CA 1
ATOM 4720 C C . SER A 1 596 ? 9.727 -33.375 -8.188 1 91.38 596 SER A C 1
ATOM 4722 O O . SER A 1 596 ? 9.844 -32.406 -8.93 1 91.38 596 SER A O 1
ATOM 4724 N N . THR A 1 597 ? 8.898 -34.312 -8.523 1 82.12 597 THR A N 1
ATOM 4725 C CA . THR A 1 597 ? 8.023 -34.156 -9.68 1 82.12 597 THR A CA 1
ATOM 4726 C C . THR A 1 597 ? 6.809 -35.062 -9.57 1 82.12 597 THR A C 1
ATOM 4728 O O . THR A 1 597 ? 6.84 -36.062 -8.852 1 82.12 597 THR A O 1
ATOM 4731 N N . HIS A 1 598 ? 5.848 -34.656 -10.164 1 69.31 598 HIS A N 1
ATOM 4732 C CA . HIS A 1 598 ? 4.699 -35.5 -10.438 1 69.31 598 HIS A CA 1
ATOM 4733 C C . HIS A 1 598 ? 4.562 -35.781 -11.938 1 69.31 598 HIS A C 1
ATOM 4735 O O . HIS A 1 598 ? 3.645 -36.469 -12.359 1 69.31 598 HIS A O 1
ATOM 4741 N N . ASP A 1 599 ? 5.551 -35.219 -12.602 1 71.44 599 ASP A N 1
ATOM 4742 C CA . ASP A 1 599 ? 5.531 -35.312 -14.055 1 71.44 599 ASP A CA 1
ATOM 4743 C C . ASP A 1 599 ? 6.152 -36.656 -14.523 1 71.44 599 ASP A C 1
ATOM 4745 O O . ASP A 1 599 ? 7.363 -36.844 -14.406 1 71.44 599 ASP A O 1
ATOM 4749 N N . LYS A 1 600 ? 5.406 -37.375 -15.094 1 64.12 600 LYS A N 1
ATOM 4750 C CA . LYS A 1 600 ? 5.879 -38.688 -15.547 1 64.12 600 LYS A CA 1
ATOM 4751 C C . LYS A 1 600 ? 6.832 -38.562 -16.734 1 64.12 600 LYS A C 1
ATOM 4753 O O . LYS A 1 600 ? 7.629 -39.438 -17 1 64.12 600 LYS A O 1
ATOM 4758 N N . PHE A 1 601 ? 6.73 -37.406 -17.391 1 66 601 PHE A N 1
ATOM 4759 C CA . PHE A 1 601 ? 7.535 -37.188 -18.594 1 66 601 PHE A CA 1
ATOM 4760 C C . PHE A 1 601 ? 9.023 -37.188 -18.25 1 66 601 PHE A C 1
ATOM 4762 O O . PHE A 1 601 ? 9.852 -37.562 -19.078 1 66 601 PHE A O 1
ATOM 4769 N N . ILE A 1 602 ? 9.328 -36.844 -17.031 1 76.69 602 ILE A N 1
ATOM 4770 C CA . ILE A 1 602 ? 10.734 -36.688 -16.703 1 76.69 602 ILE A CA 1
ATOM 4771 C C . ILE A 1 602 ? 11.219 -37.875 -15.875 1 76.69 602 ILE A C 1
ATOM 4773 O O . ILE A 1 602 ? 12.367 -37.875 -15.43 1 76.69 602 ILE A O 1
ATOM 4777 N N . MET A 1 603 ? 10.422 -38.875 -15.781 1 73.69 603 MET A N 1
ATOM 4778 C CA . MET A 1 603 ? 10.758 -40.031 -14.961 1 73.69 603 MET A CA 1
ATOM 4779 C C . MET A 1 603 ? 11.945 -40.781 -15.547 1 73.69 603 MET A C 1
ATOM 4781 O O . MET A 1 603 ? 12.695 -41.438 -14.812 1 73.69 603 MET A O 1
ATOM 4785 N N . SER A 1 604 ? 12.07 -40.656 -16.875 1 71.56 604 SER A N 1
ATOM 4786 C CA . SER A 1 604 ? 13.148 -41.344 -17.547 1 71.56 604 SER A CA 1
ATOM 4787 C C . SER A 1 604 ? 14.516 -40.844 -17.094 1 71.56 604 SER A C 1
ATOM 4789 O O . SER A 1 604 ? 15.531 -41.531 -17.281 1 71.56 604 SER A O 1
ATOM 4791 N N . LEU A 1 605 ? 14.492 -39.781 -16.438 1 82.56 605 LEU A N 1
ATOM 4792 C CA . LEU A 1 605 ? 15.734 -39.156 -15.992 1 82.56 605 LEU A CA 1
ATOM 4793 C C . LEU A 1 605 ? 16.266 -39.844 -14.742 1 82.56 605 LEU A C 1
ATOM 4795 O O . LEU A 1 605 ? 17.453 -39.75 -14.438 1 82.56 605 LEU A O 1
ATOM 4799 N N . PHE A 1 606 ? 15.406 -40.594 -14.164 1 85.81 606 PHE A N 1
ATOM 4800 C CA . PHE A 1 606 ? 15.758 -41 -12.812 1 85.81 606 PHE A CA 1
ATOM 4801 C C . PHE A 1 606 ? 16.391 -42.375 -12.82 1 85.81 606 PHE A C 1
ATOM 4803 O O . PHE A 1 606 ? 15.906 -43.281 -13.508 1 85.81 606 PHE A O 1
ATOM 4810 N N . GLY A 1 607 ? 17.453 -42.5 -12.148 1 79.31 607 GLY A N 1
ATOM 4811 C CA . GLY A 1 607 ? 17.984 -43.812 -11.828 1 79.31 607 GLY A CA 1
ATOM 4812 C C . GLY A 1 607 ? 17.281 -44.469 -10.664 1 79.31 607 GLY A C 1
ATOM 4813 O O . GLY A 1 607 ? 17.031 -45.688 -10.68 1 79.31 607 GLY A O 1
ATOM 4814 N N . THR A 1 608 ? 16.969 -43.656 -9.734 1 86.38 608 THR A N 1
ATOM 4815 C CA . THR A 1 608 ? 16.281 -44.094 -8.523 1 86.38 608 THR A CA 1
ATOM 4816 C C . THR A 1 608 ? 15.086 -43.219 -8.227 1 86.38 608 THR A C 1
ATOM 4818 O O . THR A 1 608 ? 15.133 -42 -8.469 1 86.38 608 THR A O 1
ATOM 4821 N N . ILE A 1 609 ? 14.062 -43.844 -7.754 1 87.38 609 ILE A N 1
ATOM 4822 C CA . ILE A 1 609 ? 12.859 -43.125 -7.379 1 87.38 609 ILE A CA 1
ATOM 4823 C C . ILE A 1 609 ? 12.531 -43.375 -5.91 1 87.38 609 ILE A C 1
ATOM 4825 O O . ILE A 1 609 ? 12.625 -44.5 -5.441 1 87.38 609 ILE A O 1
ATOM 4829 N N . ILE A 1 610 ? 12.266 -42.312 -5.254 1 88.31 610 ILE A N 1
ATOM 4830 C CA . ILE A 1 610 ? 11.891 -42.406 -3.846 1 88.31 610 ILE A CA 1
ATOM 4831 C C . ILE A 1 610 ? 10.477 -41.906 -3.65 1 88.31 610 ILE A C 1
ATOM 4833 O O . ILE A 1 610 ? 10.18 -40.75 -3.975 1 88.31 610 ILE A O 1
ATOM 4837 N N . ASP A 1 611 ? 9.648 -42.75 -3.199 1 85.5 611 ASP A N 1
ATOM 4838 C CA . ASP A 1 611 ? 8.305 -42.312 -2.807 1 85.5 611 ASP A CA 1
ATOM 4839 C C . ASP A 1 611 ? 8.289 -41.812 -1.363 1 85.5 611 ASP A C 1
ATOM 4841 O O . ASP A 1 611 ? 8.336 -42.625 -0.424 1 85.5 611 ASP A O 1
ATOM 4845 N N . VAL A 1 612 ? 8.109 -40.594 -1.202 1 86.5 612 VAL A N 1
ATOM 4846 C CA . VAL A 1 612 ? 8.234 -39.938 0.101 1 86.5 612 VAL A CA 1
ATOM 4847 C C . VAL A 1 612 ? 7.125 -40.438 1.029 1 86.5 612 VAL A C 1
ATOM 4849 O O . VAL A 1 612 ? 7.344 -40.625 2.23 1 86.5 612 VAL A O 1
ATOM 4852 N N . SER A 1 613 ? 5.945 -40.594 0.514 1 80.75 613 SER A N 1
ATOM 4853 C CA . SER A 1 613 ? 4.836 -41.094 1.328 1 80.75 613 SER A CA 1
ATOM 4854 C C . SER A 1 613 ? 5.102 -42.5 1.855 1 80.75 613 SER A C 1
ATOM 4856 O O . SER A 1 613 ? 4.793 -42.781 3.01 1 80.75 613 SER A O 1
ATOM 4858 N N . LYS A 1 614 ? 5.629 -43.344 1.031 1 76.75 614 LYS A N 1
ATOM 4859 C CA . LYS A 1 614 ? 5.961 -44.688 1.433 1 76.75 614 LYS A CA 1
ATOM 4860 C C . LYS A 1 614 ? 7.117 -44.719 2.428 1 76.75 614 LYS A C 1
ATOM 4862 O O . LYS A 1 614 ? 7.125 -45.5 3.369 1 76.75 614 LYS A O 1
ATOM 4867 N N . ALA A 1 615 ? 8.016 -43.875 2.152 1 79.69 615 ALA A N 1
ATOM 4868 C CA . ALA A 1 615 ? 9.18 -43.781 3.029 1 79.69 615 ALA A CA 1
ATOM 4869 C C . ALA A 1 615 ? 8.781 -43.344 4.43 1 79.69 615 ALA A C 1
ATOM 4871 O O . ALA A 1 615 ? 9.391 -43.75 5.422 1 79.69 615 ALA A O 1
ATOM 4872 N N . LYS A 1 616 ? 7.887 -42.438 4.461 1 82.44 616 LYS A N 1
ATOM 4873 C CA . LYS A 1 616 ? 7.391 -41.938 5.738 1 82.44 616 LYS A CA 1
ATOM 4874 C C . LYS A 1 616 ? 6.777 -43.062 6.57 1 82.44 616 LYS A C 1
ATOM 4876 O O . LYS A 1 616 ? 6.844 -43.031 7.801 1 82.44 616 LYS A O 1
ATOM 4881 N N . ASN A 1 617 ? 6.117 -43.938 5.934 1 71.62 617 ASN A N 1
ATOM 4882 C CA . ASN A 1 617 ? 5.387 -45 6.617 1 71.62 617 ASN A CA 1
ATOM 4883 C C . ASN A 1 617 ? 6.305 -46.188 6.984 1 71.62 617 ASN A C 1
ATOM 4885 O O . ASN A 1 617 ? 5.91 -47.062 7.73 1 71.62 617 ASN A O 1
ATOM 4889 N N . LYS A 1 618 ? 7.41 -46.156 6.348 1 71.69 618 LYS A N 1
ATOM 4890 C CA . LYS A 1 618 ? 8.336 -47.25 6.656 1 71.69 618 LYS A CA 1
ATOM 4891 C C . LYS A 1 618 ? 8.945 -47.094 8.047 1 71.69 618 LYS A C 1
ATOM 4893 O O . LYS A 1 618 ? 9.539 -46.031 8.344 1 71.69 618 LYS A O 1
ATOM 4898 N N . LYS A 1 619 ? 8.211 -47.531 9.117 1 59.56 619 LYS A N 1
ATOM 4899 C CA . LYS A 1 619 ? 8.625 -47.406 10.516 1 59.56 619 LYS A CA 1
ATOM 4900 C C . LYS A 1 619 ? 9.969 -48.094 10.742 1 59.56 619 LYS A C 1
ATOM 4902 O O . LYS A 1 619 ? 10.5 -48.094 11.859 1 59.56 619 LYS A O 1
ATOM 4907 N N . ASN A 1 620 ? 10.555 -48.719 9.82 1 58.81 620 ASN A N 1
ATOM 4908 C CA . ASN A 1 620 ? 11.727 -49.531 10.164 1 58.81 620 ASN A CA 1
ATOM 4909 C C . ASN A 1 620 ? 13 -48.688 10.141 1 58.81 620 ASN A C 1
ATOM 4911 O O . ASN A 1 620 ? 13.047 -47.656 9.5 1 58.81 620 ASN A O 1
ATOM 4915 N N . SER A 1 621 ? 14.039 -49.094 10.961 1 61.31 621 SER A N 1
ATOM 4916 C CA . SER A 1 621 ? 15.328 -48.469 11.258 1 61.31 621 SER A CA 1
ATOM 4917 C C . SER A 1 621 ? 16.188 -48.375 10 1 61.31 621 SER A C 1
ATOM 4919 O O . SER A 1 621 ? 17.219 -47.688 10 1 61.31 621 SER A O 1
ATOM 4921 N N . LYS A 1 622 ? 15.812 -48.969 8.844 1 70.69 622 LYS A N 1
ATOM 4922 C CA . LYS A 1 622 ? 16.719 -48.906 7.699 1 70.69 622 LYS A CA 1
ATOM 4923 C C . LYS A 1 622 ? 16.281 -47.781 6.738 1 70.69 622 LYS A C 1
ATOM 4925 O O . LYS A 1 622 ? 15.094 -47.656 6.441 1 70.69 622 LYS A O 1
ATOM 4930 N N . PRO A 1 623 ? 17.25 -47.062 6.23 1 74.94 623 PRO A N 1
ATOM 4931 C CA . PRO A 1 623 ? 16.938 -45.938 5.316 1 74.94 623 PRO A CA 1
ATOM 4932 C C . PRO A 1 623 ? 16.328 -46.438 4 1 74.94 623 PRO A C 1
ATOM 4934 O O . PRO A 1 623 ? 16.703 -47.5 3.492 1 74.94 623 PRO A O 1
ATOM 4937 N N . ASP A 1 624 ? 15.305 -45.812 3.516 1 76 624 ASP A N 1
ATOM 4938 C CA . ASP A 1 624 ? 14.719 -46.094 2.213 1 76 624 ASP A CA 1
ATOM 4939 C C . ASP A 1 624 ? 15.68 -45.719 1.082 1 76 624 ASP A C 1
ATOM 4941 O O . ASP A 1 624 ? 16.203 -44.625 1.05 1 76 624 ASP A O 1
ATOM 4945 N N . LYS A 1 625 ? 16.062 -46.688 0.274 1 74.94 625 LYS A N 1
ATOM 4946 C CA . LYS A 1 625 ? 17 -46.469 -0.811 1 74.94 625 LYS A CA 1
ATOM 4947 C C . LYS A 1 625 ? 16.281 -46.281 -2.145 1 74.94 625 LYS A C 1
ATOM 4949 O O . LYS A 1 625 ? 16.922 -46.156 -3.189 1 74.94 625 LYS A O 1
ATOM 4954 N N . GLY A 1 626 ? 14.969 -46.188 -2.057 1 73.56 626 GLY A N 1
ATOM 4955 C CA . GLY A 1 626 ? 14.203 -46 -3.279 1 73.56 626 GLY A CA 1
ATOM 4956 C C . GLY A 1 626 ? 14.148 -47.25 -4.141 1 73.56 626 GLY A C 1
ATOM 4957 O O . GLY A 1 626 ? 14.609 -48.312 -3.725 1 73.56 626 GLY A O 1
ATOM 4958 N N . THR A 1 627 ? 13.406 -47.125 -5.16 1 72.62 627 THR A N 1
ATOM 4959 C CA . THR A 1 627 ? 13.266 -48.219 -6.121 1 72.62 627 THR A CA 1
ATOM 4960 C C . THR A 1 627 ? 13.797 -47.812 -7.488 1 72.62 627 THR A C 1
ATOM 4962 O O . THR A 1 627 ? 13.734 -46.625 -7.855 1 72.62 627 THR A O 1
ATOM 4965 N N . SER A 1 628 ? 14.547 -48.719 -8.07 1 68.75 628 SER A N 1
ATOM 4966 C CA . SER A 1 628 ? 15.031 -48.406 -9.422 1 68.75 628 SER A CA 1
ATOM 4967 C C . SER A 1 628 ? 13.875 -48.219 -10.383 1 68.75 628 SER A C 1
ATOM 4969 O O . SER A 1 628 ? 12.797 -48.781 -10.219 1 68.75 628 SER A O 1
ATOM 4971 N N . VAL A 1 629 ? 13.984 -47.188 -11.172 1 63.16 629 VAL A N 1
ATOM 4972 C CA . VAL A 1 629 ? 12.93 -46.844 -12.125 1 63.16 629 VAL A CA 1
ATOM 4973 C C . VAL A 1 629 ? 12.531 -48.094 -12.914 1 63.16 629 VAL A C 1
ATOM 4975 O O . VAL A 1 629 ? 11.344 -48.312 -13.188 1 63.16 629 VAL A O 1
ATOM 4978 N N . GLU A 1 630 ? 13.602 -48.906 -13.273 1 56.62 630 GLU A N 1
ATOM 4979 C CA . GLU A 1 630 ? 13.328 -50.125 -14.016 1 56.62 630 GLU A CA 1
ATOM 4980 C C . GLU A 1 630 ? 12.406 -51.062 -13.227 1 56.62 630 GLU A C 1
ATOM 4982 O O . GLU A 1 630 ? 11.477 -51.625 -13.789 1 56.62 630 GLU A O 1
ATOM 4987 N N . GLU A 1 631 ? 12.781 -51.125 -12.008 1 54.94 631 GLU A N 1
ATOM 4988 C CA . GLU A 1 631 ? 11.984 -51.969 -11.148 1 54.94 631 GLU A CA 1
ATOM 4989 C C . GLU A 1 631 ? 10.578 -51.438 -10.953 1 54.94 631 GLU A C 1
ATOM 4991 O O . GLU A 1 631 ? 9.602 -52.188 -10.953 1 54.94 631 GLU A O 1
ATOM 4996 N N . GLU A 1 632 ? 10.633 -50.188 -10.766 1 57.28 632 GLU A N 1
ATOM 4997 C CA . GLU A 1 632 ? 9.328 -49.562 -10.562 1 57.28 632 GLU A CA 1
ATOM 4998 C C . GLU A 1 632 ? 8.477 -49.625 -11.828 1 57.28 632 GLU A C 1
ATOM 5000 O O . GLU A 1 632 ? 7.27 -49.875 -11.758 1 57.28 632 GLU A O 1
ATOM 5005 N N . MET A 1 633 ? 9.227 -49.344 -12.867 1 52.59 633 MET A N 1
ATOM 5006 C CA . MET A 1 633 ? 8.539 -49.469 -14.148 1 52.59 633 MET A CA 1
ATOM 5007 C C . MET A 1 633 ? 8.125 -50.938 -14.383 1 52.59 633 MET A C 1
ATOM 5009 O O . MET A 1 633 ? 7.043 -51.188 -14.922 1 52.59 633 MET A O 1
ATOM 5013 N N . SER A 1 634 ? 9.133 -51.875 -14.133 1 49.47 634 SER A N 1
ATOM 5014 C CA . SER A 1 634 ? 8.82 -53.312 -14.234 1 49.47 634 SER A CA 1
ATOM 5015 C C . SER A 1 634 ? 7.66 -53.688 -13.328 1 49.47 634 SER A C 1
ATOM 5017 O O . SER A 1 634 ? 6.801 -54.5 -13.719 1 49.47 634 SER A O 1
ATOM 5019 N N . ARG A 1 635 ? 7.922 -53.281 -12.195 1 48.75 635 ARG A N 1
ATOM 5020 C CA . ARG A 1 635 ? 6.859 -53.562 -11.242 1 48.75 635 ARG A CA 1
ATOM 5021 C C . ARG A 1 635 ? 5.531 -52.969 -11.695 1 48.75 635 ARG A C 1
ATOM 5023 O O . ARG A 1 635 ? 4.473 -53.562 -11.477 1 48.75 635 ARG A O 1
ATOM 5030 N N . GLN A 1 636 ? 5.809 -51.781 -12.117 1 44.09 636 GLN A N 1
ATOM 5031 C CA . GLN A 1 636 ? 4.598 -51.156 -12.633 1 44.09 636 GLN A CA 1
ATOM 5032 C C . GLN A 1 636 ? 4.211 -51.75 -13.992 1 44.09 636 GLN A C 1
ATOM 5034 O O . GLN A 1 636 ? 3.148 -51.406 -14.531 1 44.09 636 GLN A O 1
ATOM 5039 N N . GLY A 1 637 ? 4.805 -53 -14.414 1 40.41 637 GLY A N 1
ATOM 5040 C CA . GLY A 1 637 ? 4.539 -53.688 -15.648 1 40.41 637 GLY A CA 1
ATOM 5041 C C . GLY A 1 637 ? 4.84 -52.875 -16.891 1 40.41 637 GLY A C 1
ATOM 5042 O O . GLY A 1 637 ? 4.266 -53.125 -17.953 1 40.41 637 GLY A O 1
ATOM 5043 N N . VAL A 1 638 ? 5.41 -51.812 -16.797 1 38.09 638 VAL A N 1
ATOM 5044 C CA . VAL A 1 638 ? 5.758 -50.969 -17.938 1 38.09 638 VAL A CA 1
ATOM 5045 C C . VAL A 1 638 ? 7.059 -51.469 -18.562 1 38.09 638 VAL A C 1
ATOM 5047 O O . VAL A 1 638 ? 8.102 -51.5 -17.891 1 38.09 638 VAL A O 1
ATOM 5050 N N . ASN A 1 639 ? 7.234 -52.5 -19.375 1 32.44 639 ASN A N 1
ATOM 5051 C CA . ASN A 1 639 ? 8.406 -52.906 -20.141 1 32.44 639 ASN A CA 1
ATOM 5052 C C . ASN A 1 639 ? 9.164 -51.688 -20.703 1 32.44 639 ASN A C 1
ATOM 5054 O O . ASN A 1 639 ? 8.547 -50.688 -21.047 1 32.44 639 ASN A O 1
ATOM 5058 N N . ASN A 1 640 ? 10.547 -51.562 -20.406 1 35.41 640 ASN A N 1
ATOM 5059 C CA . ASN A 1 640 ? 11.562 -50.594 -20.828 1 35.41 640 ASN A CA 1
ATOM 5060 C C . ASN A 1 640 ? 11.273 -50.062 -22.234 1 35.41 640 ASN A C 1
ATOM 5062 O O . ASN A 1 640 ? 11.68 -48.969 -22.578 1 35.41 640 ASN A O 1
ATOM 5066 N N . TYR A 1 641 ? 11.102 -50.938 -23.172 1 31.81 641 TYR A N 1
ATOM 5067 C CA . TYR A 1 641 ? 11.039 -50.688 -24.609 1 31.81 641 TYR A CA 1
ATOM 5068 C C . TYR A 1 641 ? 9.938 -49.688 -24.938 1 31.81 641 TYR A C 1
ATOM 5070 O O . TYR A 1 641 ? 10.102 -48.844 -25.828 1 31.81 641 TYR A O 1
ATOM 5078 N N . GLU A 1 642 ? 8.781 -49.75 -24.25 1 32.91 642 GLU A N 1
ATOM 5079 C CA . GLU A 1 642 ? 7.637 -48.938 -24.672 1 32.91 642 GLU A CA 1
ATOM 5080 C C . GLU A 1 642 ? 7.691 -47.531 -24.094 1 32.91 642 GLU A C 1
ATOM 5082 O O . GLU A 1 642 ? 7.078 -46.625 -24.625 1 32.91 642 GLU A O 1
ATOM 5087 N N . GLN A 1 643 ? 8.336 -47.25 -23.047 1 34.94 643 GLN A N 1
ATOM 5088 C CA . GLN A 1 643 ? 8.586 -45.906 -22.547 1 34.94 643 GLN A CA 1
ATOM 5089 C C . GLN A 1 643 ? 9.516 -45.125 -23.484 1 34.94 643 GLN A C 1
ATOM 5091 O O . GLN A 1 643 ? 9.312 -43.938 -23.719 1 34.94 643 GLN A O 1
ATOM 5096 N N . GLU A 1 644 ? 10.688 -45.688 -23.734 1 35.38 644 GLU A N 1
ATOM 5097 C CA . GLU A 1 644 ? 11.594 -45.031 -24.672 1 35.38 644 GLU A CA 1
ATOM 5098 C C . GLU A 1 644 ? 10.875 -44.688 -25.984 1 35.38 644 GLU A C 1
ATOM 5100 O O . GLU A 1 644 ? 11.109 -43.656 -26.578 1 35.38 644 GLU A O 1
ATOM 5105 N N . ARG A 1 645 ? 10.133 -45.562 -26.531 1 34.03 645 ARG A N 1
ATOM 5106 C CA . ARG A 1 645 ? 9.453 -45.375 -27.812 1 34.03 645 ARG A CA 1
ATOM 5107 C C . ARG A 1 645 ? 8.32 -44.344 -27.688 1 34.03 645 ARG A C 1
ATOM 5109 O O . ARG A 1 645 ? 8.062 -43.594 -28.625 1 34.03 645 ARG A O 1
ATOM 5116 N N . TYR A 1 646 ? 7.625 -44.25 -26.625 1 33.5 646 TYR A N 1
ATOM 5117 C CA . TYR A 1 646 ? 6.602 -43.25 -26.438 1 33.5 646 TYR A CA 1
ATOM 5118 C C . TYR A 1 646 ? 7.227 -41.844 -26.297 1 33.5 646 TYR A C 1
ATOM 5120 O O . TYR A 1 646 ? 6.707 -40.875 -26.844 1 33.5 646 TYR A O 1
ATOM 5128 N N . THR A 1 647 ? 8.242 -41.781 -25.531 1 33.62 647 THR A N 1
ATOM 5129 C CA . THR A 1 647 ? 8.984 -40.5 -25.453 1 33.62 647 THR A CA 1
ATOM 5130 C C . THR A 1 647 ? 9.477 -40.094 -26.828 1 33.62 647 THR A C 1
ATOM 5132 O O . THR A 1 647 ? 9.43 -38.906 -27.172 1 33.62 647 THR A O 1
ATOM 5135 N N . VAL A 1 648 ? 10.148 -40.969 -27.531 1 32.22 648 VAL A N 1
ATOM 5136 C CA . VAL A 1 648 ? 10.711 -40.688 -28.844 1 32.22 648 VAL A CA 1
ATOM 5137 C C . VAL A 1 648 ? 9.578 -40.375 -29.828 1 32.22 648 VAL A C 1
ATOM 5139 O O . VAL A 1 648 ? 9.695 -39.5 -30.672 1 32.22 648 VAL A O 1
ATOM 5142 N N . GLU A 1 649 ? 8.453 -41.094 -29.828 1 30.75 649 GLU A N 1
ATOM 5143 C CA . GLU A 1 649 ? 7.383 -40.938 -30.812 1 30.75 649 GLU A CA 1
ATOM 5144 C C . GLU A 1 649 ? 6.555 -39.688 -30.562 1 30.75 649 GLU A C 1
ATOM 5146 O O . GLU A 1 649 ? 6.117 -39.031 -31.516 1 30.75 649 GLU A O 1
ATOM 5151 N N . MET A 1 650 ? 6.199 -39.25 -29.375 1 33.53 650 MET A N 1
ATOM 5152 C CA . MET A 1 650 ? 5.57 -37.969 -29.062 1 33.53 650 MET A CA 1
ATOM 5153 C C . MET A 1 650 ? 6.488 -36.812 -29.438 1 33.53 650 MET A C 1
ATOM 5155 O O . MET A 1 650 ? 6.016 -35.688 -29.719 1 33.53 650 MET A O 1
ATOM 5159 N N . TYR A 1 651 ? 7.891 -36.844 -29.297 1 31.55 651 TYR A N 1
ATOM 5160 C CA . TYR A 1 651 ? 8.906 -35.875 -29.75 1 31.55 651 TYR A CA 1
ATOM 5161 C C . TYR A 1 651 ? 8.844 -35.719 -31.266 1 31.55 651 TYR A C 1
ATOM 5163 O O . TYR A 1 651 ? 8.992 -34.625 -31.781 1 31.55 651 TYR A O 1
ATOM 5171 N N . ARG A 1 652 ? 8.734 -36.875 -32.094 1 33.84 652 ARG A N 1
ATOM 5172 C CA . ARG A 1 652 ? 8.688 -36.812 -33.531 1 33.84 652 ARG A CA 1
ATOM 5173 C C . ARG A 1 652 ? 7.363 -36.219 -34.031 1 33.84 652 ARG A C 1
ATOM 5175 O O . ARG A 1 652 ? 7.332 -35.469 -35 1 33.84 652 ARG A O 1
ATOM 5182 N N . MET B 1 1 ? -23.469 32.375 -16.812 1 26.05 1 MET B N 1
ATOM 5183 C CA . MET B 1 1 ? -22.172 31.828 -17.203 1 26.05 1 MET B CA 1
ATOM 5184 C C . MET B 1 1 ? -22.234 30.297 -17.281 1 26.05 1 MET B C 1
ATOM 5186 O O . MET B 1 1 ? -22.594 29.641 -16.312 1 26.05 1 MET B O 1
ATOM 5190 N N . SER B 1 2 ? -22.328 29.719 -18.484 1 30.62 2 SER B N 1
ATOM 5191 C CA . SER B 1 2 ? -22.688 28.344 -18.797 1 30.62 2 SER B CA 1
ATOM 5192 C C . SER B 1 2 ? -21.688 27.359 -18.203 1 30.62 2 SER B C 1
ATOM 5194 O O . SER B 1 2 ? -20.531 27.719 -17.953 1 30.62 2 SER B O 1
ATOM 5196 N N . ASP B 1 3 ? -22.219 26.141 -17.75 1 41.28 3 ASP B N 1
ATOM 5197 C CA . ASP B 1 3 ? -21.594 24.984 -17.109 1 41.28 3 ASP B CA 1
ATOM 5198 C C . ASP B 1 3 ? -20.344 24.547 -17.844 1 41.28 3 ASP B C 1
ATOM 5200 O O . ASP B 1 3 ? -19.422 23.984 -17.25 1 41.28 3 ASP B O 1
ATOM 5204 N N . ASP B 1 4 ? -20.297 24.828 -19.188 1 41.19 4 ASP B N 1
ATOM 5205 C CA . ASP B 1 4 ? -19.203 24.391 -20.047 1 41.19 4 ASP B CA 1
ATOM 5206 C C . ASP B 1 4 ? -17.938 25.203 -19.797 1 41.19 4 ASP B C 1
ATOM 5208 O O . ASP B 1 4 ? -16.828 24.672 -19.844 1 41.19 4 ASP B O 1
ATOM 5212 N N . GLU B 1 5 ? -18.094 26.547 -19.531 1 39.31 5 GLU B N 1
ATOM 5213 C CA . GLU B 1 5 ? -16.922 27.406 -19.406 1 39.31 5 GLU B CA 1
ATOM 5214 C C . GLU B 1 5 ? -16.156 27.125 -18.125 1 39.31 5 GLU B C 1
ATOM 5216 O O . GLU B 1 5 ? -14.93 27.25 -18.078 1 39.31 5 GLU B O 1
ATOM 5221 N N . SER B 1 6 ? -16.906 26.703 -17.125 1 35.66 6 SER B N 1
ATOM 5222 C CA . SER B 1 6 ? -16.25 26.422 -15.859 1 35.66 6 SER B CA 1
ATOM 5223 C C . SER B 1 6 ? -15.398 25.156 -15.945 1 35.66 6 SER B C 1
ATOM 5225 O O . SER B 1 6 ? -14.336 25.078 -15.32 1 35.66 6 SER B O 1
ATOM 5227 N N . ILE B 1 7 ? -15.836 24.266 -16.812 1 38.72 7 ILE B N 1
ATOM 5228 C CA . ILE B 1 7 ? -15.078 23.016 -17 1 38.72 7 ILE B CA 1
ATOM 5229 C C . ILE B 1 7 ? -13.797 23.312 -17.781 1 38.72 7 ILE B C 1
ATOM 5231 O O . ILE B 1 7 ? -12.734 22.766 -17.469 1 38.72 7 ILE B O 1
ATOM 5235 N N . GLU B 1 8 ? -13.859 24.344 -18.641 1 37.56 8 GLU B N 1
ATOM 5236 C CA . GLU B 1 8 ? -12.688 24.656 -19.453 1 37.56 8 GLU B CA 1
ATOM 5237 C C . GLU B 1 8 ? -11.609 25.359 -18.625 1 37.56 8 GLU B C 1
ATOM 5239 O O . GLU B 1 8 ? -10.422 25.078 -18.781 1 37.56 8 GLU B O 1
ATOM 5244 N N . THR B 1 9 ? -12.023 26.219 -17.75 1 34.22 9 THR B N 1
ATOM 5245 C CA . THR B 1 9 ? -11.047 26.953 -16.953 1 34.22 9 THR B CA 1
ATOM 5246 C C . THR B 1 9 ? -10.312 26.016 -16 1 34.22 9 THR B C 1
ATOM 5248 O O . THR B 1 9 ? -9.102 26.125 -15.82 1 34.22 9 THR B O 1
ATOM 5251 N N . ILE B 1 10 ? -11.031 25.078 -15.492 1 35.22 10 ILE B N 1
ATOM 5252 C CA . ILE B 1 10 ? -10.375 24.141 -14.602 1 35.22 10 ILE B CA 1
ATOM 5253 C C . ILE B 1 10 ? -9.461 23.219 -15.398 1 35.22 10 ILE B C 1
ATOM 5255 O O . ILE B 1 10 ? -8.352 22.891 -14.969 1 35.22 10 ILE B O 1
ATOM 5259 N N . SER B 1 11 ? -9.781 22.922 -16.594 1 38.78 11 SER B N 1
ATOM 5260 C CA . SER B 1 11 ? -8.922 22.109 -17.469 1 38.78 11 SER B CA 1
ATOM 5261 C C . SER B 1 11 ? -7.652 22.875 -17.844 1 38.78 11 SER B C 1
ATOM 5263 O O . SER B 1 11 ? -6.57 22.297 -17.906 1 38.78 11 SER B O 1
ATOM 5265 N N . MET B 1 12 ? -7.738 24.234 -18.062 1 38.19 12 MET B N 1
ATOM 5266 C CA . MET B 1 12 ? -6.59 25.047 -18.438 1 38.19 12 MET B CA 1
ATOM 5267 C C . MET B 1 12 ? -5.648 25.234 -17.25 1 38.19 12 MET B C 1
ATOM 5269 O O . MET B 1 12 ? -4.426 25.266 -17.422 1 38.19 12 MET B O 1
ATOM 5273 N N . LEU B 1 13 ? -6.191 25.438 -16.125 1 35.03 13 LEU B N 1
ATOM 5274 C CA . LEU B 1 13 ? -5.324 25.531 -14.945 1 35.03 13 LEU B CA 1
ATOM 5275 C C . LEU B 1 13 ? -4.637 24.188 -14.688 1 35.03 13 LEU B C 1
ATOM 5277 O O . LEU B 1 13 ? -3.465 24.156 -14.305 1 35.03 13 LEU B O 1
ATOM 5281 N N . ASP B 1 14 ? -5.293 23.125 -15.023 1 39.28 14 ASP B N 1
ATOM 5282 C CA . ASP B 1 14 ? -4.762 21.781 -14.867 1 39.28 14 ASP B CA 1
ATOM 5283 C C . ASP B 1 14 ? -3.611 21.531 -15.844 1 39.28 14 ASP B C 1
ATOM 5285 O O . ASP B 1 14 ? -2.57 20.984 -15.453 1 39.28 14 ASP B O 1
ATOM 5289 N N . ASP B 1 15 ? -3.779 22.016 -17.047 1 42.06 15 ASP B N 1
ATOM 5290 C CA . ASP B 1 15 ? -2.73 21.797 -18.031 1 42.06 15 ASP B CA 1
ATOM 5291 C C . ASP B 1 15 ? -1.485 22.625 -17.703 1 42.06 15 ASP B C 1
ATOM 5293 O O . ASP B 1 15 ? -0.361 22.141 -17.844 1 42.06 15 ASP B O 1
ATOM 5297 N N . ASN B 1 16 ? -1.68 23.859 -17.234 1 39.19 16 ASN B N 1
ATOM 5298 C CA . ASN B 1 16 ? -0.521 24.688 -16.922 1 39.19 16 ASN B CA 1
ATOM 5299 C C . ASN B 1 16 ? 0.221 24.188 -15.688 1 39.19 16 ASN B C 1
ATOM 5301 O O . ASN B 1 16 ? 1.45 24.234 -15.633 1 39.19 16 ASN B O 1
ATOM 5305 N N . LEU B 1 17 ? -0.493 23.828 -14.766 1 37.69 17 LEU B N 1
ATOM 5306 C CA . LEU B 1 17 ? 0.173 23.266 -13.594 1 37.69 17 LEU B CA 1
ATOM 5307 C C . LEU B 1 17 ? 0.841 21.938 -13.945 1 37.69 17 LEU B C 1
ATOM 5309 O O . LEU B 1 17 ? 1.961 21.672 -13.5 1 37.69 17 LEU B O 1
ATOM 5313 N N . ILE B 1 18 ? 0.219 21.109 -14.75 1 41.69 18 ILE B N 1
ATOM 5314 C CA . ILE B 1 18 ? 0.812 19.859 -15.211 1 41.69 18 ILE B CA 1
ATOM 5315 C C . ILE B 1 18 ? 2.045 20.156 -16.062 1 41.69 18 ILE B C 1
ATOM 5317 O O . ILE B 1 18 ? 3.082 19.5 -15.906 1 41.69 18 ILE B O 1
ATOM 5321 N N . ASP B 1 19 ? 1.952 21.156 -16.953 1 42.62 19 ASP B N 1
ATOM 5322 C CA . ASP B 1 19 ? 3.096 21.547 -17.766 1 42.62 19 ASP B CA 1
ATOM 5323 C C . ASP B 1 19 ? 4.234 22.078 -16.906 1 42.62 19 ASP B C 1
ATOM 5325 O O . ASP B 1 19 ? 5.406 21.797 -17.156 1 42.62 19 ASP B O 1
ATOM 5329 N N . MET B 1 20 ? 3.951 22.766 -15.938 1 40.16 20 MET B N 1
ATOM 5330 C CA . MET B 1 20 ? 4.969 23.281 -15.023 1 40.16 20 MET B CA 1
ATOM 5331 C C . MET B 1 20 ? 5.594 22.156 -14.219 1 40.16 20 MET B C 1
ATOM 5333 O O . MET B 1 20 ? 6.805 22.141 -13.984 1 40.16 20 MET B O 1
ATOM 5337 N N . LEU B 1 21 ? 4.77 21.234 -13.875 1 39.22 21 LEU B N 1
ATOM 5338 C CA . LEU B 1 21 ? 5.293 20.062 -13.156 1 39.22 21 LEU B CA 1
ATOM 5339 C C . LEU B 1 21 ? 6.051 19.141 -14.102 1 39.22 21 LEU B C 1
ATOM 5341 O O . LEU B 1 21 ? 7.094 18.594 -13.734 1 39.22 21 LEU B O 1
ATOM 5345 N N . ASP B 1 22 ? 5.617 18.906 -15.352 1 40.47 22 ASP B N 1
ATOM 5346 C CA . ASP B 1 22 ? 6.312 18.094 -16.344 1 40.47 22 ASP B CA 1
ATOM 5347 C C . ASP B 1 22 ? 7.648 18.734 -16.734 1 40.47 22 ASP B C 1
ATOM 5349 O O . ASP B 1 22 ? 8.633 18.031 -16.953 1 40.47 22 ASP B O 1
ATOM 5353 N N . SER B 1 23 ? 7.766 20 -16.906 1 40.47 23 SER B N 1
ATOM 5354 C CA . SER B 1 23 ? 9.031 20.641 -17.25 1 40.47 23 SER B CA 1
ATOM 5355 C C . SER B 1 23 ? 10.062 20.453 -16.141 1 40.47 23 SER B C 1
ATOM 5357 O O . SER B 1 23 ? 11.258 20.344 -16.422 1 40.47 23 SER B O 1
ATOM 5359 N N . SER B 1 24 ? 9.648 20.375 -15 1 36.47 24 SER B N 1
ATOM 5360 C CA . SER B 1 24 ? 10.586 20.141 -13.906 1 36.47 24 SER B CA 1
ATOM 5361 C C . SER B 1 24 ? 11 18.672 -13.836 1 36.47 24 SER B C 1
ATOM 5363 O O . SER B 1 24 ? 12.133 18.359 -13.469 1 36.47 24 SER B O 1
ATOM 5365 N N . VAL B 1 25 ? 10.133 17.766 -14.234 1 36.47 25 VAL B N 1
ATOM 5366 C CA . VAL B 1 25 ? 10.43 16.328 -14.203 1 36.47 25 VAL B CA 1
ATOM 5367 C C . VAL B 1 25 ? 11.25 15.945 -15.43 1 36.47 25 VAL B C 1
ATOM 5369 O O . VAL B 1 25 ? 12.094 15.047 -15.367 1 36.47 25 VAL B O 1
ATOM 5372 N N . SER B 1 26 ? 11.172 16.5 -16.578 1 36.84 26 SER B N 1
ATOM 5373 C CA . SER B 1 26 ? 11.914 16.125 -17.766 1 36.84 26 SER B CA 1
ATOM 5374 C C . SER B 1 26 ? 13.414 16.281 -17.547 1 36.84 26 SER B C 1
ATOM 5376 O O . SER B 1 26 ? 14.211 15.547 -18.141 1 36.84 26 SER B O 1
ATOM 5378 N N . SER B 1 27 ? 13.852 17.188 -16.766 1 34.78 27 SER B N 1
ATOM 5379 C CA . SER B 1 27 ? 15.305 17.297 -16.625 1 34.78 27 SER B CA 1
ATOM 5380 C C . SER B 1 27 ? 15.883 16.078 -15.914 1 34.78 27 SER B C 1
ATOM 5382 O O . SER B 1 27 ? 17.031 15.695 -16.172 1 34.78 27 SER B O 1
ATOM 5384 N N . HIS B 1 28 ? 15.188 15.5 -15.023 1 31.25 28 HIS B N 1
ATOM 5385 C CA . HIS B 1 28 ? 15.789 14.469 -14.18 1 31.25 28 HIS B CA 1
ATOM 5386 C C . HIS B 1 28 ? 15.672 13.094 -14.828 1 31.25 28 HIS B C 1
ATOM 5388 O O . HIS B 1 28 ? 16.266 12.125 -14.352 1 31.25 28 HIS B O 1
ATOM 5394 N N . ASP B 1 29 ? 14.781 12.844 -15.734 1 32.78 29 ASP B N 1
ATOM 5395 C CA . ASP B 1 29 ? 14.797 11.547 -16.406 1 32.78 29 ASP B CA 1
ATOM 5396 C C . ASP B 1 29 ? 16.125 11.305 -17.109 1 32.78 29 ASP B C 1
ATOM 5398 O O . ASP B 1 29 ? 16.484 10.164 -17.391 1 32.78 29 ASP B O 1
ATOM 5402 N N . ARG B 1 30 ? 16.922 12.312 -17.391 1 34 30 ARG B N 1
ATOM 5403 C CA . ARG B 1 30 ? 18.219 12.141 -18.016 1 34 30 ARG B CA 1
ATOM 5404 C C . ARG B 1 30 ? 19.203 11.453 -17.078 1 34 30 ARG B C 1
ATOM 5406 O O . ARG B 1 30 ? 20.094 10.719 -17.516 1 34 30 ARG B O 1
ATOM 5413 N N . TYR B 1 31 ? 19.094 11.766 -15.766 1 31.42 31 TYR B N 1
ATOM 5414 C CA . TYR B 1 31 ? 20.109 11.227 -14.875 1 31.42 31 TYR B CA 1
ATOM 5415 C C . TYR B 1 31 ? 19.938 9.727 -14.688 1 31.42 31 TYR B C 1
ATOM 5417 O O . TYR B 1 31 ? 20.891 9.016 -14.398 1 31.42 31 TYR B O 1
ATOM 5425 N N . LEU B 1 32 ? 18.703 9.242 -14.609 1 31.67 32 LEU B N 1
ATOM 5426 C CA . LEU B 1 32 ? 18.625 7.793 -14.438 1 31.67 32 LEU B CA 1
ATOM 5427 C C . LEU B 1 32 ? 19.125 7.07 -15.688 1 31.67 32 LEU B C 1
ATOM 5429 O O . LEU B 1 32 ? 19.422 5.875 -15.641 1 31.67 32 LEU B O 1
ATOM 5433 N N . ASP B 1 33 ? 19.094 7.715 -16.859 1 32.69 33 ASP B N 1
ATOM 5434 C CA . ASP B 1 33 ? 19.625 7.105 -18.078 1 32.69 33 ASP B CA 1
ATOM 5435 C C . ASP B 1 33 ? 21.156 7.008 -18.016 1 32.69 33 ASP B C 1
ATOM 5437 O O . ASP B 1 33 ? 21.766 6.402 -18.891 1 32.69 33 ASP B O 1
ATOM 5441 N N . ASP B 1 34 ? 21.828 7.77 -17.203 1 32.38 34 ASP B N 1
ATOM 5442 C CA . ASP B 1 34 ? 23.281 7.699 -17.391 1 32.38 34 ASP B CA 1
ATOM 5443 C C . ASP B 1 34 ? 23.812 6.312 -17.047 1 32.38 34 ASP B C 1
ATOM 5445 O O . ASP B 1 34 ? 25 6.047 -17.188 1 32.38 34 ASP B O 1
ATOM 5449 N N . ARG B 1 35 ? 23.234 5.59 -16.125 1 31.17 35 ARG B N 1
ATOM 5450 C CA . ARG B 1 35 ? 23.969 4.332 -16 1 31.17 35 ARG B CA 1
ATOM 5451 C C . ARG B 1 35 ? 23.797 3.467 -17.25 1 31.17 35 ARG B C 1
ATOM 5453 O O . ARG B 1 35 ? 24.312 2.348 -17.312 1 31.17 35 ARG B O 1
ATOM 5460 N N . LYS B 1 36 ? 22.734 3.76 -18.156 1 30.95 36 LYS B N 1
ATOM 5461 C CA . LYS B 1 36 ? 22.719 2.877 -19.328 1 30.95 36 LYS B CA 1
ATOM 5462 C C . LYS B 1 36 ? 23.922 3.152 -20.219 1 30.95 36 LYS B C 1
ATOM 5464 O O . LYS B 1 36 ? 24.438 2.242 -20.875 1 30.95 36 LYS B O 1
ATOM 5469 N N . ASP B 1 37 ? 24.234 4.488 -20.531 1 29.36 37 ASP B N 1
ATOM 5470 C CA . ASP B 1 37 ? 24.859 4.809 -21.812 1 29.36 37 ASP B CA 1
ATOM 5471 C C . ASP B 1 37 ? 26.359 4.559 -21.781 1 29.36 37 ASP B C 1
ATOM 5473 O O . ASP B 1 37 ? 27.109 5.105 -22.594 1 29.36 37 ASP B O 1
ATOM 5477 N N . SER B 1 38 ? 27.094 3.875 -20.984 1 26.3 38 SER B N 1
ATOM 5478 C CA . SER B 1 38 ? 28.406 4.109 -21.562 1 26.3 38 SER B CA 1
ATOM 5479 C C . SER B 1 38 ? 28.422 3.811 -23.047 1 26.3 38 SER B C 1
ATOM 5481 O O . SER B 1 38 ? 29.109 4.48 -23.828 1 26.3 38 SER B O 1
ATOM 5483 N N . HIS B 1 39 ? 28.25 2.57 -23.641 1 24.16 39 HIS B N 1
ATOM 5484 C CA . HIS B 1 39 ? 28.781 2.225 -24.953 1 24.16 39 HIS B CA 1
ATOM 5485 C C . HIS B 1 39 ? 27.859 2.701 -26.078 1 24.16 39 HIS B C 1
ATOM 5487 O O . HIS B 1 39 ? 27.984 2.252 -27.219 1 24.16 39 HIS B O 1
ATOM 5493 N N . LYS B 1 40 ? 26.75 3.447 -25.922 1 24.84 40 LYS B N 1
ATOM 5494 C CA . LYS B 1 40 ? 26 3.564 -27.156 1 24.84 40 LYS B CA 1
ATOM 5495 C C . LYS B 1 40 ? 26.734 4.414 -28.188 1 24.84 40 LYS B C 1
ATOM 5497 O O . LYS B 1 40 ? 27.094 5.562 -27.906 1 24.84 40 LYS B O 1
ATOM 5502 N N . ASP B 1 41 ? 27.531 3.734 -29.203 1 22.55 41 ASP B N 1
ATOM 5503 C CA . ASP B 1 41 ? 27.812 4.281 -30.531 1 22.55 41 ASP B CA 1
ATOM 5504 C C . ASP B 1 41 ? 26.578 4.988 -31.094 1 22.55 41 ASP B C 1
ATOM 5506 O O . ASP B 1 41 ? 25.453 4.664 -30.734 1 22.55 41 ASP B O 1
ATOM 5510 N N . SER B 1 42 ? 26.703 6.188 -31.812 1 23.11 42 SER B N 1
ATOM 5511 C CA . SER B 1 42 ? 25.953 7.285 -32.406 1 23.11 42 SER B CA 1
ATOM 5512 C C . SER B 1 42 ? 24.953 6.777 -33.438 1 23.11 42 SER B C 1
ATOM 5514 O O . SER B 1 42 ? 24.297 7.566 -34.125 1 23.11 42 SER B O 1
ATOM 5516 N N . HIS B 1 43 ? 24.859 5.504 -33.938 1 23 43 HIS B N 1
ATOM 5517 C CA . HIS B 1 43 ? 24.219 5.441 -35.25 1 23 43 HIS B CA 1
ATOM 5518 C C . HIS B 1 43 ? 22.734 5.703 -35.156 1 23 43 HIS B C 1
ATOM 5520 O O . HIS B 1 43 ? 22 4.93 -34.531 1 23 43 HIS B O 1
ATOM 5526 N N . LYS B 1 44 ? 22.25 7.031 -35.031 1 24.27 44 LYS B N 1
ATOM 5527 C CA . LYS B 1 44 ? 20.875 7.508 -35.031 1 24.27 44 LYS B CA 1
ATOM 5528 C C . LYS B 1 44 ? 20.188 7.133 -36.344 1 24.27 44 LYS B C 1
ATOM 5530 O O . LYS B 1 44 ? 20.422 7.754 -37.375 1 24.27 44 LYS B O 1
ATOM 5535 N N . ASP B 1 45 ? 20.172 5.773 -36.75 1 22.5 45 ASP B N 1
ATOM 5536 C CA . ASP B 1 45 ? 19.406 5.543 -37.969 1 22.5 45 ASP B CA 1
ATOM 5537 C C . ASP B 1 45 ? 18 6.117 -37.844 1 22.5 45 ASP B C 1
ATOM 5539 O O . ASP B 1 45 ? 17.312 5.891 -36.844 1 22.5 45 ASP B O 1
ATOM 5543 N N . ASN B 1 46 ? 17.719 7.312 -38.531 1 23.14 46 ASN B N 1
ATOM 5544 C CA . ASN B 1 46 ? 16.625 8.211 -38.844 1 23.14 46 ASN B CA 1
ATOM 5545 C C . ASN B 1 46 ? 15.398 7.453 -39.344 1 23.14 46 ASN B C 1
ATOM 5547 O O . ASN B 1 46 ? 14.398 8.062 -39.719 1 23.14 46 ASN B O 1
ATOM 5551 N N . HIS B 1 47 ? 15.562 6.125 -39.688 1 23.53 47 HIS B N 1
ATOM 5552 C CA . HIS B 1 47 ? 14.656 5.758 -40.781 1 23.53 47 HIS B CA 1
ATOM 5553 C C . HIS B 1 47 ? 13.219 5.672 -40.281 1 23.53 47 HIS B C 1
ATOM 5555 O O . HIS B 1 47 ? 12.328 5.238 -41.031 1 23.53 47 HIS B O 1
ATOM 5561 N N . ASP B 1 48 ? 13.008 5.711 -39 1 23.55 48 ASP B N 1
ATOM 5562 C CA . ASP B 1 48 ? 11.781 4.961 -38.719 1 23.55 48 ASP B CA 1
ATOM 5563 C C . ASP B 1 48 ? 10.555 5.766 -39.156 1 23.55 48 ASP B C 1
ATOM 5565 O O . ASP B 1 48 ? 9.422 5.402 -38.812 1 23.55 48 ASP B O 1
ATOM 5569 N N . ASN B 1 49 ? 10.812 7.043 -39.688 1 23.16 49 ASN B N 1
ATOM 5570 C CA . ASN B 1 49 ? 9.609 7.859 -39.594 1 23.16 49 ASN B CA 1
ATOM 5571 C C . ASN B 1 49 ? 8.516 7.348 -40.531 1 23.16 49 ASN B C 1
ATOM 5573 O O . ASN B 1 49 ? 7.359 7.742 -40.406 1 23.16 49 ASN B O 1
ATOM 5577 N N . GLU B 1 50 ? 8.953 6.887 -41.75 1 23.05 50 GLU B N 1
ATOM 5578 C CA . GLU B 1 50 ? 8.094 7.23 -42.875 1 23.05 50 GLU B CA 1
ATOM 5579 C C . GLU B 1 50 ? 6.836 6.371 -42.875 1 23.05 50 GLU B C 1
ATOM 5581 O O . GLU B 1 50 ? 5.949 6.574 -43.719 1 23.05 50 GLU B O 1
ATOM 5586 N N . TYR B 1 51 ? 6.895 5.234 -42.219 1 22.42 51 TYR B N 1
ATOM 5587 C CA . TYR B 1 51 ? 6 4.285 -42.875 1 22.42 51 TYR B CA 1
ATOM 5588 C C . TYR B 1 51 ? 4.539 4.66 -42.625 1 22.42 51 TYR B C 1
ATOM 5590 O O . TYR B 1 51 ? 3.631 3.92 -43 1 22.42 51 TYR B O 1
ATOM 5598 N N . ASP B 1 52 ? 4.32 5.602 -41.688 1 22.97 52 ASP B N 1
ATOM 5599 C CA . ASP B 1 52 ? 2.92 5.516 -41.281 1 22.97 52 ASP B CA 1
ATOM 5600 C C . ASP B 1 52 ? 2 6.012 -42.375 1 22.97 52 ASP B C 1
ATOM 5602 O O . ASP B 1 52 ? 0.779 6.047 -42.219 1 22.97 52 ASP B O 1
ATOM 5606 N N . ASP B 1 53 ? 2.67 6.664 -43.406 1 23.47 53 ASP B N 1
ATOM 5607 C CA . ASP B 1 53 ? 1.735 7.504 -44.156 1 23.47 53 ASP B CA 1
ATOM 5608 C C . ASP B 1 53 ? 0.775 6.652 -45 1 23.47 53 ASP B C 1
ATOM 5610 O O . ASP B 1 53 ? -0.202 7.168 -45.531 1 23.47 53 ASP B O 1
ATOM 5614 N N . VAL B 1 54 ? 1.283 5.512 -45.469 1 24.25 54 VAL B N 1
ATOM 5615 C CA . VAL B 1 54 ? 0.694 5.195 -46.75 1 24.25 54 VAL B CA 1
ATOM 5616 C C . VAL B 1 54 ? -0.759 4.762 -46.594 1 24.25 54 VAL B C 1
ATOM 5618 O O . VAL B 1 54 ? -1.512 4.664 -47.562 1 24.25 54 VAL B O 1
ATOM 5621 N N . LEU B 1 55 ? -1.114 4.215 -45.438 1 23.19 55 LEU B N 1
ATOM 5622 C CA . LEU B 1 55 ? -2.326 3.432 -45.656 1 23.19 55 LEU B CA 1
ATOM 5623 C C . LEU B 1 55 ? -3.533 4.344 -45.844 1 23.19 55 LEU B C 1
ATOM 5625 O O . LEU B 1 55 ? -4.672 3.928 -45.625 1 23.19 55 LEU B O 1
ATOM 5629 N N . SER B 1 56 ? -3.309 5.66 -46.125 1 23.62 56 SER B N 1
ATOM 5630 C CA . SER B 1 56 ? -4.531 6.453 -46.219 1 23.62 56 SER B CA 1
ATOM 5631 C C . SER B 1 56 ? -5.367 6.074 -47.438 1 23.62 56 SER B C 1
ATOM 5633 O O . SER B 1 56 ? -6.211 6.855 -47.875 1 23.62 56 SER B O 1
ATOM 5635 N N . ALA B 1 57 ? -5.02 5.062 -48.219 1 21.67 57 ALA B N 1
ATOM 5636 C CA . ALA B 1 57 ? -5.766 5.078 -49.469 1 21.67 57 ALA B CA 1
ATOM 5637 C C . ALA B 1 57 ? -7.27 5.121 -49.219 1 21.67 57 ALA B C 1
ATOM 5639 O O . ALA B 1 57 ? -7.734 4.703 -48.156 1 21.67 57 ALA B O 1
ATOM 5640 N N . ASP B 1 58 ? -8.102 5.551 -50.312 1 22.59 58 ASP B N 1
ATOM 5641 C CA . ASP B 1 58 ? -9.359 6.199 -50.656 1 22.59 58 ASP B CA 1
ATOM 5642 C C . ASP B 1 58 ? -10.547 5.262 -50.438 1 22.59 58 ASP B C 1
ATOM 5644 O O . ASP B 1 58 ? -11.672 5.566 -50.844 1 22.59 58 ASP B O 1
ATOM 5648 N N . SER B 1 59 ? -10.414 3.926 -50.281 1 26.34 59 SER B N 1
ATOM 5649 C CA . SER B 1 59 ? -11.688 3.332 -50.688 1 26.34 59 SER B CA 1
ATOM 5650 C C . SER B 1 59 ? -12.828 3.846 -49.812 1 26.34 59 SER B C 1
ATOM 5652 O O . SER B 1 59 ? -12.75 3.781 -48.562 1 26.34 59 SER B O 1
ATOM 5654 N N . SER B 1 60 ? -13.703 4.773 -50.281 1 26.09 60 SER B N 1
ATOM 5655 C CA . SER B 1 60 ? -14.914 5.488 -49.875 1 26.09 60 SER B CA 1
ATOM 5656 C C . SER B 1 60 ? -15.984 4.523 -49.375 1 26.09 60 SER B C 1
ATOM 5658 O O . SER B 1 60 ? -17.141 4.91 -49.188 1 26.09 60 SER B O 1
ATOM 5660 N N . SER B 1 61 ? -15.859 3.203 -49.5 1 27.31 61 SER B N 1
ATOM 5661 C CA . SER B 1 61 ? -17.109 2.611 -49.031 1 27.31 61 SER B CA 1
ATOM 5662 C C . SER B 1 61 ? -17.422 3.029 -47.594 1 27.31 61 SER B C 1
ATOM 5664 O O . SER B 1 61 ? -16.594 2.889 -46.719 1 27.31 61 SER B O 1
ATOM 5666 N N . GLN B 1 62 ? -18.281 4.004 -47.406 1 27.92 62 GLN B N 1
ATOM 5667 C CA . GLN B 1 62 ? -18.906 4.633 -46.25 1 27.92 62 GLN B CA 1
ATOM 5668 C C . GLN B 1 62 ? -19.328 3.59 -45.219 1 27.92 62 GLN B C 1
ATOM 5670 O O . GLN B 1 62 ? -20.516 3.297 -45.094 1 27.92 62 GLN B O 1
ATOM 5675 N N . SER B 1 63 ? -18.828 2.395 -45.219 1 29.69 63 SER B N 1
ATOM 5676 C CA . SER B 1 63 ? -19.344 1.662 -44.062 1 29.69 63 SER B CA 1
ATOM 5677 C C . SER B 1 63 ? -19.172 2.459 -42.75 1 29.69 63 SER B C 1
ATOM 5679 O O . SER B 1 63 ? -18.078 2.955 -42.469 1 29.69 63 SER B O 1
ATOM 5681 N N . ARG B 1 64 ? -20.234 3.176 -42.344 1 29.42 64 ARG B N 1
ATOM 5682 C CA . ARG B 1 64 ? -20.391 3.852 -41.062 1 29.42 64 ARG B CA 1
ATOM 5683 C C . ARG B 1 64 ? -19.703 3.064 -39.969 1 29.42 64 ARG B C 1
ATOM 5685 O O . ARG B 1 64 ? -20.266 2.088 -39.438 1 29.42 64 ARG B O 1
ATOM 5692 N N . GLN B 1 65 ? -18.484 2.801 -40.031 1 32.94 65 GLN B N 1
ATOM 5693 C CA . GLN B 1 65 ? -17.781 2.342 -38.844 1 32.94 65 GLN B CA 1
ATOM 5694 C C . GLN B 1 65 ? -18.125 3.211 -37.656 1 32.94 65 GLN B C 1
ATOM 5696 O O . GLN B 1 65 ? -17.797 4.402 -37.625 1 32.94 65 GLN B O 1
ATOM 5701 N N . THR B 1 66 ? -19.328 3.139 -37.156 1 36.81 66 THR B N 1
ATOM 5702 C CA . THR B 1 66 ? -19.719 3.738 -35.875 1 36.81 66 THR B CA 1
ATOM 5703 C C . THR B 1 66 ? -18.547 3.744 -34.906 1 36.81 66 THR B C 1
ATOM 5705 O O . THR B 1 66 ? -18.031 2.686 -34.531 1 36.81 66 THR B O 1
ATOM 5708 N N . SER B 1 67 ? -17.297 4.914 -35 1 40.53 67 SER B N 1
ATOM 5709 C CA . SER B 1 67 ? -16.125 5.164 -34.156 1 40.53 67 SER B CA 1
ATOM 5710 C C . SER B 1 67 ? -16.438 4.988 -32.688 1 40.53 67 SER B C 1
ATOM 5712 O O . SER B 1 67 ? -17.359 5.621 -32.188 1 40.53 67 SER B O 1
ATOM 5714 N N . LYS B 1 68 ? -17.078 3.406 -32.094 1 52.16 68 LYS B N 1
ATOM 5715 C CA . LYS B 1 68 ? -17.062 3.094 -30.688 1 52.16 68 LYS B CA 1
ATOM 5716 C C . LYS B 1 68 ? -16.406 4.215 -29.875 1 52.16 68 LYS B C 1
ATOM 5718 O O . LYS B 1 68 ? -15.273 4.617 -30.172 1 52.16 68 LYS B O 1
ATOM 5723 N N . ARG B 1 69 ? -17.375 4.992 -29.344 1 61.38 69 ARG B N 1
ATOM 5724 C CA . ARG B 1 69 ? -16.891 6.07 -28.5 1 61.38 69 ARG B CA 1
ATOM 5725 C C . ARG B 1 69 ? -16.156 5.516 -27.281 1 61.38 69 ARG B C 1
ATOM 5727 O O . ARG B 1 69 ? -16.734 4.754 -26.5 1 61.38 69 ARG B O 1
ATOM 5734 N N . VAL B 1 70 ? -14.914 5.551 -27.25 1 70.81 70 VAL B N 1
ATOM 5735 C CA . VAL B 1 70 ? -14.047 5.145 -26.141 1 70.81 70 VAL B CA 1
ATOM 5736 C C . VAL B 1 70 ? -13.953 6.273 -25.125 1 70.81 70 VAL B C 1
ATOM 5738 O O . VAL B 1 70 ? -13.672 7.418 -25.469 1 70.81 70 VAL B O 1
ATOM 5741 N N . GLU B 1 71 ? -14.625 6.09 -23.984 1 80.5 71 GLU B N 1
ATOM 5742 C CA . GLU B 1 71 ? -14.523 7.055 -22.891 1 80.5 71 GLU B CA 1
ATOM 5743 C C . GLU B 1 71 ? -13.5 6.609 -21.859 1 80.5 71 GLU B C 1
ATOM 5745 O O . GLU B 1 71 ? -13.539 5.469 -21.391 1 80.5 71 GLU B O 1
ATOM 5750 N N . LYS B 1 72 ? -12.602 7.512 -21.656 1 84.5 72 LYS B N 1
ATOM 5751 C CA . LYS B 1 72 ? -11.625 7.25 -20.594 1 84.5 72 LYS B CA 1
ATOM 5752 C C . LYS B 1 72 ? -12.203 7.559 -19.219 1 84.5 72 LYS B C 1
ATOM 5754 O O . LYS B 1 72 ? -13.094 8.406 -19.094 1 84.5 72 LYS B O 1
ATOM 5759 N N . ILE B 1 73 ? -11.844 6.836 -18.359 1 88 73 ILE B N 1
ATOM 5760 C CA . ILE B 1 73 ? -12.25 7.145 -16.984 1 88 73 ILE B CA 1
ATOM 5761 C C . ILE B 1 73 ? -11.602 8.445 -16.531 1 88 73 ILE B C 1
ATOM 5763 O O . ILE B 1 73 ? -10.375 8.57 -16.531 1 88 73 ILE B O 1
ATOM 5767 N N . ASP B 1 74 ? -12.414 9.398 -16.297 1 87.06 74 ASP B N 1
ATOM 5768 C CA . ASP B 1 74 ? -11.953 10.703 -15.836 1 87.06 74 ASP B CA 1
ATOM 5769 C C . ASP B 1 74 ? -12.266 10.906 -14.359 1 87.06 74 ASP B C 1
ATOM 5771 O O . ASP B 1 74 ? -13.422 11.117 -13.984 1 87.06 74 ASP B O 1
ATOM 5775 N N . ILE B 1 75 ? -11.258 10.961 -13.641 1 87.12 75 ILE B N 1
ATOM 5776 C CA . ILE B 1 75 ? -11.406 11.102 -12.195 1 87.12 75 ILE B CA 1
ATOM 5777 C C . ILE B 1 75 ? -12 12.461 -11.859 1 87.12 75 ILE B C 1
ATOM 5779 O O . ILE B 1 75 ? -12.734 12.609 -10.883 1 87.12 75 ILE B O 1
ATOM 5783 N N . ASN B 1 76 ? -11.727 13.539 -12.688 1 84.94 76 ASN B N 1
ATOM 5784 C CA . ASN B 1 76 ? -12.289 14.867 -12.461 1 84.94 76 ASN B CA 1
ATOM 5785 C C . ASN B 1 76 ? -13.812 14.852 -12.555 1 84.94 76 ASN B C 1
ATOM 5787 O O . ASN B 1 76 ? -14.492 15.484 -11.742 1 84.94 76 ASN B O 1
ATOM 5791 N N . SER B 1 77 ? -14.211 14.133 -13.523 1 86.56 77 SER B N 1
ATOM 5792 C CA . SER B 1 77 ? -15.656 14.055 -13.695 1 86.56 77 SER B CA 1
ATOM 5793 C C . SER B 1 77 ? -16.312 13.32 -12.531 1 86.56 77 SER B C 1
ATOM 5795 O O . SER B 1 77 ? -17.422 13.68 -12.109 1 86.56 77 SER B O 1
ATOM 5797 N N . ILE B 1 78 ? -15.664 12.336 -12.07 1 89 78 ILE B N 1
ATOM 5798 C CA . ILE B 1 78 ? -16.203 11.555 -10.969 1 89 78 ILE B CA 1
ATOM 5799 C C . ILE B 1 78 ? -16.281 12.422 -9.711 1 89 78 ILE B C 1
ATOM 5801 O O . ILE B 1 78 ? -17.312 12.438 -9.023 1 89 78 ILE B O 1
ATOM 5805 N N . PHE B 1 79 ? -15.266 13.188 -9.484 1 85.31 79 PHE B N 1
ATOM 5806 C CA . PHE B 1 79 ? -15.242 14.062 -8.32 1 85.31 79 PHE B CA 1
ATOM 5807 C C . PHE B 1 79 ? -16.25 15.188 -8.477 1 85.31 79 PHE B C 1
ATOM 5809 O O . PHE B 1 79 ? -16.906 15.578 -7.508 1 85.31 79 PHE B O 1
ATOM 5816 N N . TRP B 1 80 ? -16.359 15.703 -9.633 1 83.56 80 TRP B N 1
ATOM 5817 C CA . TRP B 1 80 ? -17.297 16.781 -9.891 1 83.56 80 TRP B CA 1
ATOM 5818 C C . TRP B 1 80 ? -18.734 16.297 -9.68 1 83.56 80 TRP B C 1
ATOM 5820 O O . TRP B 1 80 ? -19.562 17.031 -9.117 1 83.56 80 TRP B O 1
ATOM 5830 N N . ASP B 1 81 ? -18.953 15.141 -10.164 1 86.44 81 ASP B N 1
ATOM 5831 C CA . ASP B 1 81 ? -20.281 14.578 -9.984 1 86.44 81 ASP B CA 1
ATOM 5832 C C . ASP B 1 81 ? -20.594 14.359 -8.508 1 86.44 81 ASP B C 1
ATOM 5834 O O . ASP B 1 81 ? -21.703 14.633 -8.047 1 86.44 81 ASP B O 1
ATOM 5838 N N . ALA B 1 82 ? -19.641 13.891 -7.828 1 86 82 ALA B N 1
ATOM 5839 C CA . ALA B 1 82 ? -19.812 13.672 -6.395 1 86 82 ALA B CA 1
ATOM 5840 C C . ALA B 1 82 ? -20.016 14.984 -5.652 1 86 82 ALA B C 1
ATOM 5842 O O . ALA B 1 82 ? -20.844 15.07 -4.742 1 86 82 ALA B O 1
ATOM 5843 N N . LEU B 1 83 ? -19.297 16.047 -6.098 1 83.25 83 LEU B N 1
ATOM 5844 C CA . LEU B 1 83 ? -19.406 17.375 -5.488 1 83.25 83 LEU B CA 1
ATOM 5845 C C . LEU B 1 83 ? -20.766 18 -5.785 1 83.25 83 LEU B C 1
ATOM 5847 O O . LEU B 1 83 ? -21.375 18.594 -4.902 1 83.25 83 LEU B O 1
ATOM 5851 N N . MET B 1 84 ? -21.281 17.781 -7.008 1 83.06 84 MET B N 1
ATOM 5852 C CA . MET B 1 84 ? -22.547 18.375 -7.426 1 83.06 84 MET B CA 1
ATOM 5853 C C . MET B 1 84 ? -23.719 17.703 -6.734 1 83.06 84 MET B C 1
ATOM 5855 O O . MET B 1 84 ? -24.781 18.312 -6.539 1 83.06 84 MET B O 1
ATOM 5859 N N . GLN B 1 85 ? -23.484 16.484 -6.383 1 84.56 85 GLN B N 1
ATOM 5860 C CA . GLN B 1 85 ? -24.547 15.766 -5.676 1 84.56 85 GLN B CA 1
ATOM 5861 C C . GLN B 1 85 ? -24.578 16.156 -4.203 1 84.56 85 GLN B C 1
ATOM 5863 O O . GLN B 1 85 ? -25.578 15.938 -3.521 1 84.56 85 GLN B O 1
ATOM 5868 N N . ASN B 1 86 ? -23.484 16.75 -3.711 1 83.06 86 ASN B N 1
ATOM 5869 C CA . ASN B 1 86 ? -23.391 17.188 -2.324 1 83.06 86 ASN B CA 1
ATOM 5870 C C . ASN B 1 86 ? -23.109 18.688 -2.234 1 83.06 86 ASN B C 1
ATOM 5872 O O . ASN B 1 86 ? -22.156 19.109 -1.592 1 83.06 86 ASN B O 1
ATOM 5876 N N . LYS B 1 87 ? -23.984 19.484 -2.713 1 80.44 87 LYS B N 1
ATOM 5877 C CA . LYS B 1 87 ? -23.812 20.922 -2.812 1 80.44 87 LYS B CA 1
ATOM 5878 C C . LYS B 1 87 ? -23.828 21.578 -1.433 1 80.44 87 LYS B C 1
ATOM 5880 O O . LYS B 1 87 ? -23.422 22.734 -1.281 1 80.44 87 LYS B O 1
ATOM 5885 N N . ILE B 1 88 ? -24.172 20.797 -0.492 1 81.62 88 ILE B N 1
ATOM 5886 C CA . ILE B 1 88 ? -24.281 21.344 0.858 1 81.62 88 ILE B CA 1
ATOM 5887 C C . ILE B 1 88 ? -22.906 21.766 1.356 1 81.62 88 ILE B C 1
ATOM 5889 O O . ILE B 1 88 ? -22.797 22.609 2.242 1 81.62 88 ILE B O 1
ATOM 5893 N N . ILE B 1 89 ? -21.875 21.312 0.721 1 80.88 89 ILE B N 1
ATOM 5894 C CA . ILE B 1 89 ? -20.516 21.641 1.145 1 80.88 89 ILE B CA 1
ATOM 5895 C C . ILE B 1 89 ? -20.234 23.109 0.872 1 80.88 89 ILE B C 1
ATOM 5897 O O . ILE B 1 89 ? -19.516 23.766 1.63 1 80.88 89 ILE B O 1
ATOM 5901 N N . ILE B 1 90 ? -20.844 23.672 -0.113 1 77.94 90 ILE B N 1
ATOM 5902 C CA . ILE B 1 90 ? -20.641 25.078 -0.466 1 77.94 90 ILE B CA 1
ATOM 5903 C C . ILE B 1 90 ? -21.312 25.969 0.576 1 77.94 90 ILE B C 1
ATOM 5905 O O . ILE B 1 90 ? -20.781 27.016 0.93 1 77.94 90 ILE B O 1
ATOM 5909 N N . PHE B 1 91 ? -22.375 25.391 1.155 1 78.81 91 PHE B N 1
ATOM 5910 C CA . PHE B 1 91 ? -23.094 26.156 2.158 1 78.81 91 PHE B CA 1
ATOM 5911 C C . PHE B 1 91 ? -22.344 26.156 3.484 1 78.81 91 PHE B C 1
ATOM 5913 O O . PHE B 1 91 ? -22.547 27.047 4.32 1 78.81 91 PHE B O 1
ATOM 5920 N N . ALA B 1 92 ? -21.484 25.141 3.553 1 82.31 92 ALA B N 1
ATOM 5921 C CA . ALA B 1 92 ? -20.703 25.078 4.785 1 82.31 92 ALA B CA 1
ATOM 5922 C C . ALA B 1 92 ? -19.594 26.125 4.781 1 82.31 92 ALA B C 1
ATOM 5924 O O . ALA B 1 92 ? -19.062 26.484 5.836 1 82.31 92 ALA B O 1
ATOM 5925 N N . THR B 1 93 ? -19.281 26.766 3.65 1 81.62 93 THR B N 1
ATOM 5926 C CA . THR B 1 93 ? -18.188 27.719 3.525 1 81.62 93 THR B CA 1
ATOM 5927 C C . THR B 1 93 ? -18.594 29.094 4.039 1 81.62 93 THR B C 1
ATOM 5929 O O . THR B 1 93 ? -17.766 29.828 4.578 1 81.62 93 THR B O 1
ATOM 5932 N N . PHE B 1 94 ? -19.891 29.344 4.035 1 83.5 94 PHE B N 1
ATOM 5933 C CA . PHE B 1 94 ? -20.359 30.672 4.414 1 83.5 94 PHE B CA 1
ATOM 5934 C C . PHE B 1 94 ? -20.219 30.891 5.914 1 83.5 94 PHE B C 1
ATOM 5936 O O . PHE B 1 94 ? -19.656 31.891 6.352 1 83.5 94 PHE B O 1
ATOM 5943 N N . PRO B 1 95 ? -20.688 29.875 6.613 1 85.62 95 PRO B N 1
ATOM 5944 C CA . PRO B 1 95 ? -20.5 30.062 8.055 1 85.62 95 PRO B CA 1
ATOM 5945 C C . PRO B 1 95 ? -19.016 30.125 8.438 1 85.62 95 PRO B C 1
ATOM 5947 O O . PRO B 1 95 ? -18.656 30.812 9.398 1 85.62 95 PRO B O 1
ATOM 5950 N N . LEU B 1 96 ? -18.203 29.531 7.727 1 87.44 96 LEU B N 1
ATOM 5951 C CA . LEU B 1 96 ? -16.781 29.578 8.008 1 87.44 96 LEU B CA 1
ATOM 5952 C C . LEU B 1 96 ? -16.219 30.969 7.711 1 87.44 96 LEU B C 1
ATOM 5954 O O . LEU B 1 96 ? -15.414 31.5 8.484 1 87.44 96 LEU B O 1
ATOM 5958 N N . PHE B 1 97 ? -16.719 31.547 6.645 1 87.44 97 PHE B N 1
ATOM 5959 C CA . PHE B 1 97 ? -16.297 32.875 6.258 1 87.44 97 PHE B CA 1
ATOM 5960 C C . PHE B 1 97 ? -16.719 33.906 7.309 1 87.44 97 PHE B C 1
ATOM 5962 O O . PHE B 1 97 ? -15.906 34.719 7.742 1 87.44 97 PHE B O 1
ATOM 5969 N N . VAL B 1 98 ? -17.938 33.75 7.711 1 88.25 98 VAL B N 1
ATOM 5970 C CA . VAL B 1 98 ? -18.469 34.688 8.695 1 88.25 98 VAL B CA 1
ATOM 5971 C C . VAL B 1 98 ? -17.781 34.5 10.039 1 88.25 98 VAL B C 1
ATOM 5973 O O . VAL B 1 98 ? -17.484 35.469 10.742 1 88.25 98 VAL B O 1
ATOM 5976 N N . GLY B 1 99 ? -17.5 33.25 10.281 1 89.19 99 GLY B N 1
ATOM 5977 C CA . GLY B 1 99 ? -16.797 32.938 11.531 1 89.19 99 GLY B CA 1
ATOM 5978 C C . GLY B 1 99 ? -15.422 33.562 11.602 1 89.19 99 GLY B C 1
ATOM 5979 O O . GLY B 1 99 ? -15.07 34.219 12.594 1 89.19 99 GLY B O 1
ATOM 5980 N N . TYR B 1 100 ? -14.703 33.469 10.539 1 87.38 100 TYR B N 1
ATOM 5981 C CA . TYR B 1 100 ? -13.359 34.031 10.516 1 87.38 100 TYR B CA 1
ATOM 5982 C C . TYR B 1 100 ? -13.422 35.562 10.547 1 87.38 100 TYR B C 1
ATOM 5984 O O . TYR B 1 100 ? -12.586 36.219 11.188 1 87.38 100 TYR B O 1
ATOM 5992 N N . TYR B 1 101 ? -14.406 36.094 9.898 1 88.06 101 TYR B N 1
ATOM 5993 C CA . TYR B 1 101 ? -14.578 37.531 9.891 1 88.06 101 TYR B CA 1
ATOM 5994 C C . TYR B 1 101 ? -14.883 38.062 11.289 1 88.06 101 TYR B C 1
ATOM 5996 O O . TYR B 1 101 ? -14.32 39.062 11.727 1 88.06 101 TYR B O 1
ATOM 6004 N N . LEU B 1 102 ? -15.703 37.375 11.992 1 88.31 102 LEU B N 1
ATOM 6005 C CA . LEU B 1 102 ? -16.062 37.75 13.352 1 88.31 102 LEU B CA 1
ATOM 6006 C C . LEU B 1 102 ? -14.891 37.594 14.297 1 88.31 102 LEU B C 1
ATOM 6008 O O . LEU B 1 102 ? -14.602 38.5 15.102 1 88.31 102 LEU B O 1
ATOM 6012 N N . GLN B 1 103 ? -14.203 36.531 14.133 1 84.81 103 GLN B N 1
ATOM 6013 C CA . GLN B 1 103 ? -13.117 36.188 15.047 1 84.81 103 GLN B CA 1
ATOM 6014 C C . GLN B 1 103 ? -11.906 37.094 14.812 1 84.81 103 GLN B C 1
ATOM 6016 O O . GLN B 1 103 ? -11.289 37.594 15.773 1 84.81 103 GLN B O 1
ATOM 6021 N N . ASP B 1 104 ? -11.617 37.406 13.602 1 82.06 104 ASP B N 1
ATOM 6022 C CA . ASP B 1 104 ? -10.328 38.031 13.32 1 82.06 104 ASP B CA 1
ATOM 6023 C C . ASP B 1 104 ? -10.477 39.531 13.125 1 82.06 104 ASP B C 1
ATOM 6025 O O . ASP B 1 104 ? -9.594 40.312 13.508 1 82.06 104 ASP B O 1
ATOM 6029 N N . THR B 1 105 ? -11.625 39.938 12.578 1 81.25 105 THR B N 1
ATOM 6030 C CA . THR B 1 105 ? -11.766 41.375 12.273 1 81.25 105 THR B CA 1
ATOM 6031 C C . THR B 1 105 ? -12.609 42.062 13.336 1 81.25 105 THR B C 1
ATOM 6033 O O . THR B 1 105 ? -12.141 43 13.992 1 81.25 105 THR B O 1
ATOM 6036 N N . ILE B 1 106 ? -13.766 41.531 13.625 1 82.94 106 ILE B N 1
ATOM 6037 C CA . ILE B 1 106 ? -14.68 42.219 14.539 1 82.94 106 ILE B CA 1
ATOM 6038 C C . ILE B 1 106 ? -14.164 42.094 15.969 1 82.94 106 ILE B C 1
ATOM 6040 O O . ILE B 1 106 ? -14.195 43.062 16.734 1 82.94 106 ILE B O 1
ATOM 6044 N N . PHE B 1 107 ? -13.648 41.031 16.312 1 83.5 107 PHE B N 1
ATOM 6045 C CA . PHE B 1 107 ? -13.133 40.812 17.672 1 83.5 107 PHE B CA 1
ATOM 6046 C C . PHE B 1 107 ? -11.914 41.688 17.922 1 83.5 107 PHE B C 1
ATOM 6048 O O . PHE B 1 107 ? -11.82 42.344 18.969 1 83.5 107 PHE B O 1
ATOM 6055 N N . THR B 1 108 ? -11.031 41.719 16.938 1 79 108 THR B N 1
ATOM 6056 C CA . THR B 1 108 ? -9.82 42.5 17.109 1 79 108 THR B CA 1
ATOM 6057 C C . THR B 1 108 ? -10.141 43.969 17.203 1 79 108 THR B C 1
ATOM 6059 O O . THR B 1 108 ? -9.531 44.719 17.984 1 79 108 THR B O 1
ATOM 6062 N N . ARG B 1 109 ? -11.102 44.438 16.469 1 79.56 109 ARG B N 1
ATOM 6063 C CA . ARG B 1 109 ? -11.516 45.812 16.516 1 79.56 109 ARG B CA 1
ATOM 6064 C C . ARG B 1 109 ? -12.18 46.156 17.844 1 79.56 109 ARG B C 1
ATOM 6066 O O . ARG B 1 109 ? -11.992 47.25 18.391 1 79.56 109 ARG B O 1
ATOM 6073 N N . SER B 1 110 ? -12.945 45.188 18.328 1 77.62 110 SER B N 1
ATOM 6074 C CA . SER B 1 110 ? -13.633 45.375 19.594 1 77.62 110 SER B CA 1
ATOM 6075 C C . SER B 1 110 ? -12.641 45.469 20.75 1 77.62 110 SER B C 1
ATOM 6077 O O . SER B 1 110 ? -12.797 46.25 21.672 1 77.62 110 SER B O 1
ATOM 6079 N N . ILE B 1 111 ? -11.625 44.625 20.703 1 74 111 ILE B N 1
ATOM 6080 C CA . ILE B 1 111 ? -10.594 44.656 21.734 1 74 111 ILE B CA 1
ATOM 6081 C C . ILE B 1 111 ? -9.828 45.969 21.672 1 74 111 ILE B C 1
ATOM 6083 O O . ILE B 1 111 ? -9.484 46.531 22.719 1 74 111 ILE B O 1
ATOM 6087 N N . ALA B 1 112 ? -9.57 46.469 20.453 1 73.81 112 ALA B N 1
ATOM 6088 C CA . ALA B 1 112 ? -8.82 47.688 20.25 1 73.81 112 ALA B CA 1
ATOM 6089 C C . ALA B 1 112 ? -9.594 48.906 20.781 1 73.81 112 ALA B C 1
ATOM 6091 O O . ALA B 1 112 ? -9 49.812 21.344 1 73.81 112 ALA B O 1
ATOM 6092 N N . GLU B 1 113 ? -10.891 48.906 20.656 1 72.81 113 GLU B N 1
ATOM 6093 C CA . GLU B 1 113 ? -11.719 50 21.141 1 72.81 113 GLU B CA 1
ATOM 6094 C C . GLU B 1 113 ? -11.727 50.062 22.672 1 72.81 113 GLU B C 1
ATOM 6096 O O . GLU B 1 113 ? -11.734 51.156 23.25 1 72.81 113 GLU B O 1
ATOM 6101 N N . VAL B 1 114 ? -11.688 48.906 23.25 1 66.19 114 VAL B N 1
ATOM 6102 C CA . VAL B 1 114 ? -11.742 48.875 24.703 1 66.19 114 VAL B CA 1
ATOM 6103 C C . VAL B 1 114 ? -10.375 49.188 25.281 1 66.19 114 VAL B C 1
ATOM 6105 O O . VAL B 1 114 ? -10.281 49.844 26.328 1 66.19 114 VAL B O 1
ATOM 6108 N N . THR B 1 115 ? -9.312 48.844 24.562 1 61.12 115 THR B N 1
ATOM 6109 C CA . THR B 1 115 ? -7.969 49 25.094 1 61.12 115 THR B CA 1
ATOM 6110 C C . THR B 1 115 ? -7.465 50.438 24.828 1 61.12 115 THR B C 1
ATOM 6112 O O . THR B 1 115 ? -6.598 50.938 25.547 1 61.12 115 THR B O 1
ATOM 6115 N N . SER B 1 116 ? -7.914 51.125 23.719 1 57.56 116 SER B N 1
ATOM 6116 C CA . SER B 1 116 ? -7.402 52.438 23.359 1 57.56 116 SER B CA 1
ATOM 6117 C C . SER B 1 116 ? -7.879 53.5 24.359 1 57.56 116 SER B C 1
ATOM 6119 O O . SER B 1 116 ? -7.203 54.5 24.578 1 57.56 116 SER B O 1
ATOM 6121 N N . ASP B 1 117 ? -9.266 53.469 24.781 1 50.69 117 ASP B N 1
ATOM 6122 C CA . ASP B 1 117 ? -9.781 54.5 25.703 1 50.69 117 ASP B CA 1
ATOM 6123 C C . ASP B 1 117 ? -9.117 54.375 27.062 1 50.69 117 ASP B C 1
ATOM 6125 O O . ASP B 1 117 ? -9.414 55.188 27.969 1 50.69 117 ASP B O 1
ATOM 6129 N N . ILE B 1 118 ? -8.656 53.406 27.391 1 42.28 118 ILE B N 1
ATOM 6130 C CA . ILE B 1 118 ? -8.164 53.25 28.766 1 42.28 118 ILE B CA 1
ATOM 6131 C C . ILE B 1 118 ? -6.93 54.125 28.969 1 42.28 118 ILE B C 1
ATOM 6133 O O . ILE B 1 118 ? -5.863 53.844 28.422 1 42.28 118 ILE B O 1
ATOM 6137 N N . PRO B 1 119 ? -7.121 55.312 29.016 1 39.16 119 PRO B N 1
ATOM 6138 C CA . PRO B 1 119 ? -6.004 55.969 29.688 1 39.16 119 PRO B CA 1
ATOM 6139 C C . PRO B 1 119 ? -5.512 55.219 30.922 1 39.16 119 PRO B C 1
ATOM 6141 O O . PRO B 1 119 ? -6.316 54.812 31.75 1 39.16 119 PRO B O 1
ATOM 6144 N N . GLY B 1 120 ? -4.148 54.781 31.062 1 39.97 120 GLY B N 1
ATOM 6145 C CA . GLY B 1 120 ? -3.865 53.812 32.125 1 39.97 120 GLY B CA 1
ATOM 6146 C C . GLY B 1 120 ? -4.711 52.562 32 1 39.97 120 GLY B C 1
ATOM 6147 O O . GLY B 1 120 ? -5.941 52.625 31.922 1 39.97 120 GLY B O 1
ATOM 6148 N N . PHE B 1 121 ? -4.391 51.469 31.281 1 43.19 121 PHE B N 1
ATOM 6149 C CA . PHE B 1 121 ? -5.172 50.281 31 1 43.19 121 PHE B CA 1
ATOM 6150 C C . PHE B 1 121 ? -6.301 50.094 32 1 43.19 121 PHE B C 1
ATOM 6152 O O . PHE B 1 121 ? -7.055 49.125 31.953 1 43.19 121 PHE B O 1
ATOM 6159 N N . VAL B 1 122 ? -6.117 50.344 33.219 1 41.81 122 VAL B N 1
ATOM 6160 C CA . VAL B 1 122 ? -6.801 49.812 34.406 1 41.81 122 VAL B CA 1
ATOM 6161 C C . VAL B 1 122 ? -8.211 50.375 34.5 1 41.81 122 VAL B C 1
ATOM 6163 O O . VAL B 1 122 ? -8.836 50.375 35.562 1 41.81 122 VAL B O 1
ATOM 6166 N N . ALA B 1 123 ? -8.594 51.219 33.656 1 43.62 123 ALA B N 1
ATOM 6167 C CA . ALA B 1 123 ? -9.883 51.688 34.156 1 43.62 123 ALA B CA 1
ATOM 6168 C C . ALA B 1 123 ? -10.844 50.531 34.375 1 43.62 123 ALA B C 1
ATOM 6170 O O . ALA B 1 123 ? -10.578 49.406 33.969 1 43.62 123 ALA B O 1
ATOM 6171 N N . ASP B 1 124 ? -12.211 50.812 34.812 1 48.09 124 ASP B N 1
ATOM 6172 C CA . ASP B 1 124 ? -13.328 50 35.281 1 48.09 124 ASP B CA 1
ATOM 6173 C C . ASP B 1 124 ? -13.711 48.938 34.25 1 48.09 124 ASP B C 1
ATOM 6175 O O . ASP B 1 124 ? -14.492 49.219 33.312 1 48.09 124 ASP B O 1
ATOM 6179 N N . ILE B 1 125 ? -12.812 48.125 33.875 1 54.25 125 ILE B N 1
ATOM 6180 C CA . ILE B 1 125 ? -13.195 47.031 33 1 54.25 125 ILE B CA 1
ATOM 6181 C C . ILE B 1 125 ? -14.398 46.281 33.594 1 54.25 125 ILE B C 1
ATOM 6183 O O . ILE B 1 125 ? -14.305 45.688 34.656 1 54.25 125 ILE B O 1
ATOM 6187 N N . ASP B 1 126 ? -15.617 46.875 33.312 1 60.84 126 ASP B N 1
ATOM 6188 C CA . ASP B 1 126 ? -16.891 46.219 33.625 1 60.84 126 ASP B CA 1
ATOM 6189 C C . ASP B 1 126 ? -16.984 44.875 32.938 1 60.84 126 ASP B C 1
ATOM 6191 O O . ASP B 1 126 ? -16.594 44.75 31.781 1 60.84 126 ASP B O 1
ATOM 6195 N N . VAL B 1 127 ? -17.062 43.875 33.656 1 63.22 127 VAL B N 1
ATOM 6196 C CA . VAL B 1 127 ? -17.266 42.5 33.219 1 63.22 127 VAL B CA 1
ATOM 6197 C C . VAL B 1 127 ? -18.203 42.5 32 1 63.22 127 VAL B C 1
ATOM 6199 O O . VAL B 1 127 ? -18.031 41.719 31.062 1 63.22 127 VAL B O 1
ATOM 6202 N N . LYS B 1 128 ? -19.094 43.438 32 1 68.06 128 LYS B N 1
ATOM 6203 C CA . LYS B 1 128 ? -20.062 43.469 30.906 1 68.06 128 LYS B CA 1
ATOM 6204 C C . LYS B 1 128 ? -19.375 43.875 29.594 1 68.06 128 LYS B C 1
ATOM 6206 O O . LYS B 1 128 ? -19.688 43.312 28.547 1 68.06 128 LYS B O 1
ATOM 6211 N N . LYS B 1 129 ? -18.391 44.656 29.672 1 69.94 129 LYS B N 1
ATOM 6212 C CA . LYS B 1 129 ? -17.688 45.094 28.453 1 69.94 129 LYS B CA 1
ATOM 6213 C C . LYS B 1 129 ? -16.797 43.969 27.906 1 69.94 129 LYS B C 1
ATOM 6215 O O . LYS B 1 129 ? -16.688 43.812 26.688 1 69.94 129 LYS B O 1
ATOM 6220 N N . VAL B 1 130 ? -16.312 43.188 28.812 1 70 130 VAL B N 1
ATOM 6221 C CA . VAL B 1 130 ? -15.461 42.094 28.391 1 70 130 VAL B CA 1
ATOM 6222 C C . VAL B 1 130 ? -16.297 41.031 27.672 1 70 130 VAL B C 1
ATOM 6224 O O . VAL B 1 130 ? -15.867 40.5 26.641 1 70 130 VAL B O 1
ATOM 6227 N N . LEU B 1 131 ? -17.422 40.844 28.203 1 71.25 131 LEU B N 1
ATOM 6228 C CA . LEU B 1 131 ? -18.281 39.844 27.594 1 71.25 131 LEU B CA 1
ATOM 6229 C C . LEU B 1 131 ? -18.75 40.281 26.203 1 71.25 131 LEU B C 1
ATOM 6231 O O . LEU B 1 131 ? -18.875 39.469 25.297 1 71.25 131 LEU B O 1
ATOM 6235 N N . ILE B 1 132 ? -18.969 41.562 26.062 1 75 132 ILE B N 1
ATOM 6236 C CA . ILE B 1 132 ? -19.422 42.094 24.781 1 75 132 ILE B CA 1
ATOM 6237 C C . ILE B 1 132 ? -18.281 41.969 23.766 1 75 132 ILE B C 1
ATOM 6239 O O . ILE B 1 132 ? -18.531 41.688 22.578 1 75 132 ILE B O 1
ATOM 6243 N N . VAL B 1 133 ? -17.078 42.094 24.281 1 76.5 133 VAL B N 1
ATOM 6244 C CA . VAL B 1 133 ? -15.922 42.031 23.391 1 76.5 133 VAL B CA 1
ATOM 6245 C C . VAL B 1 133 ? -15.688 40.594 22.938 1 76.5 133 VAL B C 1
ATOM 6247 O O . VAL B 1 133 ? -15.234 40.344 21.812 1 76.5 133 VAL B O 1
ATOM 6250 N N . MET B 1 134 ? -16.203 39.625 23.75 1 80.75 134 MET B N 1
ATOM 6251 C CA . MET B 1 134 ? -15.93 38.219 23.453 1 80.75 134 MET B CA 1
ATOM 6252 C C . MET B 1 134 ? -17.062 37.625 22.625 1 80.75 134 MET B C 1
ATOM 6254 O O . MET B 1 134 ? -16.922 36.531 22.078 1 80.75 134 MET B O 1
ATOM 6258 N N . LEU B 1 135 ? -18.156 38.312 22.516 1 83.19 135 LEU B N 1
ATOM 6259 C CA . LEU B 1 135 ? -19.344 37.781 21.859 1 83.19 135 LEU B CA 1
ATOM 6260 C C . LEU B 1 135 ? -19.031 37.344 20.422 1 83.19 135 LEU B C 1
ATOM 6262 O O . LEU B 1 135 ? -19.391 36.25 20 1 83.19 135 LEU B O 1
ATOM 6266 N N . PRO B 1 136 ? -18.281 38.188 19.625 1 86.25 136 PRO B N 1
ATOM 6267 C CA . PRO B 1 136 ? -17.984 37.719 18.266 1 86.25 136 PRO B CA 1
ATOM 6268 C C . PRO B 1 136 ? -17.172 36.438 18.234 1 86.25 136 PRO B C 1
ATOM 6270 O O . PRO B 1 136 ? -17.359 35.625 17.328 1 86.25 136 PRO B O 1
ATOM 6273 N N . TYR B 1 137 ? -16.422 36.25 19.172 1 85 137 TYR B N 1
ATOM 6274 C CA . TYR B 1 137 ? -15.594 35.062 19.219 1 85 137 TYR B CA 1
ATOM 6275 C C . TYR B 1 137 ? -16.438 33.844 19.547 1 85 137 TYR B C 1
ATOM 6277 O O . TYR B 1 137 ? -16.219 32.75 18.984 1 85 137 TYR B O 1
ATOM 6285 N N . ILE B 1 138 ? -17.375 33.969 20.422 1 85.62 138 ILE B N 1
ATOM 6286 C CA . ILE B 1 138 ? -18.25 32.875 20.812 1 85.62 138 ILE B CA 1
ATOM 6287 C C . ILE B 1 138 ? -19.156 32.469 19.641 1 85.62 138 ILE B C 1
ATOM 6289 O O . ILE B 1 138 ? -19.344 31.297 19.359 1 85.62 138 ILE B O 1
ATOM 6293 N N . VAL B 1 139 ? -19.656 33.531 18.953 1 88.88 139 VAL B N 1
ATOM 6294 C CA . VAL B 1 139 ? -20.5 33.25 17.797 1 88.88 139 VAL B CA 1
ATOM 6295 C C . VAL B 1 139 ? -19.688 32.562 16.703 1 88.88 139 VAL B C 1
ATOM 6297 O O . VAL B 1 139 ? -20.172 31.672 16.031 1 88.88 139 VAL B O 1
ATOM 6300 N N . ALA B 1 140 ? -18.469 33 16.562 1 90.31 140 ALA B N 1
ATOM 6301 C CA . ALA B 1 140 ? -17.594 32.375 15.57 1 90.31 140 ALA B CA 1
ATOM 6302 C C . ALA B 1 140 ? -17.375 30.891 15.891 1 90.31 140 ALA B C 1
ATOM 6304 O O . ALA B 1 140 ? -17.375 30.047 14.984 1 90.31 140 ALA B O 1
ATOM 6305 N N . LEU B 1 141 ? -17.281 30.547 17.141 1 88.69 141 LEU B N 1
ATOM 6306 C CA . LEU B 1 141 ? -17.062 29.172 17.562 1 88.69 141 LEU B CA 1
ATOM 6307 C C . LEU B 1 141 ? -18.266 28.297 17.203 1 88.69 141 LEU B C 1
ATOM 6309 O O . LEU B 1 141 ? -18.094 27.141 16.781 1 88.69 141 LEU B O 1
ATOM 6313 N N . ILE B 1 142 ? -19.391 28.875 17.375 1 90.12 142 ILE B N 1
ATOM 6314 C CA . ILE B 1 142 ? -20.609 28.141 17.047 1 90.12 142 ILE B CA 1
ATOM 6315 C C . ILE B 1 142 ? -20.703 27.922 15.539 1 90.12 142 ILE B C 1
ATOM 6317 O O . ILE B 1 142 ? -21.047 26.844 15.078 1 90.12 142 ILE B O 1
ATOM 6321 N N . LEU B 1 143 ? -20.344 28.938 14.797 1 90.75 143 LEU B N 1
ATOM 6322 C CA . LEU B 1 143 ? -20.375 28.828 13.344 1 90.75 143 LEU B CA 1
ATOM 6323 C C . LEU B 1 143 ? -19.344 27.828 12.852 1 90.75 143 LEU B C 1
ATOM 6325 O O . LEU B 1 143 ? -19.609 27.078 11.906 1 90.75 143 LEU B O 1
ATOM 6329 N N . PHE B 1 144 ? -18.219 27.844 13.547 1 89.44 144 PHE B N 1
ATOM 6330 C CA . PHE B 1 144 ? -17.188 26.875 13.18 1 89.44 144 PHE B CA 1
ATOM 6331 C C . PHE B 1 144 ? -17.672 25.453 13.453 1 89.44 144 PHE B C 1
ATOM 6333 O O . PHE B 1 144 ? -17.422 24.547 12.656 1 89.44 144 PHE B O 1
ATOM 6340 N N . TYR B 1 145 ? -18.328 25.297 14.523 1 89.31 145 TYR B N 1
ATOM 6341 C CA . TYR B 1 145 ? -18.859 23.984 14.898 1 89.31 145 TYR B CA 1
ATOM 6342 C C . TYR B 1 145 ? -19.844 23.469 13.852 1 89.31 145 TYR B C 1
ATOM 6344 O O . TYR B 1 145 ? -19.719 22.344 13.383 1 89.31 145 TYR B O 1
ATOM 6352 N N . ILE B 1 146 ? -20.734 24.297 13.438 1 88.62 146 ILE B N 1
ATOM 6353 C CA . ILE B 1 146 ? -21.766 23.922 12.469 1 88.62 146 ILE B CA 1
ATOM 6354 C C . ILE B 1 146 ? -21.109 23.656 11.109 1 88.62 146 ILE B C 1
ATOM 6356 O O . ILE B 1 146 ? -21.406 22.641 10.469 1 88.62 146 ILE B O 1
ATOM 6360 N N . SER B 1 147 ? -20.266 24.516 10.727 1 89.19 147 SER B N 1
ATOM 6361 C CA . SER B 1 147 ? -19.625 24.391 9.422 1 89.19 147 SER B CA 1
ATOM 6362 C C . SER B 1 147 ? -18.781 23.125 9.328 1 89.19 147 SER B C 1
ATOM 6364 O O . SER B 1 147 ? -18.812 22.422 8.32 1 89.19 147 SER B O 1
ATOM 6366 N N . ASN B 1 148 ? -18.141 22.781 10.422 1 87.75 148 ASN B N 1
ATOM 6367 C CA . ASN B 1 148 ? -17.234 21.641 10.375 1 87.75 148 ASN B CA 1
ATOM 6368 C C . ASN B 1 148 ? -17.984 20.312 10.375 1 87.75 148 ASN B C 1
ATOM 6370 O O . ASN B 1 148 ? -17.531 19.328 9.805 1 87.75 148 ASN B O 1
ATOM 6374 N N . ILE B 1 149 ? -19.125 20.328 10.961 1 87.31 149 ILE B N 1
ATOM 6375 C CA . ILE B 1 149 ? -19.938 19.125 10.93 1 87.31 149 ILE B CA 1
ATOM 6376 C C . ILE B 1 149 ? -20.438 18.859 9.508 1 87.31 149 ILE B C 1
ATOM 6378 O O . ILE B 1 149 ? -20.375 17.734 9.016 1 87.31 149 ILE B O 1
ATOM 6382 N N . ILE B 1 150 ? -20.891 19.906 8.93 1 87.38 150 ILE B N 1
ATOM 6383 C CA . ILE B 1 150 ? -21.406 19.781 7.578 1 87.38 150 ILE B CA 1
ATOM 6384 C C . ILE B 1 150 ? -20.281 19.391 6.621 1 87.38 150 ILE B C 1
ATOM 6386 O O . ILE B 1 150 ? -20.453 18.531 5.758 1 87.38 150 ILE B O 1
ATOM 6390 N N . MET B 1 151 ? -19.203 19.953 6.844 1 85.75 151 MET B N 1
ATOM 6391 C CA . MET B 1 151 ? -18.062 19.703 5.98 1 85.75 151 MET B CA 1
ATOM 6392 C C . MET B 1 151 ? -17.578 18.266 6.133 1 85.75 151 MET B C 1
ATOM 6394 O O . MET B 1 151 ? -17.281 17.594 5.141 1 85.75 151 MET B O 1
ATOM 6398 N N . ALA B 1 152 ? -17.5 17.828 7.344 1 83.38 152 ALA B N 1
ATOM 6399 C CA . ALA B 1 152 ? -17.016 16.469 7.59 1 83.38 152 ALA B CA 1
ATOM 6400 C C . ALA B 1 152 ? -17.953 15.438 6.965 1 83.38 152 ALA B C 1
ATOM 6402 O O . ALA B 1 152 ? -17.5 14.477 6.344 1 83.38 152 ALA B O 1
ATOM 6403 N N . LYS B 1 153 ? -19.234 15.672 7.074 1 86.19 153 LYS B N 1
ATOM 6404 C CA . LYS B 1 153 ? -20.219 14.758 6.496 1 86.19 153 LYS B CA 1
ATOM 6405 C C . LYS B 1 153 ? -20.172 14.789 4.973 1 86.19 153 LYS B C 1
ATOM 6407 O O . LYS B 1 153 ? -20.203 13.742 4.32 1 86.19 153 LYS B O 1
ATOM 6412 N N . SER B 1 154 ? -20.078 15.969 4.461 1 87.06 154 SER B N 1
ATOM 6413 C CA . SER B 1 154 ? -20.094 16.141 3.012 1 87.06 154 SER B CA 1
ATOM 6414 C C . SER B 1 154 ? -18.828 15.57 2.379 1 87.06 154 SER B C 1
ATOM 6416 O O . SER B 1 154 ? -18.891 14.93 1.329 1 87.06 154 SER B O 1
ATOM 6418 N N . THR B 1 155 ? -17.688 15.82 2.959 1 86.12 155 THR B N 1
ATOM 6419 C CA . THR B 1 155 ? -16.438 15.344 2.393 1 86.12 155 THR B CA 1
ATOM 6420 C C . THR B 1 155 ? -16.375 13.82 2.424 1 86.12 155 THR B C 1
ATOM 6422 O O . THR B 1 155 ? -15.859 13.195 1.491 1 86.12 155 THR B O 1
ATOM 6425 N N . THR B 1 156 ? -16.844 13.266 3.506 1 87.81 156 THR B N 1
ATOM 6426 C CA . THR B 1 156 ? -16.875 11.805 3.596 1 87.81 156 THR B CA 1
ATOM 6427 C C . THR B 1 156 ? -17.797 11.219 2.535 1 87.81 156 THR B C 1
ATOM 6429 O O . THR B 1 156 ? -17.453 10.203 1.909 1 87.81 156 THR B O 1
ATOM 6432 N N . ARG B 1 157 ? -18.922 11.82 2.396 1 88.62 157 ARG B N 1
ATOM 6433 C CA . ARG B 1 157 ? -19.859 11.352 1.389 1 88.62 157 ARG B CA 1
ATOM 6434 C C . ARG B 1 157 ? -19.266 11.445 -0.01 1 88.62 157 ARG B C 1
ATOM 6436 O O . ARG B 1 157 ? -19.422 10.539 -0.826 1 88.62 157 ARG B O 1
ATOM 6443 N N . ILE B 1 158 ? -18.625 12.516 -0.311 1 88.5 158 ILE B N 1
ATOM 6444 C CA . ILE B 1 158 ? -18.016 12.727 -1.618 1 88.5 158 ILE B CA 1
ATOM 6445 C C . ILE B 1 158 ? -16.938 11.672 -1.856 1 88.5 158 ILE B C 1
ATOM 6447 O O . ILE B 1 158 ? -16.859 11.094 -2.943 1 88.5 158 ILE B O 1
ATOM 6451 N N . GLU B 1 159 ? -16.094 11.453 -0.867 1 89 159 GLU B N 1
ATOM 6452 C CA . GLU B 1 159 ? -15.016 10.469 -0.979 1 89 159 GLU B CA 1
ATOM 6453 C C . GLU B 1 159 ? -15.57 9.078 -1.269 1 89 159 GLU B C 1
ATOM 6455 O O . GLU B 1 159 ? -15.109 8.406 -2.193 1 89 159 GLU B O 1
ATOM 6460 N N . LEU B 1 160 ? -16.578 8.711 -0.5 1 90.56 160 LEU B N 1
ATOM 6461 C CA . LEU B 1 160 ? -17.125 7.363 -0.634 1 90.56 160 LEU B CA 1
ATOM 6462 C C . LEU B 1 160 ? -17.891 7.215 -1.941 1 90.56 160 LEU B C 1
ATOM 6464 O O . LEU B 1 160 ? -17.859 6.156 -2.574 1 90.56 160 LEU B O 1
ATOM 6468 N N . MET B 1 161 ? -18.578 8.242 -2.338 1 90.62 161 MET B N 1
ATOM 6469 C CA . MET B 1 161 ? -19.281 8.211 -3.619 1 90.62 161 MET B CA 1
ATOM 6470 C C . MET B 1 161 ? -18.281 8.133 -4.777 1 90.62 161 MET B C 1
ATOM 6472 O O . MET B 1 161 ? -18.547 7.453 -5.773 1 90.62 161 MET B O 1
ATOM 6476 N N . ALA B 1 162 ? -17.203 8.859 -4.617 1 90.25 162 ALA B N 1
ATOM 6477 C CA . ALA B 1 162 ? -16.188 8.82 -5.656 1 90.25 162 ALA B CA 1
ATOM 6478 C C . ALA B 1 162 ? -15.586 7.418 -5.773 1 90.25 162 ALA B C 1
ATOM 6480 O O . ALA B 1 162 ? -15.352 6.93 -6.883 1 90.25 162 ALA B O 1
ATOM 6481 N N . ILE B 1 163 ? -15.328 6.797 -4.656 1 91.44 163 ILE B N 1
ATOM 6482 C CA . ILE B 1 163 ? -14.758 5.453 -4.656 1 91.44 163 ILE B CA 1
ATOM 6483 C C . ILE B 1 163 ? -15.734 4.48 -5.312 1 91.44 163 ILE B C 1
ATOM 6485 O O . ILE B 1 163 ? -15.336 3.656 -6.137 1 91.44 163 ILE B O 1
ATOM 6489 N N . GLN B 1 164 ? -16.969 4.633 -4.957 1 91.38 164 GLN B N 1
ATOM 6490 C CA . GLN B 1 164 ? -17.984 3.756 -5.523 1 91.38 164 GLN B CA 1
ATOM 6491 C C . GLN B 1 164 ? -18.109 3.967 -7.027 1 91.38 164 GLN B C 1
ATOM 6493 O O . GLN B 1 164 ? -18.156 3.002 -7.793 1 91.38 164 GLN B O 1
ATOM 6498 N N . SER B 1 165 ? -18.25 5.207 -7.387 1 90.62 165 SER B N 1
ATOM 6499 C CA . SER B 1 165 ? -18.375 5.52 -8.805 1 90.62 165 SER B CA 1
ATOM 6500 C C . SER B 1 165 ? -17.172 5.035 -9.594 1 90.62 165 SER B C 1
ATOM 6502 O O . SER B 1 165 ? -17.312 4.531 -10.711 1 90.62 165 SER B O 1
ATOM 6504 N N . LEU B 1 166 ? -16 5.23 -9.047 1 91.62 166 LEU B N 1
ATOM 6505 C CA . LEU B 1 166 ? -14.781 4.77 -9.695 1 91.62 166 LEU B CA 1
ATOM 6506 C C . LEU B 1 166 ? -14.781 3.252 -9.844 1 91.62 166 LEU B C 1
ATOM 6508 O O . LEU B 1 166 ? -14.414 2.723 -10.891 1 91.62 166 LEU B O 1
ATOM 6512 N N . THR B 1 167 ? -15.156 2.57 -8.797 1 90.56 167 THR B N 1
ATOM 6513 C CA . THR B 1 167 ? -15.195 1.113 -8.828 1 90.56 167 THR B CA 1
ATOM 6514 C C . THR B 1 167 ? -16.188 0.623 -9.883 1 90.56 167 THR B C 1
ATOM 6516 O O . THR B 1 167 ? -15.898 -0.323 -10.617 1 90.56 167 THR B O 1
ATOM 6519 N N . ASP B 1 168 ? -17.312 1.28 -9.922 1 88.62 168 ASP B N 1
ATOM 6520 C CA . ASP B 1 168 ? -18.312 0.936 -10.93 1 88.62 168 ASP B CA 1
ATOM 6521 C C . ASP B 1 168 ? -17.75 1.098 -12.344 1 88.62 168 ASP B C 1
ATOM 6523 O O . ASP B 1 168 ? -17.922 0.218 -13.188 1 88.62 168 ASP B O 1
ATOM 6527 N N . LYS B 1 169 ? -17.141 2.146 -12.586 1 88.75 169 LYS B N 1
ATOM 6528 C CA . LYS B 1 169 ? -16.578 2.424 -13.898 1 88.75 169 LYS B CA 1
ATOM 6529 C C . LYS B 1 169 ? -15.43 1.469 -14.227 1 88.75 169 LYS B C 1
ATOM 6531 O O . LYS B 1 169 ? -15.227 1.103 -15.383 1 88.75 169 LYS B O 1
ATOM 6536 N N . LEU B 1 170 ? -14.68 1.149 -13.203 1 89.12 170 LEU B N 1
ATOM 6537 C CA . LEU B 1 170 ? -13.578 0.209 -13.398 1 89.12 170 LEU B CA 1
ATOM 6538 C C . LEU B 1 170 ? -14.109 -1.16 -13.82 1 89.12 170 LEU B C 1
ATOM 6540 O O . LEU B 1 170 ? -13.562 -1.785 -14.734 1 89.12 170 LEU B O 1
ATOM 6544 N N . ILE B 1 171 ? -15.125 -1.613 -13.156 1 85.38 171 ILE B N 1
ATOM 6545 C CA . ILE B 1 171 ? -15.727 -2.896 -13.5 1 85.38 171 ILE B CA 1
ATOM 6546 C C . ILE B 1 171 ? -16.25 -2.854 -14.93 1 85.38 171 ILE B C 1
ATOM 6548 O O . ILE B 1 171 ? -16.062 -3.797 -15.703 1 85.38 171 ILE B O 1
ATOM 6552 N N . GLU B 1 172 ? -16.812 -1.74 -15.195 1 82.56 172 GLU B N 1
ATOM 6553 C CA . GLU B 1 172 ? -17.312 -1.569 -16.547 1 82.56 172 GLU B CA 1
ATOM 6554 C C . GLU B 1 172 ? -16.188 -1.536 -17.562 1 82.56 172 GLU B C 1
ATOM 6556 O O . GLU B 1 172 ? -16.297 -2.094 -18.656 1 82.56 172 GLU B O 1
ATOM 6561 N N . SER B 1 173 ? -15.117 -0.881 -17.219 1 83.44 173 SER B N 1
ATOM 6562 C CA . SER B 1 173 ? -13.969 -0.777 -18.125 1 83.44 173 SER B CA 1
ATOM 6563 C C . SER B 1 173 ? -13.32 -2.139 -18.344 1 83.44 173 SER B C 1
ATOM 6565 O O . SER B 1 173 ? -12.93 -2.465 -19.469 1 83.44 173 SER B O 1
ATOM 6567 N N . ILE B 1 174 ? -13.188 -2.854 -17.328 1 79.12 174 ILE B N 1
ATOM 6568 C CA . ILE B 1 174 ? -12.57 -4.168 -17.438 1 79.12 174 ILE B CA 1
ATOM 6569 C C . ILE B 1 174 ? -13.445 -5.086 -18.281 1 79.12 174 ILE B C 1
ATOM 6571 O O . ILE B 1 174 ? -12.938 -5.906 -19.047 1 79.12 174 ILE B O 1
ATOM 6575 N N . LYS B 1 175 ? -14.68 -4.816 -18.062 1 72.62 175 LYS B N 1
ATOM 6576 C CA . LYS B 1 175 ? -15.625 -5.578 -18.891 1 72.62 175 LYS B CA 1
ATOM 6577 C C . LYS B 1 175 ? -15.422 -5.281 -20.375 1 72.62 175 LYS B C 1
ATOM 6579 O O . LYS B 1 175 ? -15.516 -6.184 -21.203 1 72.62 175 LYS B O 1
ATOM 6584 N N . THR B 1 176 ? -15 -4.027 -20.562 1 70.56 176 THR B N 1
ATOM 6585 C CA . THR B 1 176 ? -14.945 -3.615 -21.969 1 70.56 176 THR B CA 1
ATOM 6586 C C . THR B 1 176 ? -13.531 -3.746 -22.516 1 70.56 176 THR B C 1
ATOM 6588 O O . THR B 1 176 ? -13.344 -4.164 -23.656 1 70.56 176 THR B O 1
ATOM 6591 N N . THR B 1 177 ? -12.438 -3.334 -21.719 1 66.38 177 THR B N 1
ATOM 6592 C CA . THR B 1 177 ? -11.086 -3.271 -22.266 1 66.38 177 THR B CA 1
ATOM 6593 C C . THR B 1 177 ? -10.352 -4.586 -22.031 1 66.38 177 THR B C 1
ATOM 6595 O O . THR B 1 177 ? -9.422 -4.922 -22.766 1 66.38 177 THR B O 1
ATOM 6598 N N . LYS B 1 178 ? -10.781 -5.402 -21.172 1 62.06 178 LYS B N 1
ATOM 6599 C CA . LYS B 1 178 ? -10.312 -6.75 -20.875 1 62.06 178 LYS B CA 1
ATOM 6600 C C . LYS B 1 178 ? -8.797 -6.773 -20.672 1 62.06 178 LYS B C 1
ATOM 6602 O O . LYS B 1 178 ? -8.117 -7.684 -21.156 1 62.06 178 LYS B O 1
ATOM 6607 N N . LYS B 1 179 ? -8.117 -5.691 -20.188 1 63.47 179 LYS B N 1
ATOM 6608 C CA . LYS B 1 179 ? -6.691 -5.637 -19.875 1 63.47 179 LYS B CA 1
ATOM 6609 C C . LYS B 1 179 ? -6.41 -6.152 -18.469 1 63.47 179 LYS B C 1
ATOM 6611 O O . LYS B 1 179 ? -7.215 -5.949 -17.547 1 63.47 179 LYS B O 1
ATOM 6616 N N . PRO B 1 180 ? -5.277 -6.969 -18.453 1 65.81 180 PRO B N 1
ATOM 6617 C CA . PRO B 1 180 ? -4.91 -7.391 -17.109 1 65.81 180 PRO B CA 1
ATOM 6618 C C . PRO B 1 180 ? -4.582 -6.215 -16.188 1 65.81 180 PRO B C 1
ATOM 6620 O O . PRO B 1 180 ? -4.031 -5.207 -16.641 1 65.81 180 PRO B O 1
ATOM 6623 N N . ILE B 1 181 ? -5.121 -6.34 -15.023 1 73.31 181 ILE B N 1
ATOM 6624 C CA . ILE B 1 181 ? -4.938 -5.25 -14.078 1 73.31 181 ILE B CA 1
ATOM 6625 C C . ILE B 1 181 ? -4.121 -5.738 -12.883 1 73.31 181 ILE B C 1
ATOM 6627 O O . ILE B 1 181 ? -4.328 -6.852 -12.391 1 73.31 181 ILE B O 1
ATOM 6631 N N . ASN B 1 182 ? -3.139 -4.957 -12.523 1 75.5 182 ASN B N 1
ATOM 6632 C CA . ASN B 1 182 ? -2.496 -5.164 -11.234 1 75.5 182 ASN B CA 1
ATOM 6633 C C . ASN B 1 182 ? -3.355 -4.633 -10.086 1 75.5 182 ASN B C 1
ATOM 6635 O O . ASN B 1 182 ? -3.408 -3.426 -9.852 1 75.5 182 ASN B O 1
ATOM 6639 N N . VAL B 1 183 ? -3.914 -5.566 -9.422 1 83.38 183 VAL B N 1
ATOM 6640 C CA . VAL B 1 183 ? -4.934 -5.211 -8.438 1 83.38 183 VAL B CA 1
ATOM 6641 C C . VAL B 1 183 ? -4.297 -4.422 -7.297 1 83.38 183 VAL B C 1
ATOM 6643 O O . VAL B 1 183 ? -4.887 -3.465 -6.793 1 83.38 183 VAL B O 1
ATOM 6646 N N . ASN B 1 184 ? -3.109 -4.766 -6.863 1 75 184 ASN B N 1
ATOM 6647 C CA . ASN B 1 184 ? -2.445 -4.062 -5.773 1 75 184 ASN B CA 1
ATOM 6648 C C . ASN B 1 184 ? -2.152 -2.609 -6.141 1 75 184 ASN B C 1
ATOM 6650 O O . ASN B 1 184 ? -2.375 -1.704 -5.336 1 75 184 ASN B O 1
ATOM 6654 N N . ASP B 1 185 ? -1.673 -2.455 -7.359 1 75.38 185 ASP B N 1
ATOM 6655 C CA . ASP B 1 185 ? -1.424 -1.096 -7.832 1 75.38 185 ASP B CA 1
ATOM 6656 C C . ASP B 1 185 ? -2.723 -0.299 -7.922 1 75.38 185 ASP B C 1
ATOM 6658 O O . ASP B 1 185 ? -2.75 0.894 -7.613 1 75.38 185 ASP B O 1
ATOM 6662 N N . LEU B 1 186 ? -3.703 -0.97 -8.359 1 86.69 186 LEU B N 1
ATOM 6663 C CA . LEU B 1 186 ? -5.016 -0.342 -8.484 1 86.69 186 LEU B CA 1
ATOM 6664 C C . LEU B 1 186 ? -5.516 0.146 -7.129 1 86.69 186 LEU B C 1
ATOM 6666 O O . LEU B 1 186 ? -5.965 1.288 -7.004 1 86.69 186 LEU B O 1
ATOM 6670 N N . ILE B 1 187 ? -5.379 -0.669 -6.148 1 85.31 187 ILE B N 1
ATOM 6671 C CA . ILE B 1 187 ? -5.875 -0.337 -4.816 1 85.31 187 ILE B CA 1
ATOM 6672 C C . ILE B 1 187 ? -5.062 0.82 -4.238 1 85.31 187 ILE B C 1
ATOM 6674 O O . ILE B 1 187 ? -5.609 1.69 -3.557 1 85.31 187 ILE B O 1
ATOM 6678 N N . LEU B 1 188 ? -3.775 0.833 -4.512 1 78 188 LEU B N 1
ATOM 6679 C CA . LEU B 1 188 ? -2.92 1.918 -4.043 1 78 188 LEU B CA 1
ATOM 6680 C C . LEU B 1 188 ? -3.377 3.256 -4.613 1 78 188 LEU B C 1
ATOM 6682 O O . LEU B 1 188 ? -3.365 4.27 -3.912 1 78 188 LEU B O 1
ATOM 6686 N N . HIS B 1 189 ? -3.799 3.287 -5.836 1 82.38 189 HIS B N 1
ATOM 6687 C CA . HIS B 1 189 ? -4.25 4.523 -6.465 1 82.38 189 HIS B CA 1
ATOM 6688 C C . HIS B 1 189 ? -5.645 4.91 -5.98 1 82.38 189 HIS B C 1
ATOM 6690 O O . HIS B 1 189 ? -5.961 6.094 -5.871 1 82.38 189 HIS B O 1
ATOM 6696 N N . ILE B 1 190 ? -6.445 3.891 -5.668 1 87.88 190 ILE B N 1
ATOM 6697 C CA . ILE B 1 190 ? -7.777 4.184 -5.152 1 87.88 190 ILE B CA 1
ATOM 6698 C C . ILE B 1 190 ? -7.668 4.82 -3.768 1 87.88 190 ILE B C 1
ATOM 6700 O O . ILE B 1 190 ? -8.414 5.746 -3.441 1 87.88 190 ILE B O 1
ATOM 6704 N N . LYS B 1 191 ? -6.719 4.34 -3.025 1 81.69 191 LYS B N 1
ATOM 6705 C CA . LYS B 1 191 ? -6.52 4.859 -1.676 1 81.69 191 LYS B CA 1
ATOM 6706 C C . LYS B 1 191 ? -6.117 6.332 -1.707 1 81.69 191 LYS B C 1
ATOM 6708 O O . LYS B 1 191 ? -6.355 7.066 -0.746 1 81.69 191 LYS B O 1
ATOM 6713 N N . LYS B 1 192 ? -5.602 6.82 -2.783 1 79.62 192 LYS B N 1
ATOM 6714 C CA . LYS B 1 192 ? -5.176 8.211 -2.922 1 79.62 192 LYS B CA 1
ATOM 6715 C C . LYS B 1 192 ? -6.379 9.148 -3.039 1 79.62 192 LYS B C 1
ATOM 6717 O O . LYS B 1 192 ? -6.246 10.359 -2.873 1 79.62 192 LYS B O 1
ATOM 6722 N N . ILE B 1 193 ? -7.531 8.609 -3.299 1 81.56 193 ILE B N 1
ATOM 6723 C CA . ILE B 1 193 ? -8.75 9.406 -3.404 1 81.56 193 ILE B CA 1
ATOM 6724 C C . ILE B 1 193 ? -9.055 10.055 -2.057 1 81.56 193 ILE B C 1
ATOM 6726 O O . ILE B 1 193 ? -9.617 11.148 -2.002 1 81.56 193 ILE B O 1
ATOM 6730 N N . GLY B 1 194 ? -8.609 9.352 -1.036 1 74 194 GLY B N 1
ATOM 6731 C CA . GLY B 1 194 ? -8.828 9.898 0.292 1 74 194 GLY B CA 1
ATOM 6732 C C . GLY B 1 194 ? -8.086 11.195 0.534 1 74 194 GLY B C 1
ATOM 6733 O O . GLY B 1 194 ? -8.453 11.977 1.417 1 74 194 GLY B O 1
ATOM 6734 N N . ASP B 1 195 ? -7.117 11.508 -0.281 1 68.12 195 ASP B N 1
ATOM 6735 C CA . ASP B 1 195 ? -6.332 12.727 -0.128 1 68.12 195 ASP B CA 1
ATOM 6736 C C . ASP B 1 195 ? -7.156 13.961 -0.499 1 68.12 195 ASP B C 1
ATOM 6738 O O . ASP B 1 195 ? -6.801 15.078 -0.132 1 68.12 195 ASP B O 1
ATOM 6742 N N . THR B 1 196 ? -8.305 13.781 -1.139 1 65.5 196 THR B N 1
ATOM 6743 C CA . THR B 1 196 ? -9.164 14.906 -1.504 1 65.5 196 THR B CA 1
ATOM 6744 C C . THR B 1 196 ? -9.703 15.602 -0.259 1 65.5 196 THR B C 1
ATOM 6746 O O . THR B 1 196 ? -9.82 16.828 -0.231 1 65.5 196 THR B O 1
ATOM 6749 N N . LYS B 1 197 ? -9.938 14.766 0.736 1 69.38 197 LYS B N 1
ATOM 6750 C CA . LYS B 1 197 ? -10.398 15.328 2.004 1 69.38 197 LYS B CA 1
ATOM 6751 C C . LYS B 1 197 ? -9.352 16.266 2.6 1 69.38 197 LYS B C 1
ATOM 6753 O O . LYS B 1 197 ? -9.695 17.312 3.145 1 69.38 197 LYS B O 1
ATOM 6758 N N . HIS B 1 198 ? -8.219 15.977 2.266 1 71.12 198 HIS B N 1
ATOM 6759 C CA . HIS B 1 198 ? -7.125 16.766 2.818 1 71.12 198 HIS B CA 1
ATOM 6760 C C . HIS B 1 198 ? -7 18.109 2.102 1 71.12 198 HIS B C 1
ATOM 6762 O O . HIS B 1 198 ? -6.707 19.125 2.73 1 71.12 198 HIS B O 1
ATOM 6768 N N . ILE B 1 199 ? -7.375 18.172 0.815 1 75.12 199 ILE B N 1
ATOM 6769 C CA . ILE B 1 199 ? -7.273 19.391 0.025 1 75.12 199 ILE B CA 1
ATOM 6770 C C . ILE B 1 199 ? -8.297 20.422 0.515 1 75.12 199 ILE B C 1
ATOM 6772 O O . ILE B 1 199 ? -7.969 21.578 0.74 1 75.12 199 ILE B O 1
ATOM 6776 N N . TYR B 1 200 ? -9.461 19.969 0.711 1 73.12 200 TYR B N 1
ATOM 6777 C CA . TYR B 1 200 ? -10.523 20.859 1.157 1 73.12 200 TYR B CA 1
ATOM 6778 C C . TYR B 1 200 ? -10.227 21.422 2.543 1 73.12 200 TYR B C 1
ATOM 6780 O O . TYR B 1 200 ? -10.422 22.609 2.793 1 73.12 200 TYR B O 1
ATOM 6788 N N . ASN B 1 201 ? -9.703 20.547 3.35 1 74.25 201 ASN B N 1
ATOM 6789 C CA . ASN B 1 201 ? -9.391 21 4.707 1 74.25 201 ASN B CA 1
ATOM 6790 C C . ASN B 1 201 ? -8.266 22.016 4.719 1 74.25 201 ASN B C 1
ATOM 6792 O O . ASN B 1 201 ? -8.297 22.969 5.504 1 74.25 201 ASN B O 1
ATOM 6796 N N . ILE B 1 202 ? -7.332 21.906 3.846 1 77.94 202 ILE B N 1
ATOM 6797 C CA . ILE B 1 202 ? -6.203 22.828 3.766 1 77.94 202 ILE B CA 1
ATOM 6798 C C . ILE B 1 202 ? -6.688 24.203 3.303 1 77.94 202 ILE B C 1
ATOM 6800 O O . ILE B 1 202 ? -6.324 25.219 3.887 1 77.94 202 ILE B O 1
ATOM 6804 N N . VAL B 1 203 ? -7.609 24.234 2.35 1 78.31 203 VAL B N 1
ATOM 6805 C CA . VAL B 1 203 ? -8.086 25.484 1.771 1 78.31 203 VAL B CA 1
ATOM 6806 C C . VAL B 1 203 ? -8.961 26.219 2.781 1 78.31 203 VAL B C 1
ATOM 6808 O O . VAL B 1 203 ? -8.797 27.422 2.996 1 78.31 203 VAL B O 1
ATOM 6811 N N . MET B 1 204 ? -9.711 25.469 3.512 1 79 204 MET B N 1
ATOM 6812 C CA . MET B 1 204 ? -10.688 26.094 4.391 1 79 204 MET B CA 1
ATOM 6813 C C . MET B 1 204 ? -10.047 26.484 5.719 1 79 204 MET B C 1
ATOM 6815 O O . MET B 1 204 ? -10.438 27.484 6.332 1 79 204 MET B O 1
ATOM 6819 N N . THR B 1 205 ? -9.031 25.703 6.07 1 76.38 205 THR B N 1
ATOM 6820 C CA . THR B 1 205 ? -8.484 25.922 7.402 1 76.38 205 THR B CA 1
ATOM 6821 C C . THR B 1 205 ? -7.34 26.938 7.352 1 76.38 205 THR B C 1
ATOM 6823 O O . THR B 1 205 ? -7.133 27.703 8.305 1 76.38 205 THR B O 1
ATOM 6826 N N . TYR B 1 206 ? -6.629 27.016 6.215 1 81 206 TYR B N 1
ATOM 6827 C CA . TYR B 1 206 ? -5.426 27.828 6.246 1 81 206 TYR B CA 1
ATOM 6828 C C . TYR B 1 206 ? -5.504 28.953 5.219 1 81 206 TYR B C 1
ATOM 6830 O O . TYR B 1 206 ? -5.254 30.125 5.543 1 81 206 TYR B O 1
ATOM 6838 N N . ILE B 1 207 ? -6.016 28.734 4.055 1 83.81 207 ILE B N 1
ATOM 6839 C CA . ILE B 1 207 ? -5.98 29.719 2.98 1 83.81 207 ILE B CA 1
ATOM 6840 C C . ILE B 1 207 ? -7.094 30.734 3.182 1 83.81 207 ILE B C 1
ATOM 6842 O O . ILE B 1 207 ? -6.863 31.953 3.074 1 83.81 207 ILE B O 1
ATOM 6846 N N . LEU B 1 208 ? -8.242 30.297 3.564 1 86 208 LEU B N 1
ATOM 6847 C CA . LEU B 1 208 ? -9.398 31.172 3.686 1 86 208 LEU B CA 1
ATOM 6848 C C . LEU B 1 208 ? -9.188 32.188 4.793 1 86 208 LEU B C 1
ATOM 6850 O O . LEU B 1 208 ? -9.383 33.406 4.574 1 86 208 LEU B O 1
ATOM 6854 N N . PRO B 1 209 ? -8.727 31.688 5.957 1 87.12 209 PRO B N 1
ATOM 6855 C CA . PRO B 1 209 ? -8.523 32.688 7.008 1 87.12 209 PRO B CA 1
ATOM 6856 C C . PRO B 1 209 ? -7.445 33.719 6.656 1 87.12 209 PRO B C 1
ATOM 6858 O O . PRO B 1 209 ? -7.551 34.875 7.027 1 87.12 209 PRO B O 1
ATOM 6861 N N . THR B 1 210 ? -6.426 33.281 5.953 1 87.75 210 THR B N 1
ATOM 6862 C CA . THR B 1 210 ? -5.355 34.188 5.555 1 87.75 210 THR B CA 1
ATOM 6863 C C . THR B 1 210 ? -5.887 35.281 4.621 1 87.75 210 THR B C 1
ATOM 6865 O O . THR B 1 210 ? -5.535 36.438 4.758 1 87.75 210 THR B O 1
ATOM 6868 N N . LEU B 1 211 ? -6.801 34.969 3.791 1 89 211 LEU B N 1
ATOM 6869 C CA . LEU B 1 211 ? -7.383 35.906 2.852 1 89 211 LEU B CA 1
ATOM 6870 C C . LEU B 1 211 ? -8.32 36.875 3.568 1 89 211 LEU B C 1
ATOM 6872 O O . LEU B 1 211 ? -8.328 38.094 3.277 1 89 211 LEU B O 1
ATOM 6876 N N . ILE B 1 212 ? -9.023 36.375 4.52 1 90.25 212 ILE B N 1
ATOM 6877 C CA . ILE B 1 212 ? -10 37.188 5.223 1 90.25 212 ILE B CA 1
ATOM 6878 C C . ILE B 1 212 ? -9.281 38.25 6.066 1 90.25 212 ILE B C 1
ATOM 6880 O O . ILE B 1 212 ? -9.641 39.406 6.035 1 90.25 212 ILE B O 1
ATOM 6884 N N . VAL B 1 213 ? -8.242 37.781 6.785 1 90.25 213 VAL B N 1
ATOM 6885 C CA . VAL B 1 213 ? -7.496 38.719 7.613 1 90.25 213 VAL B CA 1
ATOM 6886 C C . VAL B 1 213 ? -6.75 39.688 6.727 1 90.25 213 VAL B C 1
ATOM 6888 O O . VAL B 1 213 ? -6.645 40.875 7.062 1 90.25 213 VAL B O 1
ATOM 6891 N N . GLY B 1 214 ? -6.246 39.188 5.609 1 90.88 214 GLY B N 1
ATOM 6892 C CA . GLY B 1 214 ? -5.605 40.094 4.66 1 90.88 214 GLY B CA 1
ATOM 6893 C C . GLY B 1 214 ? -6.531 41.156 4.145 1 90.88 214 GLY B C 1
ATOM 6894 O O . GLY B 1 214 ? -6.156 42.344 4.102 1 90.88 214 GLY B O 1
ATOM 6895 N N . PHE B 1 215 ? -7.746 40.844 3.9 1 92.06 215 PHE B N 1
ATOM 6896 C CA . PHE B 1 215 ? -8.734 41.812 3.434 1 92.06 215 PHE B CA 1
ATOM 6897 C C . PHE B 1 215 ? -9.109 42.781 4.543 1 92.06 215 PHE B C 1
ATOM 6899 O O . PHE B 1 215 ? -9.352 43.969 4.285 1 92.06 215 PHE B O 1
ATOM 6906 N N . GLY B 1 216 ? -9.164 42.188 5.746 1 90.88 216 GLY B N 1
ATOM 6907 C CA . GLY B 1 216 ? -9.43 43.062 6.887 1 90.88 216 GLY B CA 1
ATOM 6908 C C . GLY B 1 216 ? -8.359 44.125 7.094 1 90.88 216 GLY B C 1
ATOM 6909 O O . GLY B 1 216 ? -8.672 45.281 7.41 1 90.88 216 GLY B O 1
ATOM 6910 N N . LEU B 1 217 ? -7.133 43.781 6.879 1 92.75 217 LEU B N 1
ATOM 6911 C CA . LEU B 1 217 ? -6.02 44.719 7.012 1 92.75 217 LEU B CA 1
ATOM 6912 C C . LEU B 1 217 ? -6.102 45.812 5.953 1 92.75 217 LEU B C 1
ATOM 6914 O O . LEU B 1 217 ? -5.93 47 6.266 1 92.75 217 LEU B O 1
ATOM 6918 N N . VAL B 1 218 ? -6.395 45.438 4.742 1 93.69 218 VAL B N 1
ATOM 6919 C CA . VAL B 1 218 ? -6.508 46.406 3.652 1 93.69 218 VAL B CA 1
ATOM 6920 C C . VAL B 1 218 ? -7.664 47.344 3.926 1 93.69 218 VAL B C 1
ATOM 6922 O O . VAL B 1 218 ? -7.535 48.562 3.725 1 93.69 218 VAL B O 1
ATOM 6925 N N . TYR B 1 219 ? -8.711 46.812 4.453 1 92.25 219 TYR B N 1
ATOM 6926 C CA . TYR B 1 219 ? -9.898 47.625 4.746 1 92.25 219 TYR B CA 1
ATOM 6927 C C . TYR B 1 219 ? -9.602 48.656 5.812 1 92.25 219 TYR B C 1
ATOM 6929 O O . TYR B 1 219 ? -10.062 49.812 5.715 1 92.25 219 TYR B O 1
ATOM 6937 N N . ASN B 1 220 ? -8.836 48.312 6.848 1 90.44 220 ASN B N 1
ATOM 6938 C CA . ASN B 1 220 ? -8.477 49.25 7.906 1 90.44 220 ASN B CA 1
ATOM 6939 C C . ASN B 1 220 ? -7.656 50.438 7.367 1 90.44 220 ASN B C 1
ATOM 6941 O O . ASN B 1 220 ? -7.812 51.562 7.82 1 90.44 220 ASN B O 1
ATOM 6945 N N . PHE B 1 221 ? -6.82 50.188 6.449 1 93.25 221 PHE B N 1
ATOM 6946 C CA . PHE B 1 221 ? -5.969 51.25 5.898 1 93.25 221 PHE B CA 1
ATOM 6947 C C . PHE B 1 221 ? -6.75 52.125 4.934 1 93.25 221 PHE B C 1
ATOM 6949 O O . PHE B 1 221 ? -6.523 53.344 4.871 1 93.25 221 PHE B O 1
ATOM 6956 N N . VAL B 1 222 ? -7.688 51.562 4.234 1 93.12 222 VAL B N 1
ATOM 6957 C CA . VAL B 1 222 ? -8.492 52.312 3.277 1 93.12 222 VAL B CA 1
ATOM 6958 C C . VAL B 1 222 ? -9.359 53.312 4.016 1 93.12 222 VAL B C 1
ATOM 6960 O O . VAL B 1 222 ? -9.641 54.406 3.496 1 93.12 222 VAL B O 1
ATOM 6963 N N . GLN B 1 223 ? -9.797 53 5.219 1 89.62 223 GLN B N 1
ATOM 6964 C CA . GLN B 1 223 ? -10.586 53.938 6.023 1 89.62 223 GLN B CA 1
ATOM 6965 C C . GLN B 1 223 ? -9.781 55.188 6.387 1 89.62 223 GLN B C 1
ATOM 6967 O O . GLN B 1 223 ? -10.336 56.25 6.574 1 89.62 223 GLN B O 1
ATOM 6972 N N . GLY B 1 224 ? -8.516 55.031 6.461 1 87.62 224 GLY B N 1
ATOM 6973 C CA . GLY B 1 224 ? -7.664 56.188 6.719 1 87.62 224 GLY B CA 1
ATOM 6974 C C . GLY B 1 224 ? -7.258 56.938 5.453 1 87.62 224 GLY B C 1
ATOM 6975 O O . GLY B 1 224 ? -7.547 58.125 5.301 1 87.62 224 GLY B O 1
ATOM 6976 N N . ASP B 1 225 ? -6.535 56.219 4.59 1 92.12 225 ASP B N 1
ATOM 6977 C CA . ASP B 1 225 ? -6.047 56.75 3.318 1 92.12 225 ASP B CA 1
ATOM 6978 C C . ASP B 1 225 ? -6.012 55.656 2.25 1 92.12 225 ASP B C 1
ATOM 6980 O O . ASP B 1 225 ? -5.355 54.625 2.422 1 92.12 225 ASP B O 1
ATOM 6984 N N . GLY B 1 226 ? -6.641 55.906 1.156 1 91.12 226 GLY B N 1
ATOM 6985 C CA . GLY B 1 226 ? -6.73 54.938 0.071 1 91.12 226 GLY B CA 1
ATOM 6986 C C . GLY B 1 226 ? -5.379 54.562 -0.506 1 91.12 226 GLY B C 1
ATOM 6987 O O . GLY B 1 226 ? -5.176 53.406 -0.926 1 91.12 226 GLY B O 1
ATOM 6988 N N . TYR B 1 227 ? -4.473 55.531 -0.449 1 92.25 227 TYR B N 1
ATOM 6989 C CA . TYR B 1 227 ? -3.141 55.281 -0.985 1 92.25 227 TYR B CA 1
ATOM 6990 C C . TYR B 1 227 ? -2.404 54.25 -0.141 1 92.25 227 TYR B C 1
ATOM 6992 O O . TYR B 1 227 ? -1.792 53.312 -0.678 1 92.25 227 TYR B O 1
ATOM 7000 N N . TYR B 1 228 ? -2.549 54.281 1.158 1 91.88 228 TYR B N 1
ATOM 7001 C CA . TYR B 1 228 ? -1.892 53.344 2.047 1 91.88 228 TYR B CA 1
ATOM 7002 C C . TYR B 1 228 ? -2.561 51.969 1.971 1 91.88 228 TYR B C 1
ATOM 7004 O O . TYR B 1 228 ? -1.897 50.938 2.109 1 91.88 228 TYR B O 1
ATOM 7012 N N . GLY B 1 229 ? -3.842 52 1.681 1 93.38 229 GLY B N 1
ATOM 7013 C CA . GLY B 1 229 ? -4.535 50.75 1.484 1 93.38 229 GLY B CA 1
ATOM 7014 C C . GLY B 1 229 ? -4.055 49.969 0.266 1 93.38 229 GLY B C 1
ATOM 7015 O O . GLY B 1 229 ? -3.875 48.75 0.321 1 93.38 229 GLY B O 1
ATOM 7016 N N . LEU B 1 230 ? -3.828 50.656 -0.725 1 94.12 230 LEU B N 1
ATOM 7017 C CA . LEU B 1 230 ? -3.33 50.031 -1.949 1 94.12 230 LEU B CA 1
ATOM 7018 C C . LEU B 1 230 ? -1.91 49.531 -1.756 1 94.12 230 LEU B C 1
ATOM 7020 O O . LEU B 1 230 ? -1.561 48.469 -2.273 1 94.12 230 LEU B O 1
ATOM 7024 N N . LEU B 1 231 ? -1.155 50.25 -1.01 1 93.5 231 LEU B N 1
ATOM 7025 C CA . LEU B 1 231 ? 0.217 49.812 -0.754 1 93.5 231 LEU B CA 1
ATOM 7026 C C . LEU B 1 231 ? 0.245 48.531 0.045 1 93.5 231 LEU B C 1
ATOM 7028 O O . LEU B 1 231 ? 1.03 47.625 -0.255 1 93.5 231 LEU B O 1
ATOM 7032 N N . VAL B 1 232 ? -0.608 48.406 1.015 1 94.62 232 VAL B N 1
ATOM 7033 C CA . VAL B 1 232 ? -0.673 47.219 1.827 1 94.62 232 VAL B CA 1
ATOM 7034 C C . VAL B 1 232 ? -1.18 46.031 0.979 1 94.62 232 VAL B C 1
ATOM 7036 O O . VAL B 1 232 ? -0.684 44.906 1.097 1 94.62 232 VAL B O 1
ATOM 7039 N N . ALA B 1 233 ? -2.113 46.312 0.14 1 94.56 233 ALA B N 1
ATOM 7040 C CA . ALA B 1 233 ? -2.627 45.281 -0.748 1 94.56 233 ALA B CA 1
ATOM 7041 C C . ALA B 1 233 ? -1.525 44.75 -1.654 1 94.56 233 ALA B C 1
ATOM 7043 O O . ALA B 1 233 ? -1.431 43.531 -1.874 1 94.56 233 ALA B O 1
ATOM 7044 N N . ILE B 1 234 ? -0.708 45.562 -2.143 1 94.06 234 ILE B N 1
ATOM 7045 C CA . ILE B 1 234 ? 0.385 45.188 -3.021 1 94.06 234 ILE B CA 1
ATOM 7046 C C . ILE B 1 234 ? 1.391 44.312 -2.246 1 94.06 234 ILE B C 1
ATOM 7048 O O . ILE B 1 234 ? 1.88 43.312 -2.752 1 94.06 234 ILE B O 1
ATOM 7052 N N . ILE B 1 235 ? 1.664 44.719 -1.021 1 93.06 235 ILE B N 1
ATOM 7053 C CA . ILE B 1 235 ? 2.604 43.969 -0.193 1 93.06 235 ILE B CA 1
ATOM 7054 C C . ILE B 1 235 ? 2.08 42.531 0.03 1 93.06 235 ILE B C 1
ATOM 7056 O O . ILE B 1 235 ? 2.824 41.562 -0.114 1 93.06 235 ILE B O 1
ATOM 7060 N N . LEU B 1 236 ? 0.836 42.438 0.266 1 92.75 236 LEU B N 1
ATOM 7061 C CA . LEU B 1 236 ? 0.242 41.156 0.553 1 92.75 236 LEU B CA 1
ATOM 7062 C C . LEU B 1 236 ? 0.2 40.281 -0.701 1 92.75 236 LEU B C 1
ATOM 7064 O O . LEU B 1 236 ? 0.474 39.062 -0.639 1 92.75 236 LEU B O 1
ATOM 7068 N N . ILE B 1 237 ? -0.107 40.844 -1.788 1 91.31 237 ILE B N 1
ATOM 7069 C CA . ILE B 1 237 ? -0.181 40.125 -3.041 1 91.31 237 ILE B CA 1
ATOM 7070 C C . ILE B 1 237 ? 1.211 39.625 -3.436 1 91.31 237 ILE B C 1
ATOM 7072 O O . ILE B 1 237 ? 1.378 38.469 -3.855 1 91.31 237 ILE B O 1
ATOM 7076 N N . VAL B 1 238 ? 2.199 40.469 -3.299 1 91 238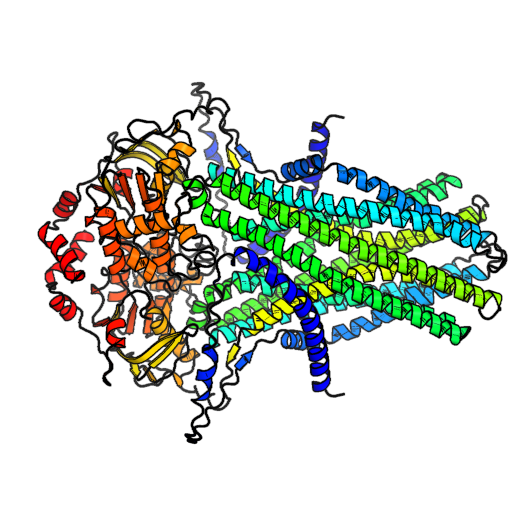 VAL B N 1
ATOM 7077 C CA . VAL B 1 238 ? 3.57 40.125 -3.635 1 91 238 VAL B CA 1
ATOM 7078 C C . VAL B 1 238 ? 4.043 38.969 -2.719 1 91 238 VAL B C 1
ATOM 7080 O O . VAL B 1 238 ? 4.695 38.031 -3.172 1 91 238 VAL B O 1
ATOM 7083 N N . MET B 1 239 ? 3.662 39.031 -1.484 1 90.12 239 MET B N 1
ATOM 7084 C CA . MET B 1 239 ? 4.027 38 -0.531 1 90.12 239 MET B CA 1
ATOM 7085 C C . MET B 1 239 ? 3.422 36.656 -0.932 1 90.12 239 MET B C 1
ATOM 7087 O O . MET B 1 239 ? 4.094 35.625 -0.875 1 90.12 239 MET B O 1
ATOM 7091 N N . MET B 1 240 ? 2.258 36.688 -1.331 1 87.25 240 MET B N 1
ATOM 7092 C CA . MET B 1 240 ? 1.572 35.469 -1.714 1 87.25 240 MET B CA 1
ATOM 7093 C C . MET B 1 240 ? 2.178 34.875 -2.984 1 87.25 240 MET B C 1
ATOM 7095 O O . MET B 1 240 ? 2.309 33.656 -3.107 1 87.25 240 MET B O 1
ATOM 7099 N N . LEU B 1 241 ? 2.551 35.719 -3.881 1 88.19 241 LEU B N 1
ATOM 7100 C CA . LEU B 1 241 ? 3.133 35.25 -5.137 1 88.19 241 LEU B CA 1
ATOM 7101 C C . LEU B 1 241 ? 4.516 34.656 -4.91 1 88.19 241 LEU B C 1
ATOM 7103 O O . LEU B 1 241 ? 4.852 33.625 -5.484 1 88.19 241 LEU B O 1
ATOM 7107 N N . VAL B 1 242 ? 5.277 35.312 -4.086 1 88.94 242 VAL B N 1
ATOM 7108 C CA . VAL B 1 242 ? 6.609 34.812 -3.775 1 88.94 242 VAL B CA 1
ATOM 7109 C C . VAL B 1 242 ? 6.508 33.469 -3.07 1 88.94 242 VAL B C 1
ATOM 7111 O O . VAL B 1 242 ? 7.285 32.531 -3.348 1 88.94 242 VAL B O 1
ATOM 7114 N N . THR B 1 243 ? 5.535 33.344 -2.229 1 87 243 THR B N 1
ATOM 7115 C CA . THR B 1 243 ? 5.328 32.094 -1.512 1 87 243 THR B CA 1
ATOM 7116 C C . THR B 1 243 ? 5.008 30.969 -2.484 1 87 243 THR B C 1
ATOM 7118 O O . THR B 1 243 ? 5.602 29.891 -2.408 1 87 243 THR B O 1
ATOM 7121 N N . THR B 1 244 ? 4.16 31.25 -3.416 1 83.06 244 THR B N 1
ATOM 7122 C CA . THR B 1 244 ? 3.734 30.219 -4.355 1 83.06 244 THR B CA 1
ATOM 7123 C C . THR B 1 244 ? 4.895 29.797 -5.254 1 83.06 244 THR B C 1
ATOM 7125 O O . THR B 1 244 ? 5.078 28.609 -5.52 1 83.06 244 THR B O 1
ATOM 7128 N N . LYS B 1 245 ? 5.668 30.734 -5.633 1 85.19 245 LYS B N 1
ATOM 7129 C CA . LYS B 1 245 ? 6.781 30.422 -6.523 1 85.19 245 LYS B CA 1
ATOM 7130 C C . LYS B 1 245 ? 7.848 29.594 -5.812 1 85.19 245 LYS B C 1
ATOM 7132 O O . LYS B 1 245 ? 8.328 28.594 -6.355 1 85.19 245 LYS B O 1
ATOM 7137 N N . LEU B 1 246 ? 8.18 30 -4.609 1 84.5 246 LEU B N 1
ATOM 7138 C CA . LEU B 1 246 ? 9.219 29.312 -3.859 1 84.5 246 LEU B CA 1
ATOM 7139 C C . LEU B 1 246 ? 8.766 27.906 -3.467 1 84.5 246 LEU B C 1
ATOM 7141 O O . LEU B 1 246 ? 9.57 26.969 -3.471 1 84.5 246 LEU B O 1
ATOM 7145 N N . GLU B 1 247 ? 7.535 27.797 -3.191 1 80.88 247 GLU B N 1
ATOM 7146 C CA . GLU B 1 247 ? 7.008 26.484 -2.789 1 80.88 247 GLU B CA 1
ATOM 7147 C C . GLU B 1 247 ? 6.949 25.531 -3.973 1 80.88 247 GLU B C 1
ATOM 7149 O O . GLU B 1 247 ? 7.188 24.328 -3.816 1 80.88 247 GLU B O 1
ATOM 7154 N N . LEU B 1 248 ? 6.664 26 -5.113 1 77.88 248 LEU B N 1
ATOM 7155 C CA . LEU B 1 248 ? 6.625 25.172 -6.316 1 77.88 248 LEU B CA 1
ATOM 7156 C C . LEU B 1 248 ? 8.008 24.609 -6.625 1 77.88 248 LEU B C 1
ATOM 7158 O O . LEU B 1 248 ? 8.125 23.453 -7.043 1 77.88 248 LEU B O 1
ATOM 7162 N N . ASP B 1 249 ? 9.016 25.344 -6.336 1 77.56 249 ASP B N 1
ATOM 7163 C CA . ASP B 1 249 ? 10.383 24.875 -6.543 1 77.56 249 ASP B CA 1
ATOM 7164 C C . ASP B 1 249 ? 10.742 23.781 -5.539 1 77.56 249 ASP B C 1
ATOM 7166 O O . ASP B 1 249 ? 11.477 22.844 -5.871 1 77.56 249 ASP B O 1
ATOM 7170 N N . SER B 1 250 ? 10.281 23.906 -4.402 1 78.69 250 SER B N 1
ATOM 7171 C CA . SER B 1 250 ? 10.562 22.953 -3.348 1 78.69 250 SER B CA 1
ATOM 7172 C C . SER B 1 250 ? 9.906 21.609 -3.635 1 78.69 250 SER B C 1
ATOM 7174 O O . SER B 1 250 ? 10.367 20.562 -3.154 1 78.69 250 SER B O 1
ATOM 7176 N N . ILE B 1 251 ? 8.93 21.609 -4.438 1 74.69 251 ILE B N 1
ATOM 7177 C CA . ILE B 1 251 ? 8.172 20.406 -4.715 1 74.69 251 ILE B CA 1
ATOM 7178 C C . ILE B 1 251 ? 9 19.453 -5.578 1 74.69 251 ILE B C 1
ATOM 7180 O O . ILE B 1 251 ? 8.945 18.234 -5.398 1 74.69 251 ILE B O 1
ATOM 7184 N N . SER B 1 252 ? 9.742 20 -6.453 1 76.19 252 SER B N 1
ATOM 7185 C CA . SER B 1 252 ? 10.57 19.172 -7.312 1 76.19 252 SER B CA 1
ATOM 7186 C C . SER B 1 252 ? 11.578 18.359 -6.496 1 76.19 252 SER B C 1
ATOM 7188 O O . SER B 1 252 ? 11.812 17.188 -6.77 1 76.19 252 SER B O 1
ATOM 7190 N N . HIS B 1 253 ? 12.125 18.969 -5.508 1 78.5 253 HIS B N 1
ATOM 7191 C CA . HIS B 1 253 ? 13.078 18.281 -4.648 1 78.5 253 HIS B CA 1
ATOM 7192 C C . HIS B 1 253 ? 12.391 17.219 -3.797 1 78.5 253 HIS B C 1
ATOM 7194 O O . HIS B 1 253 ? 12.938 16.141 -3.578 1 78.5 253 HIS B O 1
ATOM 7200 N N . ALA B 1 254 ? 11.219 17.531 -3.4 1 75 254 ALA B N 1
ATOM 7201 C CA . ALA B 1 254 ? 10.445 16.578 -2.605 1 75 254 ALA B CA 1
ATOM 7202 C C . ALA B 1 254 ? 10.086 15.344 -3.428 1 75 254 ALA B C 1
ATOM 7204 O O . ALA B 1 254 ? 10.133 14.219 -2.928 1 75 254 ALA B O 1
ATOM 7205 N N . TYR B 1 255 ? 9.844 15.602 -4.621 1 75.06 255 TYR B N 1
ATOM 7206 C CA . TYR B 1 255 ? 9.492 14.508 -5.523 1 75.06 255 TYR B CA 1
ATOM 7207 C C . TYR B 1 255 ? 10.672 13.562 -5.719 1 75.06 255 TYR B C 1
ATOM 7209 O O . TYR B 1 255 ? 10.508 12.344 -5.699 1 75.06 255 TYR B O 1
ATOM 7217 N N . ASN B 1 256 ? 11.805 14.117 -5.867 1 79.44 256 ASN B N 1
ATOM 7218 C CA . ASN B 1 256 ? 13 13.305 -6.059 1 79.44 256 ASN B CA 1
ATOM 7219 C C . ASN B 1 256 ? 13.305 12.453 -4.832 1 79.44 256 ASN B C 1
ATOM 7221 O O . ASN B 1 256 ? 13.734 11.305 -4.957 1 79.44 256 ASN B O 1
ATOM 7225 N N . THR B 1 257 ? 13.117 13.039 -3.742 1 81.94 257 THR B N 1
ATOM 7226 C CA . THR B 1 257 ? 13.336 12.297 -2.506 1 81.94 257 THR B CA 1
ATOM 7227 C C . THR B 1 257 ? 12.328 11.148 -2.381 1 81.94 257 THR B C 1
ATOM 7229 O O . THR B 1 257 ? 12.703 10.023 -2.043 1 81.94 257 THR B O 1
ATOM 7232 N N . GLU B 1 258 ? 11.125 11.422 -2.693 1 78 258 GLU B N 1
ATOM 7233 C CA . GLU B 1 258 ? 10.086 10.406 -2.602 1 78 258 GLU B CA 1
ATOM 7234 C C . GLU B 1 258 ? 10.344 9.266 -3.576 1 78 258 GLU B C 1
ATOM 7236 O O . GLU B 1 258 ? 10.141 8.094 -3.236 1 78 258 GLU B O 1
ATOM 7241 N N . THR B 1 259 ? 10.75 9.602 -4.711 1 79.88 259 THR B N 1
ATOM 7242 C CA . THR B 1 259 ? 11.078 8.586 -5.707 1 79.88 259 THR B CA 1
ATOM 7243 C C . THR B 1 259 ? 12.227 7.703 -5.23 1 79.88 259 THR B C 1
ATOM 7245 O O . THR B 1 259 ? 12.203 6.484 -5.422 1 79.88 259 THR B O 1
ATOM 7248 N N . SER B 1 260 ? 13.211 8.352 -4.652 1 85.25 260 SER B N 1
ATOM 7249 C CA . SER B 1 260 ? 14.352 7.586 -4.156 1 85.25 260 SER B CA 1
ATOM 7250 C C . SER B 1 260 ? 13.945 6.672 -3.004 1 85.25 260 SER B C 1
ATOM 7252 O O . SER B 1 260 ? 14.461 5.562 -2.873 1 85.25 260 SER B O 1
ATOM 7254 N N . VAL B 1 261 ? 13.094 7.133 -2.199 1 85.62 261 VAL B N 1
ATOM 7255 C CA . VAL B 1 261 ? 12.586 6.312 -1.105 1 85.62 261 VAL B CA 1
ATOM 7256 C C . VAL B 1 261 ? 11.812 5.125 -1.67 1 85.62 261 VAL B C 1
ATOM 7258 O O . VAL B 1 261 ? 11.93 4.004 -1.172 1 85.62 261 VAL B O 1
ATOM 7261 N N . ASN B 1 262 ? 11.062 5.328 -2.678 1 82.5 262 ASN B N 1
ATOM 7262 C CA . ASN B 1 262 ? 10.328 4.25 -3.322 1 82.5 262 ASN B CA 1
ATOM 7263 C C . ASN B 1 262 ? 11.266 3.211 -3.926 1 82.5 262 ASN B C 1
ATOM 7265 O O . ASN B 1 262 ? 10.961 2.016 -3.914 1 82.5 262 ASN B O 1
ATOM 7269 N N . VAL B 1 263 ? 12.32 3.703 -4.465 1 87.56 263 VAL B N 1
ATOM 7270 C CA . VAL B 1 263 ? 13.32 2.781 -4.996 1 87.56 263 VAL B CA 1
ATOM 7271 C C . VAL B 1 263 ? 13.867 1.911 -3.867 1 87.56 263 VAL B C 1
ATOM 7273 O O . VAL B 1 263 ? 14.094 0.713 -4.051 1 87.56 263 VAL B O 1
ATOM 7276 N N . LEU B 1 264 ? 14.062 2.523 -2.785 1 89.81 264 LEU B N 1
ATOM 7277 C CA . LEU B 1 264 ? 14.531 1.781 -1.622 1 89.81 264 LEU B CA 1
ATOM 7278 C C . LEU B 1 264 ? 13.531 0.7 -1.223 1 89.81 264 LEU B C 1
ATOM 7280 O O . LEU B 1 264 ? 13.914 -0.448 -0.984 1 89.81 264 LEU B O 1
ATOM 7284 N N . TYR B 1 265 ? 12.281 1.009 -1.186 1 87.06 265 TYR B N 1
ATOM 7285 C CA . TYR B 1 265 ? 11.242 0.044 -0.851 1 87.06 265 TYR B CA 1
ATOM 7286 C C . TYR B 1 265 ? 11.148 -1.05 -1.907 1 87.06 265 TYR B C 1
ATOM 7288 O O . TYR B 1 265 ? 10.93 -2.219 -1.582 1 87.06 265 TYR B O 1
ATOM 7296 N N . ASP B 1 266 ? 11.32 -0.643 -3.09 1 86.5 266 ASP B N 1
ATOM 7297 C CA . ASP B 1 266 ? 11.297 -1.613 -4.18 1 86.5 266 ASP B CA 1
ATOM 7298 C C . ASP B 1 266 ? 12.445 -2.607 -4.055 1 86.5 266 ASP B C 1
ATOM 7300 O O . ASP B 1 266 ? 12.281 -3.797 -4.336 1 86.5 266 ASP B O 1
ATOM 7304 N N . GLU B 1 267 ? 13.562 -2.088 -3.744 1 90.44 267 GLU B N 1
ATOM 7305 C CA . GLU B 1 267 ? 14.727 -2.955 -3.561 1 90.44 267 GLU B CA 1
ATOM 7306 C C . GLU B 1 267 ? 14.5 -3.939 -2.418 1 90.44 267 GLU B C 1
ATOM 7308 O O . GLU B 1 267 ? 14.852 -5.117 -2.527 1 90.44 267 GLU B O 1
ATOM 7313 N N . ILE B 1 268 ? 13.961 -3.461 -1.334 1 92 268 ILE B N 1
ATOM 7314 C CA . ILE B 1 268 ? 13.656 -4.344 -0.215 1 92 268 ILE B CA 1
ATOM 7315 C C . ILE B 1 268 ? 12.617 -5.379 -0.645 1 92 268 ILE B C 1
ATOM 7317 O O . ILE B 1 268 ? 12.719 -6.559 -0.3 1 92 268 ILE B O 1
ATOM 7321 N N . HIS B 1 269 ? 11.625 -4.875 -1.354 1 88.31 269 HIS B N 1
ATOM 7322 C CA . HIS B 1 269 ? 10.602 -5.77 -1.888 1 88.31 269 HIS B CA 1
ATOM 7323 C C . HIS B 1 269 ? 11.227 -6.867 -2.748 1 88.31 269 HIS B C 1
ATOM 7325 O O . HIS B 1 269 ? 10.844 -8.031 -2.643 1 88.31 269 HIS B O 1
ATOM 7331 N N . GLU B 1 270 ? 12.133 -6.508 -3.533 1 89.19 270 GLU B N 1
ATOM 7332 C CA . GLU B 1 270 ? 12.805 -7.457 -4.418 1 89.19 270 GLU B CA 1
ATOM 7333 C C . GLU B 1 270 ? 13.625 -8.469 -3.621 1 89.19 270 GLU B C 1
ATOM 7335 O O . GLU B 1 270 ? 13.602 -9.664 -3.916 1 89.19 270 GLU B O 1
ATOM 7340 N N . ILE B 1 271 ? 14.359 -8 -2.686 1 90.38 271 ILE B N 1
ATOM 7341 C CA . ILE B 1 271 ? 15.188 -8.859 -1.854 1 90.38 271 ILE B CA 1
ATOM 7342 C C . ILE B 1 271 ? 14.312 -9.867 -1.115 1 90.38 271 ILE B C 1
ATOM 7344 O O . ILE B 1 271 ? 14.602 -11.07 -1.102 1 90.38 271 ILE B O 1
ATOM 7348 N N . MET B 1 272 ? 13.18 -9.367 -0.635 1 88.31 272 MET B N 1
ATOM 7349 C CA . MET B 1 272 ? 12.305 -10.219 0.166 1 88.31 272 MET B CA 1
ATOM 7350 C C . MET B 1 272 ? 11.547 -11.195 -0.717 1 88.31 272 MET B C 1
ATOM 7352 O O . MET B 1 272 ? 11.266 -12.328 -0.304 1 88.31 272 MET B O 1
ATOM 7356 N N . THR B 1 273 ? 11.195 -10.758 -1.839 1 86.12 273 THR B N 1
ATOM 7357 C CA . THR B 1 273 ? 10.508 -11.625 -2.785 1 86.12 273 THR B CA 1
ATOM 7358 C C . THR B 1 273 ? 11.422 -12.75 -3.254 1 86.12 273 THR B C 1
ATOM 7360 O O . THR B 1 273 ? 10.977 -13.883 -3.439 1 86.12 273 THR B O 1
ATOM 7363 N N . ASN B 1 274 ? 12.719 -12.383 -3.43 1 87.94 274 ASN B N 1
ATOM 7364 C CA . ASN B 1 274 ? 13.695 -13.352 -3.904 1 87.94 274 ASN B CA 1
ATOM 7365 C C . ASN B 1 274 ? 14.57 -13.867 -2.766 1 87.94 274 ASN B C 1
ATOM 7367 O O . ASN B 1 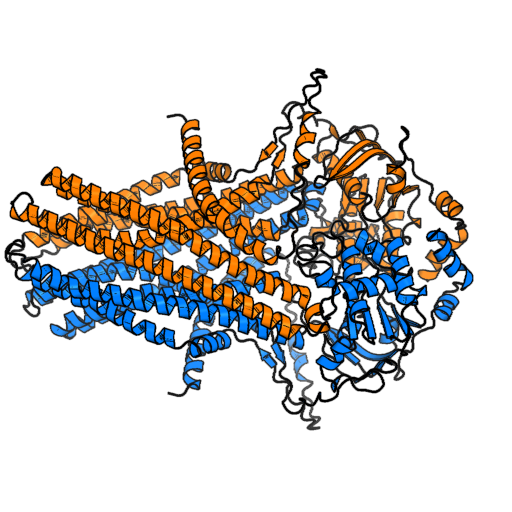274 ? 15.75 -14.172 -2.969 1 87.94 274 ASN B O 1
ATOM 7371 N N . ILE B 1 275 ? 14.039 -13.945 -1.634 1 86 275 ILE B N 1
ATOM 7372 C CA . ILE B 1 275 ? 14.828 -14.227 -0.44 1 86 275 ILE B CA 1
ATOM 7373 C C . ILE B 1 275 ? 15.453 -15.617 -0.553 1 86 275 ILE B C 1
ATOM 7375 O O . ILE B 1 275 ? 16.578 -15.836 -0.109 1 86 275 ILE B O 1
ATOM 7379 N N . ASP B 1 276 ? 14.727 -16.625 -1.133 1 81.19 276 ASP B N 1
ATOM 7380 C CA . ASP B 1 276 ? 15.266 -17.969 -1.293 1 81.19 276 ASP B CA 1
ATOM 7381 C C . ASP B 1 276 ? 16.516 -17.953 -2.162 1 81.19 276 ASP B C 1
ATOM 7383 O O . ASP B 1 276 ? 17.516 -18.594 -1.829 1 81.19 276 ASP B O 1
ATOM 7387 N N . SER B 1 277 ? 16.391 -17.188 -3.199 1 85.44 277 SER B N 1
ATOM 7388 C CA . SER B 1 277 ? 17.531 -17.078 -4.09 1 85.44 277 SER B CA 1
ATOM 7389 C C . SER B 1 277 ? 18.688 -16.344 -3.416 1 85.44 277 SER B C 1
ATOM 7391 O O . SER B 1 277 ? 19.859 -16.688 -3.617 1 85.44 277 SER B O 1
ATOM 7393 N N . VAL B 1 278 ? 18.391 -15.375 -2.627 1 87.88 278 VAL B N 1
ATOM 7394 C CA . VAL B 1 278 ? 19.406 -14.586 -1.938 1 87.88 278 VAL B CA 1
ATOM 7395 C C . VAL B 1 278 ? 20.141 -15.469 -0.929 1 87.88 278 VAL B C 1
ATOM 7397 O O . VAL B 1 278 ? 21.359 -15.391 -0.812 1 87.88 278 VAL B O 1
ATOM 7400 N N . LEU B 1 279 ? 19.438 -16.266 -0.267 1 82.38 279 LEU B N 1
ATOM 7401 C CA . LEU B 1 279 ? 20.016 -17.125 0.753 1 82.38 279 LEU B CA 1
ATOM 7402 C C . LEU B 1 279 ? 20.812 -18.25 0.116 1 82.38 279 LEU B C 1
ATOM 7404 O O . LEU B 1 279 ? 21.906 -18.594 0.586 1 82.38 279 LEU B O 1
ATOM 7408 N N . THR B 1 280 ? 20.297 -18.781 -0.928 1 83.5 280 THR B N 1
ATOM 7409 C CA . THR B 1 280 ? 20.906 -19.969 -1.525 1 83.5 280 THR B CA 1
ATOM 7410 C C . THR B 1 280 ? 22.109 -19.562 -2.391 1 83.5 280 THR B C 1
ATOM 7412 O O . THR B 1 280 ? 22.984 -20.391 -2.652 1 83.5 280 THR B O 1
ATOM 7415 N N . SER B 1 281 ? 22.109 -18.297 -2.842 1 86.44 281 SER B N 1
ATOM 7416 C CA . SER B 1 281 ? 23.219 -17.828 -3.66 1 86.44 281 SER B CA 1
ATOM 7417 C C . SER B 1 281 ? 24.266 -17.125 -2.811 1 86.44 281 SER B C 1
ATOM 7419 O O . SER B 1 281 ? 25.266 -16.625 -3.336 1 86.44 281 SER B O 1
ATOM 7421 N N . ASN B 1 282 ? 24.141 -17.031 -1.536 1 83.38 282 ASN B N 1
ATOM 7422 C CA . ASN B 1 282 ? 25.062 -16.406 -0.601 1 83.38 282 ASN B CA 1
ATOM 7423 C C . ASN B 1 282 ? 25.359 -14.961 -0.997 1 83.38 282 ASN B C 1
ATOM 7425 O O . ASN B 1 282 ? 26.516 -14.547 -1.044 1 83.38 282 ASN B O 1
ATOM 7429 N N . THR B 1 283 ? 24.344 -14.281 -1.432 1 87.94 283 THR B N 1
ATOM 7430 C CA . THR B 1 283 ? 24.516 -12.898 -1.87 1 87.94 283 THR B CA 1
ATOM 7431 C C . THR B 1 283 ? 23.922 -11.93 -0.851 1 87.94 283 THR B C 1
ATOM 7433 O O . THR B 1 283 ? 23.609 -10.781 -1.18 1 87.94 283 THR B O 1
ATOM 7436 N N . GLN B 1 284 ? 23.781 -12.344 0.348 1 86.62 284 GLN B N 1
ATOM 7437 C CA . GLN B 1 284 ? 23.172 -11.508 1.377 1 86.62 284 GLN B CA 1
ATOM 7438 C C . GLN B 1 284 ? 23.969 -10.227 1.591 1 86.62 284 GLN B C 1
ATOM 7440 O O . GLN B 1 284 ? 23.406 -9.133 1.632 1 86.62 284 GLN B O 1
ATOM 7445 N N . GLU B 1 285 ? 25.266 -10.359 1.701 1 85.88 285 GLU B N 1
ATOM 7446 C CA . GLU B 1 285 ? 26.125 -9.203 1.968 1 85.88 285 GLU B CA 1
ATOM 7447 C C . GLU B 1 285 ? 26.109 -8.227 0.799 1 85.88 285 GLU B C 1
ATOM 7449 O O . GLU B 1 285 ? 26.109 -7.008 1.003 1 85.88 285 GLU B O 1
ATOM 7454 N N . GLN B 1 286 ? 26.062 -8.836 -0.324 1 88.88 286 GLN B N 1
ATOM 7455 C CA . GLN B 1 286 ? 26 -7.977 -1.506 1 88.88 286 GLN B CA 1
ATOM 7456 C C . GLN B 1 286 ? 24.703 -7.191 -1.554 1 88.88 286 GLN B C 1
ATOM 7458 O O . GLN B 1 286 ? 24.688 -6.008 -1.893 1 88.88 286 GLN B O 1
ATOM 7463 N N . GLU B 1 287 ? 23.609 -7.863 -1.286 1 90.62 287 GLU B N 1
ATOM 7464 C CA . GLU B 1 287 ? 22.312 -7.195 -1.301 1 90.62 287 GLU B CA 1
ATOM 7465 C C . GLU B 1 287 ? 22.234 -6.125 -0.216 1 90.62 287 GLU B C 1
ATOM 7467 O O . GLU B 1 287 ? 21.641 -5.066 -0.427 1 90.62 287 GLU B O 1
ATOM 7472 N N . ILE B 1 288 ? 22.891 -6.379 0.906 1 90 288 ILE B N 1
ATOM 7473 C CA . ILE B 1 288 ? 22.906 -5.414 2 1 90 288 ILE B CA 1
ATOM 7474 C C . ILE B 1 288 ? 23.75 -4.203 1.615 1 90 288 ILE B C 1
ATOM 7476 O O . ILE B 1 288 ? 23.391 -3.066 1.928 1 90 288 ILE B O 1
ATOM 7480 N N . GLU B 1 289 ? 24.797 -4.449 0.945 1 90.88 289 GLU B N 1
ATOM 7481 C CA . GLU B 1 289 ? 25.656 -3.359 0.485 1 90.88 289 GLU B CA 1
ATOM 7482 C C . GLU B 1 289 ? 24.938 -2.506 -0.561 1 90.88 289 GLU B C 1
ATOM 7484 O O . GLU B 1 289 ? 25.062 -1.279 -0.556 1 90.88 289 GLU B O 1
ATOM 7489 N N . ASN B 1 290 ? 24.266 -3.18 -1.442 1 90.56 290 ASN B N 1
ATOM 7490 C CA . ASN B 1 290 ? 23.484 -2.449 -2.43 1 90.56 290 ASN B CA 1
ATOM 7491 C C . ASN B 1 290 ? 22.406 -1.591 -1.766 1 90.56 290 ASN B C 1
ATOM 7493 O O . ASN B 1 290 ? 22.172 -0.458 -2.186 1 90.56 290 ASN B O 1
ATOM 7497 N N . LEU B 1 291 ? 21.828 -2.162 -0.803 1 92 291 LEU B N 1
ATOM 7498 C CA . LEU B 1 291 ? 20.812 -1.436 -0.06 1 92 291 LEU B CA 1
ATOM 7499 C C . LEU B 1 291 ? 21.406 -0.23 0.655 1 92 291 LEU B C 1
ATOM 7501 O O . LEU B 1 291 ? 20.781 0.828 0.73 1 92 291 LEU B O 1
ATOM 7505 N N . GLN B 1 292 ? 22.625 -0.373 1.17 1 92.75 292 GLN B N 1
ATOM 7506 C CA . GLN B 1 292 ? 23.312 0.725 1.843 1 92.75 292 GLN B CA 1
ATOM 7507 C C . GLN B 1 292 ? 23.641 1.854 0.867 1 92.75 292 GLN B C 1
ATOM 7509 O O . GLN B 1 292 ? 23.531 3.031 1.215 1 92.75 292 GLN B O 1
ATOM 7514 N N . ALA B 1 293 ? 23.984 1.468 -0.293 1 92.62 293 ALA B N 1
ATOM 7515 C CA . ALA B 1 293 ? 24.281 2.473 -1.312 1 92.62 293 ALA B CA 1
ATOM 7516 C C . ALA B 1 293 ? 23.031 3.266 -1.677 1 92.62 293 ALA B C 1
ATOM 7518 O O . ALA B 1 293 ? 23.078 4.492 -1.8 1 92.62 293 ALA B O 1
ATOM 7519 N N . THR B 1 294 ? 21.953 2.584 -1.835 1 91.88 294 THR B N 1
ATOM 7520 C CA . THR B 1 294 ? 20.688 3.25 -2.145 1 91.88 294 THR B CA 1
ATOM 7521 C C . THR B 1 294 ? 20.234 4.117 -0.974 1 91.88 294 THR B C 1
ATOM 7523 O O . THR B 1 294 ? 19.703 5.207 -1.175 1 91.88 294 THR B O 1
ATOM 7526 N N . LYS B 1 295 ? 20.469 3.57 0.219 1 92.5 295 LYS B N 1
ATOM 7527 C CA . LYS B 1 295 ? 20.156 4.324 1.429 1 92.5 295 LYS B CA 1
ATOM 7528 C C . LYS B 1 295 ? 20.938 5.633 1.483 1 92.5 295 LYS B C 1
ATOM 7530 O O . LYS B 1 295 ? 20.375 6.688 1.784 1 92.5 295 LYS B O 1
ATOM 7535 N N . ASN B 1 296 ? 22.219 5.617 1.167 1 92.56 296 ASN B N 1
ATOM 7536 C CA . ASN B 1 296 ? 23.062 6.812 1.203 1 92.56 296 ASN B CA 1
ATOM 7537 C C . ASN B 1 296 ? 22.625 7.828 0.146 1 92.56 296 ASN B C 1
ATOM 7539 O O . ASN B 1 296 ? 22.625 9.031 0.406 1 92.56 296 ASN B O 1
ATOM 7543 N N . LYS B 1 297 ? 22.312 7.312 -0.957 1 92.38 297 LYS B N 1
ATOM 7544 C CA . LYS B 1 297 ? 21.812 8.203 -2.004 1 92.38 297 LYS B CA 1
ATOM 7545 C C . LYS B 1 297 ? 20.516 8.859 -1.587 1 92.38 297 LYS B C 1
ATOM 7547 O O . LYS B 1 297 ? 20.312 10.062 -1.803 1 92.38 297 LYS B O 1
ATOM 7552 N N . THR B 1 298 ? 19.625 8.086 -1.019 1 90.69 298 THR B N 1
ATOM 7553 C CA . THR B 1 298 ? 18.344 8.602 -0.546 1 90.69 298 THR B CA 1
ATOM 7554 C C . THR B 1 298 ? 18.562 9.633 0.56 1 90.69 298 THR B C 1
ATOM 7556 O O . THR B 1 298 ? 17.875 10.656 0.605 1 90.69 298 THR B O 1
ATOM 7559 N N . TYR B 1 299 ? 19.531 9.359 1.393 1 91.12 299 TYR B N 1
ATOM 7560 C CA . TYR B 1 299 ? 19.859 10.289 2.473 1 91.12 299 TYR B CA 1
ATOM 7561 C C . TYR B 1 299 ? 20.328 11.625 1.92 1 91.12 299 TYR B C 1
ATOM 7563 O O . TYR B 1 299 ? 19.875 12.68 2.373 1 91.12 299 TYR B O 1
ATOM 7571 N N . ASP B 1 300 ? 21.172 11.586 0.944 1 91.06 300 ASP B N 1
ATOM 7572 C CA . ASP B 1 300 ? 21.719 12.812 0.362 1 91.06 300 ASP B CA 1
ATOM 7573 C C . ASP B 1 300 ? 20.609 13.633 -0.305 1 91.06 300 ASP B C 1
ATOM 7575 O O . ASP B 1 300 ? 20.547 14.852 -0.141 1 91.06 300 ASP B O 1
ATOM 7579 N N . LEU B 1 301 ? 19.766 12.992 -0.973 1 88.81 301 LEU B N 1
ATOM 7580 C CA . LEU B 1 301 ? 18.656 13.68 -1.629 1 88.81 301 LEU B CA 1
ATOM 7581 C C . LEU B 1 301 ? 17.688 14.25 -0.6 1 88.81 301 LEU B C 1
ATOM 7583 O O . LEU B 1 301 ? 17.172 15.359 -0.77 1 88.81 301 LEU B O 1
ATOM 7587 N N . ALA B 1 302 ? 17.453 13.461 0.432 1 86.31 302 ALA B N 1
ATOM 7588 C CA . ALA B 1 302 ? 16.547 13.906 1.488 1 86.31 302 ALA B CA 1
ATOM 7589 C C . ALA B 1 302 ? 17.125 15.109 2.23 1 86.31 302 ALA B C 1
ATOM 7591 O O . ALA B 1 302 ? 16.391 16.031 2.588 1 86.31 302 ALA B O 1
ATOM 7592 N N . CYS B 1 303 ? 18.406 15.109 2.465 1 87.62 303 CYS B N 1
ATOM 7593 C CA . CYS B 1 303 ? 19.062 16.234 3.135 1 87.62 303 CYS B CA 1
ATOM 7594 C C . CYS B 1 303 ? 19 17.484 2.275 1 87.62 303 CYS B C 1
ATOM 7596 O O . CYS B 1 303 ? 18.734 18.578 2.785 1 87.62 303 CYS B O 1
ATOM 7598 N N . LEU B 1 304 ? 19.219 17.328 1.005 1 86.75 304 LEU B N 1
ATOM 7599 C CA . LEU B 1 304 ? 19.125 18.453 0.091 1 86.75 304 LEU B CA 1
ATOM 7600 C C . LEU B 1 304 ? 17.703 19.016 0.043 1 86.75 304 LEU B C 1
ATOM 7602 O O . LEU B 1 304 ? 17.516 20.234 0.074 1 86.75 304 LEU B O 1
ATOM 7606 N N . SER B 1 305 ? 16.766 18.125 -0.008 1 86.12 305 SER B N 1
ATOM 7607 C CA . SER B 1 305 ? 15.367 18.547 -0.027 1 86.12 305 SER B CA 1
ATOM 7608 C C . SER B 1 305 ? 14.977 19.25 1.268 1 86.12 305 SER B C 1
ATOM 7610 O O . SER B 1 305 ? 14.266 20.266 1.243 1 86.12 305 SER B O 1
ATOM 7612 N N . SER B 1 306 ? 15.5 18.734 2.381 1 83.62 306 SER B N 1
ATOM 7613 C CA . SER B 1 306 ? 15.203 19.344 3.674 1 83.62 306 SER B CA 1
ATOM 7614 C C . SER B 1 306 ? 15.836 20.734 3.787 1 83.62 306 SER B C 1
ATOM 7616 O O . SER B 1 306 ? 15.234 21.656 4.344 1 83.62 306 SER B O 1
ATOM 7618 N N . LEU B 1 307 ? 17 20.922 3.271 1 86.31 307 LEU B N 1
ATOM 7619 C CA . LEU B 1 307 ? 17.672 22.219 3.279 1 86.31 307 LEU B CA 1
ATOM 7620 C C . LEU B 1 307 ? 16.906 23.234 2.432 1 86.31 307 LEU B C 1
ATOM 7622 O O . LEU B 1 307 ? 16.719 24.375 2.848 1 86.31 307 LEU B O 1
ATOM 7626 N N . ASN B 1 308 ? 16.516 22.75 1.311 1 86.38 308 ASN B N 1
ATOM 7627 C CA . ASN B 1 308 ? 15.758 23.641 0.439 1 86.38 308 ASN B CA 1
ATOM 7628 C C . ASN B 1 308 ? 14.422 24.016 1.061 1 86.38 308 ASN B C 1
ATOM 7630 O O . ASN B 1 308 ? 13.992 25.172 0.969 1 86.38 308 ASN B O 1
ATOM 7634 N N . ASN B 1 309 ? 13.797 23.047 1.649 1 84.19 309 ASN B N 1
ATOM 7635 C CA . ASN B 1 309 ? 12.539 23.328 2.326 1 84.19 309 ASN B CA 1
ATOM 7636 C C . ASN B 1 309 ? 12.727 24.297 3.5 1 84.19 309 ASN B C 1
ATOM 7638 O O . ASN B 1 309 ? 11.898 25.172 3.73 1 84.19 309 ASN B O 1
ATOM 7642 N N . ASN B 1 310 ? 13.789 24.078 4.184 1 86 310 ASN B N 1
ATOM 7643 C CA . ASN B 1 310 ? 14.102 24.969 5.297 1 86 310 ASN B CA 1
ATOM 7644 C C . ASN B 1 310 ? 14.398 26.391 4.816 1 86 310 ASN B C 1
ATOM 7646 O O . ASN B 1 310 ? 13.945 27.359 5.422 1 86 310 ASN B O 1
ATOM 7650 N N . ASN B 1 311 ? 15.117 26.438 3.738 1 87.62 311 ASN B N 1
ATOM 7651 C CA . ASN B 1 311 ? 15.414 27.75 3.168 1 87.62 311 ASN B CA 1
ATOM 7652 C C . ASN B 1 311 ? 14.141 28.469 2.705 1 87.62 311 ASN B C 1
ATOM 7654 O O . ASN B 1 311 ? 13.992 29.672 2.908 1 87.62 311 ASN B O 1
ATOM 7658 N N . THR B 1 312 ? 13.328 27.703 2.168 1 86.62 312 THR B N 1
ATOM 7659 C CA . THR B 1 312 ? 12.078 28.281 1.692 1 86.62 312 THR B CA 1
ATOM 7660 C C . THR B 1 312 ? 11.195 28.719 2.865 1 86.62 312 THR B C 1
ATOM 7662 O O . THR B 1 312 ? 10.711 29.844 2.904 1 86.62 312 THR B O 1
ATOM 7665 N N . THR B 1 313 ? 11.062 27.859 3.881 1 85.5 313 THR B N 1
ATOM 7666 C CA . THR B 1 313 ? 10.18 28.125 5.012 1 85.5 313 THR B CA 1
ATOM 7667 C C . THR B 1 313 ? 10.68 29.328 5.812 1 85.5 313 THR B C 1
ATOM 7669 O O . THR B 1 313 ? 9.922 30.266 6.051 1 85.5 313 THR B O 1
ATOM 7672 N N . TYR B 1 314 ? 11.883 29.359 6.121 1 86.56 314 TYR B N 1
ATOM 7673 C CA . TYR B 1 314 ? 12.383 30.422 6.984 1 86.56 314 TYR B CA 1
ATOM 7674 C C . TYR B 1 314 ? 12.695 31.688 6.18 1 86.56 314 TYR B C 1
ATOM 7676 O O . TYR B 1 314 ? 12.641 32.781 6.711 1 86.56 314 TYR B O 1
ATOM 7684 N N . GLY B 1 315 ? 12.945 31.422 4.828 1 86.75 315 GLY B N 1
ATOM 7685 C CA . GLY B 1 315 ? 12.992 32.594 3.959 1 86.75 315 GLY B CA 1
ATOM 7686 C C . GLY B 1 315 ? 11.672 33.344 3.871 1 86.75 315 GLY B C 1
ATOM 7687 O O . GLY B 1 315 ? 11.633 34.562 3.971 1 86.75 315 GLY B O 1
ATOM 7688 N N . LEU B 1 316 ? 10.656 32.594 3.809 1 88.75 316 LEU B N 1
ATOM 7689 C CA . LEU B 1 316 ? 9.328 33.156 3.727 1 88.75 316 LEU B CA 1
ATOM 7690 C C . LEU B 1 316 ? 8.906 33.75 5.07 1 88.75 316 LEU B C 1
ATOM 7692 O O . LEU B 1 316 ? 8.203 34.781 5.113 1 88.75 316 LEU B O 1
ATOM 7696 N N . GLN B 1 317 ? 9.359 33.188 6.152 1 87.38 317 GLN B N 1
ATOM 7697 C CA . GLN B 1 317 ? 9.07 33.75 7.469 1 87.38 317 GLN B CA 1
ATOM 7698 C C . GLN B 1 317 ? 9.766 35.094 7.66 1 87.38 317 GLN B C 1
ATOM 7700 O O . GLN B 1 317 ? 9.195 36 8.242 1 87.38 317 GLN B O 1
ATOM 7705 N N . ALA B 1 318 ? 10.969 35.125 7.141 1 85.81 318 ALA B N 1
ATOM 7706 C CA . ALA B 1 318 ? 11.688 36.406 7.195 1 85.81 318 ALA B CA 1
ATOM 7707 C C . ALA B 1 318 ? 10.961 37.469 6.391 1 85.81 318 ALA B C 1
ATOM 7709 O O . ALA B 1 318 ? 10.852 38.625 6.836 1 85.81 318 ALA B O 1
ATOM 7710 N N . ILE B 1 319 ? 10.438 37.062 5.324 1 88.44 319 ILE B N 1
ATOM 7711 C CA . ILE B 1 319 ? 9.695 38 4.488 1 88.44 319 ILE B CA 1
ATOM 7712 C C . ILE B 1 319 ? 8.414 38.406 5.203 1 88.44 319 ILE B C 1
ATOM 7714 O O . ILE B 1 319 ? 7.996 39.562 5.117 1 88.44 319 ILE B O 1
ATOM 7718 N N . SER B 1 320 ? 7.852 37.438 5.891 1 88.38 320 SER B N 1
ATOM 7719 C CA . SER B 1 320 ? 6.633 37.75 6.633 1 88.38 320 SER B CA 1
ATOM 7720 C C . SER B 1 320 ? 6.898 38.75 7.73 1 88.38 320 SER B C 1
ATOM 7722 O O . SER B 1 320 ? 6.094 39.688 7.941 1 88.38 320 SER B O 1
ATOM 7724 N N . ILE B 1 321 ? 7.992 38.656 8.391 1 84.44 321 ILE B N 1
ATOM 7725 C CA . ILE B 1 321 ? 8.344 39.594 9.461 1 84.44 321 ILE B CA 1
ATOM 7726 C C . ILE B 1 321 ? 8.617 40.969 8.867 1 84.44 321 ILE B C 1
ATOM 7728 O O . ILE B 1 321 ? 8.156 42 9.398 1 84.44 321 ILE B O 1
ATOM 7732 N N . ALA B 1 322 ? 9.312 40.938 7.781 1 85.31 322 ALA B N 1
ATOM 7733 C CA . ALA B 1 322 ? 9.609 42.219 7.113 1 85.31 322 ALA B CA 1
ATOM 7734 C C . ALA B 1 322 ? 8.328 42.906 6.672 1 85.31 322 ALA B C 1
ATOM 7736 O O . ALA B 1 322 ? 8.203 44.125 6.809 1 85.31 322 ALA B O 1
ATOM 7737 N N . SER B 1 323 ? 7.426 42.125 6.184 1 88.38 323 SER B N 1
ATOM 7738 C CA . SER B 1 323 ? 6.156 42.688 5.746 1 88.38 323 SER B CA 1
ATOM 7739 C C . SER B 1 323 ? 5.355 43.219 6.926 1 88.38 323 SER B C 1
ATOM 7741 O O . SER B 1 323 ? 4.723 44.281 6.828 1 88.38 323 SER B O 1
ATOM 7743 N N . MET B 1 324 ? 5.387 42.5 8.008 1 85.94 324 MET B N 1
ATOM 7744 C CA . MET B 1 324 ? 4.684 42.938 9.211 1 85.94 324 MET B CA 1
ATOM 7745 C C . MET B 1 324 ? 5.246 44.25 9.719 1 85.94 324 MET B C 1
ATOM 7747 O O . MET B 1 324 ? 4.492 45.156 10.102 1 85.94 324 MET B O 1
ATOM 7751 N N . LEU B 1 325 ? 6.547 44.406 9.664 1 83.81 325 LEU B N 1
ATOM 7752 C CA . LEU B 1 325 ? 7.188 45.625 10.102 1 83.81 325 LEU B CA 1
ATOM 7753 C C . LEU B 1 325 ? 6.832 46.781 9.164 1 83.81 325 LEU B C 1
ATOM 7755 O O . LEU B 1 325 ? 6.574 47.906 9.617 1 83.81 325 LEU B O 1
ATOM 7759 N N . GLY B 1 326 ? 6.828 46.406 7.902 1 85.19 326 GLY B N 1
ATOM 7760 C CA . GLY B 1 326 ? 6.449 47.406 6.93 1 85.19 326 GLY B CA 1
ATOM 7761 C C . GLY B 1 326 ? 5.016 47.906 7.098 1 85.19 326 GLY B C 1
ATOM 7762 O O . GLY B 1 326 ? 4.754 49.094 7.062 1 85.19 326 GLY B O 1
ATOM 7763 N N . ILE B 1 327 ? 4.113 47.031 7.359 1 89.56 327 ILE B N 1
ATOM 7764 C CA . ILE B 1 327 ? 2.703 47.344 7.516 1 89.56 327 ILE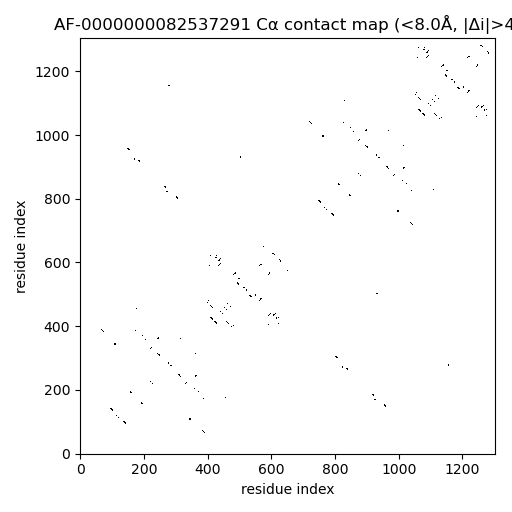 B CA 1
ATOM 7765 C C . ILE B 1 327 ? 2.5 48.188 8.789 1 89.56 327 ILE B C 1
ATOM 7767 O O . ILE B 1 327 ? 1.746 49.156 8.797 1 89.56 327 ILE B O 1
ATOM 7771 N N . ASN B 1 328 ? 3.148 47.75 9.844 1 83.44 328 ASN B N 1
ATOM 7772 C CA . ASN B 1 328 ? 3.014 48.469 11.102 1 83.44 328 ASN B CA 1
ATOM 7773 C C . ASN B 1 328 ? 3.641 49.844 11.016 1 83.44 328 ASN B C 1
ATOM 7775 O O . ASN B 1 328 ? 3.156 50.812 11.633 1 83.44 328 ASN B O 1
ATOM 7779 N N . TYR B 1 329 ? 4.668 49.969 10.227 1 83.38 329 TYR B N 1
ATOM 7780 C CA . TYR B 1 329 ? 5.266 51.281 10.008 1 83.38 329 TYR B CA 1
ATOM 7781 C C . TYR B 1 329 ? 4.309 52.188 9.25 1 83.38 329 TYR B C 1
ATOM 7783 O O . TYR B 1 329 ? 4.168 53.375 9.578 1 83.38 329 TYR B O 1
ATOM 7791 N N . LEU B 1 330 ? 3.701 51.688 8.305 1 88.56 330 LEU B N 1
ATOM 7792 C CA . LEU B 1 330 ? 2.73 52.469 7.543 1 88.56 330 LEU B CA 1
ATOM 7793 C C . LEU B 1 330 ? 1.553 52.875 8.422 1 88.56 330 LEU B C 1
ATOM 7795 O O . LEU B 1 330 ? 1.032 53.969 8.289 1 88.56 330 LEU B O 1
ATOM 7799 N N . SER B 1 331 ? 1.189 52 9.297 1 87.25 331 SER B N 1
ATOM 7800 C CA . SER B 1 331 ? 0.103 52.312 10.219 1 87.25 331 SER B CA 1
ATOM 7801 C C . SER B 1 331 ? 0.5 53.438 11.188 1 87.25 331 SER B C 1
ATOM 7803 O O . SER B 1 331 ? -0.322 54.281 11.531 1 87.25 331 SER B O 1
ATOM 7805 N N . TYR B 1 332 ? 1.698 53.312 11.539 1 80.44 332 TYR B N 1
ATOM 7806 C CA . TYR B 1 332 ? 2.209 54.344 12.438 1 80.44 332 TYR B CA 1
ATOM 7807 C C . TYR B 1 332 ? 2.236 55.719 11.742 1 80.44 332 TYR B C 1
ATOM 7809 O O . TYR B 1 332 ? 1.905 56.75 12.352 1 80.44 332 TYR B O 1
ATOM 7817 N N . ARG B 1 333 ? 2.646 55.75 10.547 1 83.94 333 ARG B N 1
ATOM 7818 C CA . ARG B 1 333 ? 2.676 57 9.781 1 83.94 333 ARG B CA 1
ATOM 7819 C C . ARG B 1 333 ? 1.276 57.594 9.641 1 83.94 333 ARG B C 1
ATOM 7821 O O . ARG B 1 333 ? 1.097 58.812 9.727 1 83.94 333 ARG B O 1
ATOM 7828 N N . LEU B 1 334 ? 0.34 56.781 9.484 1 88.06 334 LEU B N 1
ATOM 7829 C CA . LEU B 1 334 ? -1.04 57.219 9.359 1 88.06 334 LEU B CA 1
ATOM 7830 C C . LEU B 1 334 ? -1.563 57.75 10.688 1 88.06 334 LEU B C 1
ATOM 7832 O O . LEU B 1 334 ? -2.305 58.75 10.719 1 88.06 334 LEU B O 1
ATOM 7836 N N . TYR B 1 335 ? -1.179 57.094 11.664 1 82.44 335 TYR B N 1
ATOM 7837 C CA . TYR B 1 335 ? -1.595 57.5 13 1 82.44 335 TYR B CA 1
ATOM 7838 C C . TYR B 1 335 ? -0.973 58.844 13.367 1 82.44 335 TYR B C 1
ATOM 7840 O O . TYR B 1 335 ? -1.64 59.719 13.938 1 82.44 335 TYR B O 1
ATOM 7848 N N . SER B 1 336 ? 0.319 59.031 13.062 1 81.31 336 SER B N 1
ATOM 7849 C CA . SER B 1 336 ? 1.028 60.281 13.359 1 81.31 336 SER B CA 1
ATOM 7850 C C . SER B 1 336 ? 0.435 61.469 12.594 1 81.31 336 SER B C 1
ATOM 7852 O O . SER B 1 336 ? 0.498 62.594 13.055 1 81.31 336 SER B O 1
ATOM 7854 N N . GLN B 1 337 ? -0.123 61.156 11.5 1 87.5 337 GLN B N 1
ATOM 7855 C CA . GLN B 1 337 ? -0.742 62.219 10.688 1 87.5 337 GLN B CA 1
ATOM 7856 C C . GLN B 1 337 ? -2.205 62.406 11.07 1 87.5 337 GLN B C 1
ATOM 7858 O O . GLN B 1 337 ? -2.928 63.156 10.414 1 87.5 337 GLN B O 1
ATOM 7863 N N . SER B 1 338 ? -2.707 61.656 12.109 1 85.75 338 SER B N 1
ATOM 7864 C CA . SER B 1 338 ? -4.055 61.75 12.656 1 85.75 338 SER B CA 1
ATOM 7865 C C . SER B 1 338 ? -5.102 61.344 11.625 1 85.75 338 SER B C 1
ATOM 7867 O O . SER B 1 338 ? -6.195 61.906 11.586 1 85.75 338 SER B O 1
ATOM 7869 N N . LYS B 1 339 ? -4.668 60.531 10.805 1 89.44 339 LYS B N 1
ATOM 7870 C CA . LYS B 1 339 ? -5.602 60.031 9.797 1 89.44 339 LYS B CA 1
ATOM 7871 C C . LYS B 1 339 ? -6.363 58.812 10.305 1 89.44 339 LYS B C 1
ATOM 7873 O O . LYS B 1 339 ? -7.426 58.469 9.781 1 89.44 339 LYS B O 1
ATOM 7878 N N . ILE B 1 340 ? -5.797 58.125 11.234 1 86.56 340 ILE B N 1
ATOM 7879 C CA . ILE B 1 340 ? -6.477 57 11.852 1 86.56 340 ILE B CA 1
ATOM 7880 C C . ILE B 1 340 ? -6.543 57.219 13.367 1 86.56 340 ILE B C 1
ATOM 7882 O O . ILE B 1 340 ? -5.727 57.938 13.938 1 86.56 340 ILE B O 1
ATOM 7886 N N . THR B 1 341 ? -7.645 56.625 13.875 1 81.69 341 THR B N 1
ATOM 7887 C CA . THR B 1 341 ? -7.855 56.75 15.312 1 81.69 341 THR B CA 1
ATOM 7888 C C . THR B 1 341 ? -6.973 55.75 16.078 1 81.69 341 THR B C 1
ATOM 7890 O O . THR B 1 341 ? -6.402 54.844 15.492 1 81.69 341 THR B O 1
ATOM 7893 N N . GLY B 1 342 ? -6.805 55.938 17.328 1 74.56 342 GLY B N 1
ATOM 7894 C CA . GLY B 1 342 ? -6.027 55.062 18.203 1 74.56 342 GLY B CA 1
ATOM 7895 C C . GLY B 1 342 ? -6.484 53.625 18.156 1 74.56 342 GLY B C 1
ATOM 7896 O O . GLY B 1 342 ? -5.684 52.719 17.922 1 74.56 342 GLY B O 1
ATOM 7897 N N . PRO B 1 343 ? -7.812 53.5 18.219 1 75.94 343 PRO B N 1
ATOM 7898 C CA . PRO B 1 343 ? -8.328 52.125 18.172 1 75.94 343 PRO B CA 1
ATOM 7899 C C . PRO B 1 343 ? -8.07 51.438 16.844 1 75.94 343 PRO B C 1
ATOM 7901 O O . PRO B 1 343 ? -7.754 50.25 16.797 1 75.94 343 PRO B O 1
ATOM 7904 N N . LEU B 1 344 ? -8.156 52.156 15.836 1 83.5 344 LEU B N 1
ATOM 7905 C CA . LEU B 1 344 ? -7.922 51.562 14.516 1 83.5 344 LEU B CA 1
ATOM 7906 C C . LEU B 1 344 ? -6.449 51.219 14.336 1 83.5 344 LEU B C 1
ATOM 7908 O O . LEU B 1 344 ? -6.121 50.219 13.672 1 83.5 344 LEU B O 1
ATOM 7912 N N . PHE B 1 345 ? -5.582 52 14.883 1 81.38 345 PHE B N 1
ATOM 7913 C CA . PHE B 1 345 ? -4.156 51.688 14.844 1 81.38 345 PHE B CA 1
ATOM 7914 C C . PHE B 1 345 ? -3.859 50.406 15.594 1 81.38 345 PHE B C 1
ATOM 7916 O O . PHE B 1 345 ? -3.164 49.531 15.078 1 81.38 345 PHE B O 1
ATOM 7923 N N . THR B 1 346 ? -4.473 50.25 16.812 1 75.44 346 THR B N 1
ATOM 7924 C CA . THR B 1 346 ? -4.262 49.062 17.609 1 75.44 346 THR B CA 1
ATOM 7925 C C . THR B 1 346 ? -4.84 47.844 16.906 1 75.44 346 THR B C 1
ATOM 7927 O O . THR B 1 346 ? -4.238 46.75 16.938 1 75.44 346 THR B O 1
ATOM 7930 N N . ALA B 1 347 ? -5.887 48.031 16.359 1 82.19 347 ALA B N 1
ATOM 7931 C CA . ALA B 1 347 ? -6.508 46.906 15.625 1 82.19 347 ALA B CA 1
ATOM 7932 C C . ALA B 1 347 ? -5.617 46.469 14.469 1 82.19 347 ALA B C 1
ATOM 7934 O O . ALA B 1 347 ? -5.523 45.25 14.195 1 82.19 347 ALA B O 1
ATOM 7935 N N . THR B 1 348 ? -5.023 47.344 13.742 1 84.12 348 THR B N 1
ATOM 7936 C CA . THR B 1 348 ? -4.164 47 12.609 1 84.12 348 THR B CA 1
ATOM 7937 C C . THR B 1 348 ? -2.93 46.25 13.078 1 84.12 348 THR B C 1
ATOM 7939 O O . THR B 1 348 ? -2.488 45.312 12.414 1 84.12 348 THR B O 1
ATOM 7942 N N . VAL B 1 349 ? -2.398 46.594 14.195 1 78.06 349 VAL B N 1
ATOM 7943 C CA . VAL B 1 349 ? -1.226 45.906 14.734 1 78.06 349 VAL B CA 1
ATOM 7944 C C . VAL B 1 349 ? -1.593 44.469 15.133 1 78.06 349 VAL B C 1
ATOM 7946 O O . VAL B 1 349 ? -0.874 43.531 14.805 1 78.06 349 VAL B O 1
ATOM 7949 N N . LEU B 1 350 ? -2.738 44.312 15.789 1 76.75 350 LEU B N 1
ATOM 7950 C CA . LEU B 1 350 ? -3.186 43 16.203 1 76.75 350 LEU B CA 1
ATOM 7951 C C . LEU B 1 350 ? -3.488 42.125 14.992 1 76.75 350 LEU B C 1
ATOM 7953 O O . LEU B 1 350 ? -3.117 40.938 14.969 1 76.75 350 LEU B O 1
ATOM 7957 N N . MET B 1 351 ? -4.082 42.656 14.047 1 86.06 351 MET B N 1
ATOM 7958 C CA . MET B 1 351 ? -4.441 41.906 12.852 1 86.06 351 MET B CA 1
ATOM 7959 C C . MET B 1 351 ? -3.197 41.5 12.062 1 86.06 351 MET B C 1
ATOM 7961 O O . MET B 1 351 ? -3.17 40.469 11.43 1 86.06 351 MET B O 1
ATOM 7965 N N . SER B 1 352 ? -2.217 42.406 12.078 1 85.38 352 SER B N 1
ATOM 7966 C CA . SER B 1 352 ? -0.974 42.062 11.398 1 85.38 352 SER B CA 1
ATOM 7967 C C . SER B 1 352 ? -0.298 40.844 12.055 1 85.38 352 SER B C 1
ATOM 7969 O O . SER B 1 352 ? 0.31 40.031 11.375 1 85.38 352 SER B O 1
ATOM 7971 N N . LEU B 1 353 ? -0.433 40.75 13.352 1 78.75 353 LEU B N 1
ATOM 7972 C CA . LEU B 1 353 ? 0.104 39.594 14.062 1 78.75 353 LEU B CA 1
ATOM 7973 C C . LEU B 1 353 ? -0.667 38.312 13.711 1 78.75 353 LEU B C 1
ATOM 7975 O O . LEU B 1 353 ? -0.07 37.25 13.5 1 78.75 353 LEU B O 1
ATOM 7979 N N . LEU B 1 354 ? -1.95 38.469 13.664 1 84.12 354 LEU B N 1
ATOM 7980 C CA . LEU B 1 354 ? -2.785 37.344 13.281 1 84.12 354 LEU B CA 1
ATOM 7981 C C . LEU B 1 354 ? -2.467 36.906 11.859 1 84.12 354 LEU B C 1
ATOM 7983 O O . LEU B 1 354 ? -2.424 35.688 11.578 1 84.12 354 LEU B O 1
ATOM 7987 N N . PHE B 1 355 ? -2.279 37.875 11.023 1 87.31 355 PHE B N 1
ATOM 7988 C CA . PHE B 1 355 ? -1.944 37.562 9.633 1 87.31 355 PHE B CA 1
ATOM 7989 C C . PHE B 1 355 ? -0.645 36.781 9.555 1 87.31 355 PHE B C 1
ATOM 7991 O O . PHE B 1 355 ? -0.54 35.844 8.781 1 87.31 355 PHE B O 1
ATOM 7998 N N . MET B 1 356 ? 0.287 37.219 10.297 1 83.81 356 MET B N 1
ATOM 7999 C CA . MET B 1 356 ? 1.57 36.531 10.305 1 83.81 356 MET B CA 1
ATOM 8000 C C . MET B 1 356 ? 1.399 35.062 10.734 1 83.81 356 MET B C 1
ATOM 8002 O O . MET B 1 356 ? 2.018 34.188 10.156 1 83.81 356 MET B O 1
ATOM 8006 N N . ASP B 1 357 ? 0.61 34.844 11.633 1 78.38 357 ASP B N 1
ATOM 8007 C CA . ASP B 1 357 ? 0.353 33.5 12.133 1 78.38 357 ASP B CA 1
ATOM 8008 C C . ASP B 1 357 ? -0.315 32.625 11.062 1 78.38 357 ASP B C 1
ATOM 8010 O O . ASP B 1 357 ? 0.139 31.531 10.773 1 78.38 357 ASP B O 1
ATOM 8014 N N . TYR B 1 358 ? -1.377 33.125 10.508 1 85 358 TYR B N 1
ATOM 8015 C CA . TYR B 1 358 ? -2.08 32.438 9.453 1 85 358 TYR B CA 1
ATOM 8016 C C . TYR B 1 358 ? -1.162 32.156 8.258 1 85 358 TYR B C 1
ATOM 8018 O O . TYR B 1 358 ? -1.236 31.109 7.625 1 85 358 TYR B O 1
ATOM 8026 N N . TYR B 1 359 ? -0.348 33.156 8.031 1 86.31 359 TYR B N 1
ATOM 8027 C CA . TYR B 1 359 ? 0.559 33.062 6.895 1 86.31 359 TYR B CA 1
ATOM 8028 C C . TYR B 1 359 ? 1.561 31.922 7.09 1 86.31 359 TYR B C 1
ATOM 8030 O O . TYR B 1 359 ? 1.894 31.219 6.141 1 86.31 359 TYR B O 1
ATOM 8038 N N . ASN B 1 360 ? 2.025 31.766 8.227 1 80.75 360 ASN B N 1
ATOM 8039 C CA . ASN B 1 360 ? 2.945 30.672 8.523 1 80.75 360 ASN B CA 1
ATOM 8040 C C . ASN B 1 360 ? 2.307 29.312 8.25 1 80.75 360 ASN B C 1
ATOM 8042 O O . ASN B 1 360 ? 2.949 28.422 7.695 1 80.75 360 ASN B O 1
ATOM 8046 N N . TYR B 1 361 ? 1.115 29.234 8.531 1 77.75 361 TYR B N 1
ATOM 8047 C CA . TYR B 1 361 ? 0.415 27.984 8.273 1 77.75 361 TYR B CA 1
ATOM 8048 C C . TYR B 1 361 ? 0.158 27.797 6.781 1 77.75 361 TYR B C 1
ATOM 8050 O O . TYR B 1 361 ? 0.176 26.672 6.277 1 77.75 361 TYR B O 1
ATOM 8058 N N . CYS B 1 362 ? -0.088 28.859 6.184 1 81.56 362 CYS B N 1
ATOM 8059 C CA . CYS B 1 362 ? -0.351 28.828 4.75 1 81.56 362 CYS B CA 1
ATOM 8060 C C . CYS B 1 362 ? 0.87 28.344 3.982 1 81.56 362 CYS B C 1
ATOM 8062 O O . CYS B 1 362 ? 0.735 27.656 2.971 1 81.56 362 CYS B O 1
ATOM 8064 N N . ILE B 1 363 ? 2.027 28.703 4.531 1 82.12 363 ILE B N 1
ATOM 8065 C CA . ILE B 1 363 ? 3.262 28.25 3.896 1 82.12 363 ILE B CA 1
ATOM 8066 C C . ILE B 1 363 ? 3.301 26.734 3.861 1 82.12 363 ILE B C 1
ATOM 8068 O O . ILE B 1 363 ? 3.525 26.141 2.807 1 82.12 363 ILE B O 1
ATOM 8072 N N . HIS B 1 364 ? 2.949 26.062 4.93 1 72.62 364 HIS B N 1
ATOM 8073 C CA . HIS B 1 364 ? 2.965 24.609 5.016 1 72.62 364 HIS B CA 1
ATOM 8074 C C . HIS B 1 364 ? 1.812 24 4.223 1 72.62 364 HIS B C 1
ATOM 8076 O O . HIS B 1 364 ? 1.979 22.969 3.58 1 72.62 364 HIS B O 1
ATOM 8082 N N . ALA B 1 365 ? 0.74 24.672 4.215 1 76.69 365 ALA B N 1
ATOM 8083 C CA . ALA B 1 365 ? -0.465 24.188 3.543 1 76.69 365 ALA B CA 1
ATOM 8084 C C . ALA B 1 365 ? -0.276 24.172 2.029 1 76.69 365 ALA B C 1
ATOM 8086 O O . ALA B 1 365 ? -0.747 23.25 1.349 1 76.69 365 ALA B O 1
ATOM 8087 N N . ILE B 1 366 ? 0.421 25.188 1.577 1 78.94 366 ILE B N 1
ATOM 8088 C CA . ILE B 1 366 ? 0.624 25.266 0.135 1 78.94 366 ILE B CA 1
ATOM 8089 C C . ILE B 1 366 ? 1.502 24.109 -0.334 1 78.94 366 ILE B C 1
ATOM 8091 O O . ILE B 1 366 ? 1.242 23.516 -1.38 1 78.94 366 ILE B O 1
ATOM 8095 N N . GLY B 1 367 ? 2.49 23.766 0.466 1 70.94 367 GLY B N 1
ATOM 8096 C CA . GLY B 1 367 ? 3.311 22.609 0.147 1 70.94 367 GLY B CA 1
ATOM 8097 C C . GLY B 1 367 ? 2.523 21.312 0.11 1 70.94 367 GLY B C 1
ATOM 8098 O O . GLY B 1 367 ? 2.658 20.531 -0.829 1 70.94 367 GLY B O 1
ATOM 8099 N N . ASP B 1 368 ? 1.636 21.156 1.038 1 72.25 368 ASP B N 1
ATOM 8100 C CA . ASP B 1 368 ? 0.786 19.984 1.102 1 72.25 368 ASP B CA 1
ATOM 8101 C C . ASP B 1 368 ? -0.176 19.922 -0.083 1 72.25 368 ASP B C 1
ATOM 8103 O O . ASP B 1 368 ? -0.451 18.859 -0.622 1 72.25 368 ASP B O 1
ATOM 8107 N N . LEU B 1 369 ? -0.666 21.078 -0.441 1 75.81 369 LEU B N 1
ATOM 8108 C CA . LEU B 1 369 ? -1.595 21.188 -1.561 1 75.81 369 LEU B CA 1
ATOM 8109 C C . LEU B 1 369 ? -0.922 20.781 -2.865 1 75.81 369 LEU B C 1
ATOM 8111 O O . LEU B 1 369 ? -1.491 20.016 -3.646 1 75.81 369 LEU B O 1
ATOM 8115 N N . ILE B 1 370 ? 0.225 21.219 -2.998 1 71.69 370 ILE B N 1
ATOM 8116 C CA . ILE B 1 370 ? 0.955 20.922 -4.223 1 71.69 370 ILE B CA 1
ATOM 8117 C C . ILE B 1 370 ? 1.266 19.422 -4.281 1 71.69 370 ILE B C 1
ATOM 8119 O O . ILE B 1 370 ? 1.105 18.781 -5.324 1 71.69 370 ILE B O 1
ATOM 8123 N N . ASN B 1 371 ? 1.633 18.812 -3.133 1 69.25 371 ASN B N 1
ATOM 8124 C CA . ASN B 1 371 ? 1.885 17.375 -3.061 1 69.25 371 ASN B CA 1
ATOM 8125 C C . ASN B 1 371 ? 0.627 16.578 -3.367 1 69.25 371 ASN B C 1
ATOM 8127 O O . ASN B 1 371 ? 0.685 15.578 -4.09 1 69.25 371 ASN B O 1
ATOM 8131 N N . SER B 1 372 ? -0.442 17.031 -2.828 1 72.31 372 SER B N 1
ATOM 8132 C CA . SER B 1 372 ? -1.714 16.359 -3.078 1 72.31 372 SER B CA 1
ATOM 8133 C C . SER B 1 372 ? -2.117 16.469 -4.543 1 72.31 372 SER B C 1
ATOM 8135 O O . SER B 1 372 ? -2.668 15.523 -5.113 1 72.31 372 SER B O 1
ATOM 8137 N N . MET B 1 373 ? -1.791 17.594 -5.105 1 73.81 373 MET B N 1
ATOM 8138 C CA . MET B 1 373 ? -2.088 17.781 -6.523 1 73.81 373 MET B CA 1
ATOM 8139 C C . MET B 1 373 ? -1.229 16.875 -7.391 1 73.81 373 MET B C 1
ATOM 8141 O O . MET B 1 373 ? -1.688 16.375 -8.422 1 73.81 373 MET B O 1
ATOM 8145 N N . GLY B 1 374 ? -0.028 16.672 -6.953 1 68.38 374 GLY B N 1
ATOM 8146 C CA . GLY B 1 374 ? 0.826 15.711 -7.641 1 68.38 374 GLY B CA 1
ATOM 8147 C C . GLY B 1 374 ? 0.278 14.297 -7.613 1 68.38 374 GLY B C 1
ATOM 8148 O O . GLY B 1 374 ? 0.238 13.625 -8.648 1 68.38 374 GLY B O 1
ATOM 8149 N N . ARG B 1 375 ? -0.22 13.891 -6.441 1 72.31 375 ARG B N 1
ATOM 8150 C CA . ARG B 1 375 ? -0.83 12.57 -6.316 1 72.31 375 ARG B CA 1
ATOM 8151 C C . ARG B 1 375 ? -2.086 12.461 -7.176 1 72.31 375 ARG B C 1
ATOM 8153 O O . ARG B 1 375 ? -2.354 11.414 -7.77 1 72.31 375 ARG B O 1
ATOM 8160 N N . PHE B 1 376 ? -2.758 13.508 -7.227 1 76.25 376 PHE B N 1
ATOM 8161 C CA . PHE B 1 376 ? -3.963 13.547 -8.047 1 76.25 376 PHE B CA 1
ATOM 8162 C C . PHE B 1 376 ? -3.615 13.398 -9.523 1 76.25 376 PHE B C 1
ATOM 8164 O O . PHE B 1 376 ? -4.316 12.703 -10.266 1 76.25 376 PHE B O 1
ATOM 8171 N N . LYS B 1 377 ? -2.584 14.008 -9.875 1 75.12 377 LYS B N 1
ATOM 8172 C CA . LYS B 1 377 ? -2.145 13.906 -11.266 1 75.12 377 LYS B CA 1
ATOM 8173 C C . LYS B 1 377 ? -1.741 12.477 -11.609 1 75.12 377 LYS B C 1
ATOM 8175 O O . LYS B 1 377 ? -2.043 11.992 -12.703 1 75.12 377 LYS B O 1
ATOM 8180 N N . GLU B 1 378 ? -1.107 11.875 -10.758 1 77.62 378 GLU B N 1
ATOM 8181 C CA . GLU B 1 378 ? -0.73 10.477 -10.961 1 77.62 378 GLU B CA 1
ATOM 8182 C C . GLU B 1 378 ? -1.961 9.586 -11.078 1 77.62 378 GLU B C 1
ATOM 8184 O O . GLU B 1 378 ? -2.002 8.688 -11.922 1 77.62 378 GLU B O 1
ATOM 8189 N N . MET B 1 379 ? -2.922 9.867 -10.266 1 82.12 379 MET B N 1
ATOM 8190 C CA . MET B 1 379 ? -4.164 9.109 -10.312 1 82.12 379 MET B CA 1
ATOM 8191 C C . MET B 1 379 ? -4.883 9.305 -11.641 1 82.12 379 MET B C 1
ATOM 8193 O O . MET B 1 379 ? -5.402 8.352 -12.219 1 82.12 379 MET B O 1
ATOM 8197 N N . LYS B 1 380 ? -4.898 10.555 -12.047 1 82.75 380 LYS B N 1
ATOM 8198 C CA . LYS B 1 380 ? -5.555 10.883 -13.305 1 82.75 380 LYS B CA 1
ATOM 8199 C C . LYS B 1 380 ? -4.898 10.148 -14.477 1 82.75 380 LYS B C 1
ATOM 8201 O O . LYS B 1 380 ? -5.586 9.625 -15.352 1 82.75 380 LYS B O 1
ATOM 8206 N N . LYS B 1 381 ? -3.623 10.094 -14.43 1 82.31 381 LYS B N 1
ATOM 8207 C CA . LYS B 1 381 ? -2.881 9.391 -15.477 1 82.31 381 LYS B CA 1
ATOM 8208 C C . LYS B 1 381 ? -3.131 7.891 -15.414 1 82.31 381 LYS B C 1
ATOM 8210 O O . LYS B 1 381 ? -3.357 7.25 -16.438 1 82.31 381 LYS B O 1
ATOM 8215 N N . TYR B 1 382 ? -3.121 7.348 -14.273 1 83 382 TYR B N 1
ATOM 8216 C CA . TYR B 1 382 ? -3.301 5.914 -14.102 1 83 382 TYR B CA 1
ATOM 8217 C C . TYR B 1 382 ? -4.691 5.477 -14.539 1 83 382 TYR B C 1
ATOM 8219 O O . TYR B 1 382 ? -4.836 4.527 -15.32 1 83 382 TYR B O 1
ATOM 8227 N N . PHE B 1 383 ? -5.711 6.176 -14.078 1 88.44 383 PHE B N 1
ATOM 8228 C CA . PHE B 1 383 ? -7.078 5.762 -14.359 1 88.44 383 PHE B CA 1
ATOM 8229 C C . PHE B 1 383 ? -7.488 6.168 -15.766 1 88.44 383 PHE B C 1
ATOM 8231 O O . PHE B 1 383 ? -8.438 5.613 -16.328 1 88.44 383 PHE B O 1
ATOM 8238 N N . GLY B 1 384 ? -6.809 7.133 -16.234 1 84.88 384 GLY B N 1
ATOM 8239 C CA . GLY B 1 384 ? -7.066 7.535 -17.609 1 84.88 384 GLY B CA 1
ATOM 8240 C C . GLY B 1 384 ? -6.73 6.457 -18.625 1 84.88 384 GLY B C 1
ATOM 8241 O O . GLY B 1 384 ? -7.207 6.488 -19.75 1 84.88 384 GLY B O 1
ATOM 8242 N N . GLU B 1 385 ? -5.957 5.508 -18.219 1 81.31 385 GLU B N 1
ATOM 8243 C CA . GLU B 1 385 ? -5.574 4.414 -19.109 1 81.31 385 GLU B CA 1
ATOM 8244 C C . GLU B 1 385 ? -6.727 3.428 -19.297 1 81.31 385 GLU B C 1
ATOM 8246 O O . GLU B 1 385 ? -6.738 2.656 -20.266 1 81.31 385 GLU B O 1
ATOM 8251 N N . PHE B 1 386 ? -7.652 3.49 -18.391 1 84.19 386 PHE B N 1
ATOM 8252 C CA . PHE B 1 386 ? -8.797 2.59 -18.5 1 84.19 386 PHE B CA 1
ATOM 8253 C C . PHE B 1 386 ? -9.875 3.193 -19.391 1 84.19 386 PHE B C 1
ATOM 8255 O O . PHE B 1 386 ? -10.25 4.355 -19.219 1 84.19 386 PHE B O 1
ATOM 8262 N N . LYS B 1 387 ? -10.266 2.426 -20.375 1 81.12 387 LYS B N 1
ATOM 8263 C CA . LYS B 1 387 ? -11.227 2.918 -21.359 1 81.12 387 LYS B CA 1
ATOM 8264 C C . LYS B 1 387 ? -12.539 2.141 -21.281 1 81.12 387 LYS B C 1
ATOM 8266 O O . LYS B 1 387 ? -12.539 0.936 -21.016 1 81.12 387 LYS B O 1
ATOM 8271 N N . ILE B 1 388 ? -13.578 2.859 -21.328 1 77.5 388 ILE B N 1
ATOM 8272 C CA . ILE B 1 388 ? -14.914 2.277 -21.375 1 77.5 388 ILE B CA 1
ATOM 8273 C C . ILE B 1 388 ? -15.477 2.414 -22.797 1 77.5 388 ILE B C 1
ATOM 8275 O O . ILE B 1 388 ? -15.492 3.512 -23.359 1 77.5 388 ILE B O 1
ATOM 8279 N N . ILE B 1 389 ? -15.766 1.299 -23.391 1 67.69 389 ILE B N 1
ATOM 8280 C CA . ILE B 1 389 ? -16.328 1.308 -24.734 1 67.69 389 ILE B CA 1
ATOM 8281 C C . ILE B 1 389 ? -17.859 1.376 -24.656 1 67.69 389 ILE B C 1
ATOM 8283 O O . ILE B 1 389 ? -18.5 0.478 -24.094 1 67.69 389 ILE B O 1
ATOM 8287 N N . LYS B 1 390 ? -18.344 2.562 -24.859 1 62.22 390 LYS B N 1
ATOM 8288 C CA . LYS B 1 390 ? -19.797 2.682 -24.922 1 62.22 390 LYS B CA 1
ATOM 8289 C C . LYS B 1 390 ? -20.328 2.318 -26.312 1 62.22 390 LYS B C 1
ATOM 8291 O O . LYS B 1 390 ? -19.891 2.879 -27.312 1 62.22 390 LYS B O 1
ATOM 8296 N N . LEU B 1 391 ? -20.812 1.097 -26.484 1 54.69 391 LEU B N 1
ATOM 8297 C CA . LEU B 1 391 ? -21.406 0.703 -27.75 1 54.69 391 LEU B CA 1
ATOM 8298 C C . LEU B 1 391 ? -22.5 1.681 -28.172 1 54.69 391 LEU B C 1
ATOM 8300 O O . LEU B 1 391 ? -23.219 2.225 -27.312 1 54.69 391 LEU B O 1
ATOM 8304 N N . PRO B 1 392 ? -22.516 2.244 -29.375 1 48.78 392 PRO B N 1
ATOM 8305 C CA . PRO B 1 392 ? -23.562 3.127 -29.891 1 48.78 392 PRO B CA 1
ATOM 8306 C C . PRO B 1 392 ? -24.969 2.604 -29.578 1 48.78 392 PRO B C 1
ATOM 8308 O O . PRO B 1 392 ? -25.156 1.394 -29.438 1 48.78 392 PRO B O 1
ATOM 8311 N N . GLU B 1 393 ? -25.828 3.496 -29.203 1 48 393 GLU B N 1
ATOM 8312 C CA . GLU B 1 393 ? -27.234 3.223 -28.953 1 48 393 GLU B CA 1
ATOM 8313 C C . GLU B 1 393 ? -27.797 2.221 -29.953 1 48 393 GLU B C 1
ATOM 8315 O O . GLU B 1 393 ? -28.656 1.403 -29.609 1 48 393 GLU B O 1
ATOM 8320 N N . GLU B 1 394 ? -27.469 2.381 -31.172 1 44.09 394 GLU B N 1
ATOM 8321 C CA . GLU B 1 394 ? -27.969 1.508 -32.219 1 44.09 394 GLU B CA 1
ATOM 8322 C C . GLU B 1 394 ? -27.469 0.078 -32.062 1 44.09 394 GLU B C 1
ATOM 8324 O O . GLU B 1 394 ? -28.125 -0.874 -32.469 1 44.09 394 GLU B O 1
ATOM 8329 N N . GLU B 1 395 ? -26.25 -0.197 -31.875 1 45.78 395 GLU B N 1
ATOM 8330 C CA . GLU B 1 395 ? -25.719 -1.533 -31.609 1 45.78 395 GLU B CA 1
ATOM 8331 C C . GLU B 1 395 ? -26.125 -2.029 -30.219 1 45.78 395 GLU B C 1
ATOM 8333 O O . GLU B 1 395 ? -25.609 -3.031 -29.734 1 45.78 395 GLU B O 1
ATOM 8338 N N . LYS B 1 396 ? -26.75 -1.252 -29.578 1 50.19 396 LYS B N 1
ATOM 8339 C CA . LYS B 1 396 ? -27.656 -1.69 -28.516 1 50.19 396 LYS B CA 1
ATOM 8340 C C . LYS B 1 396 ? -28.516 -2.871 -28.969 1 50.19 396 LYS B C 1
ATOM 8342 O O . LYS B 1 396 ? -29.438 -3.283 -28.266 1 50.19 396 LYS B O 1
ATOM 8347 N N . SER B 1 397 ? -28.031 -3.268 -30 1 54.38 397 SER B N 1
ATOM 8348 C CA . SER B 1 397 ? -28.734 -4.289 -30.781 1 54.38 397 SER B CA 1
ATOM 8349 C C . SER B 1 397 ? -28.438 -5.688 -30.234 1 54.38 397 SER B C 1
ATOM 8351 O O . SER B 1 397 ? -28.891 -6.684 -30.812 1 54.38 397 SER B O 1
ATOM 8353 N N . ARG B 1 398 ? -27.5 -5.766 -29.281 1 66.88 398 ARG B N 1
ATOM 8354 C CA . ARG B 1 398 ? -27.453 -7.109 -28.719 1 66.88 398 ARG B CA 1
ATOM 8355 C C . ARG B 1 398 ? -28.766 -7.473 -28.031 1 66.88 398 ARG B C 1
ATOM 8357 O O . ARG B 1 398 ? -28.922 -7.262 -26.828 1 66.88 398 ARG B O 1
ATOM 8364 N N . GLN B 1 399 ? -29.688 -7.629 -28.781 1 72.38 399 GLN B N 1
ATOM 8365 C CA . GLN B 1 399 ? -31.016 -7.891 -28.281 1 72.38 399 GLN B CA 1
ATOM 8366 C C . GLN B 1 399 ? -31.328 -9.383 -28.281 1 72.38 399 GLN B C 1
ATOM 8368 O O . GLN B 1 399 ? -32.25 -9.836 -27.609 1 72.38 399 GLN B O 1
ATOM 8373 N N . LEU B 1 400 ? -30.25 -9.992 -28.859 1 85.19 400 LEU B N 1
ATOM 8374 C CA . LEU B 1 400 ? -30.609 -11.406 -29 1 85.19 400 LEU B CA 1
ATOM 8375 C C . LEU B 1 400 ? -30.234 -12.18 -27.734 1 85.19 400 LEU B C 1
ATOM 8377 O O . LEU B 1 400 ? -29.203 -11.914 -27.125 1 85.19 400 LEU B O 1
ATOM 8381 N N . THR B 1 401 ? -31.094 -13.078 -27.219 1 90.56 401 THR B N 1
ATOM 8382 C CA . THR B 1 401 ? -30.797 -13.961 -26.094 1 90.56 401 THR B CA 1
ATOM 8383 C C . THR B 1 401 ? -30.219 -15.289 -26.578 1 90.56 401 THR B C 1
ATOM 8385 O O . THR B 1 401 ? -30.859 -15.992 -27.359 1 90.56 401 THR B O 1
ATOM 8388 N N . LEU B 1 402 ? -29.078 -15.57 -26.156 1 91.81 402 LEU B N 1
ATOM 8389 C CA . LEU B 1 402 ? -28.422 -16.797 -26.562 1 91.81 402 LEU B CA 1
ATOM 8390 C C . LEU B 1 402 ? -29.109 -18.016 -25.969 1 91.81 402 LEU B C 1
ATOM 8392 O O . LEU B 1 402 ? -29.312 -18.094 -24.75 1 91.81 402 LEU B O 1
ATOM 8396 N N . LYS B 1 403 ? -29.578 -18.844 -26.766 1 92 403 LYS B N 1
ATOM 8397 C CA . LYS B 1 403 ? -30.125 -20.125 -26.359 1 92 403 LYS B CA 1
ATOM 8398 C C . LYS B 1 403 ? -29.312 -21.281 -26.906 1 92 403 LYS B C 1
ATOM 8400 O O . LYS B 1 403 ? -29.25 -21.5 -28.109 1 92 403 LYS B O 1
ATOM 8405 N N . VAL B 1 404 ? -28.766 -22 -26.031 1 93.5 404 VAL B N 1
ATOM 8406 C CA . VAL B 1 404 ? -27.875 -23.078 -26.484 1 93.5 404 VAL B CA 1
ATOM 8407 C C . VAL B 1 404 ? -28.641 -24.406 -26.453 1 93.5 404 VAL B C 1
ATOM 8409 O O . VAL B 1 404 ? -29.188 -24.781 -25.422 1 93.5 404 VAL B O 1
ATOM 8412 N N . SER B 1 405 ? -28.688 -25.047 -27.547 1 90.88 405 SER B N 1
ATOM 8413 C CA . SER B 1 405 ? -29.312 -26.359 -27.656 1 90.88 405 SER B CA 1
ATOM 8414 C C . SER B 1 405 ? -28.25 -27.469 -27.703 1 90.88 405 SER B C 1
ATOM 8416 O O . SER B 1 405 ? -28.047 -28.188 -26.734 1 90.88 405 SER B O 1
ATOM 8418 N N . LYS B 1 406 ? -27.438 -27.516 -28.734 1 90.88 406 LYS B N 1
ATOM 8419 C CA . LYS B 1 406 ? -26.391 -28.516 -28.891 1 90.88 406 LYS B CA 1
ATOM 8420 C C . LYS B 1 406 ? -25.047 -27.969 -28.422 1 90.88 406 LYS B C 1
ATOM 8422 O O . LYS B 1 406 ? -24.234 -28.703 -27.844 1 90.88 406 LYS B O 1
ATOM 8427 N N . GLY B 1 407 ? -24.859 -26.719 -28.594 1 94.5 407 GLY B N 1
ATOM 8428 C CA . GLY B 1 407 ? -23.609 -26.094 -28.203 1 94.5 407 GLY B CA 1
ATOM 8429 C C . GLY B 1 407 ? -22.531 -26.172 -29.281 1 94.5 407 GLY B C 1
ATOM 8430 O O . GLY B 1 407 ? -21.344 -26.328 -28.969 1 94.5 407 GLY B O 1
ATOM 8431 N N . ASP B 1 408 ? -22.938 -26.188 -30.562 1 94.94 408 ASP B N 1
ATOM 8432 C CA . ASP B 1 408 ? -22 -26.125 -31.688 1 94.94 408 ASP B CA 1
ATOM 8433 C C . ASP B 1 408 ? -21.328 -24.766 -31.766 1 94.94 408 ASP B C 1
ATOM 8435 O O . ASP B 1 408 ? -22 -23.734 -31.641 1 94.94 408 ASP B O 1
ATOM 8439 N N . ILE B 1 409 ? -20.031 -24.766 -31.906 1 95.75 409 ILE B N 1
ATOM 8440 C CA . ILE B 1 409 ? -19.297 -23.516 -31.984 1 95.75 409 ILE B CA 1
ATOM 8441 C C . ILE B 1 409 ? -18.594 -23.406 -33.344 1 95.75 409 ILE B C 1
ATOM 8443 O O . ILE B 1 409 ? -17.875 -24.312 -33.75 1 95.75 409 ILE B O 1
ATOM 8447 N N . ASN B 1 410 ? -18.875 -22.391 -34.094 1 94.69 410 ASN B N 1
ATOM 8448 C CA . ASN B 1 410 ? -18.25 -22.125 -35.375 1 94.69 410 ASN B CA 1
ATOM 8449 C C . ASN B 1 410 ? -17.594 -20.75 -35.406 1 94.69 410 ASN B C 1
ATOM 8451 O O . ASN B 1 410 ? -18.266 -19.734 -35.188 1 94.69 410 ASN B O 1
ATOM 8455 N N . ILE B 1 411 ? -16.328 -20.719 -35.625 1 93.88 411 ILE B N 1
ATOM 8456 C CA . ILE B 1 411 ? -15.562 -19.484 -35.688 1 93.88 411 ILE B CA 1
ATOM 8457 C C . ILE B 1 411 ? -15.102 -19.25 -37.125 1 93.88 411 ILE B C 1
ATOM 8459 O O . ILE B 1 411 ? -14.469 -20.125 -37.75 1 93.88 411 ILE B O 1
ATOM 8463 N N . LYS B 1 412 ? -15.477 -18.094 -37.625 1 90.94 412 LYS B N 1
ATOM 8464 C CA . LYS B 1 412 ? -15.109 -17.734 -39 1 90.94 412 LYS B CA 1
ATOM 8465 C C . LYS B 1 412 ? -14.344 -16.422 -39.062 1 90.94 412 LYS B C 1
ATOM 8467 O O . LYS B 1 412 ? -14.82 -15.398 -38.562 1 90.94 412 LYS B O 1
ATOM 8472 N N . ASN B 1 413 ? -13.133 -16.438 -39.656 1 89.69 413 ASN B N 1
ATOM 8473 C CA . ASN B 1 413 ? -12.305 -15.266 -39.906 1 89.69 413 ASN B CA 1
ATOM 8474 C C . ASN B 1 413 ? -12.086 -14.461 -38.625 1 89.69 413 ASN B C 1
ATOM 8476 O O . ASN B 1 413 ? -12.344 -13.258 -38.594 1 89.69 413 ASN B O 1
ATOM 8480 N N . LEU B 1 414 ? -11.695 -15.148 -37.688 1 89.44 414 LEU B N 1
ATOM 8481 C CA . LEU B 1 414 ? -11.492 -14.516 -36.375 1 89.44 414 LEU B CA 1
ATOM 8482 C C . LEU B 1 414 ? -10.172 -13.766 -36.344 1 89.44 414 LEU B C 1
ATOM 8484 O O . LEU B 1 414 ? -9.133 -14.312 -36.719 1 89.44 414 LEU B O 1
ATOM 8488 N N . THR B 1 415 ? -10.203 -12.547 -36.031 1 88.38 415 THR B N 1
ATOM 8489 C CA . THR B 1 415 ? -9.031 -11.734 -35.719 1 88.38 415 THR B CA 1
ATOM 8490 C C . THR B 1 415 ? -9.086 -11.211 -34.312 1 88.38 415 THR B C 1
ATOM 8492 O O . THR B 1 415 ? -10.07 -10.578 -33.906 1 88.38 415 THR B O 1
ATOM 8495 N N . LEU B 1 416 ? -8.133 -11.594 -33.531 1 85.94 416 LEU B N 1
ATOM 8496 C CA . LEU B 1 416 ? -8.109 -11.242 -32.094 1 85.94 416 LEU B CA 1
ATOM 8497 C C . LEU B 1 416 ? -6.75 -10.664 -31.719 1 85.94 416 LEU B C 1
ATOM 8499 O O . LEU B 1 416 ? -5.711 -11.227 -32.062 1 85.94 416 LEU B O 1
ATOM 8503 N N . LYS B 1 417 ? -6.773 -9.508 -31.156 1 75.19 417 LYS B N 1
ATOM 8504 C CA . LYS B 1 417 ? -5.57 -8.859 -30.641 1 75.19 417 LYS B CA 1
ATOM 8505 C C . LYS B 1 417 ? -5.57 -8.828 -29.109 1 75.19 417 LYS B C 1
ATOM 8507 O O . LYS B 1 417 ? -6.613 -8.625 -28.484 1 75.19 417 LYS B O 1
ATOM 8512 N N . TYR B 1 418 ? -4.469 -9.289 -28.484 1 68.38 418 TYR B N 1
ATOM 8513 C CA . TYR B 1 418 ? -4.293 -9.219 -27.031 1 68.38 418 TYR B CA 1
ATOM 8514 C C . TYR B 1 418 ? -3.064 -8.391 -26.672 1 68.38 418 TYR B C 1
ATOM 8516 O O . TYR B 1 418 ? -1.95 -8.711 -27.109 1 68.38 418 TYR B O 1
ATOM 8524 N N . GLU B 1 419 ? -3.234 -7.379 -25.859 1 62.34 419 GLU B N 1
ATOM 8525 C CA . GLU B 1 419 ? -2.172 -6.469 -25.438 1 62.34 419 GLU B CA 1
ATOM 8526 C C . GLU B 1 419 ? -1.406 -5.926 -26.641 1 62.34 419 GLU B C 1
ATOM 8528 O O . GLU B 1 419 ? -0.174 -5.969 -26.672 1 62.34 419 GLU B O 1
ATOM 8533 N N . GLY B 1 420 ? -2.111 -5.586 -27.625 1 63.19 420 GLY B N 1
ATOM 8534 C CA . GLY B 1 420 ? -1.521 -4.938 -28.781 1 63.19 420 GLY B CA 1
ATOM 8535 C C . GLY B 1 420 ? -0.935 -5.922 -29.781 1 63.19 420 GLY B C 1
ATOM 8536 O O . GLY B 1 420 ? -0.522 -5.531 -30.875 1 63.19 420 GLY B O 1
ATOM 8537 N N . LYS B 1 421 ? -0.973 -7.188 -29.469 1 69.56 421 LYS B N 1
ATOM 8538 C CA . LYS B 1 421 ? -0.419 -8.203 -30.359 1 69.56 421 LYS B CA 1
ATOM 8539 C C . LYS B 1 421 ? -1.524 -9.055 -30.969 1 69.56 421 LYS B C 1
ATOM 8541 O O . LYS B 1 421 ? -2.5 -9.398 -30.297 1 69.56 421 LYS B O 1
ATOM 8546 N N . THR B 1 422 ? -1.38 -9.25 -32.25 1 80.75 422 THR B N 1
ATOM 8547 C CA . THR B 1 422 ? -2.354 -10.094 -32.938 1 80.75 422 THR B CA 1
ATOM 8548 C C . THR B 1 422 ? -2.123 -11.562 -32.594 1 80.75 422 THR B C 1
ATOM 8550 O O . THR B 1 422 ? -1.057 -12.117 -32.875 1 80.75 422 THR B O 1
ATOM 8553 N N . VAL B 1 423 ? -3.027 -12.172 -31.938 1 81.88 423 VAL B N 1
ATOM 8554 C CA . VAL B 1 423 ? -2.922 -13.562 -31.516 1 81.88 423 VAL B CA 1
ATOM 8555 C C . VAL B 1 423 ? -3.504 -14.469 -32.625 1 81.88 423 VAL B C 1
ATOM 8557 O O . VAL B 1 423 ? -2.947 -15.523 -32.906 1 81.88 423 VAL B O 1
ATOM 8560 N N . PHE B 1 424 ? -4.633 -14.047 -33.156 1 86.75 424 PHE B N 1
ATOM 8561 C CA . PHE B 1 424 ? -5.285 -14.781 -34.219 1 86.75 424 PHE B CA 1
ATOM 8562 C C . PHE B 1 424 ? -5.539 -13.875 -35.406 1 86.75 424 PHE B C 1
ATOM 8564 O O . PHE B 1 424 ? -5.895 -12.703 -35.25 1 86.75 424 PHE B O 1
ATOM 8571 N N . SER B 1 425 ? -5.223 -14.391 -36.562 1 87.69 425 SER B N 1
ATOM 8572 C CA . SER B 1 425 ? -5.516 -13.711 -37.812 1 87.69 425 SER B CA 1
ATOM 8573 C C . SER B 1 425 ? -6.227 -14.633 -38.812 1 87.69 425 SER B C 1
ATOM 8575 O O . SER B 1 425 ? -5.656 -15.633 -39.25 1 87.69 425 SER B O 1
ATOM 8577 N N . ASP B 1 426 ? -7.477 -14.297 -39.156 1 86.31 426 ASP B N 1
ATOM 8578 C CA . ASP B 1 426 ? -8.305 -15.07 -40.062 1 86.31 426 ASP B CA 1
ATOM 8579 C C . ASP B 1 426 ? -8.383 -16.531 -39.625 1 86.31 426 ASP B C 1
ATOM 8581 O O . ASP B 1 426 ? -8.094 -17.438 -40.438 1 86.31 426 ASP B O 1
ATOM 8585 N N . PHE B 1 427 ? -8.641 -16.688 -38.406 1 89.31 427 PHE B N 1
ATOM 8586 C CA . PHE B 1 427 ? -8.672 -18 -37.781 1 89.31 427 PHE B CA 1
ATOM 8587 C C . PHE B 1 427 ? -10.047 -18.625 -37.938 1 89.31 427 PHE B C 1
ATOM 8589 O O . PHE B 1 427 ? -11.07 -17.969 -37.688 1 89.31 427 PHE B O 1
ATOM 8596 N N . ASN B 1 428 ? -10.102 -19.891 -38.469 1 90.88 428 ASN B N 1
ATOM 8597 C CA . ASN B 1 428 ? -11.344 -20.641 -38.656 1 90.88 428 ASN B CA 1
ATOM 8598 C C . ASN B 1 428 ? -11.336 -21.938 -37.844 1 90.88 428 ASN B C 1
ATOM 8600 O O . ASN B 1 428 ? -10.352 -22.688 -37.875 1 90.88 428 ASN B O 1
ATOM 8604 N N . LEU B 1 429 ? -12.43 -22.125 -37.094 1 91.94 429 LEU B N 1
ATOM 8605 C CA . LEU B 1 429 ? -12.5 -23.297 -36.25 1 91.94 429 LEU B CA 1
ATOM 8606 C C . LEU B 1 429 ? -13.938 -23.766 -36.062 1 91.94 429 LEU B C 1
ATOM 8608 O O . LEU B 1 429 ? -14.852 -22.938 -35.969 1 91.94 429 LEU B O 1
ATOM 8612 N N . ALA B 1 430 ? -14.117 -25.078 -36.094 1 92.5 430 ALA B N 1
ATOM 8613 C CA . ALA B 1 430 ? -15.438 -25.641 -35.812 1 92.5 430 ALA B CA 1
ATOM 8614 C C . ALA B 1 430 ? -15.367 -26.688 -34.688 1 92.5 430 ALA B C 1
ATOM 8616 O O . ALA B 1 430 ? -14.531 -27.609 -34.75 1 92.5 430 ALA B O 1
ATOM 8617 N N . ILE B 1 431 ? -16.172 -26.547 -33.75 1 93.81 431 ILE B N 1
ATOM 8618 C CA . ILE B 1 431 ? -16.266 -27.484 -32.625 1 93.81 431 ILE B CA 1
ATOM 8619 C C . ILE B 1 431 ? -17.672 -28.078 -32.562 1 93.81 431 ILE B C 1
ATOM 8621 O O . ILE B 1 431 ? -18.656 -27.344 -32.531 1 93.81 431 ILE B O 1
ATOM 8625 N N . LYS B 1 432 ? -17.703 -29.391 -32.5 1 91.62 432 LYS B N 1
ATOM 8626 C CA . LYS B 1 432 ? -18.984 -30.078 -32.438 1 91.62 432 LYS B CA 1
ATOM 8627 C C . LYS B 1 432 ? -19.609 -29.984 -31.047 1 91.62 432 LYS B C 1
ATOM 8629 O O . LYS B 1 432 ? -18.906 -30.109 -30.047 1 91.62 432 LYS B O 1
ATOM 8634 N N . GLY B 1 433 ? -20.891 -29.766 -30.984 1 93.38 433 GLY B N 1
ATOM 8635 C CA . GLY B 1 433 ? -21.609 -29.641 -29.734 1 93.38 433 GLY B CA 1
ATOM 8636 C C . GLY B 1 433 ? -21.766 -30.969 -29 1 93.38 433 GLY B C 1
ATOM 8637 O O . GLY B 1 433 ? -21.625 -32.031 -29.609 1 93.38 433 GLY B O 1
ATOM 8638 N N . ASN B 1 434 ? -21.953 -30.859 -27.703 1 92.62 434 ASN B N 1
ATOM 8639 C CA . ASN B 1 434 ? -22.203 -32 -26.828 1 92.62 434 ASN B CA 1
ATOM 8640 C C . ASN B 1 434 ? -21.047 -33 -26.844 1 92.62 434 ASN B C 1
ATOM 8642 O O . ASN B 1 434 ? -21.266 -34.219 -26.875 1 92.62 434 ASN B O 1
ATOM 8646 N N . THR B 1 435 ? -19.875 -32.406 -27.016 1 91.06 435 THR B N 1
ATOM 8647 C CA . THR B 1 435 ? -18.672 -33.219 -27 1 91.06 435 THR B CA 1
ATOM 8648 C C . THR B 1 435 ? -17.594 -32.594 -26.125 1 91.06 435 THR B C 1
ATOM 8650 O O . THR B 1 435 ? -17.719 -31.422 -25.734 1 91.06 435 THR B O 1
ATOM 8653 N N . VAL B 1 436 ? -16.656 -33.438 -25.781 1 92.62 436 VAL B N 1
ATOM 8654 C CA . VAL B 1 436 ? -15.477 -32.969 -25.047 1 92.62 436 VAL B CA 1
ATOM 8655 C C . VAL B 1 436 ? -14.32 -32.75 -26.016 1 92.62 436 VAL B C 1
ATOM 8657 O O . VAL B 1 436 ? -13.812 -33.719 -26.594 1 92.62 436 VAL B O 1
ATOM 8660 N N . THR B 1 437 ? -13.961 -31.531 -26.266 1 92.62 437 THR B N 1
ATOM 8661 C CA . THR B 1 437 ? -12.906 -31.188 -27.219 1 92.62 437 THR B CA 1
ATOM 8662 C C . THR B 1 437 ? -11.664 -30.703 -26.484 1 92.62 437 THR B C 1
ATOM 8664 O O . THR B 1 437 ? -11.766 -29.906 -25.547 1 92.62 437 THR B O 1
ATOM 8667 N N . GLY B 1 438 ? -10.555 -31.203 -26.859 1 91.5 438 GLY B N 1
ATOM 8668 C CA . GLY B 1 438 ? -9.289 -30.766 -26.312 1 91.5 438 GLY B CA 1
ATOM 8669 C C . GLY B 1 438 ? -8.562 -29.766 -27.203 1 91.5 438 GLY B C 1
ATOM 8670 O O . GLY B 1 438 ? -8.5 -29.953 -28.422 1 91.5 438 GLY B O 1
ATOM 8671 N N . LEU B 1 439 ? -8.164 -28.656 -26.609 1 90.75 439 LEU B N 1
ATOM 8672 C CA . LEU B 1 439 ? -7.316 -27.672 -27.281 1 90.75 439 LEU B CA 1
ATOM 8673 C C . LEU B 1 439 ? -5.855 -27.875 -26.891 1 90.75 439 LEU B C 1
ATOM 8675 O O . LEU B 1 439 ? -5.488 -27.703 -25.734 1 90.75 439 LEU B O 1
ATOM 8679 N N . VAL B 1 440 ? -5.082 -28.219 -27.875 1 82.38 440 VAL B N 1
ATOM 8680 C CA . VAL B 1 440 ? -3.67 -28.469 -27.609 1 82.38 440 VAL B CA 1
ATOM 8681 C C . VAL B 1 440 ? -2.812 -27.531 -28.453 1 82.38 440 VAL B C 1
ATOM 8683 O O . VAL B 1 440 ? -3.293 -26.953 -29.438 1 82.38 440 VAL B O 1
ATOM 8686 N N . GLY B 1 441 ? -1.597 -27.281 -28.016 1 75.75 441 GLY B N 1
ATOM 8687 C CA . GLY B 1 441 ? -0.648 -26.391 -28.688 1 75.75 441 GLY B CA 1
ATOM 8688 C C . GLY B 1 441 ? 0.446 -25.891 -27.766 1 75.75 441 GLY B C 1
ATOM 8689 O O . GLY B 1 441 ? 0.34 -26.016 -26.547 1 75.75 441 GLY B O 1
ATOM 8690 N N . PRO B 1 442 ? 1.398 -25.422 -28.375 1 70.38 442 PRO B N 1
ATOM 8691 C CA . PRO B 1 442 ? 2.498 -24.891 -27.562 1 70.38 442 PRO B CA 1
ATOM 8692 C C . PRO B 1 442 ? 2.082 -23.703 -26.719 1 70.38 442 PRO B C 1
ATOM 8694 O O . PRO B 1 442 ? 1.025 -23.109 -26.953 1 70.38 442 PRO B O 1
ATOM 8697 N N . ILE B 1 443 ? 2.887 -23.484 -25.719 1 68.06 443 ILE B N 1
ATOM 8698 C CA . ILE B 1 443 ? 2.666 -22.328 -24.875 1 68.06 443 ILE B CA 1
ATOM 8699 C C . ILE B 1 443 ? 2.688 -21.047 -25.719 1 68.06 443 ILE B C 1
ATOM 8701 O O . ILE B 1 443 ? 3.541 -20.891 -26.594 1 68.06 443 ILE B O 1
ATOM 8705 N N . GLY B 1 444 ? 1.731 -20.188 -25.547 1 69.94 444 GLY B N 1
ATOM 8706 C CA . GLY B 1 444 ? 1.657 -18.938 -26.281 1 69.94 444 GLY B CA 1
ATOM 8707 C C . GLY B 1 444 ? 0.902 -19.062 -27.578 1 69.94 444 GLY B C 1
ATOM 8708 O O . GLY B 1 444 ? 0.827 -18.094 -28.359 1 69.94 444 GLY B O 1
ATOM 8709 N N . SER B 1 445 ? 0.343 -20.234 -27.797 1 76 445 SER B N 1
ATOM 8710 C CA . SER B 1 445 ? -0.348 -20.438 -29.062 1 76 445 SER B CA 1
ATOM 8711 C C . SER B 1 445 ? -1.68 -19.703 -29.094 1 76 445 SER B C 1
ATOM 8713 O O . SER B 1 445 ? -2.262 -19.5 -30.172 1 76 445 SER B O 1
ATOM 8715 N N . GLY B 1 446 ? -2.203 -19.25 -27.938 1 81.94 446 GLY B N 1
ATOM 8716 C CA . GLY B 1 446 ? -3.432 -18.469 -27.906 1 81.94 446 GLY B CA 1
ATOM 8717 C C . GLY B 1 446 ? -4.602 -19.234 -27.312 1 81.94 446 GLY B C 1
ATOM 8718 O O . GLY B 1 446 ? -5.742 -18.766 -27.359 1 81.94 446 GLY B O 1
ATOM 8719 N N . LYS B 1 447 ? -4.43 -20.406 -26.766 1 87.38 447 LYS B N 1
ATOM 8720 C CA . LYS B 1 447 ? -5.484 -21.234 -26.203 1 87.38 447 LYS B CA 1
ATOM 8721 C C . LYS B 1 447 ? -6.305 -20.469 -25.188 1 87.38 447 LYS B C 1
ATOM 8723 O O . LYS B 1 447 ? -7.535 -20.453 -25.234 1 87.38 447 LYS B O 1
ATOM 8728 N N . THR B 1 448 ? -5.582 -19.781 -24.25 1 83.75 448 THR B N 1
ATOM 8729 C CA . THR B 1 448 ? -6.242 -19.031 -23.188 1 83.75 448 THR B CA 1
ATOM 8730 C C . THR B 1 448 ? -7.055 -17.875 -23.766 1 83.75 448 THR B C 1
ATOM 8732 O O . THR B 1 448 ? -8.188 -17.625 -23.344 1 83.75 448 THR B O 1
ATOM 8735 N N . THR B 1 449 ? -6.531 -17.203 -24.75 1 83.88 449 THR B N 1
ATOM 8736 C CA . THR B 1 449 ? -7.203 -16.078 -25.391 1 83.88 449 THR B CA 1
ATOM 8737 C C . THR B 1 449 ? -8.477 -16.547 -26.094 1 83.88 449 THR B C 1
ATOM 8739 O O . THR B 1 449 ? -9.492 -15.844 -26.062 1 83.88 449 THR B O 1
ATOM 8742 N N . LEU B 1 450 ? -8.359 -17.672 -26.719 1 90.25 450 LEU B N 1
ATOM 8743 C CA . LEU B 1 450 ? -9.516 -18.234 -27.406 1 90.25 450 LEU B CA 1
ATOM 8744 C C . LEU B 1 450 ? -10.633 -18.562 -26.438 1 90.25 450 LEU B C 1
ATOM 8746 O O . LEU B 1 450 ? -11.805 -18.25 -26.688 1 90.25 450 LEU B O 1
ATOM 8750 N N . LEU B 1 451 ? -10.305 -19.203 -25.344 1 91.62 451 LEU B N 1
ATOM 8751 C CA . LEU B 1 451 ? -11.297 -19.562 -24.328 1 91.62 451 LEU B CA 1
ATOM 8752 C C . LEU B 1 451 ? -11.93 -18.328 -23.719 1 91.62 451 LEU B C 1
ATOM 8754 O O . LEU B 1 451 ? -13.141 -18.281 -23.5 1 91.62 451 LEU B O 1
ATOM 8758 N N . LYS B 1 452 ? -11.156 -17.344 -23.438 1 85.69 452 LYS B N 1
ATOM 8759 C CA . LYS B 1 452 ? -11.664 -16.094 -22.875 1 85.69 452 LYS B CA 1
ATOM 8760 C C . LYS B 1 452 ? -12.617 -15.406 -23.844 1 85.69 452 LYS B C 1
ATOM 8762 O O . LYS B 1 452 ? -13.609 -14.797 -23.422 1 85.69 452 LYS B O 1
ATOM 8767 N N . MET B 1 453 ? -12.305 -15.453 -25.062 1 86.31 453 MET B N 1
ATOM 8768 C CA . MET B 1 453 ? -13.18 -14.883 -26.078 1 86.31 453 MET B CA 1
ATOM 8769 C C . MET B 1 453 ? -14.531 -15.586 -26.094 1 86.31 453 MET B C 1
ATOM 8771 O O . MET B 1 453 ? -15.57 -14.938 -26.141 1 86.31 453 MET B O 1
ATOM 8775 N N . LEU B 1 454 ? -14.445 -16.859 -26.031 1 90.75 454 LEU B N 1
ATOM 8776 C CA . LEU B 1 454 ? -15.68 -17.656 -26.062 1 90.75 454 LEU B CA 1
ATOM 8777 C C . LEU B 1 454 ? -16.516 -17.375 -24.828 1 90.75 454 LEU B C 1
ATOM 8779 O O . LEU B 1 454 ? -17.75 -17.484 -24.875 1 90.75 454 LEU B O 1
ATOM 8783 N N . ALA B 1 455 ? -15.836 -17.078 -23.766 1 88.19 455 ALA B N 1
ATOM 8784 C CA . ALA B 1 455 ? -16.531 -16.781 -22.5 1 88.19 455 ALA B CA 1
ATOM 8785 C C . ALA B 1 455 ? -17.094 -15.367 -22.5 1 88.19 455 ALA B C 1
ATOM 8787 O O . ALA B 1 455 ? -17.812 -14.984 -21.578 1 88.19 455 ALA B O 1
ATOM 8788 N N . GLY B 1 456 ? -16.719 -14.594 -23.484 1 79.31 456 GLY B N 1
ATOM 8789 C CA . GLY B 1 456 ? -17.219 -13.227 -23.594 1 79.31 456 GLY B CA 1
ATOM 8790 C C . GLY B 1 456 ? -16.359 -12.227 -22.844 1 79.31 456 GLY B C 1
ATOM 8791 O O . GLY B 1 456 ? -16.781 -11.102 -22.578 1 79.31 456 GLY B O 1
ATOM 8792 N N . ILE B 1 457 ? -15.195 -12.578 -22.484 1 75.62 457 ILE B N 1
ATOM 8793 C CA . ILE B 1 457 ? -14.328 -11.742 -21.672 1 75.62 457 ILE B CA 1
ATOM 8794 C C . ILE B 1 457 ? -13.5 -10.82 -22.562 1 75.62 457 ILE B C 1
ATOM 8796 O O . ILE B 1 457 ? -13.109 -9.727 -22.141 1 75.62 457 ILE B O 1
ATOM 8800 N N . THR B 1 458 ? -13.25 -11.219 -23.875 1 74.25 458 THR B N 1
ATOM 8801 C CA . THR B 1 458 ? -12.398 -10.438 -24.766 1 74.25 458 THR B CA 1
ATOM 8802 C C . THR B 1 458 ? -13.156 -10.055 -26.031 1 74.25 458 THR B C 1
ATOM 8804 O O . THR B 1 458 ? -14.031 -10.797 -26.484 1 74.25 458 THR B O 1
ATOM 8807 N N . GLU B 1 459 ? -12.719 -8.953 -26.578 1 73.31 459 GLU B N 1
ATOM 8808 C CA . GLU B 1 459 ? -13.305 -8.523 -27.844 1 73.31 459 GLU B CA 1
ATOM 8809 C C . GLU B 1 459 ? -12.617 -9.195 -29.016 1 73.31 459 GLU B C 1
ATOM 8811 O O . GLU B 1 459 ? -11.477 -9.656 -28.906 1 73.31 459 GLU B O 1
ATOM 8816 N N . TYR B 1 460 ? -13.477 -9.32 -30.016 1 79.81 460 TYR B N 1
ATOM 8817 C CA . TYR B 1 460 ? -12.961 -9.977 -31.203 1 79.81 460 TYR B CA 1
ATOM 8818 C C . TYR B 1 460 ? -13.594 -9.406 -32.469 1 79.81 460 TYR B C 1
ATOM 8820 O O . TYR B 1 460 ? -14.594 -8.68 -32.375 1 79.81 460 TYR B O 1
ATOM 8828 N N . ASN B 1 461 ? -12.867 -9.547 -33.5 1 82.81 461 ASN B N 1
ATOM 8829 C CA . ASN B 1 461 ? -13.406 -9.281 -34.812 1 82.81 461 ASN B CA 1
ATOM 8830 C C . ASN B 1 461 ? -13.602 -10.57 -35.625 1 82.81 461 ASN B C 1
ATOM 8832 O O . ASN B 1 461 ? -12.773 -11.484 -35.562 1 82.81 461 ASN B O 1
ATOM 8836 N N . GLY B 1 462 ? -14.719 -10.625 -36.25 1 88.38 462 GLY B N 1
ATOM 8837 C CA . GLY B 1 462 ? -15.086 -11.836 -36.969 1 88.38 462 GLY B CA 1
ATOM 8838 C C . GLY B 1 462 ? -16.438 -12.398 -36.562 1 88.38 462 GLY B C 1
ATOM 8839 O O . GLY B 1 462 ? -17.234 -11.703 -35.906 1 88.38 462 GLY B O 1
ATOM 8840 N N . ASP B 1 463 ? -16.672 -13.641 -37.094 1 90.19 463 ASP B N 1
ATOM 8841 C CA . ASP B 1 463 ? -17.953 -14.242 -36.781 1 90.19 463 ASP B CA 1
ATOM 8842 C C . ASP B 1 463 ? -17.797 -15.477 -35.906 1 90.19 463 ASP B C 1
ATOM 8844 O O . ASP B 1 463 ? -17.078 -16.422 -36.25 1 90.19 463 ASP B O 1
ATOM 8848 N N . VAL B 1 464 ? -18.359 -15.344 -34.781 1 93 464 VAL B N 1
ATOM 8849 C CA . VAL B 1 464 ? -18.391 -16.469 -33.844 1 93 464 VAL B CA 1
ATOM 8850 C C . VAL B 1 464 ? -19.828 -16.906 -33.625 1 93 464 VAL B C 1
ATOM 8852 O O . VAL B 1 464 ? -20.656 -16.109 -33.156 1 93 464 VAL B O 1
ATOM 8855 N N . LEU B 1 465 ? -20.078 -18.141 -33.969 1 94.62 465 LEU B N 1
ATOM 8856 C CA . LEU B 1 465 ? -21.453 -18.625 -33.875 1 94.62 465 LEU B CA 1
ATOM 8857 C C . LEU B 1 465 ? -21.547 -19.766 -32.875 1 94.62 465 LEU B C 1
ATOM 8859 O O . LEU B 1 465 ? -20.688 -20.656 -32.844 1 94.62 465 LEU B O 1
ATOM 8863 N N . ILE B 1 466 ? -22.547 -19.703 -32.031 1 95.25 466 ILE B N 1
ATOM 8864 C CA . ILE B 1 466 ? -22.953 -20.828 -31.203 1 95.25 466 ILE B CA 1
ATOM 8865 C C . ILE B 1 466 ? -24.328 -21.312 -31.609 1 95.25 466 ILE B C 1
ATOM 8867 O O . ILE B 1 466 ? -25.312 -20.562 -31.516 1 95.25 466 ILE B O 1
ATOM 8871 N N . ASP B 1 467 ? -24.406 -22.516 -32.031 1 95.25 467 ASP B N 1
ATOM 8872 C CA . ASP B 1 467 ? -25.641 -23.062 -32.594 1 95.25 467 ASP B CA 1
ATOM 8873 C C . ASP B 1 467 ? -26.219 -22.109 -33.656 1 95.25 467 ASP B C 1
ATOM 8875 O O . ASP B 1 467 ? -27.406 -21.766 -33.594 1 95.25 467 ASP B O 1
ATOM 8879 N N . ASN B 1 468 ? -25.406 -21.562 -34.438 1 92 468 ASN B N 1
ATOM 8880 C CA . ASN B 1 468 ? -25.719 -20.703 -35.562 1 92 468 ASN B CA 1
ATOM 8881 C C . ASN B 1 468 ? -26.219 -19.344 -35.125 1 92 468 ASN B C 1
ATOM 8883 O O . ASN B 1 468 ? -26.812 -18.594 -35.906 1 92 468 ASN B O 1
ATOM 8887 N N . GLN B 1 469 ? -26.078 -19.078 -33.906 1 92.81 469 GLN B N 1
ATOM 8888 C CA . GLN B 1 469 ? -26.391 -17.75 -33.375 1 92.81 469 GLN B CA 1
ATOM 8889 C C . GLN B 1 469 ? -25.125 -16.906 -33.219 1 92.81 469 GLN B C 1
ATOM 8891 O O . GLN B 1 469 ? -24.156 -17.328 -32.594 1 92.81 469 GLN B O 1
ATOM 8896 N N . PRO B 1 470 ? -25.203 -15.758 -33.781 1 90.69 470 PRO B N 1
ATOM 8897 C CA . PRO B 1 470 ? -24.016 -14.914 -33.688 1 90.69 470 PRO B CA 1
ATOM 8898 C C . PRO B 1 470 ? -23.812 -14.359 -32.281 1 90.69 470 PRO B C 1
ATOM 8900 O O . PRO B 1 470 ? -24.672 -13.641 -31.766 1 90.69 470 PRO B O 1
ATOM 8903 N N . LEU B 1 471 ? -22.719 -14.602 -31.719 1 89.56 471 LEU B N 1
ATOM 8904 C CA . LEU B 1 471 ? -22.406 -14.18 -30.359 1 89.56 471 LEU B CA 1
ATOM 8905 C C . LEU B 1 471 ? -22.359 -12.664 -30.25 1 89.56 471 LEU B C 1
ATOM 8907 O O . LEU B 1 471 ? -22.703 -12.102 -29.203 1 89.56 471 LEU B O 1
ATOM 8911 N N . ALA B 1 472 ? -21.969 -12.016 -31.344 1 82.94 472 ALA B N 1
ATOM 8912 C CA . ALA B 1 472 ? -21.844 -10.562 -31.359 1 82.94 472 ALA B CA 1
ATOM 8913 C C . ALA B 1 472 ? -23.188 -9.883 -31.188 1 82.94 472 ALA B C 1
ATOM 8915 O O . ALA B 1 472 ? -23.266 -8.734 -30.75 1 82.94 472 ALA B O 1
ATOM 8916 N N . LYS B 1 473 ? -24.234 -10.617 -31.453 1 85.88 473 LYS B N 1
ATOM 8917 C CA . LYS B 1 473 ? -25.578 -10.047 -31.375 1 85.88 473 LYS B CA 1
ATOM 8918 C C . LYS B 1 473 ? -26.281 -10.461 -30.062 1 85.88 473 LYS B C 1
ATOM 8920 O O . LYS B 1 473 ? -27.359 -9.969 -29.75 1 85.88 473 LYS B O 1
ATOM 8925 N N . CYS B 1 474 ? -25.688 -11.273 -29.344 1 88.38 474 CYS B N 1
ATOM 8926 C CA . CYS B 1 474 ? -26.281 -11.742 -28.094 1 88.38 474 CYS B CA 1
ATOM 8927 C C . CYS B 1 474 ? -25.891 -10.828 -26.938 1 88.38 474 CYS B C 1
ATOM 8929 O O . CYS B 1 474 ? -24.844 -10.188 -26.969 1 88.38 474 CYS B O 1
ATOM 8931 N N . THR B 1 475 ? -26.828 -10.773 -26 1 83.94 475 THR B N 1
ATOM 8932 C CA . THR B 1 475 ? -26.547 -9.984 -24.812 1 83.94 475 THR B CA 1
ATOM 8933 C C . THR B 1 475 ? -25.484 -10.648 -23.953 1 83.94 475 THR B C 1
ATOM 8935 O O . THR B 1 475 ? -25.375 -11.875 -23.938 1 83.94 475 THR B O 1
ATOM 8938 N N . TYR B 1 476 ? -24.703 -9.859 -23.25 1 81 476 TYR B N 1
ATOM 8939 C CA . TYR B 1 476 ? -23.641 -10.359 -22.375 1 81 476 TYR B CA 1
ATOM 8940 C C . TYR B 1 476 ? -24.219 -11.281 -21.297 1 81 476 TYR B C 1
ATOM 8942 O O . TYR B 1 476 ? -23.625 -12.32 -21 1 81 476 TYR B O 1
ATOM 8950 N N . GLU B 1 477 ? -25.344 -10.906 -20.781 1 83.44 477 GLU B N 1
ATOM 8951 C CA . GLU B 1 477 ? -25.984 -11.688 -19.734 1 83.44 477 GLU B CA 1
ATOM 8952 C C . GLU B 1 477 ? -26.344 -13.086 -20.219 1 83.44 477 GLU B C 1
ATOM 8954 O O . GLU B 1 477 ? -26.141 -14.07 -19.5 1 83.44 477 GLU B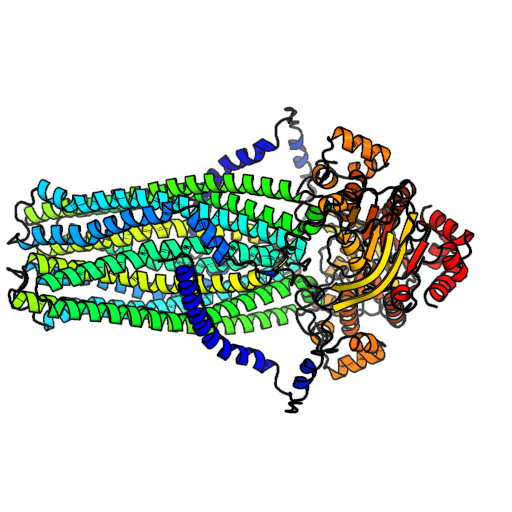 O 1
ATOM 8959 N N . SER B 1 478 ? -26.797 -13.125 -21.438 1 88.94 478 SER B N 1
ATOM 8960 C CA . SER B 1 478 ? -27.203 -14.422 -21.969 1 88.94 478 SER B CA 1
ATOM 8961 C C . SER B 1 478 ? -26 -15.305 -22.25 1 88.94 478 SER B C 1
ATOM 8963 O O . SER B 1 478 ? -26.078 -16.531 -22.141 1 88.94 478 SER B O 1
ATOM 8965 N N . ILE B 1 479 ? -24.922 -14.703 -22.594 1 89.5 479 ILE B N 1
ATOM 8966 C CA . ILE B 1 479 ? -23.703 -15.469 -22.859 1 89.5 479 ILE B CA 1
ATOM 8967 C C . ILE B 1 479 ? -23.188 -16.078 -21.547 1 89.5 479 ILE B C 1
ATOM 8969 O O . ILE B 1 479 ? -22.891 -17.266 -21.484 1 89.5 479 ILE B O 1
ATOM 8973 N N . VAL B 1 480 ? -23.172 -15.297 -20.562 1 87.44 480 VAL B N 1
ATOM 8974 C CA . VAL B 1 480 ? -22.609 -15.711 -19.281 1 87.44 480 VAL B CA 1
ATOM 8975 C C . VAL B 1 480 ? -23.531 -16.719 -18.594 1 87.44 480 VAL B C 1
ATOM 8977 O O . VAL B 1 480 ? -23.078 -17.531 -17.797 1 87.44 480 VAL B O 1
ATOM 8980 N N . GLU B 1 481 ? -24.734 -16.672 -18.953 1 89.56 481 GLU B N 1
ATOM 8981 C CA . GLU B 1 481 ? -25.688 -17.625 -18.406 1 89.56 481 GLU B CA 1
ATOM 8982 C C . GLU B 1 481 ? -25.516 -19.016 -19.016 1 89.56 481 GLU B C 1
ATOM 8984 O O . GLU B 1 481 ? -25.891 -20.016 -18.422 1 89.56 481 GLU B O 1
ATOM 8989 N N . ASN B 1 482 ? -24.844 -19.016 -20.125 1 92.94 482 ASN B N 1
ATOM 8990 C CA . ASN B 1 482 ? -24.75 -20.281 -20.844 1 92.94 482 ASN B CA 1
ATOM 8991 C C . ASN B 1 482 ? -23.312 -20.812 -20.875 1 92.94 482 ASN B C 1
ATOM 8993 O O . ASN B 1 482 ? -23.078 -21.984 -21.125 1 92.94 482 ASN B O 1
ATOM 8997 N N . VAL B 1 483 ? -22.406 -19.953 -20.641 1 93.31 483 VAL B N 1
ATOM 8998 C CA . VAL B 1 483 ? -21 -20.312 -20.766 1 93.31 483 VAL B CA 1
ATOM 8999 C C . VAL B 1 483 ? -20.297 -20.156 -19.438 1 93.31 483 VAL B C 1
ATOM 9001 O O . VAL B 1 483 ? -20.328 -19.078 -18.828 1 93.31 483 VAL B O 1
ATOM 9004 N N . ALA B 1 484 ? -19.703 -21.219 -18.922 1 92.19 484 ALA B N 1
ATOM 9005 C CA . ALA B 1 484 ? -18.859 -21.172 -17.734 1 92.19 484 ALA B CA 1
ATOM 9006 C C . ALA B 1 484 ? -17.375 -21.203 -18.109 1 92.19 484 ALA B C 1
ATOM 9008 O O . ALA B 1 484 ? -16.984 -21.875 -19.062 1 92.19 484 ALA B O 1
ATOM 9009 N N . TYR B 1 485 ? -16.531 -20.438 -17.391 1 91.19 485 TYR B N 1
ATOM 9010 C CA . TYR B 1 485 ? -15.102 -20.359 -17.672 1 91.19 485 TYR B CA 1
ATOM 9011 C C . TYR B 1 485 ? -14.297 -20.516 -16.375 1 91.19 485 TYR B C 1
ATOM 9013 O O . TYR B 1 485 ? -14.609 -19.906 -15.367 1 91.19 485 TYR B O 1
ATOM 9021 N N . ILE B 1 486 ? -13.344 -21.406 -16.453 1 89.12 486 ILE B N 1
ATOM 9022 C CA . ILE B 1 486 ? -12.375 -21.547 -15.375 1 89.12 486 ILE B CA 1
ATOM 9023 C C . ILE B 1 486 ? -10.977 -21.219 -15.891 1 89.12 486 ILE B C 1
ATOM 9025 O O . ILE B 1 486 ? -10.5 -21.844 -16.844 1 89.12 486 ILE B O 1
ATOM 9029 N N . SER B 1 487 ? -10.375 -20.281 -15.211 1 86.94 487 SER B N 1
ATOM 9030 C CA . SER B 1 487 ? -9.039 -19.859 -15.625 1 86.94 487 SER B CA 1
ATOM 9031 C C . SER B 1 487 ? -7.969 -20.828 -15.141 1 86.94 487 SER B C 1
ATOM 9033 O O . SER B 1 487 ? -8.234 -21.688 -14.305 1 86.94 487 SER B O 1
ATOM 9035 N N . GLN B 1 488 ? -6.793 -20.672 -15.734 1 78 488 GLN B N 1
ATOM 9036 C CA . GLN B 1 488 ? -5.645 -21.516 -15.398 1 78 488 GLN B CA 1
ATOM 9037 C C . GLN B 1 488 ? -5.281 -21.375 -13.922 1 78 488 GLN B C 1
ATOM 9039 O O . GLN B 1 488 ? -4.895 -22.344 -13.273 1 78 488 GLN B O 1
ATOM 9044 N N . HIS B 1 489 ? -5.426 -20.125 -13.414 1 78.81 489 HIS B N 1
ATOM 9045 C CA . HIS B 1 489 ? -5.16 -19.844 -12.008 1 78.81 489 HIS B CA 1
ATOM 9046 C C . HIS B 1 489 ? -6.371 -19.203 -11.344 1 78.81 489 HIS B C 1
ATOM 9048 O O . HIS B 1 489 ? -6.379 -18 -11.086 1 78.81 489 HIS B O 1
ATOM 9054 N N . PRO B 1 490 ? -7.238 -20.062 -11.008 1 84.94 490 PRO B N 1
ATOM 9055 C CA . PRO B 1 490 ? -8.461 -19.5 -10.438 1 84.94 490 PRO B CA 1
ATOM 9056 C C . PRO B 1 490 ? -8.234 -18.844 -9.078 1 84.94 490 PRO B C 1
ATOM 9058 O O . PRO B 1 490 ? -7.422 -19.344 -8.289 1 84.94 490 PRO B O 1
ATOM 9061 N N . LYS B 1 491 ? -8.914 -17.797 -8.875 1 86.06 491 LYS B N 1
ATOM 9062 C CA . LYS B 1 491 ? -8.898 -17.125 -7.586 1 86.06 491 LYS B CA 1
ATOM 9063 C C . LYS B 1 491 ? -10.188 -17.359 -6.812 1 86.06 491 LYS B C 1
ATOM 9065 O O . LYS B 1 491 ? -11.219 -17.688 -7.406 1 86.06 491 LYS B O 1
ATOM 9070 N N . LEU B 1 492 ? -10.07 -17.391 -5.523 1 90.5 492 LEU B N 1
ATOM 9071 C CA . LEU B 1 492 ? -11.219 -17.625 -4.652 1 90.5 492 LEU B CA 1
ATOM 9072 C C . LEU B 1 492 ? -11.469 -16.422 -3.748 1 90.5 492 LEU B C 1
ATOM 9074 O O . LEU B 1 492 ? -10.547 -15.656 -3.449 1 90.5 492 LEU B O 1
ATOM 9078 N N . PHE B 1 493 ? -12.727 -16.281 -3.408 1 91.38 493 PHE B N 1
ATOM 9079 C CA . PHE B 1 493 ? -13.094 -15.25 -2.445 1 91.38 493 PHE B CA 1
ATOM 9080 C C . PHE B 1 493 ? -12.703 -15.664 -1.032 1 91.38 493 PHE B C 1
ATOM 9082 O O . PHE B 1 493 ? -12.758 -16.844 -0.69 1 91.38 493 PHE B O 1
ATOM 9089 N N . ASN B 1 494 ? -12.234 -14.672 -0.229 1 90.06 494 ASN B N 1
ATOM 9090 C CA . ASN B 1 494 ? -11.914 -14.945 1.167 1 90.06 494 ASN B CA 1
ATOM 9091 C C . ASN B 1 494 ? -13.172 -15.227 1.986 1 90.06 494 ASN B C 1
ATOM 9093 O O . ASN B 1 494 ? -13.484 -14.484 2.922 1 90.06 494 ASN B O 1
ATOM 9097 N N . LYS B 1 495 ? -13.844 -16.281 1.632 1 92.12 495 LYS B N 1
ATOM 9098 C CA . LYS B 1 495 ? -15.086 -16.734 2.24 1 92.12 495 LYS B CA 1
ATOM 9099 C C . LYS B 1 495 ? -15.102 -18.266 2.375 1 92.12 495 LYS B C 1
ATOM 9101 O O . LYS B 1 495 ? -14.07 -18.906 2.203 1 92.12 495 LYS B O 1
ATOM 9106 N N . SER B 1 496 ? -16.25 -18.797 2.707 1 93.38 496 SER B N 1
ATOM 9107 C CA . SER B 1 496 ? -16.375 -20.234 2.916 1 93.38 496 SER B CA 1
ATOM 9108 C C . SER B 1 496 ? -16.359 -21 1.589 1 93.38 496 SER B C 1
ATOM 9110 O O . SER B 1 496 ? -16.578 -20.406 0.531 1 93.38 496 SER B O 1
ATOM 9112 N N . ILE B 1 497 ? -16.047 -22.297 1.649 1 94.31 497 ILE B N 1
ATOM 9113 C CA . ILE B 1 497 ? -16.109 -23.156 0.476 1 94.31 497 ILE B CA 1
ATOM 9114 C C . ILE B 1 497 ? -17.531 -23.141 -0.094 1 94.31 497 ILE B C 1
ATOM 9116 O O . ILE B 1 497 ? -17.719 -23.109 -1.312 1 94.31 497 ILE B O 1
ATOM 9120 N N . TYR B 1 498 ? -18.5 -23.078 0.786 1 94.31 498 TYR B N 1
ATOM 9121 C CA . TYR B 1 498 ? -19.891 -22.984 0.364 1 94.31 498 TYR B CA 1
ATOM 9122 C C . TYR B 1 498 ? -20.125 -21.75 -0.504 1 94.31 498 TYR B C 1
ATOM 9124 O O . TYR B 1 498 ? -20.719 -21.844 -1.577 1 94.31 498 TYR B O 1
ATOM 9132 N N . TYR B 1 499 ? -19.656 -20.625 -0.005 1 92.94 499 TYR B N 1
ATOM 9133 C CA . TYR B 1 499 ? -19.828 -19.375 -0.734 1 92.94 499 TYR B CA 1
ATOM 9134 C C . TYR B 1 499 ? -19.141 -19.438 -2.096 1 92.94 499 TYR B C 1
ATOM 9136 O O . TYR B 1 499 ? -19.719 -19.016 -3.104 1 92.94 499 TYR B O 1
ATOM 9144 N N . ASN B 1 500 ? -17.984 -19.984 -2.119 1 94.06 500 ASN B N 1
ATOM 9145 C CA . ASN B 1 500 ? -17.203 -20.031 -3.352 1 94.06 500 ASN B CA 1
ATOM 9146 C C . ASN B 1 500 ? -17.828 -20.969 -4.375 1 94.06 500 ASN B C 1
ATOM 9148 O O . ASN B 1 500 ? -17.875 -20.656 -5.57 1 94.06 500 ASN B O 1
ATOM 9152 N N . ILE B 1 501 ? -18.328 -22.078 -3.912 1 94 501 ILE B N 1
ATOM 9153 C CA . ILE B 1 501 ? -18.922 -23.062 -4.809 1 94 501 ILE B CA 1
ATOM 9154 C C . ILE B 1 501 ? -20.281 -22.578 -5.293 1 94 501 ILE B C 1
ATOM 9156 O O . ILE B 1 501 ? -20.688 -22.844 -6.426 1 94 501 ILE B O 1
ATOM 9160 N N . ASN B 1 502 ? -20.938 -21.812 -4.461 1 92.75 502 ASN B N 1
ATOM 9161 C CA . ASN B 1 502 ? -22.281 -21.328 -4.762 1 92.75 502 ASN B CA 1
ATOM 9162 C C . ASN B 1 502 ? -22.25 -19.953 -5.422 1 92.75 502 ASN B C 1
ATOM 9164 O O . ASN B 1 502 ? -23.297 -19.344 -5.637 1 92.75 502 ASN B O 1
ATOM 9168 N N . TYR B 1 503 ? -21.078 -19.484 -5.684 1 91.44 503 TYR B N 1
ATOM 9169 C CA . TYR B 1 503 ? -20.953 -18.141 -6.254 1 91.44 503 TYR B CA 1
ATOM 9170 C C . TYR B 1 503 ? -21.594 -18.078 -7.637 1 91.44 503 TYR B C 1
ATOM 9172 O O . TYR B 1 503 ? -21.25 -18.844 -8.531 1 91.44 503 TYR B O 1
ATOM 9180 N N . GLY B 1 504 ? -22.516 -17.219 -7.824 1 87.12 504 GLY B N 1
ATOM 9181 C CA . GLY B 1 504 ? -23.219 -17.094 -9.086 1 87.12 504 GLY B CA 1
ATOM 9182 C C . GLY B 1 504 ? -24.5 -17.906 -9.133 1 87.12 504 GLY B C 1
ATOM 9183 O O . GLY B 1 504 ? -25.25 -17.859 -10.117 1 87.12 504 GLY B O 1
ATOM 9184 N N . SER B 1 505 ? -24.688 -18.734 -8.117 1 89.19 505 SER B N 1
ATOM 9185 C CA . SER B 1 505 ? -25.906 -19.531 -7.977 1 89.19 505 SER B CA 1
ATOM 9186 C C . SER B 1 505 ? -26.641 -19.203 -6.676 1 89.19 505 SER B C 1
ATOM 9188 O O . SER B 1 505 ? -26.156 -18.391 -5.879 1 89.19 505 SER B O 1
ATOM 9190 N N . CYS B 1 506 ? -27.844 -19.656 -6.578 1 87.81 506 CYS B N 1
ATOM 9191 C CA . CYS B 1 506 ? -28.625 -19.391 -5.379 1 87.81 506 CYS B CA 1
ATOM 9192 C C . CYS B 1 506 ? -29.203 -20.672 -4.805 1 87.81 506 CYS B C 1
ATOM 9194 O O . CYS B 1 506 ? -30.406 -20.75 -4.527 1 87.81 506 CYS B O 1
ATOM 9196 N N . TYR B 1 507 ? -28.266 -21.609 -4.688 1 92.06 507 TYR B N 1
ATOM 9197 C CA . TYR B 1 507 ? -28.719 -22.859 -4.113 1 92.06 507 TYR B CA 1
ATOM 9198 C C . TYR B 1 507 ? -28.578 -22.859 -2.594 1 92.06 507 TYR B C 1
ATOM 9200 O O . TYR B 1 507 ? -27.688 -22.203 -2.051 1 92.06 507 TYR B O 1
ATOM 9208 N N . SER B 1 508 ? -29.469 -23.516 -1.958 1 92.94 508 SER B N 1
ATOM 9209 C CA . SER B 1 508 ? -29.375 -23.688 -0.513 1 92.94 508 SER B CA 1
ATOM 9210 C C . SER B 1 508 ? -28.281 -24.688 -0.156 1 92.94 508 SER B C 1
ATOM 9212 O O . SER B 1 508 ? -27.797 -25.438 -1.017 1 92.94 508 SER B O 1
ATOM 9214 N N . LYS B 1 509 ? -27.891 -24.672 1.023 1 93 509 LYS B N 1
ATOM 9215 C CA . LYS B 1 509 ? -26.828 -25.578 1.482 1 93 509 LYS B CA 1
ATOM 9216 C C . LYS B 1 509 ? -27.234 -27.031 1.273 1 93 509 LYS B C 1
ATOM 9218 O O . LYS B 1 509 ? -26.391 -27.859 0.915 1 93 509 LYS B O 1
ATOM 9223 N N . GLU B 1 510 ? -28.5 -27.297 1.501 1 92.81 510 GLU B N 1
ATOM 9224 C CA . GLU B 1 510 ? -29.016 -28.656 1.326 1 92.81 510 GLU B CA 1
ATOM 9225 C C . GLU B 1 510 ? -28.953 -29.078 -0.138 1 92.81 510 GLU B C 1
ATOM 9227 O O . GLU B 1 510 ? -28.594 -30.219 -0.448 1 92.81 510 GLU B O 1
ATOM 9232 N N . GLU B 1 511 ? -29.25 -28.172 -0.945 1 93.81 511 GLU B N 1
ATOM 9233 C CA . GLU B 1 511 ? -29.219 -28.453 -2.377 1 93.81 511 GLU B CA 1
ATOM 9234 C C . GLU B 1 511 ? -27.797 -28.703 -2.854 1 93.81 511 GLU B C 1
ATOM 9236 O O . GLU B 1 511 ? -27.547 -29.578 -3.686 1 93.81 511 GLU B O 1
ATOM 9241 N N . ILE B 1 512 ? -26.875 -27.922 -2.379 1 93.94 512 ILE B N 1
ATOM 9242 C CA . ILE B 1 512 ? -25.469 -28.047 -2.75 1 93.94 512 ILE B CA 1
ATOM 9243 C C . ILE B 1 512 ? -24.938 -29.406 -2.295 1 93.94 512 ILE B C 1
ATOM 9245 O O . ILE B 1 512 ? -24.219 -30.062 -3.033 1 93.94 512 ILE B O 1
ATOM 9249 N N . LEU B 1 513 ? -25.375 -29.797 -1.091 1 93.38 513 LEU B N 1
ATOM 9250 C CA . LEU B 1 513 ? -24.938 -31.094 -0.568 1 93.38 513 LEU B CA 1
ATOM 9251 C C . LEU B 1 513 ? -25.453 -32.25 -1.429 1 93.38 513 LEU B C 1
ATOM 9253 O O . LEU B 1 513 ? -24.734 -33.219 -1.682 1 93.38 513 LEU B O 1
ATOM 9257 N N . LYS B 1 514 ? -26.656 -32.125 -1.836 1 92.88 514 LYS B N 1
ATOM 9258 C CA . LYS B 1 514 ? -27.25 -33.125 -2.713 1 92.88 514 LYS B CA 1
ATOM 9259 C C . LYS B 1 514 ? -26.516 -33.188 -4.047 1 92.88 514 LYS B C 1
ATOM 9261 O O . LYS B 1 514 ? -26.234 -34.281 -4.551 1 92.88 514 LYS B O 1
ATOM 9266 N N . LYS B 1 515 ? -26.188 -32.062 -4.594 1 91.19 515 LYS B N 1
ATOM 9267 C CA . LYS B 1 515 ? -25.484 -32 -5.867 1 91.19 515 LYS B CA 1
ATOM 9268 C C . LYS B 1 515 ? -24.078 -32.594 -5.734 1 91.19 515 LYS B C 1
ATOM 9270 O O . LYS B 1 515 ? -23.594 -33.281 -6.633 1 91.19 515 LYS B O 1
ATOM 9275 N N . LEU B 1 516 ? -23.484 -32.281 -4.691 1 92.62 516 LEU B N 1
ATOM 9276 C CA . LEU B 1 516 ? -22.141 -32.781 -4.445 1 92.62 516 LEU B CA 1
ATOM 9277 C C . LEU B 1 516 ? -22.156 -34.312 -4.285 1 92.62 516 LEU B C 1
ATOM 9279 O O . LEU B 1 516 ? -21.25 -35 -4.75 1 92.62 516 LEU B O 1
ATOM 9283 N N . ASP B 1 517 ? -23.156 -34.75 -3.613 1 91.25 517 ASP B N 1
ATOM 9284 C CA . ASP B 1 517 ? -23.312 -36.219 -3.443 1 91.25 517 ASP B CA 1
ATOM 9285 C C . ASP B 1 517 ? -23.531 -36.906 -4.789 1 91.25 517 ASP B C 1
ATOM 9287 O O . ASP B 1 517 ? -22.969 -37.969 -5.047 1 91.25 517 ASP B O 1
ATOM 9291 N N . GLN B 1 518 ? -24.297 -36.312 -5.598 1 88.06 518 GLN B N 1
ATOM 9292 C CA . GLN B 1 518 ? -24.578 -36.844 -6.926 1 88.06 518 GLN B CA 1
ATOM 9293 C C . GLN B 1 518 ? -23.312 -36.906 -7.777 1 88.06 518 GLN B C 1
ATOM 9295 O O . GLN B 1 518 ? -23.141 -37.812 -8.602 1 88.06 518 GLN B O 1
ATOM 9300 N N . LEU B 1 519 ? -22.469 -35.938 -7.531 1 87.38 519 LEU B N 1
ATOM 9301 C CA . LEU B 1 519 ? -21.25 -35.844 -8.32 1 87.38 519 LEU B CA 1
ATOM 9302 C C . LEU B 1 519 ? -20.125 -36.656 -7.691 1 87.38 519 LEU B C 1
ATOM 9304 O O . LEU B 1 519 ? -19.031 -36.781 -8.266 1 87.38 519 LEU B O 1
ATOM 9308 N N . GLY B 1 520 ? -20.375 -37.219 -6.547 1 84.75 520 GLY B N 1
ATOM 9309 C CA . GLY B 1 520 ? -19.359 -38 -5.875 1 84.75 520 GLY B CA 1
ATOM 9310 C C . GLY B 1 520 ? -18.234 -37.188 -5.281 1 84.75 520 GLY B C 1
ATOM 9311 O O . GLY B 1 520 ? -17.094 -37.625 -5.215 1 84.75 520 GLY B O 1
ATOM 9312 N N . LEU B 1 521 ? -18.562 -35.938 -4.898 1 88.69 521 LEU B N 1
ATOM 9313 C CA . LEU B 1 521 ? -17.516 -35.031 -4.465 1 88.69 521 LEU B CA 1
ATOM 9314 C C . LEU B 1 521 ? -17.516 -34.875 -2.949 1 88.69 521 LEU B C 1
ATOM 9316 O O . LEU B 1 521 ? -16.719 -34.125 -2.395 1 88.69 521 LEU B O 1
ATOM 9320 N N . MET B 1 522 ? -18.312 -35.625 -2.246 1 88.69 522 MET B N 1
ATOM 9321 C CA . MET B 1 522 ? -18.453 -35.5 -0.796 1 88.69 522 MET B CA 1
ATOM 9322 C C . MET B 1 522 ? -17.125 -35.844 -0.096 1 88.69 522 MET B C 1
ATOM 9324 O O . MET B 1 522 ? -16.766 -35.188 0.891 1 88.69 522 MET B O 1
ATOM 9328 N N . PRO B 1 523 ? -16.422 -36.812 -0.587 1 83.62 523 PRO B N 1
ATOM 9329 C CA . PRO B 1 523 ? -15.148 -37.094 0.062 1 83.62 523 PRO B CA 1
ATOM 9330 C C . PRO B 1 523 ? -14.18 -35.938 0.019 1 83.62 523 PRO B C 1
ATOM 9332 O O . PRO B 1 523 ? -13.43 -35.719 0.973 1 83.62 523 PRO B O 1
ATOM 9335 N N . PHE B 1 524 ? -14.203 -35.219 -1.034 1 83.06 524 PHE B N 1
ATOM 9336 C CA . PHE B 1 524 ? -13.336 -34.062 -1.159 1 83.06 524 PHE B CA 1
ATOM 9337 C C . PHE B 1 524 ? -13.703 -33 -0.13 1 83.06 524 PHE B C 1
ATOM 9339 O O . PHE B 1 524 ? -12.828 -32.406 0.519 1 83.06 524 PHE B O 1
ATOM 9346 N N . ILE B 1 525 ? -14.953 -32.781 0.002 1 89 525 ILE B N 1
ATOM 9347 C CA . ILE B 1 525 ? -15.438 -31.766 0.933 1 89 525 ILE B CA 1
ATOM 9348 C C . ILE B 1 525 ? -15.164 -32.219 2.367 1 89 525 ILE B C 1
ATOM 9350 O O . ILE B 1 525 ? -14.82 -31.391 3.227 1 89 525 ILE B O 1
ATOM 9354 N N . ASN B 1 526 ? -15.297 -33.469 2.551 1 86.62 526 ASN B N 1
ATOM 9355 C CA . ASN B 1 526 ? -15.125 -34.031 3.889 1 86.62 526 ASN B CA 1
ATOM 9356 C C . ASN B 1 526 ? -13.664 -34 4.32 1 86.62 526 ASN B C 1
ATOM 9358 O O . ASN B 1 526 ? -13.359 -34.125 5.512 1 86.62 526 ASN B O 1
ATOM 9362 N N . SER B 1 527 ? -12.797 -33.812 3.406 1 80.75 527 SER B N 1
ATOM 9363 C CA . SER B 1 527 ? -11.367 -33.75 3.725 1 80.75 527 SER B CA 1
ATOM 9364 C C . SER B 1 527 ? -11 -32.438 4.418 1 80.75 527 SER B C 1
ATOM 9366 O O . SER B 1 527 ? -9.953 -32.344 5.066 1 80.75 527 SER B O 1
ATOM 9368 N N . PHE B 1 528 ? -11.883 -31.469 4.309 1 86.38 528 PHE B N 1
ATOM 9369 C CA . PHE B 1 528 ? -11.641 -30.203 4.984 1 86.38 528 PHE B CA 1
ATOM 9370 C C . PHE B 1 528 ? -12.156 -30.25 6.418 1 86.38 528 PHE B C 1
ATOM 9372 O O . PHE B 1 528 ? -13.242 -30.781 6.676 1 86.38 528 PHE B O 1
ATOM 9379 N N . PRO B 1 529 ? -11.438 -29.641 7.375 1 82.88 529 PRO B N 1
ATOM 9380 C CA . PRO B 1 529 ? -11.836 -29.703 8.781 1 82.88 529 PRO B CA 1
ATOM 9381 C C . PRO B 1 529 ? -13.234 -29.125 9.031 1 82.88 529 PRO B C 1
ATOM 9383 O O . PRO B 1 529 ? -14 -29.688 9.812 1 82.88 529 PRO B O 1
ATOM 9386 N N . GLN B 1 530 ? -13.625 -28.062 8.438 1 91.81 530 GLN B N 1
ATOM 9387 C CA . GLN B 1 530 ? -14.93 -27.438 8.625 1 91.81 530 GLN B CA 1
ATOM 9388 C C . GLN B 1 530 ? -15.82 -27.656 7.406 1 91.81 530 GLN B C 1
ATOM 9390 O O . GLN B 1 530 ? -16.797 -26.922 7.211 1 91.81 530 GLN B O 1
ATOM 9395 N N . LYS B 1 531 ? -15.422 -28.562 6.594 1 92.56 531 LYS B N 1
ATOM 9396 C CA . LYS B 1 531 ? -16.188 -28.953 5.418 1 92.56 531 LYS B CA 1
ATOM 9397 C C . LYS B 1 531 ? -16.594 -27.734 4.594 1 92.56 531 LYS B C 1
ATOM 9399 O O . LYS B 1 531 ? -15.75 -26.906 4.238 1 92.56 531 LYS B O 1
ATOM 9404 N N . LEU B 1 532 ? -17.891 -27.5 4.43 1 92.88 532 LEU B N 1
ATOM 9405 C CA . LEU B 1 532 ? -18.375 -26.422 3.578 1 92.88 532 LEU B CA 1
ATOM 9406 C C . LEU B 1 532 ? -18.156 -25.078 4.242 1 92.88 532 LEU B C 1
ATOM 9408 O O . LEU B 1 532 ? -18.109 -24.047 3.564 1 92.88 532 LEU B O 1
ATOM 9412 N N . ASP B 1 533 ? -17.922 -25.109 5.457 1 92.56 533 ASP B N 1
ATOM 9413 C CA . ASP B 1 533 ? -17.797 -23.859 6.184 1 92.56 533 ASP B CA 1
ATOM 9414 C C . ASP B 1 533 ? -16.328 -23.438 6.316 1 92.56 533 ASP B C 1
ATOM 9416 O O . ASP B 1 533 ? -16.016 -22.375 6.859 1 92.56 533 ASP B O 1
ATOM 9420 N N . THR B 1 534 ? -15.508 -24.172 5.742 1 91.25 534 THR B N 1
ATOM 9421 C CA . THR B 1 534 ? -14.086 -23.859 5.793 1 91.25 534 THR B CA 1
ATOM 9422 C C . THR B 1 534 ? -13.797 -22.547 5.051 1 91.25 534 THR B C 1
ATOM 9424 O O . THR B 1 534 ? -14.18 -22.391 3.891 1 91.25 534 THR B O 1
ATOM 9427 N N . VAL B 1 535 ? -13.172 -21.672 5.734 1 90.19 535 VAL B N 1
ATOM 9428 C CA . VAL B 1 535 ? -12.766 -20.422 5.117 1 90.19 535 VAL B CA 1
ATOM 9429 C C . VAL B 1 535 ? -11.438 -20.609 4.379 1 90.19 535 VAL B C 1
ATOM 9431 O O . VAL B 1 535 ? -10.461 -21.062 4.961 1 90.19 535 VAL B O 1
ATOM 9434 N N . VAL B 1 536 ? -11.375 -20.188 3.117 1 88.69 536 VAL B N 1
ATOM 9435 C CA . VAL B 1 536 ? -10.242 -20.516 2.256 1 88.69 536 VAL B CA 1
ATOM 9436 C C . VAL B 1 536 ? -9.133 -19.484 2.461 1 88.69 536 VAL B C 1
ATOM 9438 O O . VAL B 1 536 ? -7.98 -19.734 2.1 1 88.69 536 VAL B O 1
ATOM 9441 N N . GLY B 1 537 ? -9.414 -18.344 3.012 1 81.31 537 GLY B N 1
ATOM 9442 C CA . GLY B 1 537 ? -8.398 -17.312 3.229 1 81.31 537 GLY B CA 1
ATOM 9443 C C . GLY B 1 537 ? -8.273 -16.344 2.072 1 81.31 537 GLY B C 1
ATOM 9444 O O . GLY B 1 537 ? -8.875 -16.547 1.017 1 81.31 537 GLY B O 1
ATOM 9445 N N . LYS B 1 538 ? -7.395 -15.359 2.26 1 77.38 538 LYS B N 1
ATOM 9446 C CA . LYS B 1 538 ? -7.184 -14.359 1.218 1 77.38 538 LYS B CA 1
ATOM 9447 C C . LYS B 1 538 ? -6.555 -14.984 -0.025 1 77.38 538 LYS B C 1
ATOM 9449 O O . LYS B 1 538 ? -5.512 -15.625 0.06 1 77.38 538 LYS B O 1
ATOM 9454 N N . GLU B 1 539 ? -7.219 -14.805 -1.104 1 74.94 539 GLU B N 1
ATOM 9455 C CA . GLU B 1 539 ? -6.793 -15.359 -2.389 1 74.94 539 GLU B CA 1
ATOM 9456 C C . GLU B 1 539 ? -6.547 -16.859 -2.289 1 74.94 539 GLU B C 1
ATOM 9458 O O . GLU B 1 539 ? -5.656 -17.391 -2.955 1 74.94 539 GLU B O 1
ATOM 9463 N N . GLY B 1 540 ? -7.219 -17.516 -1.321 1 76.5 540 GLY B N 1
ATOM 9464 C CA . GLY B 1 540 ? -7.094 -18.953 -1.15 1 76.5 540 GLY B CA 1
ATOM 9465 C C . GLY B 1 540 ? -5.789 -19.375 -0.495 1 76.5 540 GLY B C 1
ATOM 9466 O O . GLY B 1 540 ? -5.25 -20.438 -0.796 1 76.5 540 GLY B O 1
ATOM 9467 N N . SER B 1 541 ? -5.312 -18.516 0.323 1 70.38 541 SER B N 1
ATOM 9468 C CA . SER B 1 541 ? -4.008 -18.75 0.932 1 70.38 541 SER B CA 1
ATOM 9469 C C . SER B 1 541 ? -4.039 -19.938 1.873 1 70.38 541 SER B C 1
ATOM 9471 O O . SER B 1 541 ? -3 -20.547 2.162 1 70.38 541 SER B O 1
ATOM 9473 N N . LYS B 1 542 ? -5.199 -20.422 2.27 1 74.06 542 LYS B N 1
ATOM 9474 C CA . LYS B 1 542 ? -5.316 -21.5 3.256 1 74.06 542 LYS B CA 1
ATOM 9475 C C . LYS B 1 542 ? -5.547 -22.844 2.58 1 74.06 542 LYS B C 1
ATOM 9477 O O . LYS B 1 542 ? -5.684 -23.859 3.252 1 74.06 542 LYS B O 1
ATOM 9482 N N . VAL B 1 543 ? -5.703 -22.859 1.295 1 76.38 543 VAL B N 1
ATOM 9483 C CA . VAL B 1 543 ? -5.914 -24.094 0.542 1 76.38 543 VAL B CA 1
ATOM 9484 C C . VAL B 1 543 ? -4.773 -24.281 -0.453 1 76.38 543 VAL B C 1
ATOM 9486 O O . VAL B 1 543 ? -4.113 -23.328 -0.852 1 76.38 543 VAL B O 1
ATOM 9489 N N . SER B 1 544 ? -4.547 -25.469 -0.79 1 67.5 544 SER B N 1
ATOM 9490 C CA . SER B 1 544 ? -3.492 -25.766 -1.748 1 67.5 544 SER B CA 1
ATOM 9491 C C . SER B 1 544 ? -3.898 -25.375 -3.164 1 67.5 544 SER B C 1
ATOM 9493 O O . SER B 1 544 ? -5.074 -25.125 -3.43 1 67.5 544 SER B O 1
ATOM 9495 N N . GLY B 1 545 ? -2.932 -25.25 -4.066 1 71.62 545 GLY B N 1
ATOM 9496 C CA . GLY B 1 545 ? -3.197 -24.938 -5.457 1 71.62 545 GLY B CA 1
ATOM 9497 C C . GLY B 1 545 ? -4.176 -25.891 -6.113 1 71.62 545 GLY B C 1
ATOM 9498 O O . GLY B 1 545 ? -5.09 -25.469 -6.824 1 71.62 545 GLY B O 1
ATOM 9499 N N . GLY B 1 546 ? -3.982 -27.172 -5.887 1 74.62 546 GLY B N 1
ATOM 9500 C CA . GLY B 1 546 ? -4.887 -28.188 -6.426 1 74.62 546 GLY B CA 1
ATOM 9501 C C . GLY B 1 546 ? -6.297 -28.078 -5.871 1 74.62 546 GLY B C 1
ATOM 9502 O O . GLY B 1 546 ? -7.27 -28.234 -6.609 1 74.62 546 GLY B O 1
ATOM 9503 N N . GLN B 1 547 ? -6.383 -27.781 -4.594 1 77.81 547 GLN B N 1
ATOM 9504 C CA . GLN B 1 547 ? -7.688 -27.594 -3.965 1 77.81 547 GLN B CA 1
ATOM 9505 C C . GLN B 1 547 ? -8.414 -26.391 -4.543 1 77.81 547 GLN B C 1
ATOM 9507 O O . GLN B 1 547 ? -9.625 -26.438 -4.777 1 77.81 547 GLN B O 1
ATOM 9512 N N . LYS B 1 548 ? -7.699 -25.359 -4.762 1 84.81 548 LYS B N 1
ATOM 9513 C CA . LYS B 1 548 ? -8.273 -24.141 -5.352 1 84.81 548 LYS B CA 1
ATOM 9514 C C . LYS B 1 548 ? -8.875 -24.438 -6.723 1 84.81 548 LYS B C 1
ATOM 9516 O O . LYS B 1 548 ? -9.984 -24 -7.023 1 84.81 548 LYS B O 1
ATOM 9521 N N . GLN B 1 549 ? -8.102 -25.109 -7.492 1 84.56 549 GLN B N 1
ATOM 9522 C CA . GLN B 1 549 ? -8.555 -25.469 -8.828 1 84.56 549 GLN B CA 1
ATOM 9523 C C . GLN B 1 549 ? -9.805 -26.344 -8.773 1 84.56 549 GLN B C 1
ATOM 9525 O O . GLN B 1 549 ? -10.734 -26.156 -9.562 1 84.56 549 GLN B O 1
ATOM 9530 N N . PHE B 1 550 ? -9.742 -27.25 -7.926 1 86.31 550 PHE B N 1
ATOM 9531 C CA . PHE B 1 550 ? -10.859 -28.172 -7.812 1 86.31 550 PHE B CA 1
ATOM 9532 C C . PHE B 1 550 ? -12.109 -27.438 -7.324 1 86.31 550 PHE B C 1
ATOM 9534 O O . PHE B 1 550 ? -13.219 -27.719 -7.797 1 86.31 550 PHE B O 1
ATOM 9541 N N . ILE B 1 551 ? -12.023 -26.547 -6.34 1 89.94 551 ILE B N 1
ATOM 9542 C CA . ILE B 1 551 ? -13.148 -25.75 -5.852 1 89.94 551 ILE B CA 1
ATOM 9543 C C . ILE B 1 551 ? -13.727 -24.922 -6.996 1 89.94 551 ILE B C 1
ATOM 9545 O O . ILE B 1 551 ? -14.953 -24.828 -7.145 1 89.94 551 ILE B O 1
ATOM 9549 N N . ALA B 1 552 ? -12.875 -24.312 -7.758 1 90.38 552 ALA B N 1
ATOM 9550 C CA . ALA B 1 552 ? -13.32 -23.531 -8.914 1 90.38 552 ALA B CA 1
ATOM 9551 C C . ALA B 1 552 ? -14.047 -24.422 -9.922 1 90.38 552 ALA B C 1
ATOM 9553 O O . ALA B 1 552 ? -15.023 -24 -10.539 1 90.38 552 ALA B O 1
ATOM 9554 N N . LEU B 1 553 ? -13.57 -25.609 -10.086 1 89.25 553 LEU B N 1
ATOM 9555 C CA . LEU B 1 553 ? -14.219 -26.562 -10.977 1 89.25 553 LEU B CA 1
ATOM 9556 C C . LEU B 1 553 ? -15.625 -26.906 -10.484 1 89.25 553 LEU B C 1
ATOM 9558 O O . LEU B 1 553 ? -16.578 -26.922 -11.266 1 89.25 553 LEU B O 1
ATOM 9562 N N . ILE B 1 554 ? -15.703 -27.203 -9.18 1 90.38 554 ILE B N 1
ATOM 9563 C CA . ILE B 1 554 ? -17 -27.531 -8.578 1 90.38 554 ILE B CA 1
ATOM 9564 C C . ILE B 1 554 ? -17.969 -26.375 -8.797 1 90.38 554 ILE B C 1
ATOM 9566 O O . ILE B 1 554 ? -19.141 -26.594 -9.102 1 90.38 554 ILE B O 1
ATOM 9570 N N . ARG B 1 555 ? -17.5 -25.156 -8.617 1 91.81 555 ARG B N 1
ATOM 9571 C CA . ARG B 1 555 ? -18.312 -23.953 -8.844 1 91.81 555 ARG B CA 1
ATOM 9572 C C . ARG B 1 555 ? -18.906 -23.953 -10.242 1 91.81 555 ARG B C 1
ATOM 9574 O O . ARG B 1 555 ? -20.109 -23.703 -10.414 1 91.81 555 ARG B O 1
ATOM 9581 N N . SER B 1 556 ? -18.078 -24.234 -11.188 1 89.25 556 SER B N 1
ATOM 9582 C CA . SER B 1 556 ? -18.531 -24.219 -12.578 1 89.25 556 SER B CA 1
ATOM 9583 C C . SER B 1 556 ? -19.547 -25.328 -12.828 1 89.25 556 SER B C 1
ATOM 9585 O O . SER B 1 556 ? -20.484 -25.156 -13.617 1 89.25 556 SER B O 1
ATOM 9587 N N . LEU B 1 557 ? -19.375 -26.469 -12.219 1 88.88 557 LEU B N 1
ATOM 9588 C CA . LEU B 1 557 ? -20.281 -27.594 -12.398 1 88.88 557 LEU B CA 1
ATOM 9589 C C . LEU B 1 557 ? -21.625 -27.328 -11.742 1 88.88 557 LEU B C 1
ATOM 9591 O O . LEU B 1 557 ? -22.672 -27.734 -12.273 1 88.88 557 LEU B O 1
ATOM 9595 N N . ILE B 1 558 ? -21.531 -26.703 -10.609 1 89.94 558 ILE B N 1
ATOM 9596 C CA . ILE B 1 558 ? -22.75 -26.391 -9.867 1 89.94 558 ILE B CA 1
ATOM 9597 C C . ILE B 1 558 ? -23.594 -25.391 -10.656 1 89.94 558 ILE B C 1
ATOM 9599 O O . ILE B 1 558 ? -24.812 -25.453 -10.648 1 89.94 558 ILE B O 1
ATOM 9603 N N . GLN B 1 559 ? -22.969 -24.5 -11.336 1 89.94 559 GLN B N 1
ATOM 9604 C CA . GLN B 1 559 ? -23.688 -23.516 -12.141 1 89.94 559 GLN B CA 1
ATOM 9605 C C . GLN B 1 559 ? -24.438 -24.188 -13.281 1 89.94 559 GLN B C 1
ATOM 9607 O O . GLN B 1 559 ? -25.438 -23.641 -13.773 1 89.94 559 GLN B O 1
ATOM 9612 N N . ASP B 1 560 ? -24.016 -25.375 -13.719 1 88.31 560 ASP B N 1
ATOM 9613 C CA . ASP B 1 560 ? -24.703 -26.234 -14.68 1 88.31 560 ASP B CA 1
ATOM 9614 C C . ASP B 1 560 ? -24.969 -25.5 -15.984 1 88.31 560 ASP B C 1
ATOM 9616 O O . ASP B 1 560 ? -26.094 -25.484 -16.484 1 88.31 560 ASP B O 1
ATOM 9620 N N . LYS B 1 561 ? -24 -24.875 -16.547 1 92.31 561 LYS B N 1
ATOM 9621 C CA . LYS B 1 561 ? -24.109 -24.156 -17.812 1 92.31 561 LYS B CA 1
ATOM 9622 C C . LYS B 1 561 ? -23.906 -25.078 -19 1 92.31 561 LYS B C 1
ATOM 9624 O O . LYS B 1 561 ? -23.359 -26.172 -18.859 1 92.31 561 LYS B O 1
ATOM 9629 N N . SER B 1 562 ? -24.359 -24.688 -20.156 1 94.5 562 SER B N 1
ATOM 9630 C CA . SER B 1 562 ? -24.406 -25.547 -21.328 1 94.5 562 SER B CA 1
ATOM 9631 C C . SER B 1 562 ? -23.016 -25.719 -21.922 1 94.5 562 SER B C 1
ATOM 9633 O O . SER B 1 562 ? -22.719 -26.766 -22.531 1 94.5 562 SER B O 1
ATOM 9635 N N . ILE B 1 563 ? -22.219 -24.75 -21.828 1 95.75 563 ILE B N 1
ATOM 9636 C CA . ILE B 1 563 ? -20.859 -24.797 -22.359 1 95.75 563 ILE B CA 1
ATOM 9637 C C . ILE B 1 563 ? -19.859 -24.594 -21.234 1 95.75 563 ILE B C 1
ATOM 9639 O O . ILE B 1 563 ? -19.984 -23.641 -20.453 1 95.75 563 ILE B O 1
ATOM 9643 N N . LEU B 1 564 ? -18.938 -25.469 -21.125 1 95.25 564 LEU B N 1
ATOM 9644 C CA . LEU B 1 564 ? -17.906 -25.391 -20.094 1 95.25 564 LEU B CA 1
ATOM 9645 C C . LEU B 1 564 ? -16.531 -25.203 -20.719 1 95.25 564 LEU B C 1
ATOM 9647 O O . LEU B 1 564 ? -16.078 -26.016 -21.516 1 95.25 564 LEU B O 1
ATOM 9651 N N . LEU B 1 565 ? -15.906 -24.078 -20.422 1 95.75 565 LEU B N 1
ATOM 9652 C CA . LEU B 1 565 ? -14.562 -23.766 -20.875 1 95.75 565 LEU B CA 1
ATOM 9653 C C . LEU B 1 565 ? -13.555 -23.906 -19.75 1 95.75 565 LEU B C 1
ATOM 9655 O O . LEU B 1 565 ? -13.617 -23.172 -18.75 1 95.75 565 LEU B O 1
ATOM 9659 N N . LEU B 1 566 ? -12.633 -24.812 -19.875 1 93.81 566 LEU B N 1
ATOM 9660 C CA . LEU B 1 566 ? -11.656 -25.094 -18.828 1 93.81 566 LEU B CA 1
ATOM 9661 C C . LEU B 1 566 ? -10.234 -24.828 -19.328 1 93.81 566 LEU B C 1
ATOM 9663 O O . LEU B 1 566 ? -9.773 -25.484 -20.266 1 93.81 566 LEU B O 1
ATOM 9667 N N . ASP B 1 567 ? -9.562 -23.875 -18.688 1 90.12 567 ASP B N 1
ATOM 9668 C CA . ASP B 1 567 ? -8.195 -23.531 -19.078 1 90.12 567 ASP B CA 1
ATOM 9669 C C . ASP B 1 567 ? -7.172 -24.219 -18.188 1 90.12 567 ASP B C 1
ATOM 9671 O O . ASP B 1 567 ? -6.922 -23.781 -17.062 1 90.12 567 ASP B O 1
ATOM 9675 N N . GLU B 1 568 ? -6.582 -25.234 -18.625 1 84.75 568 GLU B N 1
ATOM 9676 C CA . GLU B 1 568 ? -5.574 -26.047 -17.953 1 84.75 568 GLU B CA 1
ATOM 9677 C C . GLU B 1 568 ? -6.039 -26.438 -16.547 1 84.75 568 GLU B C 1
ATOM 9679 O O . GLU B 1 568 ? -5.332 -26.203 -15.562 1 84.75 568 GLU B O 1
ATOM 9684 N N . PRO B 1 569 ? -7.105 -27.109 -16.469 1 85.56 569 PRO B N 1
ATOM 9685 C CA . PRO B 1 569 ? -7.723 -27.391 -15.172 1 85.56 569 PRO B CA 1
ATOM 9686 C C . PRO B 1 569 ? -6.949 -28.438 -14.359 1 85.56 569 PRO B C 1
ATOM 9688 O O . PRO B 1 569 ? -7.152 -28.547 -13.148 1 85.56 569 PRO B O 1
ATOM 9691 N N . SER B 1 570 ? -6.078 -29.234 -14.984 1 77.44 570 SER B N 1
ATOM 9692 C CA . SER B 1 570 ? -5.438 -30.344 -14.297 1 77.44 570 SER B CA 1
ATOM 9693 C C . SER B 1 570 ? -3.979 -30.031 -13.977 1 77.44 570 SER B C 1
ATOM 9695 O O . SER B 1 570 ? -3.256 -30.891 -13.453 1 77.44 570 SER B O 1
ATOM 9697 N N . SER B 1 571 ? -3.551 -28.828 -14.258 1 71.06 571 SER B N 1
ATOM 9698 C CA . SER B 1 571 ? -2.131 -28.5 -14.172 1 71.06 571 SER B CA 1
ATOM 9699 C C . SER B 1 571 ? -1.609 -28.672 -12.75 1 71.06 571 SER B C 1
ATOM 9701 O O . SER B 1 571 ? -0.466 -29.078 -12.547 1 71.06 571 SER B O 1
ATOM 9703 N N . SER B 1 572 ? -2.432 -28.438 -11.773 1 68.25 572 SER B N 1
ATOM 9704 C CA . SER B 1 572 ? -1.957 -28.453 -10.391 1 68.25 572 SER B CA 1
ATOM 9705 C C . SER B 1 572 ? -2.562 -29.625 -9.625 1 68.25 572 SER B C 1
ATOM 9707 O O . SER B 1 572 ? -2.482 -29.672 -8.391 1 68.25 572 SER B O 1
ATOM 9709 N N . LEU B 1 573 ? -3.143 -30.594 -10.375 1 73.56 573 LEU B N 1
ATOM 9710 C CA . LEU B 1 573 ? -3.816 -31.703 -9.711 1 73.56 573 LEU B CA 1
ATOM 9711 C C . LEU B 1 573 ? -2.895 -32.906 -9.594 1 73.56 573 LEU B C 1
ATOM 9713 O O . LEU B 1 573 ? -2.109 -33.188 -10.508 1 73.56 573 LEU B O 1
ATOM 9717 N N . ASP B 1 574 ? -3 -33.625 -8.484 1 69.5 574 ASP B N 1
ATOM 9718 C CA . ASP B 1 574 ? -2.328 -34.906 -8.359 1 69.5 574 ASP B CA 1
ATOM 9719 C C . ASP B 1 574 ? -3.098 -36 -9.102 1 69.5 574 ASP B C 1
ATOM 9721 O O . ASP B 1 574 ? -4.184 -35.75 -9.633 1 69.5 574 ASP B O 1
ATOM 9725 N N . ILE B 1 575 ? -2.48 -37.125 -9.172 1 67.44 575 ILE B N 1
ATOM 9726 C CA . ILE B 1 575 ? -3.016 -38.219 -9.977 1 67.44 575 ILE B CA 1
ATOM 9727 C C . ILE B 1 575 ? -4.402 -38.594 -9.469 1 67.44 575 ILE B C 1
ATOM 9729 O O . ILE B 1 575 ? -5.309 -38.875 -10.266 1 67.44 575 ILE B O 1
ATOM 9733 N N . THR B 1 576 ? -4.543 -38.656 -8.141 1 68.56 576 THR B N 1
ATOM 9734 C CA . THR B 1 576 ? -5.832 -39.031 -7.566 1 68.56 576 THR B CA 1
ATOM 9735 C C . THR B 1 576 ? -6.906 -38.031 -7.969 1 68.56 576 THR B C 1
ATOM 9737 O O . THR B 1 576 ? -7.996 -38.406 -8.398 1 68.56 576 THR B O 1
ATOM 9740 N N . ASN B 1 577 ? -6.594 -36.844 -7.895 1 75.94 577 ASN B N 1
ATOM 9741 C CA . ASN B 1 577 ? -7.547 -35.781 -8.227 1 75.94 577 ASN B CA 1
ATOM 9742 C C . ASN B 1 577 ? -7.754 -35.656 -9.734 1 75.94 577 ASN B C 1
ATOM 9744 O O . ASN B 1 577 ? -8.836 -35.281 -10.188 1 75.94 577 ASN B O 1
ATOM 9748 N N . LYS B 1 578 ? -6.73 -36 -10.469 1 78.94 578 LYS B N 1
ATOM 9749 C CA . LYS B 1 578 ? -6.898 -36.031 -11.914 1 78.94 578 LYS B CA 1
ATOM 9750 C C . LYS B 1 578 ? -7.898 -37.094 -12.328 1 78.94 578 LYS B C 1
ATOM 9752 O O . LYS B 1 578 ? -8.711 -36.875 -13.227 1 78.94 578 LYS B O 1
ATOM 9757 N N . ASN B 1 579 ? -7.746 -38.219 -11.602 1 76.62 579 ASN B N 1
ATOM 9758 C CA . ASN B 1 579 ? -8.695 -39.281 -11.883 1 76.62 579 ASN B CA 1
ATOM 9759 C C . ASN B 1 579 ? -10.125 -38.875 -11.539 1 76.62 579 ASN B C 1
ATOM 9761 O O . ASN B 1 579 ? -11.062 -39.188 -12.273 1 76.62 579 ASN B O 1
ATOM 9765 N N . LEU B 1 580 ? -10.242 -38.25 -10.469 1 79.75 580 LEU B N 1
ATOM 9766 C CA . LEU B 1 580 ? -11.555 -37.75 -10.086 1 79.75 580 LEU B CA 1
ATOM 9767 C C . LEU B 1 580 ? -12.07 -36.75 -11.117 1 79.75 580 LEU B C 1
ATOM 9769 O O . LEU B 1 580 ? -13.258 -36.75 -11.445 1 79.75 580 LEU B O 1
ATOM 9773 N N . PHE B 1 581 ? -11.25 -35.969 -11.586 1 85.56 581 PHE B N 1
ATOM 9774 C CA . PHE B 1 581 ? -11.578 -35 -12.609 1 85.56 581 PHE B CA 1
ATOM 9775 C C . PHE B 1 581 ? -12.078 -35.688 -13.875 1 85.56 581 PHE B C 1
ATOM 9777 O O . PHE B 1 581 ? -13.109 -35.312 -14.43 1 85.56 581 PHE B O 1
ATOM 9784 N N . ILE B 1 582 ? -11.336 -36.656 -14.289 1 85.44 582 ILE B N 1
ATOM 9785 C CA . ILE B 1 582 ? -11.695 -37.406 -15.492 1 85.44 582 ILE B CA 1
ATOM 9786 C C . ILE B 1 582 ? -13.07 -38.062 -15.305 1 85.44 582 ILE B C 1
ATOM 9788 O O . ILE B 1 582 ? -13.93 -37.969 -16.188 1 85.44 582 ILE B O 1
ATOM 9792 N N . LYS B 1 583 ? -13.234 -38.625 -14.125 1 83.19 583 LYS B N 1
ATOM 9793 C CA . LYS B 1 583 ? -14.516 -39.25 -13.836 1 83.19 583 LYS B CA 1
ATOM 9794 C C . LYS B 1 583 ? -15.656 -38.25 -13.867 1 83.19 583 LYS B C 1
ATOM 9796 O O . LYS B 1 583 ? -16.734 -38.531 -14.391 1 83.19 583 LYS B O 1
ATOM 9801 N N . LEU B 1 584 ? -15.422 -37.125 -13.352 1 87.56 584 LEU B N 1
ATOM 9802 C CA . LEU B 1 584 ? -16.438 -36.094 -13.289 1 87.56 584 LEU B CA 1
ATOM 9803 C C . LEU B 1 584 ? -16.828 -35.625 -14.688 1 87.56 584 LEU B C 1
ATOM 9805 O O . LEU B 1 584 ? -18 -35.5 -15.008 1 87.56 584 LEU B O 1
ATOM 9809 N N . ILE B 1 585 ? -15.859 -35.375 -15.492 1 89.38 585 ILE B N 1
ATOM 9810 C CA . ILE B 1 585 ? -16.094 -34.875 -16.828 1 89.38 585 ILE B CA 1
ATOM 9811 C C . ILE B 1 585 ? -16.781 -35.938 -17.688 1 89.38 585 ILE B C 1
ATOM 9813 O O . ILE B 1 585 ? -17.656 -35.625 -18.5 1 89.38 585 ILE B O 1
ATOM 9817 N N . LYS B 1 586 ? -16.359 -37.219 -17.516 1 86.19 586 LYS B N 1
ATOM 9818 C CA . LYS B 1 586 ? -16.938 -38.312 -18.297 1 86.19 586 LYS B CA 1
ATOM 9819 C C . LYS B 1 586 ? -18.422 -38.469 -17.984 1 86.19 586 LYS B C 1
ATOM 9821 O O . LYS B 1 586 ? -19.188 -38.906 -18.828 1 86.19 586 LYS B O 1
ATOM 9826 N N . ASN B 1 587 ? -18.75 -38.094 -16.781 1 85.19 587 ASN B N 1
ATOM 9827 C CA . ASN B 1 587 ? -20.141 -38.25 -16.344 1 85.19 587 ASN B CA 1
ATOM 9828 C C . ASN B 1 587 ? -21.031 -37.125 -16.812 1 85.19 587 ASN B C 1
ATOM 9830 O O . ASN B 1 587 ? -22.266 -37.25 -16.781 1 85.19 587 ASN B O 1
ATOM 9834 N N . ILE B 1 588 ? -20.422 -36.094 -17.219 1 87.5 588 ILE B N 1
ATOM 9835 C CA . ILE B 1 588 ? -21.219 -34.969 -17.719 1 87.5 588 ILE B CA 1
ATOM 9836 C C . ILE B 1 588 ? -21.688 -35.25 -19.141 1 87.5 588 ILE B C 1
ATOM 9838 O O . ILE B 1 588 ? -20.859 -35.531 -20.031 1 87.5 588 ILE B O 1
ATOM 9842 N N . LYS B 1 589 ? -23.078 -35.281 -19.219 1 82.69 589 LYS B N 1
ATOM 9843 C CA . LYS B 1 589 ? -23.656 -35.531 -20.531 1 82.69 589 LYS B CA 1
ATOM 9844 C C . LYS B 1 589 ? -24.375 -34.281 -21.062 1 82.69 589 LYS B C 1
ATOM 9846 O O . LYS B 1 589 ? -24.766 -33.406 -20.297 1 82.69 589 LYS B O 1
ATOM 9851 N N . ASN B 1 590 ? -24.422 -34.125 -22.328 1 88 590 ASN B N 1
ATOM 9852 C CA . ASN B 1 590 ? -25.219 -33.094 -23.016 1 88 590 ASN B CA 1
ATOM 9853 C C . ASN B 1 590 ? -24.641 -31.703 -22.812 1 88 590 ASN B C 1
ATOM 9855 O O . ASN B 1 590 ? -25.375 -30.734 -22.625 1 88 590 ASN B O 1
ATOM 9859 N N . LYS B 1 591 ? -23.406 -31.594 -22.641 1 92.44 591 LYS B N 1
ATOM 9860 C CA . LYS B 1 591 ? -22.734 -30.312 -22.547 1 92.44 591 LYS B CA 1
ATOM 9861 C C . LYS B 1 591 ? -21.531 -30.25 -23.484 1 92.44 591 LYS B C 1
ATOM 9863 O O . LYS B 1 591 ? -20.922 -31.266 -23.797 1 92.44 591 LYS B O 1
ATOM 9868 N N . THR B 1 592 ? -21.281 -29.125 -24 1 95.25 592 THR B N 1
ATOM 9869 C CA . THR B 1 592 ? -20.078 -28.891 -24.781 1 95.25 592 THR B CA 1
ATOM 9870 C C . THR B 1 592 ? -18.922 -28.453 -23.875 1 95.25 592 THR B C 1
ATOM 9872 O O . THR B 1 592 ? -19.016 -27.453 -23.172 1 95.25 592 THR B O 1
ATOM 9875 N N . ILE B 1 593 ? -17.938 -29.266 -23.781 1 95.25 593 ILE B N 1
ATOM 9876 C CA . ILE B 1 593 ? -16.812 -29 -22.891 1 95.25 593 ILE B CA 1
ATOM 9877 C C . ILE B 1 593 ? -15.539 -28.797 -23.719 1 95.25 593 ILE B C 1
ATOM 9879 O O . ILE B 1 593 ? -15.203 -29.625 -24.578 1 95.25 593 ILE B O 1
ATOM 9883 N N . ILE B 1 594 ? -14.898 -27.688 -23.578 1 95.56 594 ILE B N 1
ATOM 9884 C CA . ILE B 1 594 ? -13.625 -27.391 -24.219 1 95.56 594 ILE B CA 1
ATOM 9885 C C . ILE B 1 594 ? -12.523 -27.25 -23.172 1 95.56 594 ILE B C 1
ATOM 9887 O O . ILE B 1 594 ? -12.641 -26.453 -22.25 1 95.56 594 ILE B O 1
ATOM 9891 N N . ILE B 1 595 ? -11.516 -28.047 -23.281 1 93.94 595 ILE B N 1
ATOM 9892 C CA . ILE B 1 595 ? -10.445 -28.078 -22.297 1 93.94 595 ILE B CA 1
ATOM 9893 C C . ILE B 1 595 ? -9.109 -27.797 -22.969 1 93.94 595 ILE B C 1
ATOM 9895 O O . ILE B 1 595 ? -8.734 -28.484 -23.938 1 93.94 595 ILE B O 1
ATOM 9899 N N . SER B 1 596 ? -8.453 -26.719 -22.562 1 91.38 596 SER B N 1
ATOM 9900 C CA . SER B 1 596 ? -7.066 -26.516 -22.969 1 91.38 596 SER B CA 1
ATOM 9901 C C . SER B 1 596 ? -6.105 -27.281 -22.062 1 91.38 596 SER B C 1
ATOM 9903 O O . SER B 1 596 ? -6.277 -27.297 -20.844 1 91.38 596 SER B O 1
ATOM 9905 N N . THR B 1 597 ? -5.176 -28.031 -22.578 1 82 597 THR B N 1
ATOM 9906 C CA . THR B 1 597 ? -4.273 -28.781 -21.719 1 82 597 THR B CA 1
ATOM 9907 C C . THR B 1 597 ? -2.99 -29.141 -22.453 1 82 597 THR B C 1
ATOM 9909 O O . THR B 1 597 ? -2.963 -29.156 -23.688 1 82 597 THR B O 1
ATOM 9912 N N . HIS B 1 598 ? -2.049 -29.281 -21.734 1 69.19 598 HIS B N 1
ATOM 9913 C CA . HIS B 1 598 ? -0.817 -29.906 -22.188 1 69.19 598 HIS B CA 1
ATOM 9914 C C . HIS B 1 598 ? -0.6 -31.25 -21.5 1 69.19 598 HIS B C 1
ATOM 9916 O O . HIS B 1 598 ? 0.389 -31.938 -21.766 1 69.19 598 HIS B O 1
ATOM 9922 N N . ASP B 1 599 ? -1.609 -31.547 -20.703 1 71.44 599 ASP B N 1
ATOM 9923 C CA . ASP B 1 599 ? -1.523 -32.75 -19.906 1 71.44 599 ASP B CA 1
ATOM 9924 C C . ASP B 1 599 ? -2.012 -33.969 -20.703 1 71.44 599 ASP B C 1
ATOM 9926 O O . ASP B 1 599 ? -3.205 -34.094 -20.984 1 71.44 599 ASP B O 1
ATOM 9930 N N . LYS B 1 600 ? -1.189 -34.812 -20.906 1 63.88 600 LYS B N 1
ATOM 9931 C CA . LYS B 1 600 ? -1.533 -36 -21.703 1 63.88 600 LYS B CA 1
ATOM 9932 C C . LYS B 1 600 ? -2.447 -36.938 -20.922 1 63.88 600 LYS B C 1
ATOM 9934 O O . LYS B 1 600 ? -3.156 -37.75 -21.516 1 63.88 600 LYS B O 1
ATOM 9939 N N . PHE B 1 601 ? -2.41 -36.75 -19.594 1 65.81 601 PHE B N 1
ATOM 9940 C CA . PHE B 1 601 ? -3.186 -37.656 -18.75 1 65.81 601 PHE B CA 1
ATOM 9941 C C . PHE B 1 601 ? -4.676 -37.5 -19.016 1 65.81 601 PHE B C 1
ATOM 9943 O O . PHE B 1 601 ? -5.441 -38.469 -18.859 1 65.81 601 PHE B O 1
ATOM 9950 N N . ILE B 1 602 ? -5.055 -36.344 -19.5 1 76.69 602 ILE B N 1
ATOM 9951 C CA . ILE B 1 602 ? -6.488 -36.125 -19.625 1 76.69 602 ILE B CA 1
ATOM 9952 C C . ILE B 1 602 ? -6.898 -36.219 -21.094 1 76.69 602 ILE B C 1
ATOM 9954 O O . ILE B 1 602 ? -8.055 -35.969 -21.438 1 76.69 602 ILE B O 1
ATOM 9958 N N . MET B 1 603 ? -6.02 -36.656 -21.922 1 73.56 603 MET B N 1
ATOM 9959 C CA . MET B 1 603 ? -6.277 -36.75 -23.359 1 73.56 603 MET B CA 1
ATOM 9960 C C . MET B 1 6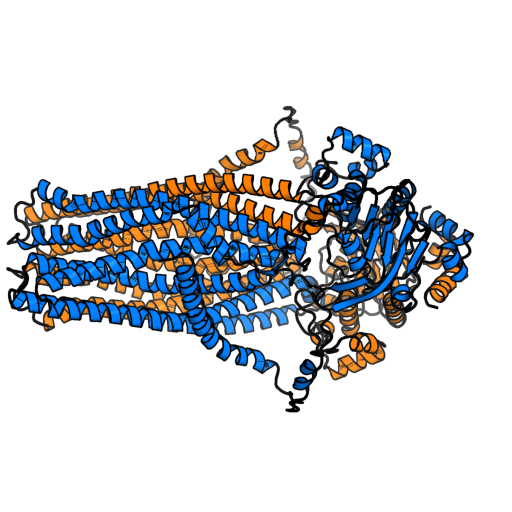03 ? -7.375 -37.75 -23.672 1 73.56 603 MET B C 1
ATOM 9962 O O . MET B 1 603 ? -8.094 -37.625 -24.656 1 73.56 603 MET B O 1
ATOM 9966 N N . SER B 1 604 ? -7.461 -38.719 -22.766 1 71.38 604 SER B N 1
ATOM 9967 C CA . SER B 1 604 ? -8.453 -39.781 -22.969 1 71.38 604 SER B CA 1
ATOM 9968 C C . SER B 1 604 ? -9.867 -39.219 -22.906 1 71.38 604 SER B C 1
ATOM 9970 O O . SER B 1 604 ? -10.812 -39.875 -23.375 1 71.38 604 SER B O 1
ATOM 9972 N N . LEU B 1 605 ? -9.969 -38.062 -22.422 1 82.5 605 LEU B N 1
ATOM 9973 C CA . LEU B 1 605 ? -11.273 -37.438 -22.25 1 82.5 605 LEU B CA 1
ATOM 9974 C C . LEU B 1 605 ? -11.797 -36.906 -23.578 1 82.5 605 LEU B C 1
ATOM 9976 O O . LEU B 1 605 ? -13 -36.719 -23.75 1 82.5 605 LEU B O 1
ATOM 9980 N N . PHE B 1 606 ? -10.898 -36.812 -24.469 1 85.75 606 PHE B N 1
ATOM 9981 C CA . PHE B 1 606 ? -11.273 -36 -25.625 1 85.75 606 PHE B CA 1
ATOM 9982 C C . PHE B 1 606 ? -11.781 -36.875 -26.766 1 85.75 606 PHE B C 1
ATOM 9984 O O . PHE B 1 606 ? -11.203 -37.938 -27.047 1 85.75 606 PHE B O 1
ATOM 9991 N N . GLY B 1 607 ? -12.859 -36.5 -27.297 1 79.38 607 GLY B N 1
ATOM 9992 C CA . GLY B 1 607 ? -13.289 -37.062 -28.562 1 79.38 607 GLY B CA 1
ATOM 9993 C C . GLY B 1 607 ? -12.57 -36.469 -29.766 1 79.38 607 GLY B C 1
ATOM 9994 O O . GLY B 1 607 ? -12.234 -37.188 -30.703 1 79.38 607 GLY B O 1
ATOM 9995 N N . THR B 1 608 ? -12.375 -35.25 -29.672 1 86.31 608 THR B N 1
ATOM 9996 C CA . THR B 1 608 ? -11.711 -34.469 -30.719 1 86.31 608 THR B CA 1
ATOM 9997 C C . THR B 1 608 ? -10.602 -33.594 -30.125 1 86.31 608 THR B C 1
ATOM 9999 O O . THR B 1 608 ? -10.742 -33.094 -29.016 1 86.31 608 THR B O 1
ATOM 10002 N N . ILE B 1 609 ? -9.547 -33.531 -30.875 1 87.38 609 ILE B N 1
ATOM 10003 C CA . ILE B 1 609 ? -8.43 -32.688 -30.469 1 87.38 609 ILE B CA 1
ATOM 10004 C C . ILE B 1 609 ? -8.148 -31.625 -31.531 1 87.38 609 ILE B C 1
ATOM 10006 O O . ILE B 1 609 ? -8.164 -31.938 -32.719 1 87.38 609 ILE B O 1
ATOM 10010 N N . ILE B 1 610 ? -7.996 -30.469 -31.078 1 88.31 610 ILE B N 1
ATOM 10011 C CA . ILE B 1 610 ? -7.676 -29.359 -31.984 1 88.31 610 ILE B CA 1
ATOM 10012 C C . ILE B 1 610 ? -6.312 -28.781 -31.625 1 88.31 610 ILE B C 1
ATOM 10014 O O . ILE B 1 610 ? -6.102 -28.328 -30.5 1 88.31 610 ILE B O 1
ATOM 10018 N N . ASP B 1 611 ? -5.441 -28.844 -32.531 1 85.62 611 ASP B N 1
ATOM 10019 C CA . ASP B 1 611 ? -4.156 -28.172 -32.375 1 85.62 611 ASP B CA 1
ATOM 10020 C C . ASP B 1 611 ? -4.238 -26.719 -32.844 1 85.62 611 ASP B C 1
ATOM 10022 O O . ASP B 1 611 ? -4.262 -26.453 -34.062 1 85.62 611 ASP B O 1
ATOM 10026 N N . VAL B 1 612 ? -4.172 -25.844 -31.969 1 86.62 612 VAL B N 1
ATOM 10027 C CA . VAL B 1 612 ? -4.406 -24.422 -32.219 1 86.62 612 VAL B CA 1
ATOM 10028 C C . VAL B 1 612 ? -3.297 -23.875 -33.125 1 86.62 612 VAL B C 1
ATOM 10030 O O . VAL B 1 612 ? -3.549 -23.047 -34 1 86.62 612 VAL B O 1
ATOM 10033 N N . SER B 1 613 ? -2.09 -24.297 -32.906 1 80.81 613 SER B N 1
ATOM 10034 C CA . SER B 1 613 ? -0.974 -23.828 -33.719 1 80.81 613 SER B CA 1
ATOM 10035 C C . SER B 1 613 ? -1.141 -24.266 -35.188 1 80.81 613 SER B C 1
ATOM 10037 O O . SER B 1 613 ? -0.853 -23.5 -36.094 1 80.81 613 SER B O 1
ATOM 10039 N N . LYS B 1 614 ? -1.561 -25.469 -35.375 1 76.88 614 LYS B N 1
ATOM 10040 C CA . LYS B 1 614 ? -1.792 -25.984 -36.719 1 76.88 614 LYS B CA 1
ATOM 10041 C C . LYS B 1 614 ? -2.982 -25.297 -37.375 1 76.88 614 LYS B C 1
ATOM 10043 O O . LYS B 1 614 ? -2.959 -25.016 -38.594 1 76.88 614 LYS B O 1
ATOM 10048 N N . ALA B 1 615 ? -3.928 -25.094 -36.562 1 79.88 615 ALA B N 1
ATOM 10049 C CA . ALA B 1 615 ? -5.133 -24.453 -37.094 1 79.88 615 ALA B CA 1
ATOM 10050 C C . ALA B 1 615 ? -4.832 -23.016 -37.562 1 79.88 615 ALA B C 1
ATOM 10052 O O . ALA B 1 615 ? -5.441 -22.531 -38.5 1 79.88 615 ALA B O 1
ATOM 10053 N N . LYS B 1 616 ? -4.023 -22.391 -36.844 1 82.81 616 LYS B N 1
ATOM 10054 C CA . LYS B 1 616 ? -3.629 -21.031 -37.188 1 82.81 616 LYS B CA 1
ATOM 10055 C C . LYS B 1 616 ? -2.959 -20.984 -38.562 1 82.81 616 LYS B C 1
ATOM 10057 O O . LYS B 1 616 ? -3.072 -20 -39.281 1 82.81 616 LYS B O 1
ATOM 10062 N N . ASN B 1 617 ? -2.193 -21.969 -38.844 1 71.69 617 ASN B N 1
ATOM 10063 C CA . ASN B 1 617 ? -1.406 -21.984 -40.062 1 71.69 617 ASN B CA 1
ATOM 10064 C C . ASN B 1 617 ? -2.236 -22.469 -41.25 1 71.69 617 ASN B C 1
ATOM 10066 O O . ASN B 1 617 ? -1.795 -22.375 -42.406 1 71.69 617 ASN B O 1
ATOM 10070 N N . LYS B 1 618 ? -3.309 -23.062 -40.906 1 71.62 618 LYS B N 1
ATOM 10071 C CA . LYS B 1 618 ? -4.148 -23.547 -42 1 71.62 618 LYS B CA 1
ATOM 10072 C C . LYS B 1 618 ? -4.816 -22.391 -42.75 1 71.62 618 LYS B C 1
ATOM 10074 O O . LYS B 1 618 ? -5.492 -21.562 -42.125 1 71.62 618 LYS B O 1
ATOM 10079 N N . LYS B 1 619 ? -4.086 -21.75 -43.75 1 59.62 619 LYS B N 1
ATOM 10080 C CA . LYS B 1 619 ? -4.555 -20.609 -44.531 1 59.62 619 LYS B CA 1
ATOM 10081 C C . LYS B 1 619 ? -5.848 -20.938 -45.25 1 59.62 619 LYS B C 1
ATOM 10083 O O . LYS B 1 619 ? -6.406 -20.094 -45.938 1 59.62 619 LYS B O 1
ATOM 10088 N N . ASN B 1 620 ? -6.352 -22.109 -45.188 1 59.03 620 ASN B N 1
ATOM 10089 C CA . ASN B 1 620 ? -7.473 -22.406 -46.062 1 59.03 620 ASN B CA 1
ATOM 10090 C C . ASN B 1 620 ? -8.805 -22.016 -45.438 1 59.03 620 ASN B C 1
ATOM 10092 O O . ASN B 1 620 ? -8.906 -21.891 -44.219 1 59.03 620 ASN B O 1
ATOM 10096 N N . SER B 1 621 ? -9.812 -21.672 -46.281 1 61.47 621 SER B N 1
ATOM 10097 C CA . SER B 1 621 ? -11.164 -21.172 -46 1 61.47 621 SER B CA 1
ATOM 10098 C C . SER B 1 621 ? -11.984 -22.188 -45.219 1 61.47 621 SER B C 1
ATOM 10100 O O . SER B 1 621 ? -13.062 -21.875 -44.719 1 61.47 621 SER B O 1
ATOM 10102 N N . LYS B 1 622 ? -11.516 -23.453 -45 1 71.06 622 LYS B N 1
ATOM 10103 C CA . LYS B 1 622 ? -12.375 -24.391 -44.281 1 71.06 622 LYS B CA 1
ATOM 10104 C C . LYS B 1 622 ? -12.008 -24.469 -42.812 1 71.06 622 LYS B C 1
ATOM 10106 O O . LYS B 1 622 ? -10.82 -24.516 -42.469 1 71.06 622 LYS B O 1
ATOM 10111 N N . PRO B 1 623 ? -13.008 -24.516 -41.969 1 75.12 623 PRO B N 1
ATOM 10112 C CA . PRO B 1 623 ? -12.758 -24.578 -40.531 1 75.12 623 PRO B CA 1
ATOM 10113 C C . PRO B 1 623 ? -12.055 -25.859 -40.125 1 75.12 623 PRO B C 1
ATOM 10115 O O . PRO B 1 623 ? -12.312 -26.922 -40.656 1 75.12 623 PRO B O 1
ATOM 10118 N N . ASP B 1 624 ? -11.078 -25.781 -39.25 1 76.25 624 ASP B N 1
ATOM 10119 C CA . ASP B 1 624 ? -10.422 -26.953 -38.688 1 76.25 624 ASP B CA 1
ATOM 10120 C C . ASP B 1 624 ? -11.359 -27.719 -37.75 1 76.25 624 ASP B C 1
ATOM 10122 O O . ASP B 1 624 ? -11.984 -27.125 -36.875 1 76.25 624 ASP B O 1
ATOM 10126 N N . LYS B 1 625 ? -11.609 -28.969 -38.062 1 75.12 625 LYS B N 1
ATOM 10127 C CA . LYS B 1 625 ? -12.531 -29.766 -37.25 1 75.12 625 LYS B CA 1
ATOM 10128 C C . LYS B 1 625 ? -11.773 -30.672 -36.281 1 75.12 625 LYS B C 1
ATOM 10130 O O . LYS B 1 625 ? -12.383 -31.484 -35.594 1 75.12 625 LYS B O 1
ATOM 10135 N N . GLY B 1 626 ? -10.492 -30.438 -36.188 1 73.69 626 GLY B N 1
ATOM 10136 C CA . GLY B 1 626 ? -9.703 -31.234 -35.281 1 73.69 626 GLY B CA 1
ATOM 10137 C C . GLY B 1 626 ? -9.508 -32.656 -35.75 1 73.69 626 GLY B C 1
ATOM 10138 O O . GLY B 1 626 ? -9.891 -33 -36.875 1 73.69 626 GLY B O 1
ATOM 10139 N N . THR B 1 627 ? -8.727 -33.344 -35.031 1 72.56 627 THR B N 1
ATOM 10140 C CA . THR B 1 627 ? -8.453 -34.75 -35.312 1 72.56 627 THR B CA 1
ATOM 10141 C C . THR B 1 627 ? -8.961 -35.656 -34.188 1 72.56 627 THR B C 1
ATOM 10143 O O . THR B 1 627 ? -8.977 -35.25 -33.031 1 72.56 627 THR B O 1
ATOM 10146 N N . SER B 1 628 ? -9.609 -36.719 -34.594 1 68.62 628 SER B N 1
ATOM 10147 C CA . SER B 1 628 ? -10.062 -37.656 -33.594 1 68.62 628 SER B CA 1
ATOM 10148 C C . SER B 1 628 ? -8.883 -38.219 -32.781 1 68.62 628 SER B C 1
ATOM 10150 O O . SER B 1 628 ? -7.773 -38.344 -33.312 1 68.62 628 SER B O 1
ATOM 10152 N N . VAL B 1 629 ? -9.055 -38.25 -31.5 1 63.09 629 VAL B N 1
ATOM 10153 C CA . VAL B 1 629 ? -7.988 -38.719 -30.625 1 63.09 629 VAL B CA 1
ATOM 10154 C C . VAL B 1 629 ? -7.457 -40.062 -31.125 1 63.09 629 VAL B C 1
ATOM 10156 O O . VAL B 1 629 ? -6.25 -40.312 -31.094 1 63.09 629 VAL B O 1
ATOM 10159 N N . GLU B 1 630 ? -8.438 -40.906 -31.578 1 56.41 630 GLU B N 1
ATOM 10160 C CA . GLU B 1 630 ? -8.039 -42.219 -32.125 1 56.41 630 GLU B CA 1
ATOM 10161 C C . GLU B 1 630 ? -7.074 -42.062 -33.281 1 56.41 630 GLU B C 1
ATOM 10163 O O . GLU B 1 630 ? -6.074 -42.781 -33.375 1 56.41 630 GLU B O 1
ATOM 10168 N N . GLU B 1 631 ? -7.496 -41.156 -34.094 1 54.88 631 GLU B N 1
ATOM 10169 C CA . GLU B 1 631 ? -6.668 -40.906 -35.281 1 54.88 631 GLU B CA 1
ATOM 10170 C C . GLU B 1 631 ? -5.32 -40.312 -34.875 1 54.88 631 GLU B C 1
ATOM 10172 O O . GLU B 1 631 ? -4.289 -40.688 -35.469 1 54.88 631 GLU B O 1
ATOM 10177 N N . GLU B 1 632 ? -5.488 -39.438 -34 1 57.19 632 GLU B N 1
ATOM 10178 C CA . GLU B 1 632 ? -4.25 -38.781 -33.594 1 57.19 632 GLU B CA 1
ATOM 10179 C C . GLU B 1 632 ? -3.346 -39.781 -32.844 1 57.19 632 GLU B C 1
ATOM 10181 O O . GLU B 1 632 ? -2.127 -39.75 -33.031 1 57.19 632 GLU B O 1
ATOM 10186 N N . MET B 1 633 ? -4.074 -40.5 -32 1 52.44 633 MET B N 1
ATOM 10187 C CA . MET B 1 633 ? -3.324 -41.562 -31.328 1 52.44 633 MET B CA 1
ATOM 10188 C C . MET B 1 633 ? -2.779 -42.562 -32.344 1 52.44 633 MET B C 1
ATOM 10190 O O . MET B 1 633 ? -1.656 -43.062 -32.188 1 52.44 633 MET B O 1
ATOM 10194 N N . SER B 1 634 ? -3.721 -43.031 -33.281 1 49.22 634 SER B N 1
ATOM 10195 C CA . SER B 1 634 ? -3.295 -43.938 -34.344 1 49.22 634 SER B CA 1
ATOM 10196 C C . SER B 1 634 ? -2.146 -43.344 -35.156 1 49.22 634 SER B C 1
ATOM 10198 O O . SER B 1 634 ? -1.211 -44.031 -35.531 1 49.22 634 SER B O 1
ATOM 10200 N N . ARG B 1 635 ? -2.484 -42.188 -35.531 1 48.53 635 ARG B N 1
ATOM 10201 C CA . ARG B 1 635 ? -1.446 -41.531 -36.281 1 48.53 635 ARG B CA 1
ATOM 10202 C C . ARG B 1 635 ? -0.152 -41.406 -35.5 1 48.53 635 ARG B C 1
ATOM 10204 O O . ARG B 1 635 ? 0.941 -41.5 -36.062 1 48.53 635 ARG B O 1
ATOM 10211 N N . GLN B 1 636 ? -0.5 -41.094 -34.312 1 43.97 636 GLN B N 1
ATOM 10212 C CA . GLN B 1 636 ? 0.68 -41.031 -33.469 1 43.97 636 GLN B CA 1
ATOM 10213 C C . GLN B 1 636 ? 1.177 -42.438 -33.094 1 43.97 636 GLN B C 1
ATOM 10215 O O . GLN B 1 636 ? 2.229 -42.562 -32.469 1 43.97 636 GLN B O 1
ATOM 10220 N N . GLY B 1 637 ? 0.71 -43.562 -33.875 1 40.19 637 GLY B N 1
ATOM 10221 C CA . GLY B 1 637 ? 1.092 -44.938 -33.688 1 40.19 637 GLY B CA 1
ATOM 10222 C C . GLY B 1 637 ? 0.77 -45.469 -32.312 1 40.19 637 GLY B C 1
ATOM 10223 O O . GLY B 1 637 ? 1.409 -46.406 -31.828 1 40.19 637 GLY B O 1
ATOM 10224 N N . VAL B 1 638 ? 0.088 -44.812 -31.531 1 38 638 VAL B N 1
ATOM 10225 C CA . VAL B 1 638 ? -0.288 -45.281 -30.203 1 38 638 VAL B CA 1
ATOM 10226 C C . VAL B 1 638 ? -1.506 -46.188 -30.297 1 38 638 VAL B C 1
ATOM 10228 O O . VAL B 1 638 ? -2.566 -45.781 -30.766 1 38 638 VAL B O 1
ATOM 10231 N N . ASN B 1 639 ? -1.553 -47.469 -30.656 1 32.38 639 ASN B N 1
ATOM 10232 C CA . ASN B 1 639 ? -2.643 -48.438 -30.594 1 32.38 639 ASN B CA 1
ATOM 10233 C C . ASN B 1 639 ? -3.473 -48.281 -29.312 1 32.38 639 ASN B C 1
ATOM 10235 O O . ASN B 1 639 ? -2.939 -47.875 -28.281 1 32.38 639 ASN B O 1
ATOM 10239 N N . ASN B 1 640 ? -4.887 -48.094 -29.438 1 34.94 640 ASN B N 1
ATOM 10240 C CA . ASN B 1 640 ? -5.973 -48 -28.469 1 34.94 640 ASN B CA 1
ATOM 10241 C C . ASN B 1 640 ? -5.66 -48.75 -27.172 1 34.94 640 ASN B C 1
ATOM 10243 O O . ASN B 1 640 ? -6.164 -48.406 -26.109 1 34.94 640 ASN B O 1
ATOM 10247 N N . TYR B 1 641 ? -5.34 -50 -27.297 1 31.45 641 TYR B N 1
ATOM 10248 C CA . TYR B 1 641 ? -5.242 -50.969 -26.203 1 31.45 641 TYR B CA 1
ATOM 10249 C C . TYR B 1 641 ? -4.246 -50.531 -25.156 1 31.45 641 TYR B C 1
ATOM 10251 O O . TYR B 1 641 ? -4.445 -50.75 -23.953 1 31.45 641 TYR B O 1
ATOM 10259 N N . GLU B 1 642 ? -3.131 -49.906 -25.547 1 32.38 642 GLU B N 1
ATOM 10260 C CA . GLU B 1 642 ? -2.059 -49.656 -24.594 1 32.38 642 GLU B CA 1
ATOM 10261 C C . GLU B 1 642 ? -2.291 -48.344 -23.828 1 32.38 642 GLU B C 1
ATOM 10263 O O . GLU B 1 642 ? -1.731 -48.125 -22.75 1 32.38 642 GLU B O 1
ATOM 10268 N N . GLN B 1 643 ? -3.027 -47.406 -24.266 1 34.47 643 GLN B N 1
ATOM 10269 C CA . GLN B 1 643 ? -3.438 -46.219 -23.531 1 34.47 643 GLN B CA 1
ATOM 10270 C C . GLN B 1 643 ? -4.379 -46.594 -22.391 1 34.47 643 GLN B C 1
ATOM 10272 O O . GLN B 1 643 ? -4.277 -46.031 -21.297 1 34.47 643 GLN B O 1
ATOM 10277 N N . GLU B 1 644 ? -5.484 -47.25 -22.734 1 35 644 GLU B N 1
ATOM 10278 C CA . GLU B 1 644 ? -6.406 -47.688 -21.688 1 35 644 GLU B CA 1
ATOM 10279 C C . GLU B 1 644 ? -5.672 -48.438 -20.594 1 35 644 GLU B C 1
ATOM 10281 O O . GLU B 1 644 ? -5.984 -48.312 -19.406 1 35 644 GLU B O 1
ATOM 10286 N N . ARG B 1 645 ? -4.82 -49.312 -20.875 1 33.88 645 ARG B N 1
ATOM 10287 C CA . ARG B 1 645 ? -4.117 -50.156 -19.922 1 33.88 645 ARG B CA 1
ATOM 10288 C C . ARG B 1 645 ? -3.107 -49.344 -19.109 1 33.88 645 ARG B C 1
ATOM 10290 O O . ARG B 1 645 ? -2.863 -49.656 -17.938 1 33.88 645 ARG B O 1
ATOM 10297 N N . TYR B 1 646 ? -2.469 -48.406 -19.641 1 33.41 646 TYR B N 1
ATOM 10298 C CA . TYR B 1 646 ? -1.568 -47.531 -18.891 1 33.41 646 TYR B CA 1
ATOM 10299 C C . TYR B 1 646 ? -2.342 -46.656 -17.906 1 33.41 646 TYR B C 1
ATOM 10301 O O . TYR B 1 646 ? -1.901 -46.438 -16.781 1 33.41 646 TYR B O 1
ATOM 10309 N N . THR B 1 647 ? -3.414 -46.094 -18.344 1 32.94 647 THR B N 1
ATOM 10310 C CA . THR B 1 647 ? -4.297 -45.344 -17.438 1 32.94 647 THR B CA 1
ATOM 10311 C C . THR B 1 647 ? -4.75 -46.25 -16.281 1 32.94 647 THR B C 1
ATOM 10313 O O . THR B 1 647 ? -4.809 -45.812 -15.141 1 32.94 647 THR B O 1
ATOM 10316 N N . VAL B 1 648 ? -5.266 -47.406 -16.578 1 31.98 648 VAL B N 1
ATOM 10317 C CA . VAL B 1 648 ? -5.785 -48.344 -15.586 1 31.98 648 VAL B CA 1
ATOM 10318 C C . VAL B 1 648 ? -4.645 -48.812 -14.688 1 31.98 648 VAL B C 1
ATOM 10320 O O . VAL B 1 648 ? -4.816 -48.969 -13.477 1 31.98 648 VAL B O 1
ATOM 10323 N N . GLU B 1 649 ? -3.449 -49.125 -15.188 1 30.53 649 GLU B N 1
ATOM 10324 C CA . GLU B 1 649 ? -2.367 -49.75 -14.414 1 30.53 649 GLU B CA 1
ATOM 10325 C C . GLU B 1 649 ? -1.68 -48.719 -13.531 1 30.53 649 GLU B C 1
ATOM 10327 O O . GLU B 1 649 ? -1.265 -49 -12.414 1 30.53 649 GLU B O 1
ATOM 10332 N N . MET B 1 650 ? -1.423 -47.469 -13.875 1 32.88 650 MET B N 1
ATOM 10333 C CA . MET B 1 650 ? -0.938 -46.375 -13.008 1 32.88 650 MET B CA 1
ATOM 10334 C C . MET B 1 650 ? -1.945 -46.062 -11.898 1 32.88 650 MET B C 1
ATOM 10336 O O . MET B 1 650 ? -1.583 -45.531 -10.859 1 32.88 650 MET B O 1
ATOM 10340 N N . TYR B 1 651 ? -3.348 -46.125 -12.055 1 30.5 651 TYR B N 1
ATOM 10341 C CA . TYR B 1 651 ? -4.426 -46.062 -11.078 1 30.5 651 TYR B CA 1
ATOM 10342 C C . TYR B 1 651 ? -4.305 -47.156 -10.039 1 30.5 651 TYR B C 1
ATOM 10344 O O . TYR B 1 651 ? -4.559 -46.938 -8.852 1 30.5 651 TYR B O 1
ATOM 10352 N N . ARG B 1 652 ? -4.023 -48.5 -10.477 1 33.41 652 ARG B N 1
ATOM 10353 C CA . ARG B 1 652 ? -3.912 -49.625 -9.547 1 33.41 652 ARG B CA 1
ATOM 10354 C C . ARG B 1 652 ? -2.637 -49.5 -8.719 1 33.41 652 ARG B C 1
ATOM 10356 O O . ARG B 1 652 ? -2.627 -49.875 -7.539 1 33.41 652 ARG B O 1
#

Secondary structure (DSSP, 8-state):
--HHHHHHHHHHHHHHHHHHHHHHHHTTHHHHGGGT-TT-------GGGGGGGGGG------------EEEE--HHHHHHHHHHHTTHHHHHHHHHHHHHIIIIIIHHHHHHHHHHS-SSTTS---HHHHHHHHHHHHHHHHHHHHHHHHHHHHHHHHHHHHHHHHHHHHHHHHHHH-----HHHHHHHHHGGGHHHHHHHHIIIIIHHHHHHHHHHHHHHHHH-HHHHHHHHHHHHHHHHHHHHHHHHHHHHHHHHHHHHHHHHHHHHHHHHTHHHHHHTT-HHHHHHHHHHHHHHHHHHHHHHHHHHHHHHHHHHHHHHHHHHHHHHHHHHHHHTT-S-HHHHHHHHHHHHHHHHHHHHHHHHHHHHHHHHHHHHHHHHHHHT-EEEE--GGGTTTTBPP--SS--EEEEEEEEEETTEEEEEEEEEEE-SSSEEEEE--TTSSHHHHHHHHTT-S--EEEEEETTEEGGGB-HHHHHHHEEEE-SS----SSBHHHHHTTT----HHHHHHHHHHHT-HHHHHTSTTGGG-B--GGGTTS-HHHHHHHHHHHHHHHT-SEEEEESTTTT--HHHHHHHHHHHHH--S-EEEEE---GGGGGG-SEEEEHHHHHH--SSSPB--EEHHHHHHHTT--HHHHHHHHHHHH-/--HHHHHHHHHHHHHHHHHHHHHHHHTTHHHHGGGT-TT-------GGGGGGGGGG------------EEEE--HHHHHHHHHHHTTHHHHHHHHHHHHHIIIIIIHHHHHHHHHHS-SSTTS---HHHHHHHHHHHHHHHHHHHHHHHHHHHHHHHHHHHHHHHHHHHHHHHHHHH-----HHHHHHHHHGGGHHHHHHHHIIIIIHHHHHHHHHHHHHHHHH-HHHHHHHHHHHHHHHHHHHHHHHHHHHHHHHHHHHHHHHHHHHHHHHHTHHHHHHTT-HHHHHHHHHHHHHHHHHHHHHHHHHHHHHHHHHHHHHHHHHHHHHHHHHHHHHTT-S-HHHHHHHHHHHHHHHHHHHHHHHHHHHHHHHHHHHHHHHHHHHT-EEEE--GGGTTTTBPP--SS--EEEEEEEEEETTEEEEEEEEEEE-SSSEEEEE--TTSSHHHHHHHHTTSS--EEEEEETTEEGGGB-HHHHHHHEEEE-SS----SSBHHHHHTTT----HHHHHHHHHHHT-HHHHHTSTTGGG-B--GGGTTS-HHHHHHHHHHHHHHHT-SEEEEESTTTT--HHHHHHHHHHHHH--S-EEEEE---GGGGGG-SEEEEHHHHHH--SSSPB--EEHHHHHHHTT--HHHHHHHHHHHH-

pLDDT: mean 75.98, std 19.68, range [21.67, 95.75]

Sequence (1304 aa):
MSDDESIETISMLDDNLIDMLDSSVSSHDRYLDDRKDSHKDSHKDNHDNEYDDVLSADSSSQSRQTSKRVEKIDINSIFWDALMQNKIIIFATFPLFVGYYLQDTIFTRSIAEVTSDIPGFVADIDVKKVLIVMLPYIVALILFYISNIIMAKSTTRIELMAIQSLTDKLIESIKTTKKPINVNDLILHIKKIGDTKHIYNIVMTYILPTLIVGFGLVYNFVQGDGYYGLLVAIILIVMMLVTTKLELDSISHAYNTETSVNVLYDEIHEIMTNIDSVLTSNTQEQEIENLQATKNKTYDLACLSSLNNNNTTYGLQAISIASMLGINYLSYRLYSQSKITGPLFTATVLMSLLFMDYYNYCIHAIGDLINSMGRFKEMKKYFGEFKIIKLPEEEKSRQLTLKVSKGDINIKNLTLKYEGKTVFSDFNLAIKGNTVTGLVGPIGSGKTTLLKMLAGITEYNGDVLIDNQPLAKCTYESIVENVAYISQHPKLFNKSIYYNINYGSCYSKEEILKKLDQLGLMPFINSFPQKLDTVVGKEGSKVSGGQKQFIALIRSLIQDKSILLLDEPSSSLDITNKNLFIKLIKNIKNKTIIISTHDKFIMSLFGTIIDVSKAKNKKNSKPDKGTSVEEEMSRQGVNNYEQERYTVEMYRMSDDESIETISMLDDNLIDMLDSSVSSHDRYLDDRKDSHKDSHKDNHDNEYDDVLSADSSSQSRQTSKRVEKIDINSIFWDALMQNKIIIFATFPLFVGYYLQDTIFTRSIAEVTSDIPGFVADIDVKKVLIVMLPYIVALILFYISNIIMAKSTTRIELMAIQSLTDKLIESIKTTKKPINVNDLILHIKKIGDTKHIYNIVMTYILPTLIVGFGLVYNFVQGDGYYGLLVAIILIVMMLVTTKLELDSISHAYNTETSVNVLYDEIHEIMTNIDSVLTSNTQEQEIENLQATKNKTYDLACLSSLNNNNTTYGLQAISIASMLGINYLSYRLYSQSKITGPLFTATVLMSLLFMDYYNYCIHAIGDLINSMGRFKEMKKYFGEFKIIKLPEEEKSRQLTLKVSKGDINIKNLTLKYEGKTVFSDFNLAIKGNTVTGLVGPIGSGKTTLLKMLAGITEYNGDVLIDNQPLAKCTYESIVENVAYISQHPKLFNKSIYYNINYGSCYSKEEILKKLDQLGLMPFINSFPQKLDTVVGKEGSKVSGGQKQFIALIRSLIQDKSILLLDEPSSSLDITNKNLFIKLIKNIKNKTIIISTHDKFIMSLFGTIIDVSKAKNKKNSKPDKGTSVEEEMSRQGVNNYEQERYTVEMYR

Organism: NCBI:txid2420051

Nearest PDB structures (foldseek):
  8vow-assembly1_A  TM=7.819E-01  e=3.015E-21  Acetivibrio thermocellus ATCC 27405
  4s0f-assembly1_A  TM=7.742E-01  e=2.881E-21  Acetivibrio thermocellus ATCC 27405
  5ywd-assembly1_B  TM=8.037E-01  e=4.896E-20  Mesocricetus auratus
  5ywb-assembly1_B  TM=8.037E-01  e=4.896E-20  Mesocricetus auratus
  7t56-assembly1_B  TM=8.094E-01  e=3.245E-20  Acetivibrio thermocellus

Foldseek 3Di:
DDPVVVVVVVVVVLVVLVVLVVVLVVVCVVVVCVVVDPPPDPPPPPPPPPDPPPPPDDPPPPPPPVPLPKDFDFLVVLLVVLCVVLVVLVVLLVLLLQLLCLQQQVLLLLVLVLQLPPPPSDDPPPPVSVVVSCVSNVSSVVSNVVSVVSNVVSLVSSLVSSLVVLVVVLVLLCQPVVDDDDVVVVVVLSVLSNCVSVLVCLCSVQVSSLVSLLVSLLVLVVLQPNVLSVVSNVLSVVLVVLLLVLLSVLLSLVVVLVVLVVVLVVLVVVCVVCVVVCVVVVCVVVSVVVSVVSVVVSVVSVVVSVVSLVCSLVVSLVSLVVSLVVSLVSLVVSVVVVSDDSSSSSSSNSSSVVSSVSVSSNSVSSNSNSVSSVSVVVSSVVSSVRIRRDDPPVLCQLPDFDDAQQFKKWFAQKWFDDPNRTLFGRFTATEGGFFEEEEEEDPSNCLQVVLCVQLSSGDIDGFMDTVRHTPSSHDNVNSNLAEAEDAPQDFADQFFLLCRLCPVHDDDPVVLVVVCVVLVNQVVQVVDPVRRRDGLHHRSPNHDRLNRLVSSVSSRVVSVHQEYEYEASCVRPDLVVVVSVLSNLQPDGSHHYYYYHPDPLNLVRGQFYDHSNVSRPPPDRDHDHGDGSCCVCVVVVNPPVVSVVVSVVVVD/DDPVVVVVVVVVVLVVLVVLVVVLVVVCVVVVCVVVDPPDDDPPPPPPPPDPPPPPDDPPPPPVPVPLPKDFDFLVVLLVVLCVVLVVLVVLLVLLLQLLCLQQQVLLLLVLVLQLPPPPSDDPPPPVSVVVSCVSNVSSVVSNVVSVVSNVVSLVSSLVSSLVVLVVVLVLLCQAVVDDDDVVVVVVLSVLSNCVSVLVCLCSVQVSSLVSLLVSLLVLVVLQPNVLSVVLVVLSVVLVVLLLVLLSVLLSLVVVLVVLVVVLVVLVVVCVVCVVVCVVVVCVVVSVVVSVVSVVVSVVSVVVSVVSLVCSLVVSLVSLVVSLVVSLVSLVVSVVVVSHDSSSSSSSNSSSVVSSVSVSSNSVSSNSNSVSSVSVVVSSVVSSVRIRRDDPPVLCQLPDFDDAQQFKKWFAQKWFADPNRTLFGRFTATEGGFFEEEEEEDPSNCLQVVLCVQLSSGDIDGFMDTVNHTPSSHDNVNSNLAEAEDAPQDFADQFFLLCRLCPVHDDDPVVLVVVCVVLVNQVVQVVDPVRRRDGLHHRSPNHDRLNRLVSSVSSRVVSVHQEYEYEASCVRPDLVVVVSVLSNLQPDGSHHYYYYHPDPLNLVRGQFYDHSNVSRPPPDRDHDHGDGSCCVCVVVVNPPVVSVVVNVVVVD

Radius of gyration: 37.62 Å; Cα contacts (8 Å, |Δi|>4): 1726; chains: 2; bounding box: 64×116×96 Å

Solvent-accessible surface area (backbone atoms only — not comparable to full-atom values): 68509 Å² total; per-residue (Å²): 135,64,77,66,58,59,54,48,53,54,50,51,54,47,48,52,53,47,49,56,52,48,62,63,50,61,66,56,59,55,63,72,46,57,81,71,48,79,78,71,76,80,82,72,77,72,69,78,68,66,73,74,61,66,77,69,71,72,85,69,78,75,70,78,69,75,78,62,50,66,41,53,45,51,60,66,58,42,47,50,52,29,45,66,73,41,55,63,41,65,62,24,48,50,38,40,51,52,16,47,44,26,42,53,45,52,23,39,42,41,49,16,50,61,56,54,68,29,70,68,76,73,52,88,75,48,68,67,57,54,52,60,38,42,43,38,43,54,53,17,51,53,28,41,52,54,19,48,50,46,35,49,46,39,46,50,50,29,46,53,46,31,52,50,53,49,51,53,49,47,56,50,14,42,59,54,58,49,61,91,72,62,57,69,62,49,50,56,50,56,60,53,52,60,51,54,55,52,47,55,50,39,44,61,66,26,49,46,48,34,51,51,45,50,50,46,51,30,52,61,34,40,73,46,39,59,71,58,13,51,52,50,45,49,53,54,50,51,51,52,49,51,48,51,55,52,43,57,58,44,46,59,39,47,48,52,27,50,51,40,49,49,50,49,52,48,50,52,47,48,49,58,66,32,36,69,59,34,59,36,37,69,34,54,67,56,53,51,50,52,49,48,52,49,48,52,52,33,48,53,41,41,42,51,29,45,49,49,44,48,49,46,53,53,49,49,48,51,50,45,51,52,49,44,53,51,51,47,48,53,46,47,54,36,40,76,68,64,49,38,53,66,27,58,48,48,21,49,51,52,42,45,53,51,36,50,54,34,44,57,48,30,58,58,40,50,46,52,43,51,52,50,50,51,54,48,50,52,40,40,56,59,44,40,70,41,38,30,63,48,70,51,78,76,66,60,49,36,68,39,72,59,72,80,82,55,42,26,37,41,36,41,49,26,34,31,63,56,96,89,36,75,66,36,68,61,29,32,35,39,45,71,36,47,33,39,34,30,41,32,58,60,86,86,49,39,65,66,58,52,50,36,36,73,49,63,50,44,74,72,44,65,46,45,23,46,64,82,36,55,54,86,38,26,27,69,69,34,45,24,64,33,26,34,74,42,57,68,75,57,65,48,62,67,38,29,47,48,55,53,33,38,54,64,52,87,68,50,71,68,54,50,51,52,51,31,52,75,63,67,42,47,68,66,43,61,71,37,94,54,32,54,64,31,63,28,33,69,69,30,69,70,45,53,70,36,54,43,42,49,46,52,48,49,16,50,57,67,63,64,40,49,29,40,37,33,30,35,71,58,76,60,42,46,71,71,54,41,50,51,48,52,54,49,56,70,66,58,72,82,32,15,33,42,36,33,46,86,56,71,86,59,50,83,64,28,59,30,32,32,48,49,54,59,38,56,66,46,81,60,97,64,53,41,67,50,40,42,40,64,51,47,30,45,69,61,64,44,62,72,70,58,54,58,49,48,56,52,50,75,72,104,135,62,78,67,58,60,54,49,53,53,50,51,55,47,48,51,52,47,50,57,51,47,62,63,48,60,66,55,61,55,62,72,46,56,78,70,50,77,78,74,76,78,84,75,79,74,69,79,68,66,72,75,62,67,79,68,71,72,83,67,78,73,69,78,68,75,79,61,49,68,41,54,45,50,60,66,58,43,46,48,51,29,47,66,72,41,55,63,41,64,62,24,48,51,38,40,51,52,15,46,44,26,42,54,46,52,21,38,42,42,50,17,50,61,56,53,69,29,70,67,77,72,52,87,77,47,68,66,57,55,51,60,37,43,44,39,42,54,53,16,50,54,28,41,52,55,20,48,49,46,37,49,45,38,46,51,50,29,45,52,45,29,52,49,53,48,50,53,50,47,55,49,12,41,60,54,60,49,62,90,71,61,55,69,62,50,49,58,51,56,58,52,52,59,53,53,56,52,48,56,48,40,45,62,67,27,48,46,49,35,52,50,44,50,50,48,53,30,51,58,32,39,75,46,38,58,70,57,14,51,52,49,45,50,53,52,51,52,51,51,51,52,48,53,54,52,45,57,59,42,45,58,38,48,49,53,27,50,52,39,49,48,48,50,51,47,50,52,49,49,49,58,66,32,37,68,59,33,60,37,36,69,35,54,67,57,53,50,48,52,48,48,52,48,49,51,52,31,49,53,41,40,42,53,31,45,48,48,44,48,49,45,53,53,50,50,48,51,49,46,50,51,50,43,51,50,52,48,48,54,44,48,54,36,39,75,68,65,47,39,53,65,28,57,47,47,22,48,52,54,41,43,53,51,36,49,53,34,44,57,47,30,57,57,39,50,47,51,44,52,54,50,50,50,53,48,50,50,40,41,57,58,44,40,71,41,38,30,64,48,71,51,78,74,66,61,49,35,68,38,72,60,70,79,81,56,41,27,36,41,36,41,50,26,33,31,62,56,96,88,37,75,65,37,67,60,30,35,35,39,43,71,37,47,32,39,35,30,40,32,58,60,84,86,48,40,65,66,59,52,49,36,36,74,48,62,48,44,72,72,43,65,46,44,23,46,63,82,37,53,54,85,36,26,27,69,67,32,44,25,64,34,26,35,73,43,57,67,75,57,65,47,61,68,37,28,46,46,54,52,34,38,54,65,50,88,69,51,74,68,53,49,52,52,52,31,52,74,64,65,42,48,68,66,43,62,70,38,94,53,33,54,64,30,63,30,33,69,69,30,68,69,44,53,70,36,54,42,41,49,45,52,49,49,16,49,58,66,63,63,39,49,29,39,36,34,30,34,72,58,77,61,44,45,70,70,52,40,50,51,47,51,53,48,56,70,65,58,71,81,33,16,33,41,34,33,46,87,57,70,86,58,50,81,66,28,57,30,33,32,46,48,53,59,38,56,64,46,81,58,94,64,52,42,65,51,40,42,41,66,51,47,31,44,70,60,65,44,61,74,70,60,56,58,48,50,57,52,50,77,73,105

InterPro domains:
  IPR003439 ABC transporter-like, ATP-binding domain [PF00005] (425-570)
  IPR003439 ABC transporter-like, ATP-binding domain [PS50893] (409-650)
  IPR003593 AAA+ ATPase domain [SM00382] (433-616)
  IPR027417 P-loop containing nucleoside triphosphate hydrolase [G3DSA:3.40.50.300] (393-639)
  IPR027417 P-loop containing nucleoside triphosphate hydrolase [SSF52540] (400-611)
  IPR036640 ABC transporter type 1, transmembrane domain superfamily [G3DSA:1.20.1560.10] (86-385)
  IPR036640 ABC transporter type 1, transmembrane domain superfamily [SSF90123] (94-383)
  IPR039421 Type 1 protein exporter [PTHR43394] (39-598)